Protein AF-0000000068159252 (afdb_homodimer)

Organism: Acanthamoeba castellanii (strain ATCC 30010 / Neff) (NCBI:txid1257118)

Radius of gyration: 31.57 Å; Cα contacts (8 Å, |Δi|>4): 1581; chains: 2; bounding box: 111×120×84 Å

Foldseek 3Di:
DPPPPCPPCPPQADVLQLQWPDHPPQVPPVPPRPPPPDDLLLVLLVLLVPFPLLVLQCQADDQDHCVPDVVADTSNVLLQQLLVLLLVLCVVQVNNDDSSLLNSLSSQQQSLFFHLGPLLQVLQQVVLQQQQGGDRLQSSLCQQQAVAPPDHGGHSRGGLNSSLLNFAWLDEGDRGRDDDDDGDGGHYPVCNVVSQSSLCSNAPVNRDRGQRHFASNQSSVLSSLLSSLLSLVLVCLQVVLDWLVCLLVPDLVLLQQLLVVLLVDPVNVVSVVPHSVLLSVLSVVLSVLLLCLQPVDDPPDPPPPDDDDPPPPDCVPVVVVVVVVSSVVSRNCCSNPPVSSVVSSVVLSVVLSVQKHWAADPPRRSIHIDGDPSSSSNSSSSVSSCCVRRCPDPVNVVSSVVLSVLSNVQLVLQLVDQQRPLPPPVLSVQLNVLSVQLVVLVVVLVVLVVVVVVVPDDDCPVVSVVVNVVSVVSNSNSVSVSSVSSSSVSRSHRNVRSVLSSCVSVVPDPRPPPDDD/DPPPPCPDCPPQADVLQLQWPDHPPQVPPVPPRPPPPDDLLLVLLVLLVPFPLLVLQCQADDQDHCVPDVVADTSNVLLQQLLVLLLVLCVVQVNNDDSSLLNSLSSQLQSLFFHLGPLLQQLQQVVLQQQQGGDRLQSSLCQQQAVAPPDHGGHSRGGLNSSLLNFQWLDEGDRGRPDDDDGDGGHYPVCNVVSQSSLCSNAPVNRDRGQRHFASNQSSVLSSLLSSLLSLVLVCLQVVLDWLVCLLVPDLVLLQQLLVVLLVDPVNVVSVVPHSVLLSVLSVVLSVLLLCLQPVDDPDDPPPPDDDDPPPPDCVPVVVVVVVVSSVVSRNCCSNPPVSSVVSSVVLSVVLSVQKHWAADPPRRSIHIDGDPSSSSNSSSSVSSCCVRRCPDPVNVVSSVVLSVLSNVQLVLQLVDQQRPLPPPVLSVQLNVLSVQLVVLVVVLVVLVVVVVVVPDDDCPPVSVVVNVVSVVSNSNSVSSSSVSSSSVSRSHRNVRSVLSSCVSVVPDPRPPPDDD

InterPro domains:
  IPR003607 HD/PDEase domain [SM00471] (71-238)
  IPR003607 HD/PDEase domain [cd00077] (73-130)
  IPR006261 dGTP triphosphohydrolase [TIGR01353] (37-507)
  IPR006674 HD domain [PF01966] (75-227)
  IPR006674 HD domain [PS51831] (75-229)
  IPR026875 Phosphohydrolase-associated domain [PF13286] (376-434)
  IPR026875 Phosphohydrolase-associated domain [PF13286] (464-503)
  IPR027432 Deoxyguanosinetriphosphate triphosphohydrolase, C-terminal [G3DSA:1.10.3550.10] (378-509)
  IPR050135 Deoxyguanosinetriphosphate triphosphohydrolase-like [PTHR11373] (41-169)

Sequence (1034 aa):
METDATKPLNELYTAADRSRLLAEEDEAQLPLQHPAWRDDFDRDYARVLHSASLRRLRNKAQLFPASESDVFRTRLTHSFEVAQIAQALACQANSGLSRGLLNMAGLAHDIGHPPFGRNGERALNEWMREAGGFEGNAQTLRVLARLEKKRKGFGLNLTCRALAAIIKKDQELGELAEDGTRVKKGYYHSERKIVRHVRQQVLGKHALPGSLRTIECSIMDAADDIAFSTSDLEDSLKGGFMSVMDMLACSHQLAAQVAQKIRSDPEAHQLADFTVADVRRVLRDIAAMGLAHVSAKKPTNGKIAPGKAFDDRSSDEEESSDDSQRKKRNAKKLAENARYRTAFTSELVKTLMAGVSIVPREPACLSEVAWDRVALERVMVLKHFTFFFVIKTPVLQAFETNGRHVVSELCRLLWADPEGNKLPPDCRARFTKKMVKVSAAKAELAALLDAENVRNDGDGDAVLLKRREELQKRVRRWEARAKRDICDFVAGMTDNYAVEFYGRLTSLTPTTIHKKPMETDATKPLNELYTAADRSRLLAEEDEAQLPLQHPAWRDDFDRDYARVLHSASLRRLRNKAQLFPASESDVFRTRLTHSFEVAQIAQALACQANSGLSRGLLNMAGLAHDIGHPPFGRNGERALNEWMREAGGFEGNAQTLRVLARLEKKRKGFGLNLTCRALAAIIKKDQELGELAEDGTRVKKGYYHSERKIVRHVRQQVLGKHALPGSLRTIECSIMDAADDIAFSTSDLEDSLKGGFMSVMDMLACSHQLAAQVAQKIRSDPEAHQLADFTVADVRRVLRDIAAMGLAHVSAKKPTNGKIAPGKAFDDRSSDEEESSDDSQRKKRNAKKLAENARYRTAFTSELVKTLMAGVSIVPREPACLSEVAWDRVALERVMVLKHFTFFFVIKTPVLQAFETNGRHVVSELCRLLWADPEGNKLPPDCRARFTKKMVKVSAAKAELAALLDAENVRNDGDGDAVLLKRREELQKRVRRWEARAKRDICDFVAGMTDNYAVEFYGRLTSLTPTTIHKKP

Secondary structure (DSSP, 8-state):
--------GGGG--HHHH-BSS------SSS----TTS-HHHHHHHHHHT-HHHHGGGGSBSSS-TTT-SSS-BHHHHHHHHHHHHHHHHHHTT----HHHHHHHHHHTTTTPPTTHHHHHHHHHHHTTTTT---HHHHHHHIIIIISSSBTTTBT--BHHHHHTT-S---BPPSS--SSSS---SB-GGGHHHHHHHHHHHHGGG--TT----HHHHHHHHHHHHHHHHHHHHHHHHHTS--HHHHHT--HHHHHHHHHHHHH-GGGGGGTT--HHHHHHHHHHHHHHHHHHHH------S----------SSTHHHHHHHHHHHHHHHHHHHHH-HHHHHHHHHHHHHHHHHTEEEE--SSGGG-EEEE-HHHHHHHHHHHHHHIIIIITSHHHHHHHHHHHHHHHHHHHHHHT-TT-TTS-HHHHHHHHHHHHHHHHHHHHHHHHHHHHHH---SSTHHHHHHHHHHHHHHHHHHHHHHHHHHHHHHHT--HHHHHHHHHHHHT-S---TT---/--------GGGS--HHHH-BSS------SSS----TTS-HHHHHHHHHHT-HHHHGGGGSBSSS-TTT-SSS-BHHHHHHHHHHHHHHHHHHTT----HHHHHHHHHHTTTTPPTTHHHHHHHHHHHTTTTT---HHHHHHHIIIIISTTBTTTBT--BHHHHHTT-S---BPPSS--SSSS---SB-GGGHHHHHHHHHHHHGGG--TT----HHHHHHHHHHHHHHHHHHHHHHHHHTS--HHHHHT--HHHHHHHHHHHHH-GGGGGGTT--HHHHHHHHHHHHHHHHHHHH------S----------SS-HHHHHHHHHHHHHHHHHHHHH-HHHHHHHHHHHHHHHHHTEEEE--SSGGG-EEEE-HHHHHHHHHHHHHHIIIIITSHHHHHHHHHHHHHHHHHHHHHHT-TT-TTS-HHHHHHHHHHHHHHHHHHHHHHHHHHHHHH---SSTHHHHHHHHHHHHHHHHHHHHHHHHHHHHHHHT--HHHHHHHHHHHHT-S---TT---

Structure (mmCIF, N/CA/C/O backbone):
data_AF-0000000068159252-model_v1
#
loop_
_entity.id
_entity.type
_entity.pdbx_description
1 polymer 'Metal dependent phosphohydrolase'
#
loop_
_atom_site.group_PDB
_atom_site.id
_atom_site.type_symbol
_atom_site.label_atom_id
_atom_site.label_alt_id
_atom_site.label_comp_id
_atom_site.label_asym_id
_atom_site.label_entity_id
_atom_site.label_seq_id
_atom_site.pdbx_PDB_ins_code
_atom_site.Cartn_x
_atom_site.Cartn_y
_atom_site.Cartn_z
_atom_site.occupancy
_atom_site.B_iso_or_equiv
_atom_site.auth_seq_id
_atom_site.auth_comp_id
_atom_site.auth_asym_id
_atom_site.auth_atom_id
_atom_site.pdbx_PDB_model_num
ATOM 1 N N . MET A 1 1 ? -15.758 -30.297 32.844 1 21.91 1 MET A N 1
ATOM 2 C CA . MET A 1 1 ? -14.398 -30.594 32.406 1 21.91 1 MET A CA 1
ATOM 3 C C . MET A 1 1 ? -13.727 -29.344 31.828 1 21.91 1 MET A C 1
ATOM 5 O O . MET A 1 1 ? -14.281 -28.703 30.938 1 21.91 1 MET A O 1
ATOM 9 N N . GLU A 1 2 ? -12.938 -28.609 32.625 1 24.03 2 GLU A N 1
ATOM 10 C CA . GLU A 1 2 ? -12.188 -27.359 32.531 1 24.03 2 GLU A CA 1
ATOM 11 C C . GLU A 1 2 ? -11.25 -27.375 31.328 1 24.03 2 GLU A C 1
ATOM 13 O O . GLU A 1 2 ? -10.266 -28.109 31.312 1 24.03 2 GLU A O 1
ATOM 18 N N . THR A 1 3 ? -11.758 -27.453 30.172 1 29.5 3 THR A N 1
ATOM 19 C CA . THR A 1 3 ? -11 -27.656 28.938 1 29.5 3 THR A CA 1
ATOM 20 C C . THR A 1 3 ? -9.82 -26.688 28.875 1 29.5 3 THR A C 1
ATOM 22 O O . THR A 1 3 ? -9.977 -25.484 29.109 1 29.5 3 THR A O 1
ATOM 25 N N . ASP A 1 4 ? -8.68 -27.188 29.312 1 30.78 4 ASP A N 1
ATOM 26 C CA . ASP A 1 4 ? -7.371 -26.562 29.438 1 30.78 4 ASP A CA 1
ATOM 27 C C . ASP A 1 4 ? -7.055 -25.703 28.203 1 30.78 4 ASP A C 1
ATOM 29 O O . ASP A 1 4 ? -6.633 -26.234 27.172 1 30.78 4 ASP A O 1
ATOM 33 N N . ALA A 1 5 ? -7.75 -24.719 28.031 1 33.72 5 ALA A N 1
ATOM 34 C CA . ALA A 1 5 ? -7.793 -23.797 26.906 1 33.72 5 ALA A CA 1
ATOM 35 C C . ALA A 1 5 ? -6.395 -23.297 26.547 1 33.72 5 ALA A C 1
ATOM 37 O O . ALA A 1 5 ? -6.094 -23.062 25.375 1 33.72 5 ALA A O 1
ATOM 38 N N . THR A 1 6 ? -5.707 -22.734 27.531 1 35.75 6 THR A N 1
ATOM 39 C CA . THR A 1 6 ? -4.645 -21.828 27.125 1 35.75 6 THR A CA 1
ATOM 40 C C . THR A 1 6 ? -3.361 -22.578 26.812 1 35.75 6 THR A C 1
ATOM 42 O O . THR A 1 6 ? -2.496 -22.75 27.672 1 35.75 6 THR A O 1
ATOM 45 N N . LYS A 1 7 ? -3.365 -23.719 26.297 1 35.97 7 LYS A N 1
ATOM 46 C CA . LYS A 1 7 ? -2.016 -24.188 26 1 35.97 7 LYS A CA 1
ATOM 47 C C . LYS A 1 7 ? -1.227 -23.125 25.234 1 35.97 7 LYS A C 1
ATOM 49 O O . LYS A 1 7 ? -1.721 -22.562 24.25 1 35.97 7 LYS A O 1
ATOM 54 N N . PRO A 1 8 ? -0.234 -22.594 25.781 1 40.19 8 PRO A N 1
ATOM 55 C CA . PRO A 1 8 ? 0.612 -21.609 25.125 1 40.19 8 PRO A CA 1
ATOM 56 C C . PRO A 1 8 ? 1.013 -22.031 23.703 1 40.19 8 PRO A C 1
ATOM 58 O O . PRO A 1 8 ? 1.292 -23.203 23.469 1 40.19 8 PRO A O 1
ATOM 61 N N . LEU A 1 9 ? 0.472 -21.484 22.625 1 42.06 9 LEU A N 1
ATOM 62 C CA . LEU A 1 9 ? 0.862 -21.609 21.234 1 42.06 9 LEU A CA 1
ATOM 63 C C . LEU A 1 9 ? 2.375 -21.75 21.094 1 42.06 9 LEU A C 1
ATOM 65 O O . LEU A 1 9 ? 2.924 -21.578 20 1 42.06 9 LEU A O 1
ATOM 69 N N . ASN A 1 10 ? 3.182 -21.703 22.078 1 46.78 10 ASN A N 1
ATOM 70 C CA . ASN A 1 10 ? 4.637 -21.828 22.047 1 46.78 10 ASN A CA 1
ATOM 71 C C . ASN A 1 10 ? 5.074 -23 21.172 1 46.78 10 ASN A C 1
ATOM 73 O O . ASN A 1 10 ? 6.164 -22.984 20.594 1 46.78 10 ASN A O 1
ATOM 77 N N . GLU A 1 11 ? 4.266 -24.031 21.109 1 61.62 11 GLU A N 1
ATOM 78 C CA . GLU A 1 11 ? 4.648 -25.266 20.422 1 61.62 11 GLU A CA 1
ATOM 79 C C . GLU A 1 11 ? 4.227 -25.219 18.953 1 61.62 11 GLU A C 1
ATOM 81 O O . GLU A 1 11 ? 4.359 -26.219 18.234 1 61.62 11 GLU A O 1
ATOM 86 N N . LEU A 1 12 ? 3.996 -24.078 18.453 1 81.19 12 LEU A N 1
ATOM 87 C CA . LEU A 1 12 ? 3.338 -24.047 17.141 1 81.19 12 LEU A CA 1
ATOM 88 C C . LEU A 1 12 ? 4.363 -24 16.016 1 81.19 12 LEU A C 1
ATOM 90 O O . LEU A 1 12 ? 4.113 -24.516 14.93 1 81.19 12 LEU A O 1
ATOM 94 N N . TYR A 1 13 ? 5.512 -23.484 16.359 1 91.62 13 TYR A N 1
ATOM 95 C CA . TYR A 1 13 ? 6.492 -23.328 15.289 1 91.62 13 TYR A CA 1
ATOM 96 C C . TYR A 1 13 ? 7.797 -24.031 15.648 1 91.62 13 TYR A C 1
ATOM 98 O O . TYR A 1 13 ? 8.461 -23.656 16.625 1 91.62 13 TYR A O 1
ATOM 106 N N . THR A 1 14 ? 8.18 -25.016 14.945 1 91.62 14 THR A N 1
ATOM 107 C CA . THR A 1 14 ? 9.422 -25.766 15.148 1 91.62 14 THR A CA 1
ATOM 108 C C . THR A 1 14 ? 10.547 -25.172 14.312 1 91.62 14 THR A C 1
ATOM 110 O O . THR A 1 14 ? 10.328 -24.25 13.523 1 91.62 14 THR A O 1
ATOM 113 N N . ALA A 1 15 ? 11.719 -25.656 14.492 1 91.19 15 ALA A N 1
ATOM 114 C CA . ALA A 1 15 ? 12.867 -25.25 13.68 1 91.19 15 ALA A CA 1
ATOM 115 C C . ALA A 1 15 ? 12.641 -25.594 12.211 1 91.19 15 ALA A C 1
ATOM 117 O O . ALA A 1 15 ? 13.086 -24.859 11.32 1 91.19 15 ALA A O 1
ATOM 118 N N . ALA A 1 16 ? 11.992 -26.688 12 1 93.88 16 ALA A N 1
ATOM 119 C CA . ALA A 1 16 ? 11.695 -27.109 10.633 1 93.88 16 ALA A CA 1
ATOM 120 C C . ALA A 1 16 ? 10.758 -26.125 9.945 1 93.88 16 ALA A C 1
ATOM 122 O O . ALA A 1 16 ? 10.906 -25.828 8.758 1 93.88 16 ALA A O 1
ATOM 123 N N . ASP A 1 17 ? 9.852 -25.578 10.734 1 94.81 17 ASP A N 1
ATOM 124 C CA . ASP A 1 17 ? 8.961 -24.547 10.211 1 94.81 17 ASP A CA 1
ATOM 125 C C . ASP A 1 17 ? 9.758 -23.328 9.719 1 94.81 17 ASP A C 1
ATOM 127 O O . ASP A 1 17 ? 9.391 -22.703 8.727 1 94.81 17 ASP A O 1
ATOM 131 N N . ARG A 1 18 ? 10.805 -23.047 10.43 1 94.19 18 ARG A N 1
ATOM 132 C CA . ARG A 1 18 ? 11.578 -21.828 10.18 1 94.19 18 ARG A CA 1
ATOM 133 C C . ARG A 1 18 ? 12.688 -22.078 9.156 1 94.19 18 ARG A C 1
ATOM 135 O O . ARG A 1 18 ? 13.375 -21.156 8.742 1 94.19 18 ARG A O 1
ATOM 142 N N . SER A 1 19 ? 12.797 -23.344 8.695 1 93.81 19 SER A N 1
ATOM 143 C CA . SER A 1 19 ? 13.805 -23.672 7.695 1 93.81 19 SER A CA 1
ATOM 144 C C . SER A 1 19 ? 13.453 -23.078 6.332 1 93.81 19 SER A C 1
ATOM 146 O O . SER A 1 19 ? 12.305 -22.703 6.09 1 93.81 19 SER A O 1
ATOM 148 N N . ARG A 1 20 ? 14.477 -22.891 5.559 1 93.44 20 ARG A N 1
ATOM 149 C CA . ARG A 1 20 ? 14.32 -22.328 4.219 1 93.44 20 ARG A CA 1
ATOM 150 C C . ARG A 1 20 ? 14.789 -23.328 3.154 1 93.44 20 ARG A C 1
ATOM 152 O O . ARG A 1 20 ? 15.516 -24.266 3.455 1 93.44 20 ARG A O 1
ATOM 159 N N . LEU A 1 21 ? 14.305 -23.172 1.944 1 88.5 21 LEU A N 1
ATOM 160 C CA . LEU A 1 21 ? 14.727 -24.031 0.841 1 88.5 21 LEU A CA 1
ATOM 161 C C . LEU A 1 21 ? 16.234 -23.953 0.636 1 88.5 21 LEU A C 1
ATOM 163 O O . LEU A 1 21 ? 16.891 -24.969 0.412 1 88.5 21 LEU A O 1
ATOM 167 N N . LEU A 1 22 ? 16.781 -22.766 0.583 1 83.44 22 LEU A N 1
ATOM 168 C CA . LEU A 1 22 ? 18.219 -22.531 0.58 1 83.44 22 LEU A CA 1
ATOM 169 C C . LEU A 1 22 ? 18.719 -22.125 1.965 1 83.44 22 LEU A C 1
ATOM 171 O O . LEU A 1 22 ? 18.281 -21.109 2.504 1 83.44 22 LEU A O 1
ATOM 175 N N . ALA A 1 23 ? 19.547 -23.078 2.428 1 76.88 23 ALA A N 1
ATOM 176 C CA . ALA A 1 23 ? 20.062 -22.797 3.766 1 76.88 23 ALA A CA 1
ATOM 177 C C . ALA A 1 23 ? 20.844 -21.484 3.791 1 76.88 23 ALA A C 1
ATOM 179 O O . ALA A 1 23 ? 21.594 -21.188 2.857 1 76.88 23 ALA A O 1
ATOM 180 N N . GLU A 1 24 ? 20.359 -20.641 4.348 1 67.06 24 GLU A N 1
ATOM 181 C CA . GLU A 1 24 ? 21.078 -19.375 4.477 1 67.06 24 GLU A CA 1
ATOM 182 C C . GLU A 1 24 ? 22.219 -19.5 5.484 1 67.06 24 GLU A C 1
ATOM 184 O O . GLU A 1 24 ? 22.016 -19.969 6.605 1 67.06 24 GLU A O 1
ATOM 189 N N . GLU A 1 25 ? 23.344 -20.281 4.941 1 51.88 25 GLU A N 1
ATOM 190 C CA . GLU A 1 25 ? 24.516 -20.297 5.828 1 51.88 25 GLU A CA 1
ATOM 191 C C . GLU A 1 25 ? 24.547 -19.047 6.695 1 51.88 25 GLU A C 1
ATOM 193 O O . GLU A 1 25 ? 24.016 -18 6.316 1 51.88 25 GLU A O 1
ATOM 198 N N . ASP A 1 26 ? 24.797 -19.328 7.965 1 41.62 26 ASP A N 1
ATOM 199 C CA . ASP A 1 26 ? 25.078 -18.141 8.766 1 41.62 26 ASP A CA 1
ATOM 200 C C . ASP A 1 26 ? 25.656 -17.031 7.898 1 41.62 26 ASP A C 1
ATOM 202 O O . ASP A 1 26 ? 26.703 -17.203 7.281 1 41.62 26 ASP A O 1
ATOM 206 N N . GLU A 1 27 ? 24.891 -16.484 7.039 1 37.09 27 GLU A N 1
ATOM 207 C CA . GLU A 1 27 ? 25.609 -15.359 6.465 1 37.09 27 GLU A CA 1
ATOM 208 C C . GLU A 1 27 ? 26.859 -15.039 7.27 1 37.09 27 GLU A C 1
ATOM 210 O O . GLU A 1 27 ? 26.797 -14.305 8.266 1 37.09 27 GLU A O 1
ATOM 215 N N . ALA A 1 28 ? 27.703 -15.953 7.562 1 31.7 28 ALA A N 1
ATOM 216 C CA . ALA A 1 28 ? 29 -15.898 8.227 1 31.7 28 ALA A CA 1
ATOM 217 C C . ALA A 1 28 ? 29.766 -14.648 7.816 1 31.7 28 ALA A C 1
ATOM 219 O O . ALA A 1 28 ? 30.438 -14.023 8.648 1 31.7 28 ALA A O 1
ATOM 220 N N . GLN A 1 29 ? 30.328 -14.688 6.562 1 31.17 29 GLN A N 1
ATOM 221 C CA . GLN A 1 29 ? 31.406 -13.75 6.266 1 31.17 29 GLN A CA 1
ATOM 222 C C . GLN A 1 29 ? 30.922 -12.312 6.379 1 31.17 29 GLN A C 1
ATOM 224 O O . GLN A 1 29 ? 31.734 -11.375 6.32 1 31.17 29 GLN A O 1
ATOM 229 N N . LEU A 1 30 ? 29.891 -12.016 5.609 1 31.81 30 LEU A N 1
ATOM 230 C CA . LEU A 1 30 ? 29.781 -10.617 5.996 1 31.81 30 LEU A CA 1
ATOM 231 C C . LEU A 1 30 ? 29.344 -10.484 7.453 1 31.81 30 LEU A C 1
ATOM 233 O O . LEU A 1 30 ? 28.5 -11.242 7.926 1 31.81 30 LEU A O 1
ATOM 237 N N . PRO A 1 31 ? 30.234 -10.07 8.242 1 31.19 31 PRO A N 1
ATOM 238 C CA . PRO A 1 31 ? 30.078 -9.867 9.68 1 31.19 31 PRO A CA 1
ATOM 239 C C . PRO A 1 31 ? 28.609 -9.695 10.102 1 31.19 31 PRO A C 1
ATOM 241 O O . PRO A 1 31 ? 28.328 -9.57 11.297 1 31.19 31 PRO A O 1
ATOM 244 N N . LEU A 1 32 ? 27.766 -9.078 9.305 1 32.31 32 LEU A N 1
ATOM 245 C CA . LEU A 1 32 ? 26.625 -8.625 10.102 1 32.31 32 LEU A CA 1
ATOM 246 C C . LEU A 1 32 ? 25.656 -9.773 10.375 1 32.31 32 LEU A C 1
ATOM 248 O O . LEU A 1 32 ? 25.062 -10.32 9.445 1 32.31 32 LEU A O 1
ATOM 252 N N . GLN A 1 33 ? 26.016 -10.836 11.094 1 35.34 33 GLN A N 1
ATOM 253 C CA . GLN A 1 33 ? 25.125 -11.758 11.805 1 35.34 33 GLN A CA 1
ATOM 254 C C . GLN A 1 33 ? 23.703 -11.211 11.852 1 35.34 33 GLN A C 1
ATOM 256 O O . GLN A 1 33 ? 23.5 -10.031 12.156 1 35.34 33 GLN A O 1
ATOM 261 N N . HIS A 1 34 ? 22.797 -11.68 11.07 1 44.53 34 HIS A N 1
ATOM 262 C CA . HIS A 1 34 ? 21.422 -11.273 11.305 1 44.53 34 HIS A CA 1
ATOM 263 C C . HIS A 1 34 ? 21.141 -11.125 12.797 1 44.53 34 HIS A C 1
ATOM 265 O O . HIS A 1 34 ? 21.422 -12.039 13.578 1 44.53 34 HIS A O 1
ATOM 271 N N . PRO A 1 35 ? 21.141 -10.023 13.219 1 47.31 35 PRO A N 1
ATOM 272 C CA . PRO A 1 35 ? 20.984 -9.875 14.672 1 47.31 35 PRO A CA 1
ATOM 273 C C . PRO A 1 35 ? 19.859 -10.758 15.227 1 47.31 35 PRO A C 1
ATOM 275 O O . PRO A 1 35 ? 18.875 -11.008 14.539 1 47.31 35 PRO A O 1
ATOM 278 N N . ALA A 1 36 ? 20.219 -11.781 16.078 1 48.81 36 ALA A N 1
ATOM 279 C CA . ALA A 1 36 ? 19.406 -12.656 16.906 1 48.81 36 ALA A CA 1
ATOM 280 C C . ALA A 1 36 ? 18.047 -12.023 17.219 1 48.81 36 ALA A C 1
ATOM 282 O O . ALA A 1 36 ? 17.094 -12.719 17.594 1 48.81 36 ALA A O 1
ATOM 283 N N . TRP A 1 37 ? 17.922 -10.75 16.891 1 51.78 37 TRP A N 1
ATOM 284 C CA . TRP A 1 37 ? 16.734 -10.086 17.422 1 51.78 37 TRP A CA 1
ATOM 285 C C . TRP A 1 37 ? 15.586 -10.148 16.406 1 51.78 37 TRP A C 1
ATOM 287 O O . TRP A 1 37 ? 14.438 -9.891 16.766 1 51.78 37 TRP A O 1
ATOM 297 N N . ARG A 1 38 ? 15.938 -10.758 15.133 1 64.5 38 ARG A N 1
ATOM 298 C CA . ARG A 1 38 ? 14.828 -10.672 14.188 1 64.5 38 ARG A CA 1
ATOM 299 C C . ARG A 1 38 ? 14.164 -12.031 14 1 64.5 38 ARG A C 1
ATOM 301 O O . ARG A 1 38 ? 14.82 -13.008 13.633 1 64.5 38 ARG A O 1
ATOM 308 N N . ASP A 1 39 ? 12.914 -12.117 14.281 1 85 39 ASP A N 1
ATOM 309 C CA . ASP A 1 39 ? 12.062 -13.281 14.055 1 85 39 ASP A CA 1
ATOM 310 C C . ASP A 1 39 ? 12.016 -13.641 12.57 1 85 39 ASP A C 1
ATOM 312 O O . ASP A 1 39 ? 11.961 -12.758 11.711 1 85 39 ASP A O 1
ATOM 316 N N . ASP A 1 40 ? 12.289 -14.961 12.188 1 90.69 40 ASP A N 1
ATOM 317 C CA . ASP A 1 40 ? 12.328 -15.445 10.812 1 90.69 40 ASP A CA 1
ATOM 318 C C . ASP A 1 40 ? 11.07 -15.047 10.047 1 90.69 40 ASP A C 1
ATOM 320 O O . ASP A 1 40 ? 11.133 -14.75 8.852 1 90.69 40 ASP A O 1
ATOM 324 N N . PHE A 1 41 ? 10 -15.062 10.758 1 93.62 41 PHE A N 1
ATOM 325 C CA . PHE A 1 41 ? 8.742 -14.742 10.094 1 93.62 41 PHE A CA 1
ATOM 326 C C . PHE A 1 41 ? 8.641 -13.25 9.828 1 93.62 41 PHE A C 1
ATOM 328 O O . PHE A 1 41 ? 8.062 -12.828 8.82 1 93.62 41 PHE A O 1
ATOM 335 N N . ASP A 1 42 ? 9.188 -12.422 10.688 1 90.25 42 ASP A N 1
ATOM 336 C CA . ASP A 1 42 ? 9.266 -10.984 10.445 1 90.25 42 ASP A CA 1
ATOM 337 C C . ASP A 1 42 ? 10.156 -10.68 9.242 1 90.25 42 ASP A C 1
ATOM 339 O O . ASP A 1 42 ? 9.891 -9.742 8.492 1 90.25 42 ASP A O 1
ATOM 343 N N . ARG A 1 43 ? 11.172 -11.43 9.125 1 89.56 43 ARG A N 1
ATOM 344 C CA . ARG A 1 43 ? 12.047 -11.281 7.965 1 89.56 43 ARG A CA 1
ATOM 345 C C . ARG A 1 43 ? 11.312 -11.625 6.68 1 89.56 43 ARG A C 1
ATOM 347 O O . ARG A 1 43 ? 11.484 -10.961 5.656 1 89.56 43 ARG A O 1
ATOM 354 N N . ASP A 1 44 ? 10.555 -12.773 6.75 1 94.06 44 ASP A N 1
ATOM 355 C CA . ASP A 1 44 ? 9.75 -13.148 5.594 1 94.06 44 ASP A CA 1
ATOM 356 C C . ASP A 1 44 ? 8.789 -12.023 5.203 1 94.06 44 ASP A C 1
ATOM 358 O O . ASP A 1 44 ? 8.641 -11.719 4.02 1 94.06 44 ASP A O 1
ATOM 362 N N . TYR A 1 45 ? 8.188 -11.422 6.215 1 93.88 45 TYR A N 1
ATOM 363 C CA . TYR A 1 45 ? 7.289 -10.297 5.988 1 93.88 45 TYR A CA 1
ATOM 364 C C . TYR A 1 45 ? 8.016 -9.148 5.301 1 93.88 45 TYR A C 1
ATOM 366 O O . TYR A 1 45 ? 7.516 -8.586 4.32 1 93.88 45 TYR A O 1
ATOM 374 N N . ALA A 1 46 ? 9.141 -8.797 5.754 1 89.88 46 ALA A N 1
ATOM 375 C CA . ALA A 1 46 ? 9.93 -7.711 5.188 1 89.88 46 ALA A CA 1
ATOM 376 C C . ALA A 1 46 ? 10.312 -8.008 3.74 1 89.88 46 ALA A C 1
ATOM 378 O O . ALA A 1 46 ? 10.266 -7.121 2.885 1 89.88 46 ALA A O 1
ATOM 379 N N . ARG A 1 47 ? 10.719 -9.25 3.484 1 90.19 47 ARG A N 1
ATOM 380 C CA . ARG A 1 47 ? 11.117 -9.641 2.133 1 90.19 47 ARG A CA 1
ATOM 381 C C . ARG A 1 47 ? 9.961 -9.461 1.153 1 90.19 47 ARG A C 1
ATOM 383 O O . ARG A 1 47 ? 10.156 -8.953 0.044 1 90.19 47 ARG A O 1
ATOM 390 N N . VAL A 1 48 ? 8.766 -9.852 1.551 1 94.06 48 VAL A N 1
ATOM 391 C CA . VAL A 1 48 ? 7.598 -9.711 0.688 1 94.06 48 VAL A CA 1
ATOM 392 C C . VAL A 1 48 ? 7.266 -8.227 0.508 1 94.06 48 VAL A C 1
ATOM 394 O O . VAL A 1 48 ? 7.004 -7.777 -0.609 1 94.06 48 VAL A O 1
ATOM 397 N N . LEU A 1 49 ? 7.281 -7.484 1.562 1 91.69 49 LEU A N 1
ATOM 398 C CA . LEU A 1 49 ? 6.922 -6.07 1.554 1 91.69 49 LEU A CA 1
ATOM 399 C C . LEU A 1 49 ? 7.789 -5.297 0.566 1 91.69 49 LEU A C 1
ATOM 401 O O . LEU A 1 49 ? 7.305 -4.379 -0.102 1 91.69 49 LEU A O 1
ATOM 405 N N . HIS A 1 50 ? 9.039 -5.645 0.476 1 86.06 50 HIS A N 1
ATOM 406 C CA . HIS A 1 50 ? 9.969 -4.887 -0.35 1 86.06 50 HIS A CA 1
ATOM 407 C C . HIS A 1 50 ? 10.109 -5.504 -1.737 1 86.06 50 HIS A C 1
ATOM 409 O O . HIS A 1 50 ? 10.938 -5.062 -2.539 1 86.06 50 HIS A O 1
ATOM 415 N N . SER A 1 51 ? 9.328 -6.473 -2.041 1 88.31 51 SER A N 1
ATOM 416 C CA . SER A 1 51 ? 9.438 -7.16 -3.322 1 88.31 51 SER A CA 1
ATOM 417 C C . SER A 1 51 ? 8.797 -6.348 -4.441 1 88.31 51 SER A C 1
ATOM 419 O O . SER A 1 51 ? 7.852 -5.59 -4.203 1 88.31 51 SER A O 1
ATOM 421 N N . ALA A 1 52 ? 9.32 -6.508 -5.645 1 84.19 52 ALA A N 1
ATOM 422 C CA . ALA A 1 52 ? 8.766 -5.844 -6.828 1 84.19 52 ALA A CA 1
ATOM 423 C C . ALA A 1 52 ? 7.363 -6.352 -7.137 1 84.19 52 ALA A C 1
ATOM 425 O O . ALA A 1 52 ? 6.508 -5.59 -7.594 1 84.19 52 ALA A O 1
ATOM 426 N N . SER A 1 53 ? 7.184 -7.652 -6.898 1 90.5 53 SER A N 1
ATOM 427 C CA . SER A 1 53 ? 5.887 -8.25 -7.199 1 90.5 53 SER A CA 1
ATOM 428 C C . SER A 1 53 ? 4.781 -7.637 -6.352 1 90.5 53 SER A C 1
ATOM 430 O O . SER A 1 53 ? 3.658 -7.453 -6.82 1 90.5 53 SER A O 1
ATOM 432 N N . LEU A 1 54 ? 5.055 -7.316 -5.09 1 91.81 54 LEU A N 1
ATOM 433 C CA . LEU A 1 54 ? 4.055 -6.652 -4.258 1 91.81 54 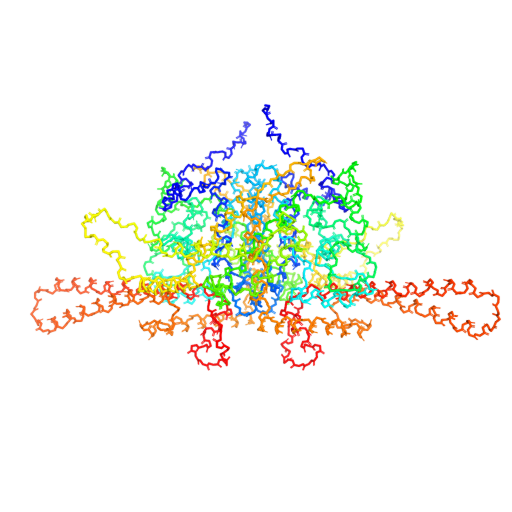LEU A CA 1
ATOM 434 C C . LEU A 1 54 ? 3.787 -5.238 -4.754 1 91.81 54 LEU A C 1
ATOM 436 O O . LEU A 1 54 ? 2.635 -4.797 -4.789 1 91.81 54 LEU A O 1
ATOM 440 N N . ARG A 1 55 ? 4.766 -4.496 -5.094 1 85 55 ARG A N 1
ATOM 441 C CA . ARG A 1 55 ? 4.621 -3.123 -5.566 1 85 55 ARG A CA 1
ATOM 442 C C . ARG A 1 55 ? 3.738 -3.062 -6.809 1 85 55 ARG A C 1
ATOM 444 O O . ARG A 1 55 ? 2.979 -2.109 -6.992 1 85 55 ARG A O 1
ATOM 451 N N . ARG A 1 56 ? 3.828 -4.078 -7.602 1 88.5 56 ARG A N 1
ATOM 452 C CA . ARG A 1 56 ? 3.061 -4.098 -8.844 1 88.5 56 ARG A CA 1
ATOM 453 C C . ARG A 1 56 ? 1.57 -4.258 -8.562 1 88.5 56 ARG A C 1
ATOM 455 O O . ARG A 1 56 ? 0.737 -3.957 -9.422 1 88.5 56 ARG A O 1
ATOM 462 N N . LEU A 1 57 ? 1.229 -4.738 -7.383 1 90.94 57 LEU A N 1
ATOM 463 C CA . LEU A 1 57 ? -0.178 -4.906 -7.039 1 90.94 57 LEU A CA 1
ATOM 464 C C . LEU A 1 57 ? -0.889 -3.559 -6.977 1 90.94 57 LEU A C 1
ATOM 466 O O . LEU A 1 57 ? -2.119 -3.5 -7.004 1 90.94 57 LEU A O 1
ATOM 470 N N . ARG A 1 58 ? -0.171 -2.426 -6.906 1 84.62 58 ARG A N 1
ATOM 471 C CA . ARG A 1 58 ? -0.745 -1.091 -6.777 1 84.62 58 ARG A CA 1
ATOM 472 C C . ARG A 1 58 ? -1.542 -0.715 -8.023 1 84.62 58 ARG A C 1
ATOM 474 O O . ARG A 1 58 ? -2.447 0.119 -7.957 1 84.62 58 ARG A O 1
ATOM 481 N N . ASN A 1 59 ? -1.209 -1.287 -9.086 1 84.75 59 ASN A N 1
ATOM 482 C CA . ASN A 1 59 ? -1.883 -0.944 -10.336 1 84.75 59 ASN A CA 1
ATOM 483 C C . ASN A 1 59 ? -2.594 -2.152 -10.938 1 84.75 59 ASN A C 1
ATOM 485 O O . ASN A 1 59 ? -2.764 -2.232 -12.156 1 84.75 59 ASN A O 1
ATOM 489 N N . LYS A 1 60 ? -2.832 -3.102 -10.102 1 87.19 60 LYS A N 1
ATOM 490 C CA . LYS A 1 60 ? -3.723 -4.199 -10.477 1 87.19 60 LYS A CA 1
ATOM 491 C C . LYS A 1 60 ? -5.09 -4.039 -9.82 1 87.19 60 LYS A C 1
ATOM 493 O O . LYS A 1 60 ? -5.188 -3.869 -8.602 1 87.19 60 LYS A O 1
ATOM 498 N N . ALA A 1 61 ? -6.039 -4.062 -10.656 1 79 61 ALA A N 1
ATOM 499 C CA . ALA A 1 61 ? -7.406 -3.787 -10.219 1 79 61 ALA A CA 1
ATOM 500 C C . ALA A 1 61 ? -7.914 -4.883 -9.289 1 79 61 ALA A C 1
ATOM 502 O O . ALA A 1 61 ? -7.598 -6.062 -9.477 1 79 61 ALA A O 1
ATOM 503 N N . GLN A 1 62 ? -8.672 -4.441 -8.312 1 74.44 62 GLN A N 1
ATOM 504 C CA . GLN A 1 62 ? -9.445 -5.383 -7.512 1 74.44 62 GLN A CA 1
ATOM 505 C C . GLN A 1 62 ? -10.844 -5.574 -8.094 1 74.44 62 GLN A C 1
ATOM 507 O O . GLN A 1 62 ? -11.109 -6.566 -8.773 1 74.44 62 GLN A O 1
ATOM 512 N N . LEU A 1 63 ? -11.602 -4.52 -8.023 1 72.5 63 LEU A N 1
ATOM 513 C CA . LEU A 1 63 ? -12.945 -4.547 -8.586 1 72.5 63 LEU A CA 1
ATOM 514 C C . LEU A 1 63 ? -13.055 -3.627 -9.797 1 72.5 63 LEU A C 1
ATOM 516 O O . LEU A 1 63 ? -13.547 -4.035 -10.852 1 72.5 63 LEU A O 1
ATOM 520 N N . PHE A 1 64 ? -12.57 -2.422 -9.586 1 75.94 64 PHE A N 1
ATOM 521 C CA . PHE A 1 64 ? -12.625 -1.398 -10.625 1 75.94 64 PHE A CA 1
ATOM 522 C C . PHE A 1 64 ? -11.234 -1.101 -11.164 1 75.94 64 PHE A C 1
ATOM 524 O O . PHE A 1 64 ? -10.234 -1.295 -10.469 1 75.94 64 PHE A O 1
ATOM 531 N N . PRO A 1 65 ? -11.266 -0.655 -12.438 1 71.25 65 PRO A N 1
ATOM 532 C CA . PRO A 1 65 ? -9.953 -0.304 -12.977 1 71.25 65 PRO A CA 1
ATOM 533 C C . PRO A 1 65 ? -9.227 0.741 -12.133 1 71.25 65 PRO A C 1
ATOM 535 O O . PRO A 1 65 ? -9.82 1.743 -11.734 1 71.25 65 PRO A O 1
ATOM 538 N N . ALA A 1 66 ? -7.988 0.473 -11.859 1 62.78 66 ALA A N 1
ATOM 539 C CA . ALA A 1 66 ? -7.164 1.325 -11 1 62.78 66 ALA A CA 1
ATOM 540 C C . ALA A 1 66 ? -7.031 2.727 -11.594 1 62.78 66 ALA A C 1
ATOM 542 O O . ALA A 1 66 ? -6.859 3.701 -10.859 1 62.78 66 ALA A O 1
ATOM 543 N N . SER A 1 67 ? -7.137 2.834 -12.773 1 62.97 67 SER A N 1
ATOM 544 C CA . SER A 1 67 ? -6.906 4.098 -13.461 1 62.97 67 SER A CA 1
ATOM 545 C C . SER A 1 67 ? -8.133 5 -13.391 1 62.97 67 SER A C 1
ATOM 547 O O . SER A 1 67 ? -8.047 6.199 -13.648 1 62.97 67 SER A O 1
ATOM 549 N N . GLU A 1 68 ? -9.234 4.445 -13.055 1 61.34 68 GLU A N 1
ATOM 550 C CA . GLU A 1 68 ? -10.484 5.191 -13.117 1 61.34 68 GLU A CA 1
ATOM 551 C C . GLU A 1 68 ? -10.609 6.168 -11.945 1 61.34 68 GLU A C 1
ATOM 553 O O . GLU A 1 68 ? -11.156 7.262 -12.102 1 61.34 68 GLU A O 1
ATOM 558 N N . SER A 1 69 ? -10.242 5.711 -10.875 1 62.94 69 SER A N 1
ATOM 559 C CA . SER A 1 69 ? -10.383 6.586 -9.711 1 62.94 69 SER A CA 1
ATOM 560 C C . SER A 1 69 ? -9.344 6.25 -8.641 1 62.94 69 SER A C 1
ATOM 562 O O . SER A 1 69 ? -8.891 5.109 -8.547 1 62.94 69 SER A O 1
ATOM 564 N N . ASP A 1 70 ? -8.953 7.312 -8.039 1 62.53 70 ASP A N 1
ATOM 565 C CA . ASP A 1 70 ? -7.953 7.176 -6.988 1 62.53 70 ASP A CA 1
ATOM 566 C C . ASP A 1 70 ? -8.586 6.668 -5.691 1 62.53 70 ASP A C 1
ATOM 568 O O . ASP A 1 70 ? -7.879 6.383 -4.723 1 62.53 70 ASP A O 1
ATOM 572 N N . VAL A 1 71 ? -9.805 6.457 -5.797 1 66 71 VAL A N 1
ATOM 573 C CA . VAL A 1 71 ? -10.438 6.168 -4.512 1 66 71 VAL A CA 1
ATOM 574 C C . VAL A 1 71 ? -10.688 4.664 -4.391 1 66 71 VAL A C 1
ATOM 576 O O . VAL A 1 71 ? -10.82 4.141 -3.281 1 66 71 VAL A O 1
ATOM 579 N N . PHE A 1 72 ? -10.602 4.039 -5.484 1 78.25 72 PHE A N 1
ATOM 580 C CA . PHE A 1 72 ? -10.898 2.611 -5.434 1 78.25 72 PHE A CA 1
ATOM 581 C C . PHE A 1 72 ? -9.688 1.822 -4.949 1 78.25 72 PHE A C 1
ATOM 583 O O . PHE A 1 72 ? -8.547 2.205 -5.207 1 78.25 72 PHE A O 1
ATOM 590 N N . ARG A 1 73 ? -10 0.761 -4.324 1 82.81 73 ARG A N 1
ATOM 591 C CA . ARG A 1 73 ? -8.945 -0.135 -3.846 1 82.81 73 ARG A CA 1
ATOM 592 C C . ARG A 1 73 ? -8.258 -0.84 -5.008 1 82.81 73 ARG A C 1
ATOM 594 O O . ARG A 1 73 ? -8.883 -1.11 -6.035 1 82.81 73 ARG A O 1
ATOM 601 N N . THR A 1 74 ? -6.977 -1.05 -4.789 1 88.19 74 THR A N 1
ATOM 602 C CA . THR A 1 74 ? -6.18 -1.931 -5.633 1 88.19 74 THR A CA 1
ATOM 603 C C . THR A 1 74 ? -5.871 -3.24 -4.914 1 88.19 74 THR A C 1
ATOM 605 O O . THR A 1 74 ? -6.219 -3.408 -3.744 1 88.19 74 THR A O 1
ATOM 608 N N . ARG A 1 75 ? -5.246 -4.098 -5.648 1 90.56 75 ARG A N 1
ATOM 609 C CA . ARG A 1 75 ? -4.871 -5.348 -4.996 1 90.56 75 ARG A CA 1
ATOM 610 C C . ARG A 1 75 ? -3.85 -5.105 -3.893 1 90.56 75 ARG A C 1
ATOM 612 O O . ARG A 1 75 ? -3.805 -5.848 -2.908 1 90.56 75 ARG A O 1
ATOM 619 N N . LEU A 1 76 ? -3.082 -4.07 -3.99 1 90.56 76 LEU A N 1
ATOM 620 C CA . LEU A 1 76 ? -2.111 -3.746 -2.951 1 90.56 76 LEU A CA 1
ATOM 621 C C . LEU A 1 76 ? -2.814 -3.367 -1.651 1 90.56 76 LEU A C 1
ATOM 623 O O . LEU A 1 76 ? -2.535 -3.947 -0.599 1 90.56 76 LEU A O 1
ATOM 627 N N . THR A 1 77 ? -3.699 -2.373 -1.722 1 89.88 77 THR A N 1
ATOM 628 C CA . THR A 1 77 ? -4.406 -1.943 -0.52 1 89.88 77 THR A CA 1
ATOM 629 C C . THR A 1 77 ? -5.246 -3.082 0.048 1 89.88 77 THR A C 1
ATOM 631 O O . THR A 1 77 ? -5.34 -3.244 1.267 1 89.88 77 THR A O 1
ATOM 634 N N . HIS A 1 78 ? -5.828 -3.834 -0.845 1 92.81 78 HIS A N 1
ATOM 635 C CA . HIS A 1 78 ? -6.574 -5.012 -0.419 1 92.81 78 HIS A CA 1
ATOM 636 C C . HIS A 1 78 ? -5.688 -5.965 0.382 1 92.81 78 HIS A C 1
ATOM 638 O O . HIS A 1 78 ? -6.094 -6.453 1.438 1 92.81 78 HIS A O 1
ATOM 644 N N . SER A 1 79 ? -4.531 -6.246 -0.133 1 95.81 79 SER A N 1
ATOM 645 C CA . SER A 1 79 ? -3.623 -7.18 0.525 1 95.81 79 SER A CA 1
ATOM 646 C C . SER A 1 79 ? -3.256 -6.699 1.926 1 95.81 79 SER A C 1
ATOM 648 O O . SER A 1 79 ? -3.135 -7.504 2.852 1 95.81 79 SER A O 1
ATOM 650 N N . PHE A 1 80 ? -3.084 -5.438 2.082 1 92.62 80 PHE A N 1
ATOM 651 C CA . PHE A 1 80 ? -2.77 -4.895 3.398 1 92.62 80 PHE A CA 1
ATOM 652 C C . PHE A 1 80 ? -3.963 -5.031 4.336 1 92.62 80 PHE A C 1
ATOM 654 O O . PHE A 1 80 ? -3.793 -5.27 5.535 1 92.62 80 PHE A O 1
ATOM 661 N N . GLU A 1 81 ? -5.129 -4.777 3.846 1 93.62 81 GLU A N 1
ATOM 662 C CA . GLU A 1 81 ? -6.332 -4.969 4.656 1 93.62 81 GLU A CA 1
ATOM 663 C C . GLU A 1 81 ? -6.473 -6.418 5.102 1 93.62 81 GLU A C 1
ATOM 665 O O . GLU A 1 81 ? -6.828 -6.688 6.25 1 93.62 81 GLU A O 1
ATOM 670 N N . VAL A 1 82 ? -6.195 -7.305 4.164 1 97 82 VAL A N 1
ATOM 671 C CA . VAL A 1 82 ? -6.254 -8.727 4.492 1 97 82 VAL A CA 1
ATOM 672 C C . VAL A 1 82 ? -5.258 -9.039 5.609 1 97 82 VAL A C 1
ATOM 674 O O . VAL A 1 82 ? -5.59 -9.75 6.559 1 97 82 VAL A O 1
ATOM 677 N N . ALA A 1 83 ? -4.027 -8.539 5.508 1 96.19 83 ALA A N 1
ATOM 678 C CA . ALA A 1 83 ? -3.004 -8.742 6.531 1 96.19 83 ALA A CA 1
ATOM 679 C C . ALA A 1 83 ? -3.48 -8.242 7.891 1 96.19 83 ALA A C 1
ATOM 681 O O . ALA A 1 83 ? -3.34 -8.938 8.898 1 96.19 83 ALA A O 1
ATOM 682 N N . GLN A 1 84 ? -4.066 -7.094 7.883 1 93 84 GLN A N 1
ATOM 683 C CA . GLN A 1 84 ? -4.531 -6.492 9.133 1 93 84 GLN A CA 1
ATOM 684 C C . GLN A 1 84 ? -5.672 -7.301 9.742 1 93 84 GLN A C 1
ATOM 686 O O . GLN A 1 84 ? -5.699 -7.527 10.953 1 93 84 GLN A O 1
ATOM 691 N N . ILE A 1 85 ? -6.629 -7.715 8.969 1 95.38 85 ILE A N 1
ATOM 692 C CA . ILE A 1 85 ? -7.77 -8.484 9.453 1 95.38 85 ILE A CA 1
ATOM 693 C C . ILE A 1 85 ? -7.297 -9.852 9.945 1 95.38 85 ILE A C 1
ATOM 695 O O . ILE A 1 85 ? -7.785 -10.359 10.961 1 95.38 85 ILE A O 1
ATOM 699 N N . ALA A 1 86 ? -6.363 -10.453 9.219 1 96.56 86 ALA A N 1
ATOM 700 C CA . ALA A 1 86 ? -5.809 -11.734 9.641 1 96.56 86 ALA A CA 1
ATOM 701 C C . ALA A 1 86 ? -5.184 -11.633 11.031 1 96.56 86 ALA A C 1
ATOM 703 O O . ALA A 1 86 ? -5.402 -12.5 11.883 1 96.56 86 ALA A O 1
ATOM 704 N N . GLN A 1 87 ? -4.43 -10.609 11.258 1 92.44 87 GLN A N 1
ATOM 705 C CA . GLN A 1 87 ? -3.828 -10.375 12.562 1 92.44 87 GLN A CA 1
ATOM 706 C C . GLN A 1 87 ? -4.898 -10.18 13.633 1 92.44 87 GLN A C 1
ATOM 708 O O . GLN A 1 87 ? -4.773 -10.703 14.742 1 92.44 87 GLN A O 1
ATOM 713 N N . ALA A 1 88 ? -5.875 -9.414 13.297 1 90.94 88 ALA A N 1
ATOM 714 C CA . ALA A 1 88 ? -6.949 -9.148 14.242 1 90.94 88 ALA A CA 1
ATOM 715 C C . ALA A 1 88 ? -7.684 -10.43 14.617 1 90.94 88 ALA A C 1
ATOM 717 O O . ALA A 1 88 ? -8.039 -10.633 15.781 1 90.94 88 ALA A O 1
ATOM 718 N N . LEU A 1 89 ? -7.918 -11.266 13.648 1 93.56 89 LEU A N 1
ATOM 719 C CA . LEU A 1 89 ? -8.578 -12.539 13.898 1 93.56 89 LEU A CA 1
ATOM 720 C C . LEU A 1 89 ? -7.75 -13.406 14.836 1 93.56 89 LEU A C 1
ATOM 722 O O . LEU A 1 89 ? -8.289 -14.047 15.742 1 93.56 89 LEU A O 1
ATOM 726 N N . ALA A 1 90 ? -6.445 -13.469 14.594 1 90.31 90 ALA A N 1
ATOM 727 C CA . ALA A 1 90 ? -5.555 -14.258 15.445 1 90.31 90 ALA A CA 1
ATOM 728 C C . ALA A 1 90 ? -5.543 -13.719 16.875 1 90.31 90 ALA A C 1
ATOM 730 O O . ALA A 1 90 ? -5.508 -14.492 17.828 1 90.31 90 ALA A O 1
ATOM 731 N N . CYS A 1 91 ? -5.531 -12.438 16.984 1 85.31 91 CYS A N 1
ATOM 732 C CA . CYS A 1 91 ? -5.551 -11.805 18.297 1 85.31 91 CYS A CA 1
ATOM 733 C C . CYS A 1 91 ? -6.855 -12.102 19.031 1 85.31 91 CYS A C 1
ATOM 735 O O . CYS A 1 91 ? -6.852 -12.375 20.234 1 85.31 91 CYS A O 1
ATOM 737 N N . GLN A 1 92 ? -7.906 -12.016 18.312 1 84.19 92 GLN A N 1
ATOM 738 C CA . GLN A 1 92 ? -9.227 -12.305 18.875 1 84.19 92 GLN A CA 1
ATOM 739 C C . GLN A 1 92 ? -9.289 -13.727 19.422 1 84.19 92 GLN A C 1
ATOM 741 O O . GLN A 1 92 ? -9.898 -13.961 20.469 1 84.19 92 GLN A O 1
ATOM 746 N N . ALA A 1 93 ? -8.641 -14.602 18.75 1 82.69 93 ALA A N 1
ATOM 747 C CA . ALA A 1 93 ? -8.672 -16 19.156 1 82.69 93 ALA A CA 1
ATOM 748 C C . ALA A 1 93 ? -7.574 -16.312 20.172 1 82.69 93 ALA A C 1
ATOM 750 O O . ALA A 1 93 ? -7.43 -17.453 20.625 1 82.69 93 ALA A O 1
ATOM 751 N N . ASN A 1 94 ? -6.801 -15.273 20.562 1 72.69 94 ASN A N 1
ATOM 752 C CA . ASN A 1 94 ? -5.664 -15.469 21.453 1 72.69 94 ASN A CA 1
ATOM 753 C C . ASN A 1 94 ? -4.844 -16.688 21.047 1 72.69 94 ASN A C 1
ATOM 755 O O . ASN A 1 94 ? -4.539 -17.547 21.875 1 72.69 94 ASN A O 1
ATOM 759 N N . SER A 1 95 ? -4.57 -16.844 19.828 1 74.31 95 SER A N 1
ATOM 760 C CA . SER A 1 95 ? -4.02 -18.062 19.25 1 74.31 95 SER A CA 1
ATOM 761 C C . SER A 1 95 ? -2.51 -18.141 19.438 1 74.31 95 SER A C 1
ATOM 763 O O . SER A 1 95 ? -1.916 -19.203 19.344 1 74.31 95 SER A O 1
ATOM 765 N N . GLY A 1 96 ? -1.874 -16.984 19.688 1 82.94 96 GLY A N 1
ATOM 766 C CA . GLY A 1 96 ? -0.425 -16.969 19.812 1 82.94 96 GLY A CA 1
ATOM 767 C C . GLY A 1 96 ? 0.284 -17.125 18.484 1 82.94 96 GLY A C 1
ATOM 768 O O . GLY A 1 96 ? 1.499 -17.328 18.438 1 82.94 96 GLY A O 1
ATOM 769 N N . LEU A 1 97 ? -0.477 -17.109 17.469 1 91.19 97 LEU A N 1
ATOM 770 C CA . LEU A 1 97 ? 0.094 -17.234 16.125 1 91.19 97 LEU A CA 1
ATOM 771 C C . LEU A 1 97 ? 1.003 -16.047 15.812 1 91.19 97 LEU A C 1
ATOM 773 O O . LEU A 1 97 ? 0.814 -14.953 16.344 1 91.19 97 LEU A O 1
ATOM 777 N N . SER A 1 98 ? 1.985 -16.328 15.031 1 91.75 98 SER A N 1
ATOM 778 C CA . SER A 1 98 ? 2.953 -15.305 14.672 1 91.75 98 SER A CA 1
ATOM 779 C C . SER A 1 98 ? 2.305 -14.195 13.852 1 91.75 98 SER A C 1
ATOM 781 O O . SER A 1 98 ? 1.768 -14.445 12.773 1 91.75 98 SER A O 1
ATOM 783 N N . ARG A 1 99 ? 2.461 -12.969 14.375 1 89.56 99 ARG A N 1
ATOM 784 C CA . ARG A 1 99 ? 1.952 -11.805 13.648 1 89.56 99 ARG A CA 1
ATOM 785 C C . ARG A 1 99 ? 2.695 -11.617 12.328 1 89.56 99 ARG A C 1
ATOM 787 O O . ARG A 1 99 ? 2.086 -11.289 11.305 1 89.56 99 ARG A O 1
ATOM 794 N N . GLY A 1 100 ? 4.02 -11.781 12.414 1 91.69 100 GLY A N 1
ATOM 795 C CA . GLY A 1 100 ? 4.82 -11.648 11.203 1 91.69 100 GLY A CA 1
ATOM 796 C C . GLY A 1 100 ? 4.398 -12.602 10.102 1 91.69 100 GLY A C 1
ATOM 797 O O . GLY A 1 100 ? 4.328 -12.211 8.93 1 91.69 100 GLY A O 1
ATOM 798 N N . LEU A 1 101 ? 4.086 -13.797 10.492 1 95.81 101 LEU A N 1
ATOM 799 C CA . LEU A 1 101 ? 3.68 -14.812 9.531 1 95.81 101 LEU A CA 1
ATOM 800 C C . LEU A 1 101 ? 2.307 -14.492 8.945 1 95.81 101 LEU A C 1
ATOM 802 O O . LEU A 1 101 ? 2.084 -14.664 7.746 1 95.81 101 LEU A O 1
ATOM 806 N N . LEU A 1 102 ? 1.414 -14.062 9.75 1 96.12 102 LEU A N 1
ATOM 807 C CA . LEU A 1 102 ? 0.074 -13.719 9.297 1 96.12 102 LEU A CA 1
ATOM 808 C C . LEU A 1 102 ? 0.115 -12.508 8.367 1 96.12 102 LEU A C 1
ATOM 810 O O . LEU A 1 102 ? -0.561 -12.484 7.336 1 96.12 102 LEU A O 1
ATOM 814 N N . ASN A 1 103 ? 0.897 -11.531 8.766 1 95.25 103 ASN A N 1
ATOM 815 C CA . ASN A 1 103 ? 1.07 -10.359 7.91 1 95.25 103 ASN A CA 1
ATOM 816 C C . ASN A 1 103 ? 1.675 -10.742 6.562 1 95.25 103 ASN A C 1
ATOM 818 O O . ASN A 1 103 ? 1.235 -10.25 5.52 1 95.25 103 ASN A O 1
ATOM 822 N N . MET A 1 104 ? 2.652 -11.578 6.617 1 96.94 104 MET A N 1
ATOM 823 C CA . MET A 1 104 ? 3.289 -12.047 5.387 1 96.94 104 MET A CA 1
ATOM 824 C C . MET A 1 104 ? 2.281 -12.742 4.48 1 96.94 104 MET A C 1
ATOM 826 O O . MET A 1 104 ? 2.209 -12.453 3.285 1 96.94 104 MET A O 1
ATOM 830 N N . ALA A 1 105 ? 1.479 -13.648 5.035 1 98.06 105 ALA A N 1
ATOM 831 C CA . ALA A 1 105 ? 0.488 -14.391 4.262 1 98.06 105 ALA A CA 1
ATOM 832 C C . ALA A 1 105 ? -0.542 -13.453 3.641 1 98.06 105 ALA A C 1
ATOM 834 O O . ALA A 1 105 ? -0.916 -13.617 2.475 1 98.06 105 ALA A O 1
ATOM 835 N N . GLY A 1 106 ? -0.993 -12.5 4.391 1 97.69 106 GLY A N 1
ATOM 836 C CA . GLY A 1 106 ? -1.95 -11.531 3.893 1 97.69 106 GLY A CA 1
ATOM 837 C C . GLY A 1 106 ? -1.409 -10.688 2.75 1 97.69 106 GLY A C 1
ATOM 838 O O . GLY A 1 106 ? -2.102 -10.469 1.754 1 97.69 106 GLY A O 1
ATOM 839 N N . LEU A 1 107 ? -0.187 -10.25 2.852 1 96.56 107 LEU A N 1
ATOM 840 C CA . LEU A 1 107 ? 0.441 -9.422 1.826 1 96.56 107 LEU A CA 1
ATOM 841 C C . LEU A 1 107 ? 0.689 -10.227 0.555 1 96.56 107 LEU A C 1
ATOM 843 O O . LEU A 1 107 ? 0.575 -9.695 -0.553 1 96.56 107 LEU A O 1
ATOM 847 N N . ALA A 1 108 ? 0.977 -11.477 0.735 1 97.69 108 ALA A N 1
ATOM 848 C CA . ALA A 1 108 ? 1.514 -12.266 -0.372 1 97.69 108 ALA A CA 1
ATOM 849 C C . ALA A 1 108 ? 0.395 -12.961 -1.146 1 97.69 108 ALA A C 1
ATOM 851 O O . ALA A 1 108 ? 0.586 -13.367 -2.293 1 97.69 108 ALA A O 1
ATOM 852 N N . HIS A 1 109 ? -0.759 -13.07 -0.608 1 97.06 109 HIS A N 1
ATOM 853 C CA . HIS A 1 109 ? -1.75 -14.023 -1.086 1 97.06 109 HIS A CA 1
ATOM 854 C C . HIS A 1 109 ? -2.164 -13.719 -2.521 1 97.06 109 HIS A C 1
ATOM 856 O O . HIS A 1 109 ? -2.533 -14.625 -3.271 1 97.06 109 HIS A O 1
ATOM 862 N N . ASP A 1 110 ? -2.039 -12.453 -2.896 1 95.06 110 ASP A N 1
ATOM 863 C CA . ASP A 1 110 ? -2.551 -12.047 -4.203 1 95.06 110 ASP A CA 1
ATOM 864 C C . ASP A 1 110 ? -1.409 -11.758 -5.176 1 95.06 110 ASP A C 1
ATOM 866 O O . ASP A 1 110 ? -1.641 -11.289 -6.293 1 95.06 110 ASP A O 1
ATOM 870 N N . ILE A 1 111 ? -0.193 -12 -4.863 1 95.75 111 ILE A N 1
ATOM 871 C CA . ILE A 1 111 ? 0.974 -11.547 -5.613 1 95.75 111 ILE A CA 1
ATOM 872 C C . ILE A 1 111 ? 1.003 -12.219 -6.984 1 95.75 111 ILE A C 1
ATOM 874 O O . ILE A 1 111 ? 1.506 -11.641 -7.953 1 95.75 111 ILE A O 1
ATOM 878 N N . GLY A 1 112 ? 0.398 -13.344 -7.16 1 95.81 112 GLY A N 1
ATOM 879 C CA . GLY A 1 112 ? 0.468 -14.109 -8.391 1 95.81 112 GLY A CA 1
ATOM 880 C C . GLY A 1 112 ? -0.619 -13.734 -9.383 1 95.81 112 GLY A C 1
ATOM 881 O O . GLY A 1 112 ? -0.608 -14.203 -10.531 1 95.81 112 GLY A O 1
ATOM 882 N N . HIS A 1 113 ? -1.508 -12.852 -9.031 1 94.25 113 HIS A N 1
ATOM 883 C CA . HIS A 1 113 ? -2.6 -12.508 -9.93 1 94.25 113 HIS A CA 1
ATOM 884 C C . HIS A 1 113 ? -2.092 -11.711 -11.133 1 94.25 113 HIS A C 1
ATOM 886 O O . HIS A 1 113 ? -1.223 -10.844 -10.984 1 94.25 113 HIS A O 1
ATOM 892 N N . PRO A 1 114 ? -2.615 -12.008 -12.297 1 95.25 114 PRO A N 1
ATOM 893 C CA . PRO A 1 114 ? -2.246 -11.273 -13.508 1 95.25 114 PRO A CA 1
ATOM 894 C C . PRO A 1 114 ? -3.012 -9.961 -13.656 1 95.25 114 PRO A C 1
ATOM 896 O O . PRO A 1 114 ? -3.867 -9.641 -12.828 1 95.25 114 PRO A O 1
ATOM 899 N N . PRO A 1 115 ? -2.613 -9.148 -14.648 1 93 115 PRO A N 1
ATOM 900 C CA . PRO A 1 115 ? -3.412 -7.953 -14.922 1 93 115 PRO A CA 1
ATOM 901 C C . PRO A 1 115 ? -4.867 -8.281 -15.258 1 93 115 PRO A C 1
ATOM 903 O O . PRO A 1 115 ? -5.152 -9.344 -15.812 1 93 115 PRO A O 1
ATOM 906 N N . PHE A 1 116 ? -5.758 -7.426 -14.875 1 89.69 116 PHE A N 1
ATOM 907 C CA . PHE A 1 116 ? -7.176 -7.453 -15.211 1 89.69 116 PHE A CA 1
ATOM 908 C C . PHE A 1 116 ? -7.895 -8.547 -14.43 1 89.69 116 PHE A C 1
ATOM 910 O O . PHE A 1 116 ? -8.883 -9.109 -14.914 1 89.69 116 PHE A O 1
ATOM 917 N N . GLY A 1 117 ? -7.312 -9.016 -13.359 1 81.94 117 GLY A N 1
ATOM 918 C CA . GLY A 1 117 ? -7.98 -9.859 -12.383 1 81.94 117 GLY A CA 1
ATOM 919 C C . GLY A 1 117 ? -8.359 -11.219 -12.938 1 81.94 117 GLY A C 1
ATOM 920 O O . GLY A 1 117 ? -7.535 -11.906 -13.531 1 81.94 117 GLY A O 1
ATOM 921 N N . ARG A 1 118 ? -9.625 -11.648 -12.773 1 78.75 118 ARG A N 1
ATOM 922 C CA . ARG A 1 118 ? -10.133 -12.969 -13.141 1 78.75 118 ARG A CA 1
ATOM 923 C C . ARG A 1 118 ? -10.094 -13.156 -14.656 1 78.75 118 ARG A C 1
ATOM 925 O O . ARG A 1 118 ? -9.867 -14.273 -15.141 1 78.75 118 ARG A O 1
ATOM 932 N N . ASN A 1 119 ? -10.281 -12.117 -15.289 1 83.06 119 ASN A N 1
ATOM 933 C CA . ASN A 1 119 ? -10.273 -12.242 -16.75 1 83.06 119 ASN A CA 1
ATOM 934 C C . ASN A 1 119 ? -8.859 -12.438 -17.281 1 83.06 119 ASN A C 1
ATOM 936 O O . ASN A 1 119 ? -8.664 -13.172 -18.25 1 83.06 119 ASN A O 1
ATOM 940 N N . GLY A 1 120 ? -7.957 -11.742 -16.703 1 90.62 120 GLY A N 1
ATOM 941 C CA . GLY A 1 120 ? -6.574 -12.031 -17.047 1 90.62 120 GLY A CA 1
ATOM 942 C C . GLY A 1 120 ? -6.16 -13.453 -16.719 1 90.62 120 GLY A C 1
ATOM 943 O O . GLY A 1 120 ? -5.406 -14.07 -17.469 1 90.62 120 GLY A O 1
ATOM 944 N N . GLU A 1 121 ? -6.691 -13.953 -15.672 1 91.06 121 GLU A N 1
ATOM 945 C CA . GLU A 1 121 ? -6.406 -15.328 -15.258 1 91.06 121 GLU A CA 1
ATOM 946 C C . GLU A 1 121 ? -6.969 -16.328 -16.25 1 91.06 121 GLU A C 1
ATOM 948 O O . GLU A 1 121 ? -6.309 -17.312 -16.594 1 91.06 121 GLU A O 1
ATOM 953 N N . ARG A 1 122 ? -8.172 -16.094 -16.688 1 89.81 122 ARG A N 1
ATOM 954 C CA . ARG A 1 122 ? -8.805 -16.969 -17.656 1 89.81 122 ARG A CA 1
ATOM 955 C C . ARG A 1 122 ? -8.016 -16.984 -18.969 1 89.81 122 ARG A C 1
ATOM 957 O O . ARG A 1 122 ? -7.824 -18.031 -19.578 1 89.81 122 ARG A O 1
ATOM 964 N N . ALA A 1 123 ? -7.641 -15.812 -19.375 1 93.62 123 ALA A N 1
ATOM 965 C CA . ALA A 1 123 ? -6.883 -15.695 -20.625 1 93.62 123 ALA A CA 1
ATOM 966 C C . ALA A 1 123 ? -5.578 -16.484 -20.547 1 93.62 123 ALA A C 1
ATOM 968 O O . ALA A 1 123 ? -5.223 -17.203 -21.484 1 93.62 123 ALA A O 1
ATOM 969 N N . LEU A 1 124 ? -4.879 -16.328 -19.484 1 95.56 124 LEU A N 1
ATOM 970 C CA . LEU A 1 124 ? -3.607 -17.031 -19.312 1 95.56 124 LEU A CA 1
ATOM 971 C C . LEU A 1 124 ? -3.822 -18.531 -19.188 1 95.56 124 LEU A C 1
ATOM 973 O O . LEU A 1 124 ? -3.02 -19.328 -19.688 1 95.56 124 LEU A O 1
ATOM 977 N N . ASN A 1 125 ? -4.883 -18.906 -18.469 1 93.12 125 ASN A N 1
ATOM 978 C CA . ASN A 1 125 ? -5.184 -20.312 -18.328 1 93.12 125 ASN A CA 1
ATOM 979 C C . ASN A 1 125 ? -5.492 -20.953 -19.672 1 93.12 125 ASN A C 1
ATOM 981 O O . ASN A 1 125 ? -5.074 -22.094 -19.938 1 93.12 125 ASN A O 1
ATOM 985 N N . GLU A 1 126 ? -6.246 -20.25 -20.469 1 91.88 126 GLU A N 1
ATOM 986 C CA . GLU A 1 126 ? -6.555 -20.734 -21.812 1 91.88 126 GLU A CA 1
ATOM 987 C C . GLU A 1 126 ? -5.289 -20.859 -22.656 1 91.88 126 GLU A C 1
ATOM 989 O O . GLU A 1 126 ? -5.105 -21.844 -23.375 1 91.88 126 GLU A O 1
ATOM 994 N N . TRP A 1 127 ? -4.496 -19.891 -22.547 1 94.19 127 TRP A N 1
ATOM 995 C CA . TRP A 1 127 ? -3.262 -19.875 -23.312 1 94.19 127 TRP A CA 1
ATOM 996 C C . TRP A 1 127 ? -2.324 -20.984 -22.875 1 94.19 127 TRP A C 1
ATOM 998 O O . TRP A 1 127 ? -1.613 -21.578 -23.688 1 94.19 127 TRP A O 1
ATOM 1008 N N . MET A 1 128 ? -2.357 -21.312 -21.609 1 94.56 128 MET A N 1
ATOM 1009 C CA . MET A 1 128 ? -1.455 -22.297 -21.031 1 94.56 128 MET A CA 1
ATOM 1010 C C . MET A 1 128 ? -2.127 -23.672 -20.938 1 94.56 128 MET A C 1
ATOM 1012 O O . MET A 1 128 ? -1.65 -24.547 -20.219 1 94.56 128 MET A O 1
ATOM 1016 N N . ARG A 1 129 ? -3.123 -23.859 -21.562 1 89.62 129 ARG A N 1
ATOM 1017 C CA . ARG A 1 129 ? -3.945 -25.047 -21.438 1 89.62 129 ARG A CA 1
ATOM 1018 C C . ARG A 1 129 ? -3.104 -26.312 -21.609 1 89.62 129 ARG A C 1
ATOM 1020 O O . ARG A 1 129 ? -3.266 -27.281 -20.875 1 89.62 129 ARG A O 1
ATOM 1027 N N . GLU A 1 130 ? -2.234 -26.344 -22.547 1 89.31 130 GLU A N 1
ATOM 1028 C CA . GLU A 1 130 ? -1.417 -27.516 -22.844 1 89.31 130 GLU A CA 1
ATOM 1029 C C . GLU A 1 130 ? -0.043 -27.422 -22.188 1 89.31 130 GLU A C 1
ATOM 1031 O O . GLU A 1 130 ? 0.855 -28.203 -22.484 1 89.31 130 GLU A O 1
ATOM 1036 N N . ALA A 1 131 ? 0.088 -26.453 -21.375 1 92.5 131 ALA A N 1
ATOM 1037 C CA . ALA A 1 131 ? 1.396 -26.203 -20.766 1 92.5 131 ALA A CA 1
ATOM 1038 C C . ALA A 1 131 ? 1.277 -26 -19.266 1 92.5 131 ALA A C 1
ATOM 1040 O O . ALA A 1 131 ? 1.962 -25.156 -18.688 1 92.5 131 ALA A O 1
ATOM 1041 N N . GLY A 1 132 ? 0.331 -26.75 -18.625 1 90 132 GLY A N 1
ATOM 1042 C CA . GLY A 1 132 ? 0.257 -26.797 -17.172 1 90 132 GLY A CA 1
ATOM 1043 C C . GLY A 1 132 ? -0.775 -25.828 -16.609 1 90 132 GLY A C 1
ATOM 1044 O O . GLY A 1 132 ? -1.003 -25.812 -15.391 1 90 132 GLY A O 1
ATOM 1045 N N . GLY A 1 133 ? -1.367 -24.969 -17.438 1 91.88 133 GLY A N 1
ATOM 1046 C CA . GLY A 1 133 ? -2.445 -24.078 -17.016 1 91.88 133 GLY A CA 1
ATOM 1047 C C . GLY A 1 133 ? -1.958 -22.875 -16.234 1 91.88 133 GLY A C 1
ATOM 1048 O O . GLY A 1 133 ? -0.755 -22.625 -16.172 1 91.88 133 GLY A O 1
ATOM 1049 N N . PHE A 1 134 ? -2.887 -22.062 -15.727 1 94.56 134 PHE A N 1
ATOM 1050 C CA . PHE A 1 134 ? -2.605 -20.891 -14.914 1 94.56 134 PHE A CA 1
ATOM 1051 C C . PHE A 1 134 ? -3.643 -20.734 -13.805 1 94.56 134 PHE A C 1
ATOM 1053 O O . PHE A 1 134 ? -4.848 -20.781 -14.07 1 94.56 134 PHE A O 1
ATOM 1060 N N . GLU A 1 135 ? -3.156 -20.609 -12.711 1 93.25 135 GLU A N 1
ATOM 1061 C CA . GLU A 1 135 ? -3.967 -20.359 -11.523 1 93.25 135 GLU A CA 1
ATOM 1062 C C . GLU A 1 135 ? -3.275 -19.391 -10.578 1 93.25 135 GLU A C 1
ATOM 1064 O O . GLU A 1 135 ? -2.076 -19.516 -10.32 1 93.25 135 GLU A O 1
ATOM 1069 N N . GLY A 1 136 ? -4.004 -18.391 -10.07 1 93.44 136 GLY A N 1
ATOM 1070 C CA . GLY A 1 136 ? -3.461 -17.281 -9.305 1 93.44 136 GLY A CA 1
ATOM 1071 C C . GLY A 1 136 ? -2.666 -17.719 -8.094 1 93.44 136 GLY A C 1
ATOM 1072 O O . GLY A 1 136 ? -1.57 -17.219 -7.84 1 93.44 136 GLY A O 1
ATOM 1073 N N . ASN A 1 137 ? -3.197 -18.641 -7.32 1 93.88 137 ASN A N 1
ATOM 1074 C CA . ASN A 1 137 ? -2.504 -19.109 -6.125 1 93.88 137 ASN A CA 1
ATOM 1075 C C . ASN A 1 137 ? -1.246 -19.891 -6.48 1 93.88 137 ASN A C 1
ATOM 1077 O O . ASN A 1 137 ? -0.236 -19.812 -5.777 1 93.88 137 ASN A O 1
ATOM 1081 N N . ALA A 1 138 ? -1.375 -20.719 -7.504 1 95.56 138 ALA A N 1
ATOM 1082 C CA . ALA A 1 138 ? -0.195 -21.438 -7.969 1 95.56 138 ALA A CA 1
ATOM 1083 C C . ALA A 1 138 ? 0.909 -20.469 -8.391 1 95.56 138 ALA A C 1
ATOM 1085 O O . ALA A 1 138 ? 2.084 -20.703 -8.094 1 95.56 138 ALA A O 1
ATOM 1086 N N . GLN A 1 139 ? 0.47 -19.453 -9.125 1 96.69 139 GLN A N 1
ATOM 1087 C CA . GLN A 1 139 ? 1.429 -18.453 -9.57 1 96.69 139 GLN A CA 1
ATOM 1088 C C . GLN A 1 139 ? 2.039 -17.719 -8.383 1 96.69 139 GLN A C 1
ATOM 1090 O O . GLN A 1 139 ? 3.207 -17.312 -8.43 1 96.69 139 GLN A O 1
ATOM 1095 N N . THR A 1 140 ? 1.27 -17.484 -7.316 1 97.25 140 THR A N 1
ATOM 1096 C CA . THR A 1 140 ? 1.785 -16.859 -6.105 1 97.25 140 THR A CA 1
ATOM 1097 C C . THR A 1 140 ? 2.947 -17.656 -5.531 1 97.25 140 THR A C 1
ATOM 1099 O O . THR A 1 140 ? 4.008 -17.094 -5.234 1 97.25 140 THR A O 1
ATOM 1102 N N . LEU A 1 141 ? 2.76 -18.953 -5.422 1 97.12 141 LEU A N 1
ATOM 1103 C CA . LEU A 1 141 ? 3.818 -19.812 -4.906 1 97.12 141 LEU A CA 1
ATOM 1104 C C . LEU A 1 141 ? 5.051 -19.75 -5.801 1 97.12 141 LEU A C 1
ATOM 1106 O O . LEU A 1 141 ? 6.18 -19.672 -5.309 1 97.12 141 LEU A O 1
ATOM 1110 N N . ARG A 1 142 ? 4.84 -19.797 -7.059 1 95.88 142 ARG A N 1
ATOM 1111 C CA . ARG A 1 142 ? 5.941 -19.75 -8.023 1 95.88 142 ARG A CA 1
ATOM 1112 C C . ARG A 1 142 ? 6.723 -18.453 -7.902 1 95.88 142 ARG A C 1
ATOM 1114 O O . ARG A 1 142 ? 7.953 -18.453 -7.895 1 95.88 142 ARG A O 1
ATOM 1121 N N . VAL A 1 143 ? 6.035 -17.359 -7.785 1 95.81 143 VAL A N 1
ATOM 1122 C CA . VAL A 1 143 ? 6.672 -16.047 -7.684 1 95.81 143 VAL A CA 1
ATOM 1123 C C . VAL A 1 143 ? 7.52 -15.984 -6.414 1 95.81 143 VAL A C 1
ATOM 1125 O O . VAL A 1 143 ? 8.688 -15.578 -6.457 1 95.81 143 VAL A O 1
ATOM 1128 N N . LEU A 1 144 ? 7.031 -16.438 -5.332 1 96.06 144 LEU A N 1
ATOM 1129 C CA . LEU A 1 144 ? 7.688 -16.297 -4.039 1 96.06 144 LEU A CA 1
ATOM 1130 C C . LEU A 1 144 ? 8.844 -17.281 -3.91 1 96.06 144 LEU A C 1
ATOM 1132 O O . LEU A 1 144 ? 9.844 -17 -3.256 1 96.06 144 LEU A O 1
ATOM 1136 N N . ALA A 1 145 ? 8.695 -18.422 -4.547 1 94.81 145 ALA A N 1
ATOM 1137 C CA . ALA A 1 145 ? 9.656 -19.5 -4.316 1 94.81 145 ALA A CA 1
ATOM 1138 C C . ALA A 1 145 ? 10.688 -19.562 -5.445 1 94.81 145 ALA A C 1
ATOM 1140 O O . ALA A 1 145 ? 11.742 -20.188 -5.293 1 94.81 145 ALA A O 1
ATOM 1141 N N . ARG A 1 146 ? 10.414 -18.906 -6.605 1 90.69 146 ARG A N 1
ATOM 1142 C CA . ARG A 1 146 ? 11.312 -19.109 -7.734 1 90.69 146 ARG A CA 1
ATOM 1143 C C . ARG A 1 146 ? 11.633 -17.797 -8.438 1 90.69 146 ARG A C 1
ATOM 1145 O O . ARG A 1 146 ? 12.797 -17.531 -8.75 1 90.69 146 ARG A O 1
ATOM 1152 N N . LEU A 1 147 ? 10.656 -17.016 -8.695 1 89.19 147 LEU A N 1
ATOM 1153 C CA . LEU A 1 147 ? 10.805 -15.953 -9.68 1 89.19 147 LEU A CA 1
ATOM 1154 C C . LEU A 1 147 ? 11.406 -14.703 -9.039 1 89.19 147 LEU A C 1
ATOM 1156 O O . LEU A 1 147 ? 12.234 -14.023 -9.656 1 89.19 147 LEU A O 1
ATOM 1160 N N . GLU A 1 148 ? 10.953 -14.367 -7.84 1 84.56 148 GLU A N 1
ATOM 1161 C CA . GLU A 1 148 ? 11.492 -13.172 -7.195 1 84.56 148 GLU A CA 1
ATOM 1162 C C . GLU A 1 148 ? 13.008 -13.273 -7.02 1 84.56 148 GLU A C 1
ATOM 1164 O O . GLU A 1 148 ? 13.547 -14.367 -6.859 1 84.56 148 GLU A O 1
ATOM 1169 N N . LYS A 1 149 ? 13.641 -12.117 -7.121 1 66 149 LYS A N 1
ATOM 1170 C CA . LYS A 1 149 ? 15.078 -12.117 -7.371 1 66 149 LYS A CA 1
ATOM 1171 C C . LYS A 1 149 ? 15.852 -11.82 -6.09 1 66 149 LYS A C 1
ATOM 1173 O O . LYS A 1 149 ? 16.734 -10.953 -6.082 1 66 149 LYS A O 1
ATOM 1178 N N . LYS A 1 150 ? 15.594 -12.406 -5.184 1 59.78 150 LYS A N 1
ATOM 1179 C CA . LYS A 1 150 ? 16.469 -12.242 -4.031 1 59.78 150 LYS A CA 1
ATOM 1180 C C . LYS A 1 150 ? 17.625 -13.25 -4.066 1 59.78 150 LYS A C 1
ATOM 1182 O O . LYS A 1 150 ? 18.781 -12.883 -3.877 1 59.78 150 LYS A O 1
ATOM 1187 N N . ARG A 1 151 ? 17.281 -14.484 -4.371 1 60.25 151 ARG A N 1
ATOM 1188 C CA . ARG A 1 151 ? 18.25 -15.555 -4.508 1 60.25 151 ARG A CA 1
ATOM 1189 C C . ARG A 1 151 ? 18.016 -16.359 -5.785 1 60.25 151 ARG A C 1
ATOM 1191 O O . ARG A 1 151 ? 16.891 -16.734 -6.09 1 60.25 151 ARG A O 1
ATOM 1198 N N . LYS A 1 152 ? 19.109 -16.391 -6.492 1 64.31 152 LYS A N 1
ATOM 1199 C CA . LYS A 1 152 ? 18.969 -17.078 -7.781 1 64.31 152 LYS A CA 1
ATOM 1200 C C . LYS A 1 152 ? 18.281 -18.422 -7.629 1 64.31 152 LYS A C 1
ATOM 1202 O O . LYS A 1 152 ? 18.766 -19.297 -6.898 1 64.31 152 LYS A O 1
ATOM 1207 N N . GLY A 1 153 ? 17.141 -18.562 -8.125 1 69.25 153 GLY A N 1
ATOM 1208 C CA . GLY A 1 153 ? 16.406 -19.828 -8.211 1 69.25 153 GLY A CA 1
ATOM 1209 C C . GLY A 1 153 ? 15.57 -20.109 -6.984 1 69.25 153 GLY A C 1
ATOM 1210 O O . GLY A 1 153 ? 14.836 -21.094 -6.945 1 69.25 153 GLY A O 1
ATOM 1211 N N . PHE A 1 154 ? 15.57 -19.219 -6.055 1 77.69 154 PHE A N 1
ATOM 1212 C CA . PHE A 1 154 ? 14.859 -19.531 -4.82 1 77.69 154 PHE A CA 1
ATOM 1213 C C . PHE A 1 154 ? 13.898 -18.406 -4.453 1 77.69 154 PHE A C 1
ATOM 1215 O O . PHE A 1 154 ? 13.445 -18.312 -3.312 1 77.69 154 PHE A O 1
ATOM 1222 N N . GLY A 1 155 ? 13.688 -17.578 -5.422 1 88.19 155 GLY A N 1
ATOM 1223 C CA . GLY A 1 155 ? 12.75 -16.484 -5.16 1 88.19 155 GLY A CA 1
ATOM 1224 C C . GLY A 1 155 ? 13.141 -15.641 -3.971 1 88.19 155 GLY A C 1
ATOM 1225 O O . GLY A 1 155 ? 14.281 -15.172 -3.883 1 88.19 155 GLY A O 1
ATOM 1226 N N . LEU A 1 156 ? 12.203 -15.523 -3.02 1 90.75 156 LEU A N 1
ATOM 1227 C CA . LEU A 1 156 ? 12.477 -14.703 -1.843 1 90.75 156 LEU A CA 1
ATOM 1228 C C . LEU A 1 156 ? 13.086 -15.547 -0.727 1 90.75 156 LEU A C 1
ATOM 1230 O O . LEU A 1 156 ? 13.422 -15.023 0.34 1 90.75 156 LEU A O 1
ATOM 1234 N N . ASN A 1 157 ? 13.242 -16.859 -0.916 1 92.06 157 ASN A N 1
ATOM 1235 C CA . ASN A 1 157 ? 13.789 -17.797 0.062 1 92.06 157 ASN A CA 1
ATOM 1236 C C . ASN A 1 157 ? 13.086 -17.672 1.412 1 92.06 157 ASN A C 1
ATOM 1238 O O . ASN A 1 157 ? 13.742 -17.5 2.441 1 92.06 157 ASN A O 1
ATOM 1242 N N . LEU A 1 158 ? 11.773 -17.734 1.353 1 95.5 158 LEU A N 1
ATOM 1243 C CA . LEU A 1 158 ? 10.953 -17.656 2.559 1 95.5 158 LEU A CA 1
ATOM 1244 C C . LEU A 1 158 ? 11.055 -18.938 3.371 1 95.5 158 LEU A C 1
ATOM 1246 O O . LEU A 1 158 ? 11.555 -19.953 2.881 1 95.5 158 LEU A O 1
ATOM 1250 N N . THR A 1 159 ? 10.672 -18.844 4.621 1 96.56 159 THR A N 1
ATOM 1251 C CA . THR A 1 159 ? 10.625 -20.031 5.465 1 96.56 159 THR A CA 1
ATOM 1252 C C . THR A 1 159 ? 9.586 -21.031 4.941 1 96.56 159 THR A C 1
ATOM 1254 O O . THR A 1 159 ? 8.656 -20.641 4.234 1 96.56 159 THR A O 1
ATOM 1257 N N . CYS A 1 160 ? 9.734 -22.281 5.312 1 97.12 160 CYS A N 1
ATOM 1258 C CA . CYS A 1 160 ? 8.805 -23.312 4.879 1 97.12 160 CYS A CA 1
ATOM 1259 C C . CYS A 1 160 ? 7.395 -23.031 5.391 1 97.12 160 CYS A C 1
ATOM 1261 O O . CYS A 1 160 ? 6.414 -23.234 4.672 1 97.12 160 CYS A O 1
ATOM 1263 N N . ARG A 1 161 ? 7.293 -22.531 6.586 1 97.56 161 ARG A N 1
ATOM 1264 C CA . ARG A 1 161 ? 5.977 -22.234 7.145 1 97.56 161 ARG A CA 1
ATOM 1265 C C . ARG A 1 161 ? 5.324 -21.062 6.41 1 97.56 161 ARG A C 1
ATOM 1267 O O . ARG A 1 161 ? 4.102 -21.031 6.258 1 97.56 161 ARG A O 1
ATOM 1274 N N . ALA A 1 162 ? 6.152 -20.109 6 1 97.81 162 ALA A N 1
ATOM 1275 C CA . ALA A 1 162 ? 5.629 -18.984 5.219 1 97.81 162 ALA A CA 1
ATOM 1276 C C . ALA A 1 162 ? 5.078 -19.469 3.879 1 97.81 162 ALA A C 1
ATOM 1278 O O . ALA A 1 162 ? 4.008 -19.031 3.451 1 97.81 162 ALA A O 1
ATOM 1279 N N . LEU A 1 163 ? 5.797 -20.344 3.256 1 98 163 LEU A N 1
ATOM 1280 C CA . LEU A 1 163 ? 5.312 -20.891 1.994 1 98 163 LEU A CA 1
ATOM 1281 C C . LEU A 1 163 ? 4.039 -21.703 2.209 1 98 163 LEU A C 1
ATOM 1283 O O . LEU A 1 163 ? 3.104 -21.609 1.413 1 98 163 LEU A O 1
ATOM 1287 N N . ALA A 1 164 ? 3.996 -22.469 3.254 1 97.81 164 ALA A N 1
ATOM 1288 C CA . ALA A 1 164 ? 2.814 -23.266 3.578 1 97.81 164 ALA A CA 1
ATOM 1289 C C . ALA A 1 164 ? 1.603 -22.375 3.822 1 97.81 164 ALA A C 1
ATOM 1291 O O . ALA A 1 164 ? 0.474 -22.734 3.488 1 97.81 164 ALA A O 1
ATOM 1292 N N . ALA A 1 165 ? 1.805 -21.203 4.348 1 97.81 165 ALA A N 1
ATOM 1293 C CA . ALA A 1 165 ? 0.738 -20.297 4.762 1 97.81 165 ALA A CA 1
ATOM 1294 C C . ALA A 1 165 ? 0.023 -19.703 3.551 1 97.81 165 ALA A C 1
ATOM 1296 O O . ALA A 1 165 ? -1.066 -19.141 3.68 1 97.81 165 ALA A O 1
ATOM 1297 N N . ILE A 1 166 ? 0.577 -19.875 2.324 1 96.88 166 ILE A N 1
ATOM 1298 C CA . ILE A 1 166 ? -0.058 -19.281 1.154 1 96.88 166 ILE A CA 1
ATOM 1299 C C . ILE A 1 166 ? -0.583 -20.375 0.236 1 96.88 166 ILE A C 1
ATOM 1301 O O . ILE A 1 166 ? -1.178 -20.094 -0.807 1 96.88 166 ILE A O 1
ATOM 1305 N N . ILE A 1 167 ? -0.358 -21.594 0.576 1 96.5 167 ILE A N 1
ATOM 1306 C CA . ILE A 1 167 ? -0.874 -22.703 -0.212 1 96.5 167 ILE A CA 1
ATOM 1307 C C . ILE A 1 167 ? -2.309 -23.016 0.211 1 96.5 167 ILE A C 1
ATOM 1309 O O . ILE A 1 167 ? -2.533 -23.734 1.19 1 96.5 167 ILE A O 1
ATOM 1313 N N . LYS A 1 168 ? -3.197 -22.578 -0.531 1 93.25 168 LYS A N 1
ATOM 1314 C CA . LYS A 1 168 ? -4.609 -22.734 -0.197 1 93.25 168 LYS A CA 1
ATOM 1315 C C . LYS A 1 168 ? -5.09 -24.156 -0.469 1 93.25 168 LYS A C 1
ATOM 1317 O O . LYS A 1 168 ? -5.969 -24.672 0.229 1 93.25 168 LYS A O 1
ATOM 1322 N N . LYS A 1 169 ? -4.547 -24.734 -1.521 1 91.5 169 LYS A N 1
ATOM 1323 C CA . LYS A 1 169 ? -4.895 -26.109 -1.883 1 91.5 169 LYS A CA 1
ATOM 1324 C C . LYS A 1 169 ? -3.646 -26.922 -2.201 1 91.5 169 LYS A C 1
ATOM 1326 O O . LYS A 1 169 ? -2.898 -26.594 -3.123 1 91.5 169 LYS A O 1
ATOM 1331 N N . ASP A 1 170 ? -3.514 -27.969 -1.47 1 92.88 170 ASP A N 1
ATOM 1332 C CA . ASP A 1 170 ? -2.387 -28.875 -1.653 1 92.88 170 ASP A CA 1
ATOM 1333 C C . ASP A 1 170 ? -2.693 -29.922 -2.723 1 92.88 170 ASP A C 1
ATOM 1335 O O . ASP A 1 170 ? -2.732 -31.109 -2.432 1 92.88 170 ASP A O 1
ATOM 1339 N N . GLN A 1 171 ? -2.941 -29.453 -3.914 1 91.69 171 GLN A N 1
ATOM 1340 C CA . GLN A 1 171 ? -3.254 -30.297 -5.062 1 91.69 171 GLN A CA 1
ATOM 1341 C C . GLN A 1 171 ? -2.416 -29.906 -6.277 1 91.69 171 GLN A C 1
ATOM 1343 O O . GLN A 1 171 ? -2.389 -28.734 -6.672 1 91.69 171 GLN A O 1
ATOM 1348 N N . GLU A 1 172 ? -1.752 -30.844 -6.812 1 90.94 172 GLU A N 1
ATOM 1349 C CA . GLU A 1 172 ? -0.939 -30.609 -8 1 90.94 172 GLU A CA 1
ATOM 1350 C C . GLU A 1 172 ? -1.812 -30.438 -9.242 1 90.94 172 GLU A C 1
ATOM 1352 O O . GLU A 1 172 ? -2.723 -31.234 -9.484 1 90.94 172 GLU A O 1
ATOM 1357 N N . LEU A 1 173 ? -1.489 -29.344 -9.93 1 87.38 173 LEU A N 1
ATOM 1358 C CA . LEU A 1 173 ? -2.184 -29.141 -11.195 1 87.38 173 LEU A CA 1
ATOM 1359 C C . LEU A 1 173 ? -1.569 -29.984 -12.297 1 87.38 173 LEU A C 1
ATOM 1361 O O . LEU A 1 173 ? -0.348 -30.156 -12.352 1 87.38 173 LEU A O 1
ATOM 1365 N N . GLY A 1 174 ? -2.311 -30.719 -13.016 1 75.19 174 GLY A N 1
ATOM 1366 C CA . GLY A 1 174 ? -1.829 -31.578 -14.078 1 75.19 174 GLY A CA 1
ATOM 1367 C C . GLY A 1 174 ? -1.14 -30.812 -15.195 1 75.19 174 GLY A C 1
ATOM 1368 O O . GLY A 1 174 ? -1.119 -29.578 -15.203 1 75.19 174 GLY A O 1
ATOM 1369 N N . GLU A 1 175 ? -0.441 -31.562 -15.992 1 68.94 175 GLU A N 1
ATOM 1370 C CA . GLU A 1 175 ? 0.296 -31.016 -17.125 1 68.94 175 GLU A CA 1
ATOM 1371 C C . GLU A 1 175 ? -0.65 -30.406 -18.156 1 68.94 175 GLU A C 1
ATOM 1373 O O . GLU A 1 175 ? -0.267 -29.516 -18.906 1 68.94 175 GLU A O 1
ATOM 1378 N N . LEU A 1 176 ? -1.79 -30.969 -18.188 1 64.69 176 LEU A N 1
ATOM 1379 C CA . LEU A 1 176 ? -2.795 -30.438 -19.094 1 64.69 176 LEU A CA 1
ATOM 1380 C C . LEU A 1 176 ? -3.916 -29.75 -18.328 1 64.69 176 LEU A C 1
ATOM 1382 O O . LEU A 1 176 ? -4.352 -30.234 -17.281 1 64.69 176 LEU A O 1
ATOM 1386 N N . ALA A 1 177 ? -4.062 -28.484 -18.75 1 59.97 177 ALA A N 1
ATOM 1387 C CA . ALA A 1 177 ? -5.195 -27.797 -18.125 1 59.97 177 ALA A CA 1
ATOM 1388 C C . ALA A 1 177 ? -6.508 -28.5 -18.453 1 59.97 177 ALA A C 1
ATOM 1390 O O . ALA A 1 177 ? -6.648 -29.094 -19.531 1 59.97 177 ALA A O 1
ATOM 1391 N N . GLU A 1 178 ? -7.305 -28.984 -17.516 1 54.19 178 GLU A N 1
ATOM 1392 C CA . GLU A 1 178 ? -8.602 -29.594 -17.797 1 54.19 178 GLU A CA 1
ATOM 1393 C C . GLU A 1 178 ? -9.461 -28.672 -18.672 1 54.19 178 GLU A C 1
ATOM 1395 O O . GLU A 1 178 ? -9.312 -27.453 -18.625 1 54.19 178 GLU A O 1
ATOM 1400 N N . ASP A 1 179 ? -9.945 -29.328 -19.719 1 49.41 179 ASP A N 1
ATOM 1401 C CA . ASP A 1 179 ? -10.977 -28.766 -20.594 1 49.41 179 ASP A CA 1
ATOM 1402 C C . ASP A 1 179 ? -12.148 -28.234 -19.766 1 49.41 179 ASP A C 1
ATOM 1404 O O . ASP A 1 179 ? -12.461 -28.75 -18.703 1 49.41 179 ASP A O 1
ATOM 1408 N N . GLY A 1 180 ? -12.391 -26.938 -19.453 1 50.94 180 GLY A N 1
ATOM 1409 C CA . GLY A 1 180 ? -13.586 -26.406 -18.828 1 50.94 180 GLY A CA 1
ATOM 1410 C C . GLY A 1 180 ? -13.398 -25.016 -18.266 1 50.94 180 GLY A C 1
ATOM 1411 O O . GLY A 1 180 ? -12.328 -24.422 -18.391 1 50.94 180 GLY A O 1
ATOM 1412 N N . THR A 1 181 ? -14.516 -24.469 -17.844 1 51.78 181 THR A N 1
ATOM 1413 C CA . THR A 1 181 ? -14.805 -23.109 -17.391 1 51.78 181 THR A CA 1
ATOM 1414 C C . THR A 1 181 ? -14.109 -22.828 -16.062 1 51.78 181 THR A C 1
ATOM 1416 O O . THR A 1 181 ? -13.898 -21.656 -15.703 1 51.78 181 THR A O 1
ATOM 1419 N N . ARG A 1 182 ? -13.812 -23.953 -15.273 1 57 182 ARG A N 1
ATOM 1420 C CA . ARG A 1 182 ? -13.375 -23.578 -13.93 1 57 182 ARG A CA 1
ATOM 1421 C C . ARG A 1 182 ? -11.898 -23.906 -13.734 1 57 182 ARG A C 1
ATOM 1423 O O . ARG A 1 182 ? -11.438 -25 -14.062 1 57 182 ARG A O 1
ATOM 1430 N N . VAL A 1 183 ? -11.109 -22.953 -13.383 1 63.91 183 VAL A N 1
ATOM 1431 C CA . VAL A 1 183 ? -9.688 -23.094 -13.07 1 63.91 183 VAL A CA 1
ATOM 1432 C C . VAL A 1 183 ? -9.523 -23.891 -11.781 1 63.91 183 VAL A C 1
ATOM 1434 O O . VAL A 1 183 ? -10.078 -23.531 -10.742 1 63.91 183 VAL A O 1
ATOM 1437 N N . LYS A 1 184 ? -8.961 -25.094 -11.891 1 71.56 184 LYS A N 1
ATOM 1438 C CA . LYS A 1 184 ? -8.664 -25.891 -10.703 1 71.56 184 LYS A CA 1
ATOM 1439 C C . LYS A 1 184 ? -7.645 -25.203 -9.812 1 71.56 184 LYS A C 1
ATOM 1441 O O . LYS A 1 184 ? -6.699 -24.578 -10.305 1 71.56 184 LYS A O 1
ATOM 1446 N N . LYS A 1 185 ? -7.914 -25.281 -8.523 1 83.38 185 LYS A N 1
ATOM 1447 C CA . LYS A 1 185 ? -7.012 -24.641 -7.566 1 83.38 185 LYS A CA 1
ATOM 1448 C C . LYS A 1 185 ? -5.918 -25.609 -7.117 1 83.38 185 LYS A C 1
ATOM 1450 O O . LYS A 1 185 ? -6.16 -26.812 -7.004 1 83.38 185 LYS A O 1
ATOM 1455 N N . GLY A 1 186 ? -4.75 -25.188 -7.004 1 91 186 GLY A N 1
ATOM 1456 C CA . GLY A 1 186 ? -3.615 -25.984 -6.551 1 91 186 GLY A CA 1
ATOM 1457 C C . GLY A 1 186 ? -2.277 -25.328 -6.855 1 91 186 GLY A C 1
ATOM 1458 O O . GLY A 1 186 ? -2.141 -24.109 -6.789 1 91 186 GLY A O 1
ATOM 1459 N N . TYR A 1 187 ? -1.229 -26.172 -6.984 1 94.25 187 TYR A N 1
ATOM 1460 C CA . TYR A 1 187 ? 0.101 -25.688 -7.332 1 94.25 187 TYR A CA 1
ATOM 1461 C C . TYR A 1 187 ? 0.598 -26.328 -8.625 1 94.25 187 TYR A C 1
ATOM 1463 O O . TYR A 1 187 ? 0.158 -27.422 -8.992 1 94.25 187 TYR A O 1
ATOM 1471 N N . TYR A 1 188 ? 1.431 -25.641 -9.359 1 93.69 188 TYR A N 1
ATOM 1472 C CA . TYR A 1 188 ? 1.946 -26.141 -10.633 1 93.69 188 TYR A CA 1
ATOM 1473 C C . TYR A 1 188 ? 2.797 -27.391 -10.43 1 93.69 188 TYR A C 1
ATOM 1475 O O . TYR A 1 188 ? 3.447 -27.547 -9.391 1 93.69 188 TYR A O 1
ATOM 1483 N N . HIS A 1 189 ? 2.861 -28.156 -11.438 1 90.94 189 HIS A N 1
ATOM 1484 C CA . HIS A 1 189 ? 3.717 -29.344 -11.453 1 90.94 189 HIS A CA 1
ATOM 1485 C C . HIS A 1 189 ? 5.176 -28.969 -11.211 1 90.94 189 HIS A C 1
ATOM 1487 O O . HIS A 1 189 ? 5.914 -29.703 -10.562 1 90.94 189 HIS A O 1
ATOM 1493 N N . SER A 1 190 ? 5.574 -27.906 -11.703 1 90.06 190 SER A N 1
ATOM 1494 C CA . SER A 1 190 ? 6.957 -27.453 -11.578 1 90.06 190 SER A CA 1
ATOM 1495 C C . SER A 1 190 ? 7.336 -27.234 -10.117 1 90.06 190 SER A C 1
ATOM 1497 O O . SER A 1 190 ? 8.508 -27.328 -9.75 1 90.06 190 SER A O 1
ATOM 1499 N N . GLU A 1 191 ? 6.352 -26.938 -9.234 1 93.19 191 GLU A N 1
ATOM 1500 C CA . GLU A 1 191 ? 6.629 -26.641 -7.836 1 93.19 191 GLU A CA 1
ATOM 1501 C C . GLU A 1 191 ? 6.402 -27.844 -6.941 1 93.19 191 GLU A C 1
ATOM 1503 O O . GLU A 1 191 ? 6.422 -27.734 -5.715 1 93.19 191 GLU A O 1
ATOM 1508 N N . ARG A 1 192 ? 6.27 -29.031 -7.504 1 92.5 192 ARG A N 1
ATOM 1509 C CA . ARG A 1 192 ? 5.898 -30.234 -6.75 1 92.5 192 ARG A CA 1
ATOM 1510 C C . ARG A 1 192 ? 6.961 -30.578 -5.715 1 92.5 192 ARG A C 1
ATOM 1512 O O . ARG A 1 192 ? 6.637 -30.984 -4.598 1 92.5 192 ARG A O 1
ATOM 1519 N N . LYS A 1 193 ? 8.258 -30.453 -6.094 1 93.31 193 LYS A N 1
ATOM 1520 C CA . LYS A 1 193 ? 9.328 -30.766 -5.152 1 93.31 193 LYS A CA 1
ATOM 1521 C C . LYS A 1 193 ? 9.352 -29.781 -3.984 1 93.31 193 LYS A C 1
ATOM 1523 O O . LYS A 1 193 ? 9.641 -30.172 -2.848 1 93.31 193 LYS A O 1
ATOM 1528 N N . ILE A 1 194 ? 9.039 -28.547 -4.316 1 94.94 194 ILE A N 1
ATOM 1529 C CA . ILE A 1 194 ? 8.992 -27.516 -3.285 1 94.94 194 ILE A CA 1
ATOM 1530 C C . ILE A 1 194 ? 7.863 -27.828 -2.305 1 94.94 194 ILE A C 1
ATOM 1532 O O . ILE A 1 194 ? 8.062 -27.797 -1.089 1 94.94 194 ILE A O 1
ATOM 1536 N N . VAL A 1 195 ? 6.699 -28.125 -2.805 1 96.44 195 VAL A N 1
ATOM 1537 C CA . VAL A 1 195 ? 5.535 -28.375 -1.966 1 96.44 195 VAL A CA 1
ATOM 1538 C C . VAL A 1 195 ? 5.773 -29.625 -1.114 1 96.44 195 VAL A C 1
ATOM 1540 O O . VAL A 1 195 ? 5.41 -29.656 0.063 1 96.44 195 VAL A O 1
ATOM 1543 N N . ARG A 1 196 ? 6.402 -30.656 -1.684 1 94.88 196 ARG A N 1
ATOM 1544 C CA . ARG A 1 196 ? 6.723 -31.859 -0.936 1 94.88 196 ARG A CA 1
ATOM 1545 C C . ARG A 1 196 ? 7.668 -31.562 0.222 1 94.88 196 ARG A C 1
ATOM 1547 O O . ARG A 1 196 ? 7.477 -32.062 1.334 1 94.88 196 ARG A O 1
ATOM 1554 N N . HIS A 1 197 ? 8.633 -30.766 -0.083 1 95.12 197 HIS A N 1
ATOM 1555 C CA . HIS A 1 197 ? 9.602 -30.391 0.946 1 95.12 197 HIS A CA 1
ATOM 1556 C C . HIS A 1 197 ? 8.93 -29.594 2.061 1 95.12 197 HIS A C 1
ATOM 1558 O O . HIS A 1 197 ? 9.148 -29.875 3.242 1 95.12 197 HIS A O 1
ATOM 1564 N N . VAL A 1 198 ? 8.148 -28.625 1.695 1 96.62 198 VAL A N 1
ATOM 1565 C CA . VAL A 1 198 ? 7.441 -27.781 2.652 1 96.62 198 VAL A CA 1
ATOM 1566 C C . VAL A 1 198 ? 6.504 -28.625 3.506 1 96.62 198 VAL A C 1
ATOM 1568 O O . VAL A 1 198 ? 6.438 -28.453 4.727 1 96.62 198 VAL A O 1
ATOM 1571 N N . ARG A 1 199 ? 5.805 -29.516 2.873 1 96.19 199 ARG A N 1
ATOM 1572 C CA . ARG A 1 199 ? 4.895 -30.422 3.568 1 96.19 199 ARG A CA 1
ATOM 1573 C C . ARG A 1 199 ? 5.637 -31.234 4.625 1 96.19 199 ARG A C 1
ATOM 1575 O O . ARG A 1 199 ? 5.168 -31.375 5.758 1 96.19 199 ARG A O 1
ATOM 1582 N N . GLN A 1 200 ? 6.801 -31.734 4.262 1 95 200 GLN A N 1
ATOM 1583 C CA . GLN A 1 200 ? 7.598 -32.562 5.176 1 95 200 GLN A CA 1
ATOM 1584 C C . GLN A 1 200 ? 8.102 -31.719 6.352 1 95 200 GLN A C 1
ATOM 1586 O O . GLN A 1 200 ? 8.062 -32.188 7.5 1 95 200 GLN A O 1
ATOM 1591 N N . GLN A 1 201 ? 8.547 -30.531 6.078 1 94.94 201 GLN A N 1
ATOM 1592 C CA . GLN A 1 201 ? 9.102 -29.688 7.129 1 94.94 201 GLN A CA 1
ATOM 1593 C C . GLN A 1 201 ? 8.016 -29.219 8.094 1 94.94 201 GLN A C 1
ATOM 1595 O O . GLN A 1 201 ? 8.242 -29.156 9.305 1 94.94 201 GLN A O 1
ATOM 1600 N N . VAL A 1 202 ? 6.844 -28.938 7.602 1 95.38 202 VAL A N 1
ATOM 1601 C CA . VAL A 1 202 ? 5.805 -28.297 8.398 1 95.38 202 VAL A CA 1
ATOM 1602 C C . VAL A 1 202 ? 4.98 -29.359 9.125 1 95.38 202 VAL A C 1
ATOM 1604 O O . VAL A 1 202 ? 4.602 -29.172 10.289 1 95.38 202 VAL A O 1
ATOM 1607 N N . LEU A 1 203 ? 4.77 -30.547 8.477 1 94.06 203 LEU A N 1
ATOM 1608 C CA . LEU A 1 203 ? 3.848 -31.531 9.047 1 94.06 203 LEU A CA 1
ATOM 1609 C C . LEU A 1 203 ? 4.605 -32.719 9.633 1 94.06 203 LEU A C 1
ATOM 1611 O O . LEU A 1 203 ? 4.043 -33.5 10.406 1 94.06 203 LEU A O 1
ATOM 1615 N N . GLY A 1 204 ? 5.828 -32.906 9.227 1 91.56 204 GLY A N 1
ATOM 1616 C CA . GLY A 1 204 ? 6.602 -34.031 9.727 1 91.56 204 GLY A CA 1
ATOM 1617 C C . GLY A 1 204 ? 5.945 -35.375 9.461 1 91.56 204 GLY A C 1
ATOM 1618 O O . GLY A 1 204 ? 5.668 -35.719 8.312 1 91.56 204 GLY A O 1
ATOM 1619 N N . LYS A 1 205 ? 5.535 -36.031 10.523 1 87.5 205 LYS A N 1
ATOM 1620 C CA . LYS A 1 205 ? 4.957 -37.344 10.43 1 87.5 205 LYS A CA 1
ATOM 1621 C C . LYS A 1 205 ? 3.539 -37.312 9.867 1 87.5 205 LYS A C 1
ATOM 1623 O O . LYS A 1 205 ? 3.014 -38.312 9.398 1 87.5 205 LYS A O 1
ATOM 1628 N N . HIS A 1 206 ? 2.996 -36.156 9.898 1 87.5 206 HIS A N 1
ATOM 1629 C CA . HIS A 1 206 ? 1.621 -36 9.438 1 87.5 206 HIS A CA 1
ATOM 1630 C C . HIS A 1 206 ? 1.573 -35.562 7.98 1 87.5 206 HIS A C 1
ATOM 1632 O O . HIS A 1 206 ? 0.51 -35.188 7.477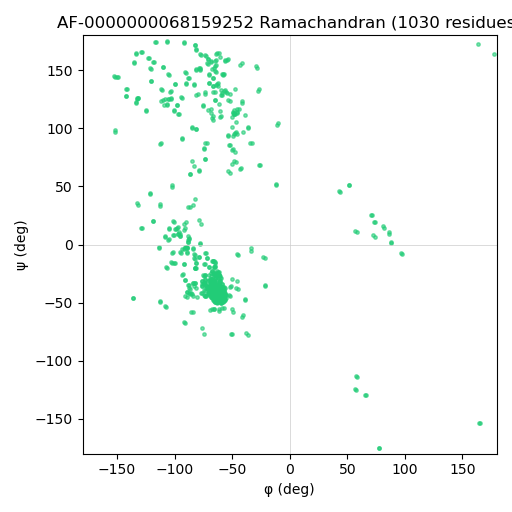 1 87.5 206 HIS A O 1
ATOM 1638 N N . ALA A 1 207 ? 2.707 -35.562 7.32 1 88.62 207 ALA A N 1
ATOM 1639 C CA . ALA A 1 207 ? 2.811 -35.094 5.949 1 88.62 207 ALA A CA 1
ATOM 1640 C C . ALA A 1 207 ? 2.156 -36.062 4.965 1 88.62 207 ALA A C 1
ATOM 1642 O O . ALA A 1 207 ? 2.814 -36.938 4.441 1 88.62 207 ALA A O 1
ATOM 1643 N N . LEU A 1 208 ? 0.853 -35.938 4.703 1 84.62 208 LEU A N 1
ATOM 1644 C CA . LEU A 1 208 ? 0.131 -36.688 3.68 1 84.62 208 LEU A CA 1
ATOM 1645 C C . LEU A 1 208 ? -0.188 -35.781 2.482 1 84.62 208 LEU A C 1
ATOM 1647 O O . LEU A 1 208 ? -0.413 -34.594 2.641 1 84.62 208 LEU A O 1
ATOM 1651 N N . PRO A 1 209 ? -0.15 -36.469 1.383 1 82.5 209 PRO A N 1
ATOM 1652 C CA . PRO A 1 209 ? -0.506 -35.688 0.208 1 82.5 209 PRO A CA 1
ATOM 1653 C C . PRO A 1 209 ? -1.875 -35 0.339 1 82.5 209 PRO A C 1
ATOM 1655 O O . PRO A 1 209 ? -2.84 -35.656 0.761 1 82.5 209 PRO A O 1
ATOM 1658 N N . GLY A 1 210 ? -1.938 -33.75 0.061 1 84.19 210 GLY A N 1
ATOM 1659 C CA . GLY A 1 210 ? -3.188 -33 0.072 1 84.19 210 GLY A CA 1
ATOM 1660 C C . GLY A 1 210 ? -3.547 -32.469 1.442 1 84.19 210 GLY A C 1
ATOM 1661 O O . GLY A 1 210 ? -4.609 -31.859 1.62 1 84.19 210 GLY A O 1
ATOM 1662 N N . SER A 1 211 ? -2.648 -32.562 2.316 1 81.88 211 SER A N 1
ATOM 1663 C CA . SER A 1 211 ? -2.996 -32.25 3.697 1 81.88 211 SER A CA 1
ATOM 1664 C C . SER A 1 211 ? -2.506 -30.859 4.086 1 81.88 211 SER A C 1
ATOM 1666 O O . SER A 1 211 ? -2.861 -30.344 5.145 1 81.88 211 SER A O 1
ATOM 1668 N N . LEU A 1 212 ? -1.787 -30.312 3.213 1 90.56 212 LEU A N 1
ATOM 1669 C CA . LEU A 1 212 ? -1.1 -29.094 3.607 1 90.56 212 LEU A CA 1
ATOM 1670 C C . LEU A 1 212 ? -2.033 -27.891 3.518 1 90.56 212 LEU A C 1
ATOM 1672 O O . LEU A 1 212 ? -2.252 -27.344 2.432 1 90.56 212 LEU A O 1
ATOM 1676 N N . ARG A 1 213 ? -2.625 -27.422 4.594 1 94.44 213 ARG A N 1
ATOM 1677 C CA . ARG A 1 213 ? -3.35 -26.172 4.777 1 94.44 213 ARG A CA 1
ATOM 1678 C C . ARG A 1 213 ? -3.27 -25.688 6.223 1 94.44 213 ARG A C 1
ATOM 1680 O O . ARG A 1 213 ? -4.066 -26.109 7.066 1 94.44 213 ARG A O 1
ATOM 1687 N N . THR A 1 214 ? -2.389 -24.828 6.453 1 96 214 THR A N 1
ATOM 1688 C CA . THR A 1 214 ? -2.064 -24.422 7.82 1 96 214 THR A CA 1
ATOM 1689 C C . THR A 1 214 ? -3.117 -23.469 8.367 1 96 214 THR A C 1
ATOM 1691 O O . THR A 1 214 ? -3.922 -22.922 7.613 1 96 214 THR A O 1
ATOM 1694 N N . ILE A 1 215 ? -3.127 -23.312 9.625 1 95.94 215 ILE A N 1
ATOM 1695 C CA . ILE A 1 215 ? -4.059 -22.422 10.305 1 95.94 215 ILE A CA 1
ATOM 1696 C C . ILE A 1 215 ? -3.85 -20.984 9.82 1 95.94 215 ILE A C 1
ATOM 1698 O O . ILE A 1 215 ? -4.805 -20.219 9.711 1 95.94 215 ILE A O 1
ATOM 1702 N N . GLU A 1 216 ? -2.553 -20.609 9.539 1 97.12 216 GLU A N 1
ATOM 1703 C CA . GLU A 1 216 ? -2.299 -19.266 9 1 97.12 216 GLU A CA 1
ATOM 1704 C C . GLU A 1 216 ? -2.988 -19.078 7.652 1 97.12 216 GLU A C 1
ATOM 1706 O O . GLU A 1 216 ? -3.523 -18 7.375 1 97.12 216 GLU A O 1
ATOM 1711 N N . CYS A 1 217 ? -2.955 -20.109 6.863 1 97.25 217 CYS A N 1
ATOM 1712 C CA . CYS A 1 217 ? -3.621 -20.047 5.566 1 97.25 217 CYS A CA 1
ATOM 1713 C C . CYS A 1 217 ? -5.129 -19.922 5.734 1 97.25 217 CYS A C 1
ATOM 1715 O O . CYS A 1 217 ? -5.77 -19.125 5.039 1 97.25 217 CYS A O 1
ATOM 1717 N N . SER A 1 218 ? -5.641 -20.703 6.633 1 96.19 218 SER A N 1
ATOM 1718 C CA . SER A 1 218 ? -7.074 -20.672 6.906 1 96.19 218 SER A CA 1
ATOM 1719 C C . SER A 1 218 ? -7.516 -19.297 7.367 1 96.19 218 SER A C 1
ATOM 1721 O O . SER A 1 218 ? -8.547 -18.797 6.926 1 96.19 218 SER A O 1
ATOM 1723 N N . ILE A 1 219 ? -6.75 -18.688 8.219 1 97.19 219 ILE A N 1
ATOM 1724 C CA . ILE A 1 219 ? -7.051 -17.359 8.742 1 97.19 219 ILE A CA 1
ATOM 1725 C C . ILE A 1 219 ? -6.934 -16.328 7.621 1 97.19 219 ILE A C 1
ATOM 1727 O O . ILE A 1 219 ? -7.797 -15.453 7.48 1 97.19 219 ILE A O 1
ATOM 1731 N N . MET A 1 220 ? -5.875 -16.438 6.863 1 97.69 220 MET A N 1
ATOM 1732 C CA . MET A 1 220 ? -5.676 -15.523 5.734 1 97.69 220 MET A CA 1
ATOM 1733 C C . MET A 1 220 ? -6.844 -15.609 4.758 1 97.69 220 MET A C 1
ATOM 1735 O O . MET A 1 220 ? -7.332 -14.586 4.277 1 97.69 220 MET A O 1
ATOM 1739 N N . ASP A 1 221 ? -7.328 -16.766 4.477 1 96.38 221 ASP A N 1
ATOM 1740 C CA . ASP A 1 221 ? -8.445 -16.953 3.557 1 96.38 221 ASP A CA 1
ATOM 1741 C C . ASP A 1 221 ? -9.719 -16.328 4.098 1 96.38 221 ASP A C 1
ATOM 1743 O O . ASP A 1 221 ? -10.484 -15.711 3.348 1 96.38 221 ASP A O 1
ATOM 1747 N N . ALA A 1 222 ? -9.961 -16.531 5.352 1 96.75 222 ALA A N 1
ATOM 1748 C CA . ALA A 1 222 ? -11.117 -15.898 5.988 1 96.75 222 ALA A CA 1
ATOM 1749 C C . ALA A 1 222 ? -11 -14.375 5.953 1 96.75 222 ALA A C 1
ATOM 1751 O O . ALA A 1 222 ? -11.992 -13.68 5.695 1 96.75 222 ALA A O 1
ATOM 1752 N N . ALA A 1 223 ? -9.797 -13.906 6.277 1 97.75 223 ALA A N 1
ATOM 1753 C CA . ALA A 1 223 ? -9.547 -12.469 6.223 1 97.75 223 ALA A CA 1
ATOM 1754 C C . ALA A 1 223 ? -9.773 -11.922 4.816 1 97.75 223 ALA A C 1
ATOM 1756 O O . ALA A 1 223 ? -10.312 -10.828 4.652 1 97.75 223 ALA A O 1
ATOM 1757 N N . ASP A 1 224 ? -9.352 -12.68 3.816 1 96.69 224 ASP A N 1
ATOM 1758 C CA . ASP A 1 224 ? -9.555 -12.312 2.42 1 96.69 224 ASP A CA 1
ATOM 1759 C C . ASP A 1 224 ? -11.047 -12.18 2.1 1 96.69 224 ASP A C 1
ATOM 1761 O O . ASP A 1 224 ? -11.461 -11.203 1.475 1 96.69 224 ASP A O 1
ATOM 1765 N N . ASP A 1 225 ? -11.805 -13.102 2.549 1 96.12 225 ASP A N 1
ATOM 1766 C CA . ASP A 1 225 ? -13.242 -13.086 2.312 1 96.12 225 ASP A CA 1
ATOM 1767 C C . ASP A 1 225 ? -13.898 -11.875 2.98 1 96.12 225 ASP A C 1
ATOM 1769 O O . ASP A 1 225 ? -14.773 -11.242 2.398 1 96.12 225 ASP A O 1
ATOM 1773 N N . ILE A 1 226 ? -13.484 -11.57 4.188 1 96.81 226 ILE A N 1
ATOM 1774 C CA . ILE A 1 226 ? -14.031 -10.43 4.918 1 96.81 226 ILE A CA 1
ATOM 1775 C C . ILE A 1 226 ? -13.672 -9.133 4.195 1 96.81 226 ILE A C 1
ATOM 1777 O O . ILE A 1 226 ? -14.539 -8.297 3.945 1 96.81 226 ILE A O 1
ATOM 1781 N N . ALA A 1 227 ? -12.391 -9.039 3.879 1 95.19 227 ALA A N 1
ATOM 1782 C CA . ALA A 1 227 ? -11.914 -7.816 3.23 1 95.19 227 ALA A CA 1
ATOM 1783 C C . ALA A 1 227 ? -12.594 -7.609 1.884 1 95.19 227 ALA A C 1
ATOM 1785 O O . ALA A 1 227 ? -13.055 -6.504 1.578 1 95.19 227 ALA A O 1
ATOM 1786 N N . PHE A 1 228 ? -12.688 -8.633 1.143 1 91.25 228 PHE A N 1
ATOM 1787 C CA . PHE A 1 228 ? -13.273 -8.562 -0.191 1 91.25 228 PHE A CA 1
ATOM 1788 C C . PHE A 1 228 ? -14.742 -8.172 -0.115 1 91.25 228 PHE A C 1
ATOM 1790 O O . PHE A 1 228 ? -15.203 -7.297 -0.854 1 91.25 228 PHE A O 1
ATOM 1797 N N . SER A 1 229 ? -15.461 -8.773 0.719 1 93.12 229 SER A N 1
ATOM 1798 C CA . SER A 1 229 ? -16.906 -8.555 0.814 1 93.12 229 SER A CA 1
ATOM 1799 C C . SER A 1 229 ? -17.219 -7.141 1.29 1 93.12 229 SER A C 1
ATOM 1801 O O . SER A 1 229 ? -18.141 -6.504 0.783 1 93.12 229 SER A O 1
ATOM 1803 N N . THR A 1 230 ? -16.438 -6.594 2.16 1 93.06 230 THR A N 1
ATOM 1804 C CA . THR A 1 230 ? -16.734 -5.293 2.748 1 93.06 230 THR A CA 1
ATOM 1805 C C . THR A 1 230 ? -16.141 -4.168 1.906 1 93.06 230 THR A C 1
ATOM 1807 O O . THR A 1 230 ? -16.781 -3.135 1.699 1 93.06 230 THR A O 1
ATOM 1810 N N . SER A 1 231 ? -14.945 -4.395 1.445 1 89.5 231 SER A N 1
ATOM 1811 C CA . SER A 1 231 ? -14.289 -3.363 0.651 1 89.5 231 SER A CA 1
ATOM 1812 C C . SER A 1 231 ? -14.977 -3.18 -0.698 1 89.5 231 SER A C 1
ATOM 1814 O O . SER A 1 231 ? -15.102 -2.057 -1.188 1 89.5 231 SER A O 1
ATOM 1816 N N . ASP A 1 232 ? -15.375 -4.258 -1.306 1 88.75 232 ASP A N 1
ATOM 1817 C CA . ASP A 1 232 ? -16.094 -4.164 -2.576 1 88.75 232 ASP A CA 1
ATOM 1818 C C . ASP A 1 232 ? -17.406 -3.422 -2.41 1 88.75 232 ASP A C 1
ATOM 1820 O O . ASP A 1 232 ? -17.812 -2.646 -3.283 1 88.75 232 ASP A O 1
ATOM 1824 N N . LEU A 1 233 ? -18.047 -3.693 -1.34 1 90.88 233 LEU A N 1
ATOM 1825 C CA . LEU A 1 233 ? -19.281 -2.984 -1.033 1 90.88 233 LEU A CA 1
ATOM 1826 C C . LEU A 1 233 ? -19.031 -1.487 -0.896 1 90.88 233 LEU A C 1
ATOM 1828 O O . LEU A 1 233 ? -19.734 -0.676 -1.498 1 90.88 233 LEU A O 1
ATOM 1832 N N . GLU A 1 234 ? -18.031 -1.146 -0.146 1 89.19 234 GLU A N 1
ATOM 1833 C CA . GLU A 1 234 ? -17.703 0.26 0.087 1 89.19 234 GLU A CA 1
ATOM 1834 C C . GLU A 1 234 ? -17.391 0.976 -1.222 1 89.19 234 GLU A C 1
ATOM 1836 O O . GLU A 1 234 ? -17.875 2.078 -1.47 1 89.19 234 GLU A O 1
ATOM 1841 N N . ASP A 1 235 ? -16.609 0.327 -1.991 1 86.81 235 ASP A N 1
ATOM 1842 C CA . ASP A 1 235 ? -16.219 0.927 -3.262 1 86.81 235 ASP A CA 1
ATOM 1843 C C . ASP A 1 235 ? -17.422 1.036 -4.211 1 86.81 235 ASP A C 1
ATOM 1845 O O . ASP A 1 235 ? -17.516 1.987 -4.988 1 86.81 235 ASP A O 1
ATOM 1849 N N . SER A 1 236 ? -18.25 0.069 -4.199 1 88.62 236 SER A N 1
ATOM 1850 C CA . SER A 1 236 ? -19.453 0.1 -5.039 1 88.62 236 SER A CA 1
ATOM 1851 C C . SER A 1 236 ? -20.391 1.23 -4.633 1 88.62 236 SER A C 1
ATOM 1853 O O . SER A 1 236 ? -21.016 1.86 -5.484 1 88.62 236 SER A O 1
ATOM 1855 N N . LEU A 1 237 ? -20.516 1.439 -3.332 1 88.75 237 LEU A N 1
ATOM 1856 C CA . LEU A 1 237 ? -21.312 2.543 -2.828 1 88.75 237 LEU A CA 1
ATOM 1857 C C . LEU A 1 237 ? -20.719 3.887 -3.223 1 88.75 237 LEU A C 1
ATOM 1859 O O . LEU A 1 237 ? -21.422 4.773 -3.707 1 88.75 237 LEU A O 1
ATOM 1863 N N . LYS A 1 238 ? -19.469 3.982 -3.041 1 83.25 238 LYS A N 1
ATOM 1864 C CA . LYS A 1 238 ? -18.766 5.227 -3.342 1 83.25 238 LYS A CA 1
ATOM 1865 C C . LYS A 1 238 ? -18.828 5.547 -4.832 1 83.25 238 LYS A C 1
ATOM 1867 O O . LYS A 1 238 ? -19.016 6.707 -5.215 1 83.25 238 LYS A O 1
ATOM 1872 N N . GLY A 1 239 ? -18.672 4.523 -5.648 1 81.38 239 GLY A N 1
ATOM 1873 C CA . GLY A 1 239 ? -18.656 4.711 -7.09 1 81.38 239 GLY A CA 1
ATOM 1874 C C . GLY A 1 239 ? -20.047 4.879 -7.68 1 81.38 239 GLY A C 1
ATOM 1875 O O . GLY A 1 239 ? -20.188 5.23 -8.852 1 81.38 239 GLY A O 1
ATOM 1876 N N . GLY A 1 240 ? -21.031 4.637 -6.918 1 83.81 240 GLY A N 1
ATOM 1877 C CA . GLY A 1 240 ? -22.406 4.766 -7.391 1 83.81 240 GLY A CA 1
ATOM 1878 C C . GLY A 1 240 ? -22.875 3.566 -8.188 1 83.81 240 GLY A C 1
ATOM 1879 O O . GLY A 1 240 ? -23.875 3.646 -8.906 1 83.81 240 GLY A O 1
ATOM 1880 N N . PHE A 1 241 ? -22.203 2.514 -8.094 1 85.19 241 PHE A N 1
ATOM 1881 C CA . PHE A 1 241 ? -22.562 1.31 -8.828 1 85.19 241 PHE A CA 1
ATOM 1882 C C . PHE A 1 241 ? -23.656 0.536 -8.094 1 85.19 241 PHE A C 1
ATOM 1884 O O . PHE A 1 241 ? -24.328 -0.312 -8.68 1 85.19 241 PHE A O 1
ATOM 1891 N N . MET A 1 242 ? -23.75 0.834 -6.801 1 89.12 242 MET A N 1
ATOM 1892 C CA . MET A 1 242 ? -24.734 0.176 -5.945 1 89.12 242 MET A CA 1
ATOM 1893 C C . MET A 1 242 ? -25.188 1.104 -4.82 1 89.12 242 MET A C 1
ATOM 1895 O O . MET A 1 242 ? -24.406 1.927 -4.34 1 89.12 242 MET A O 1
ATOM 1899 N N . SER A 1 243 ? -26.375 1.01 -4.496 1 91.06 243 SER A N 1
ATOM 1900 C CA . SER A 1 243 ? -26.906 1.677 -3.314 1 91.06 243 SER A CA 1
ATOM 1901 C C . SER A 1 243 ? -27.547 0.676 -2.357 1 91.06 243 SER A C 1
ATOM 1903 O O . SER A 1 243 ? -27.859 -0.448 -2.748 1 91.06 243 SER A O 1
ATOM 1905 N N . VAL A 1 244 ? -27.688 1.102 -1.135 1 92.25 244 VAL A N 1
ATOM 1906 C CA . VAL A 1 244 ? -28.328 0.227 -0.167 1 92.25 244 VAL A CA 1
ATOM 1907 C C . VAL A 1 244 ? -29.781 -0.022 -0.589 1 92.25 244 VAL A C 1
ATOM 1909 O O . VAL A 1 244 ? -30.344 -1.074 -0.287 1 92.25 244 VAL A O 1
ATOM 1912 N N . MET A 1 245 ? -30.344 0.887 -1.335 1 92.38 245 MET A N 1
ATOM 1913 C CA . MET A 1 245 ? -31.703 0.707 -1.84 1 92.38 245 MET A CA 1
ATOM 1914 C C . MET A 1 245 ? -31.766 -0.457 -2.824 1 92.38 245 MET A C 1
ATOM 1916 O O . MET A 1 245 ? -32.781 -1.156 -2.9 1 92.38 245 MET A O 1
ATOM 1920 N N . ASP A 1 246 ? -30.703 -0.632 -3.555 1 92.81 246 ASP A N 1
ATOM 1921 C CA . ASP A 1 246 ? -30.625 -1.748 -4.492 1 92.81 246 ASP A CA 1
ATOM 1922 C C . ASP A 1 246 ? -30.641 -3.086 -3.756 1 92.81 246 ASP A C 1
ATOM 1924 O O . ASP A 1 246 ? -31.172 -4.074 -4.266 1 92.81 246 ASP A O 1
ATOM 1928 N N . MET A 1 247 ? -30.078 -3.102 -2.605 1 93.56 247 MET A N 1
ATOM 1929 C CA . MET A 1 247 ? -30.094 -4.305 -1.779 1 93.56 247 MET A CA 1
ATOM 1930 C C . MET A 1 247 ? -31.5 -4.617 -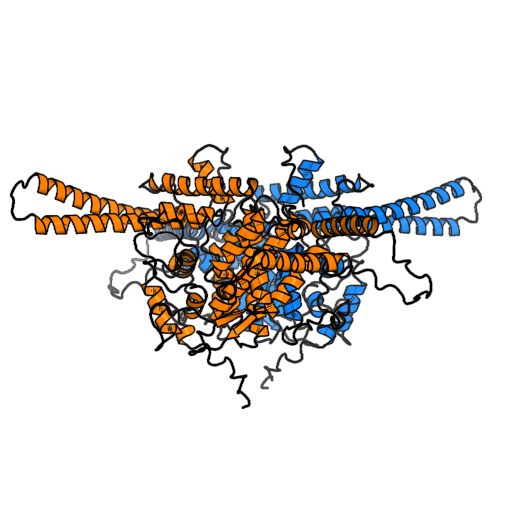1.292 1 93.56 247 MET A C 1
ATOM 1932 O O . MET A 1 247 ? -31.922 -5.77 -1.317 1 93.56 247 MET A O 1
ATOM 1936 N N . LEU A 1 248 ? -32.188 -3.553 -0.929 1 92.75 248 LEU A N 1
ATOM 1937 C CA . LEU A 1 248 ? -33.562 -3.705 -0.431 1 92.75 248 LEU A CA 1
ATOM 1938 C C . LEU A 1 248 ? -34.5 -4.117 -1.555 1 92.75 248 LEU A C 1
ATOM 1940 O O . LEU A 1 248 ? -35.469 -4.84 -1.321 1 92.75 248 LEU A O 1
ATOM 1944 N N . ALA A 1 249 ? -34.188 -3.689 -2.717 1 92.38 249 ALA A N 1
ATOM 1945 C CA . ALA A 1 249 ? -35.062 -3.932 -3.865 1 92.38 249 ALA A CA 1
ATOM 1946 C C . ALA A 1 249 ? -34.531 -5.086 -4.715 1 92.38 249 ALA A C 1
ATOM 1948 O O . ALA A 1 249 ? -34.875 -5.199 -5.895 1 92.38 249 ALA A O 1
ATOM 1949 N N . CYS A 1 250 ? -33.75 -5.871 -4.188 1 93.31 250 CYS A N 1
ATOM 1950 C CA . CYS A 1 250 ? -33.156 -6.98 -4.934 1 93.31 250 CYS A CA 1
ATOM 1951 C C . CYS A 1 250 ? -34.25 -7.82 -5.598 1 93.31 250 CYS A C 1
ATOM 1953 O O . CYS A 1 250 ? -35.156 -8.32 -4.926 1 93.31 250 CYS A O 1
ATOM 1955 N N . SER A 1 251 ? -34.156 -7.98 -6.898 1 93.62 251 SER A N 1
ATOM 1956 C CA . SER A 1 251 ? -35.156 -8.734 -7.656 1 93.62 251 SER A CA 1
ATOM 1957 C C . SER A 1 251 ? -35.094 -10.211 -7.293 1 93.62 251 SER A C 1
ATOM 1959 O O . SER A 1 251 ? -34.094 -10.719 -6.809 1 93.62 251 SER A O 1
ATOM 1961 N N . HIS A 1 252 ? -36.25 -10.844 -7.574 1 95 252 HIS A N 1
ATOM 1962 C CA . HIS A 1 252 ? -36.344 -12.273 -7.324 1 95 252 HIS A CA 1
ATOM 1963 C C . HIS A 1 252 ? -35.312 -13.047 -8.172 1 95 252 HIS A C 1
ATOM 1965 O O . HIS A 1 252 ? -34.719 -14.016 -7.691 1 95 252 HIS A O 1
ATOM 1971 N N . GLN A 1 253 ? -35.156 -12.648 -9.305 1 94.88 253 GLN A N 1
ATOM 1972 C CA . GLN A 1 253 ? -34.25 -13.328 -10.211 1 94.88 253 GLN A CA 1
ATOM 1973 C C . GLN A 1 253 ? -32.812 -13.227 -9.719 1 94.88 253 GLN A C 1
ATOM 1975 O O . GLN A 1 253 ? -32.094 -14.219 -9.727 1 94.88 253 GLN A O 1
ATOM 1980 N N . LEU A 1 254 ? -32.438 -12.07 -9.375 1 95.44 254 LEU A N 1
ATOM 1981 C CA . LEU A 1 254 ? -31.078 -11.859 -8.875 1 95.44 254 LEU A CA 1
ATOM 1982 C C . LEU A 1 254 ? -30.859 -12.633 -7.574 1 95.44 254 LEU A C 1
ATOM 1984 O O . LEU A 1 254 ? -29.812 -13.273 -7.402 1 95.44 254 LEU A O 1
ATOM 1988 N N . ALA A 1 255 ? -31.797 -12.586 -6.723 1 97.38 255 ALA A N 1
ATOM 1989 C CA . ALA A 1 255 ? -31.688 -13.312 -5.457 1 97.38 255 ALA A CA 1
ATOM 1990 C C . ALA A 1 255 ? -31.594 -14.812 -5.691 1 97.38 255 ALA A C 1
ATOM 1992 O O . ALA A 1 255 ? -30.906 -15.516 -4.953 1 97.38 255 ALA A O 1
ATOM 1993 N N . ALA A 1 256 ? -32.281 -15.258 -6.66 1 97 256 ALA A N 1
ATOM 1994 C CA . ALA A 1 256 ? -32.25 -16.672 -6.984 1 97 256 ALA A CA 1
ATOM 1995 C C . ALA A 1 256 ? -30.891 -17.094 -7.5 1 97 256 ALA A C 1
ATOM 1997 O O . ALA A 1 256 ? -30.406 -18.188 -7.176 1 97 256 ALA A O 1
ATOM 1998 N N . GLN A 1 257 ? -30.344 -16.281 -8.242 1 96.06 257 GLN A N 1
ATOM 1999 C CA . GLN A 1 257 ? -29 -16.547 -8.758 1 96.06 257 GLN A CA 1
ATOM 2000 C C . GLN A 1 257 ? -27.984 -16.594 -7.625 1 96.06 257 GLN A C 1
ATOM 2002 O O . GLN A 1 257 ? -27.125 -17.484 -7.594 1 96.06 257 GLN A O 1
ATOM 2007 N N . VAL A 1 258 ? -28.078 -15.648 -6.758 1 96.81 258 VAL A N 1
ATOM 2008 C CA . VAL A 1 258 ? -27.172 -15.578 -5.617 1 96.81 258 VAL A CA 1
ATOM 2009 C C . VAL A 1 258 ? -27.344 -16.812 -4.738 1 96.81 258 VAL A C 1
ATOM 2011 O O . VAL A 1 258 ? -26.359 -17.438 -4.336 1 96.81 258 VAL A O 1
ATOM 2014 N N . ALA A 1 259 ? -28.562 -17.172 -4.516 1 97.56 259 ALA A N 1
ATOM 2015 C CA . ALA A 1 259 ? -28.859 -18.344 -3.688 1 97.56 259 ALA A CA 1
ATOM 2016 C C . ALA A 1 259 ? -28.297 -19.609 -4.312 1 97.56 259 ALA A C 1
ATOM 2018 O O . ALA A 1 259 ? -27.734 -20.469 -3.615 1 97.56 259 ALA A O 1
ATOM 2019 N N . GLN A 1 260 ? -28.516 -19.75 -5.508 1 96.44 260 GLN A N 1
ATOM 2020 C CA . GLN A 1 260 ? -28.031 -20.922 -6.219 1 96.44 260 GLN A CA 1
ATOM 2021 C C . GLN A 1 260 ? -26.516 -21.031 -6.141 1 96.44 260 GLN A C 1
ATOM 2023 O O . GLN A 1 260 ? -25.969 -22.109 -5.883 1 96.44 260 GLN A O 1
ATOM 2028 N N . LYS A 1 261 ? -25.875 -19.953 -6.355 1 94.69 261 LYS A N 1
ATOM 2029 C CA . LYS A 1 261 ? -24.422 -19.953 -6.301 1 94.69 261 LYS A CA 1
ATOM 2030 C C . LYS A 1 261 ? -23.922 -20.281 -4.898 1 94.69 261 LYS A C 1
ATOM 2032 O O . LYS A 1 261 ? -22.906 -20.969 -4.742 1 94.69 261 LYS A O 1
ATOM 2037 N N . ILE A 1 262 ? -24.578 -19.781 -3.914 1 95.81 262 ILE A N 1
ATOM 2038 C CA . ILE A 1 262 ? -24.188 -20.047 -2.531 1 95.81 262 ILE A CA 1
ATOM 2039 C C . ILE A 1 262 ? -24.359 -21.531 -2.219 1 95.81 262 ILE A C 1
ATOM 2041 O O . ILE A 1 262 ? -23.484 -22.141 -1.599 1 95.81 262 ILE A O 1
ATOM 2045 N N . ARG A 1 263 ? -25.406 -22.125 -2.684 1 94.25 263 ARG A N 1
ATOM 2046 C CA . ARG A 1 263 ? -25.672 -23.547 -2.439 1 94.25 263 ARG A CA 1
ATOM 2047 C C . ARG A 1 263 ? -24.609 -24.422 -3.107 1 94.25 263 ARG A C 1
ATOM 2049 O O . ARG A 1 263 ? -24.266 -25.484 -2.594 1 94.25 263 ARG A O 1
ATOM 2056 N N . SER A 1 264 ? -24.078 -23.906 -4.168 1 91 264 SER A N 1
ATOM 2057 C CA . SER A 1 264 ? -23.109 -24.703 -4.938 1 91 264 SER A CA 1
ATOM 2058 C C . SER A 1 264 ? -21.688 -24.375 -4.52 1 91 264 SER A C 1
ATOM 2060 O O . SER A 1 264 ? -20.734 -25.016 -4.996 1 91 264 SER A O 1
ATOM 2062 N N . ASP A 1 265 ? -21.5 -23.422 -3.711 1 88.5 265 ASP A N 1
ATOM 2063 C CA . ASP A 1 265 ? -20.156 -23.031 -3.279 1 88.5 265 ASP A CA 1
ATOM 2064 C C . ASP A 1 265 ? -19.594 -24.016 -2.262 1 88.5 265 ASP A C 1
ATOM 2066 O O . ASP A 1 265 ? -20.172 -24.203 -1.187 1 88.5 265 ASP A O 1
ATOM 2070 N N . PRO A 1 266 ? -18.5 -24.625 -2.6 1 81.25 266 PRO A N 1
ATOM 2071 C CA . PRO A 1 266 ? -17.922 -25.625 -1.691 1 81.25 266 PRO A CA 1
ATOM 2072 C C . PRO A 1 266 ? -17.531 -25.031 -0.341 1 81.25 266 PRO A C 1
ATOM 2074 O O . PRO A 1 266 ? -17.469 -25.75 0.662 1 81.25 266 PRO A O 1
ATOM 2077 N N . GLU A 1 267 ? -17.281 -23.781 -0.247 1 80.69 267 GLU A N 1
ATOM 2078 C CA . GLU A 1 267 ? -16.859 -23.125 0.987 1 80.69 267 GLU A CA 1
ATOM 2079 C C . GLU A 1 267 ? -18.062 -22.797 1.869 1 80.69 267 GLU A C 1
ATOM 2081 O O . GLU A 1 267 ? -17.906 -22.453 3.041 1 80.69 267 GLU A O 1
ATOM 2086 N N . ALA A 1 268 ? -19.266 -22.969 1.341 1 90.12 268 ALA A N 1
ATOM 2087 C CA . ALA A 1 268 ? -20.484 -22.625 2.068 1 90.12 268 ALA A CA 1
ATOM 2088 C C . ALA A 1 268 ? -21.391 -23.859 2.23 1 90.12 268 ALA A C 1
ATOM 2090 O O . ALA A 1 268 ? -22.609 -23.766 2.035 1 90.12 268 ALA A O 1
ATOM 2091 N N . HIS A 1 269 ? -20.797 -24.938 2.574 1 87.25 269 HIS A N 1
ATOM 2092 C CA . HIS A 1 269 ? -21.547 -26.172 2.701 1 87.25 269 HIS A CA 1
ATOM 2093 C C . HIS A 1 269 ? -22.641 -26.047 3.76 1 87.25 269 HIS A C 1
ATOM 2095 O O . HIS A 1 269 ? -23.703 -26.656 3.641 1 87.25 269 HIS A O 1
ATOM 2101 N N . GLN A 1 270 ? -22.484 -25.234 4.75 1 90.5 270 GLN A N 1
ATOM 2102 C CA . GLN A 1 270 ? -23.438 -25.016 5.828 1 90.5 270 GLN A CA 1
ATOM 2103 C C . GLN A 1 270 ? -24.703 -24.328 5.312 1 90.5 270 GLN A C 1
ATOM 2105 O O . GLN A 1 270 ? -25.719 -24.312 5.992 1 90.5 270 GLN A O 1
ATOM 2110 N N . LEU A 1 271 ? -24.594 -23.812 4.105 1 95.44 271 LEU A N 1
ATOM 2111 C CA . LEU A 1 271 ? -25.703 -23.047 3.545 1 95.44 271 LEU A CA 1
ATOM 2112 C C . LEU A 1 271 ? -26.328 -23.781 2.359 1 95.44 271 LEU A C 1
ATOM 2114 O O . LEU A 1 271 ? -26.719 -23.156 1.375 1 95.44 271 LEU A O 1
ATOM 2118 N N . ALA A 1 272 ? -26.359 -25.062 2.371 1 92.5 272 ALA A N 1
ATOM 2119 C CA . ALA A 1 272 ? -26.891 -25.875 1.282 1 92.5 272 ALA A CA 1
ATOM 2120 C C . ALA A 1 272 ? -28.391 -25.656 1.119 1 92.5 272 ALA A C 1
ATOM 2122 O O . ALA A 1 272 ? -28.953 -25.953 0.062 1 92.5 272 ALA A O 1
ATOM 2123 N N . ASP A 1 273 ? -29.078 -25.156 2.09 1 93.44 273 ASP A N 1
ATOM 2124 C CA . ASP A 1 273 ? -30.531 -24.953 2.07 1 93.44 273 ASP A CA 1
ATOM 2125 C C . ASP A 1 273 ? -30.875 -23.469 1.874 1 93.44 273 ASP A C 1
ATOM 2127 O O . ASP A 1 273 ? -32 -23.062 2.096 1 93.44 273 ASP A O 1
ATOM 2131 N N . PHE A 1 274 ? -29.922 -22.688 1.492 1 95.38 274 PHE A N 1
ATOM 2132 C CA . PHE A 1 274 ? -30.094 -21.25 1.413 1 95.38 274 PHE A CA 1
ATOM 2133 C C . PHE A 1 274 ? -31.125 -20.875 0.346 1 95.38 274 PHE A C 1
ATOM 2135 O O . PHE A 1 274 ? -31.078 -21.391 -0.771 1 95.38 274 PHE A O 1
ATOM 2142 N N . THR A 1 275 ? -32.094 -20.031 0.612 1 96.5 275 THR A N 1
ATOM 2143 C CA . THR A 1 275 ? -33.188 -19.719 -0.278 1 96.5 275 THR A CA 1
ATOM 2144 C C . THR A 1 275 ? -33.156 -18.25 -0.686 1 96.5 275 THR A C 1
ATOM 2146 O O . THR A 1 275 ? -32.344 -17.484 -0.18 1 96.5 275 THR A O 1
ATOM 2149 N N . VAL A 1 276 ? -34.062 -17.922 -1.605 1 97.38 276 VAL A N 1
ATOM 2150 C CA . VAL A 1 276 ? -34.25 -16.547 -2.053 1 97.38 276 VAL A CA 1
ATOM 2151 C C . VAL A 1 276 ? -34.625 -15.664 -0.868 1 97.38 276 VAL A C 1
ATOM 2153 O O . VAL A 1 276 ? -34.156 -14.531 -0.746 1 97.38 276 VAL A O 1
ATOM 2156 N N . ALA A 1 277 ? -35.438 -16.234 -0.072 1 96.94 277 ALA A N 1
ATOM 2157 C CA . ALA A 1 277 ? -35.875 -15.484 1.104 1 96.94 277 ALA A CA 1
ATOM 2158 C C . ALA A 1 277 ? -34.719 -15.188 2.041 1 96.94 277 ALA A C 1
ATOM 2160 O O . ALA A 1 277 ? -34.688 -14.117 2.662 1 96.94 277 ALA A O 1
ATOM 2161 N N . ASP A 1 278 ? -33.844 -16.109 2.146 1 97.44 278 ASP A N 1
ATOM 2162 C CA . ASP A 1 278 ? -32.656 -15.914 2.992 1 97.44 278 ASP A CA 1
ATOM 2163 C C . ASP A 1 278 ? -31.781 -14.805 2.449 1 97.44 278 ASP A C 1
ATOM 2165 O O . ASP A 1 278 ? -31.266 -13.977 3.213 1 97.44 278 ASP A O 1
ATOM 2169 N N . VAL A 1 279 ? -31.578 -14.797 1.125 1 97.88 279 VAL A N 1
ATOM 2170 C CA . VAL A 1 279 ? -30.766 -13.766 0.488 1 97.88 279 VAL A CA 1
ATOM 2171 C C . VAL A 1 279 ? -31.359 -12.391 0.782 1 97.88 279 VAL A C 1
ATOM 2173 O O . VAL A 1 279 ? -30.641 -11.469 1.182 1 97.88 279 VAL A O 1
ATOM 2176 N N . ARG A 1 280 ? -32.594 -12.266 0.631 1 97.25 280 ARG A N 1
ATOM 2177 C CA . ARG A 1 280 ? -33.281 -10.984 0.826 1 97.25 280 ARG A CA 1
ATOM 2178 C C . ARG A 1 280 ? -33.219 -10.547 2.287 1 97.25 280 ARG A C 1
ATOM 2180 O O . ARG A 1 280 ? -33.062 -9.359 2.582 1 97.25 280 ARG A O 1
ATOM 2187 N N . ARG A 1 281 ? -33.375 -11.516 3.121 1 96.94 281 ARG A N 1
ATOM 2188 C CA . ARG A 1 281 ? -33.25 -11.211 4.547 1 96.94 281 ARG A CA 1
ATOM 2189 C C . ARG A 1 281 ? -31.891 -10.648 4.891 1 96.94 281 ARG A C 1
ATOM 2191 O O . ARG A 1 281 ? -31.781 -9.641 5.586 1 96.94 281 ARG A O 1
ATOM 2198 N N . VAL A 1 282 ? -30.844 -11.328 4.434 1 97.56 282 VAL A N 1
ATOM 2199 C CA . VAL A 1 282 ? -29.469 -10.914 4.727 1 97.56 282 VAL A CA 1
ATOM 2200 C C . VAL A 1 282 ? -29.203 -9.531 4.148 1 97.56 282 VAL A C 1
ATOM 2202 O O . VAL A 1 282 ? -28.609 -8.68 4.809 1 97.56 282 VAL A O 1
ATOM 2205 N N . LEU A 1 283 ? -29.656 -9.289 2.932 1 97.31 283 LEU A N 1
ATOM 2206 C CA . LEU A 1 283 ? -29.484 -7.992 2.291 1 97.31 283 LEU A CA 1
ATOM 2207 C C . LEU A 1 283 ? -30.203 -6.898 3.064 1 97.31 283 LEU A C 1
ATOM 2209 O O . LEU A 1 283 ? -29.703 -5.785 3.213 1 97.31 283 LEU A O 1
ATOM 2213 N N . ARG A 1 284 ? -31.359 -7.199 3.49 1 95.88 284 ARG A N 1
ATOM 2214 C CA . ARG A 1 284 ? -32.125 -6.25 4.285 1 95.88 284 ARG A CA 1
ATOM 2215 C C . ARG A 1 284 ? -31.406 -5.91 5.586 1 95.88 284 ARG A C 1
ATOM 2217 O O . ARG A 1 284 ? -31.375 -4.75 6 1 95.88 284 ARG A O 1
ATOM 2224 N N . ASP A 1 285 ? -30.938 -6.926 6.195 1 95.75 285 ASP A N 1
ATOM 2225 C CA . ASP A 1 285 ? -30.203 -6.723 7.441 1 95.75 285 ASP A CA 1
ATOM 2226 C C . ASP A 1 285 ? -28.984 -5.82 7.227 1 95.75 285 ASP A C 1
ATOM 2228 O O . ASP A 1 285 ? -28.719 -4.926 8.031 1 95.75 285 ASP A O 1
ATOM 2232 N N . ILE A 1 286 ? -28.25 -6.098 6.188 1 95.56 286 ILE A N 1
ATOM 2233 C CA . ILE A 1 286 ? -27.062 -5.324 5.891 1 95.56 286 ILE A CA 1
ATOM 2234 C C . ILE A 1 286 ? -27.438 -3.883 5.559 1 95.56 286 ILE A C 1
ATOM 2236 O O . ILE A 1 286 ? -26.812 -2.939 6.039 1 95.56 286 ILE A O 1
ATOM 2240 N N . ALA A 1 287 ? -28.469 -3.736 4.746 1 94.56 287 ALA A N 1
ATOM 2241 C CA . ALA A 1 287 ? -28.953 -2.4 4.395 1 94.56 287 ALA A CA 1
ATOM 2242 C C . ALA A 1 287 ? -29.391 -1.627 5.637 1 94.56 287 ALA A C 1
ATOM 2244 O O . ALA A 1 287 ? -29.125 -0.428 5.75 1 94.56 287 ALA A O 1
ATOM 2245 N N . ALA A 1 288 ? -30.047 -2.326 6.484 1 92.5 288 ALA A N 1
ATOM 2246 C CA . ALA A 1 288 ? -30.516 -1.703 7.723 1 92.5 288 ALA A CA 1
ATOM 2247 C C . ALA A 1 288 ? -29.344 -1.213 8.57 1 92.5 288 ALA A C 1
ATOM 2249 O O . ALA A 1 288 ? -29.422 -0.156 9.195 1 92.5 288 ALA A O 1
ATOM 2250 N N . MET A 1 289 ? -28.312 -1.966 8.609 1 91.12 289 MET A N 1
ATOM 2251 C CA . MET A 1 289 ? -27.109 -1.574 9.336 1 91.12 289 MET A CA 1
ATOM 2252 C C . MET A 1 289 ? -26.531 -0.276 8.773 1 91.12 289 MET A C 1
ATOM 2254 O O . MET A 1 289 ? -26.125 0.604 9.531 1 91.12 289 MET A O 1
ATOM 2258 N N . GLY A 1 290 ? -26.469 -0.179 7.492 1 89.38 290 GLY A N 1
ATOM 2259 C CA . GLY A 1 290 ? -25.969 1.027 6.852 1 89.38 290 GLY A CA 1
ATOM 2260 C C . GLY A 1 290 ? -26.828 2.248 7.125 1 89.38 290 GLY A C 1
ATOM 2261 O O . GLY A 1 290 ? -26.312 3.318 7.445 1 89.38 290 GLY A O 1
ATOM 2262 N N . LEU A 1 291 ? -28.094 2.076 7.035 1 90.19 291 LEU A N 1
ATOM 2263 C CA . LEU A 1 291 ? -29.031 3.186 7.203 1 90.19 291 LEU A CA 1
ATOM 2264 C C . LEU A 1 291 ? -29.062 3.658 8.648 1 90.19 291 LEU A C 1
ATOM 2266 O O . LEU A 1 291 ? -29.297 4.84 8.922 1 90.19 291 LEU A O 1
ATOM 2270 N N . ALA A 1 292 ? -28.75 2.799 9.523 1 86.81 292 ALA A N 1
ATOM 2271 C CA . ALA A 1 292 ? -28.734 3.137 10.945 1 86.81 292 ALA A CA 1
ATOM 2272 C C . ALA A 1 292 ? -27.625 4.133 11.266 1 86.81 292 ALA A C 1
ATOM 2274 O O . ALA A 1 292 ? -27.766 4.957 12.172 1 86.81 292 ALA A O 1
ATOM 2275 N N . HIS A 1 293 ? -26.594 4.113 10.555 1 81.69 293 HIS A N 1
ATOM 2276 C CA . HIS A 1 293 ? -25.453 5 10.781 1 81.69 293 HIS A CA 1
ATOM 2277 C C . HIS A 1 293 ? -25.766 6.426 10.344 1 81.69 293 HIS A C 1
ATOM 2279 O O . HIS A 1 293 ? -25.203 7.383 10.867 1 81.69 293 HIS A O 1
ATOM 2285 N N . VAL A 1 294 ? -26.641 6.531 9.453 1 81.56 294 VAL A N 1
ATOM 2286 C CA . VAL A 1 294 ? -27.016 7.852 8.945 1 81.56 294 VAL A CA 1
ATOM 2287 C C . VAL A 1 294 ? -28.125 8.438 9.805 1 81.56 294 VAL A C 1
ATOM 2289 O O . VAL A 1 294 ? -28.125 9.641 10.086 1 81.56 294 VAL A O 1
ATOM 2292 N N . SER A 1 295 ? -29.094 7.66 10.203 1 72.19 295 SER A N 1
ATOM 2293 C CA . SER A 1 295 ? -30.266 8.094 10.953 1 72.19 295 SER A CA 1
ATOM 2294 C C . SER A 1 295 ? -29.906 8.438 12.391 1 72.19 295 SER A C 1
ATOM 2296 O O . SER A 1 295 ? -30.609 9.211 13.047 1 72.19 295 SER A O 1
ATOM 2298 N N . ALA A 1 296 ? -29.078 7.805 13 1 57.72 296 ALA A N 1
ATOM 2299 C CA . ALA A 1 296 ? -28.781 7.98 14.422 1 57.72 296 ALA A CA 1
ATOM 2300 C C . ALA A 1 296 ? -28.609 9.453 14.766 1 57.72 296 ALA A C 1
ATOM 2302 O O . ALA A 1 296 ? -27.719 10.125 14.234 1 57.72 296 ALA A O 1
ATOM 2303 N N . LYS A 1 297 ? -29.969 10.125 14.914 1 46.5 297 LYS A N 1
ATOM 2304 C CA . LYS A 1 297 ? -30.25 11.461 15.445 1 46.5 297 LYS A CA 1
ATOM 2305 C C . LYS A 1 297 ? -29.203 11.875 16.469 1 46.5 297 LYS A C 1
ATOM 2307 O O . LYS A 1 297 ? -28.594 11.023 17.125 1 46.5 297 LYS A O 1
ATOM 2312 N N . LYS A 1 298 ? -29.016 13.266 16.609 1 41.06 298 LYS A N 1
ATOM 2313 C CA . LYS A 1 298 ? -28.375 14.023 17.672 1 41.06 298 LYS A CA 1
ATOM 2314 C C . LYS A 1 298 ? -28.828 13.523 19.047 1 41.06 298 LYS A C 1
ATOM 2316 O O . LYS A 1 298 ? -30 13.211 19.234 1 41.06 298 LYS A O 1
ATOM 2321 N N . PRO A 1 299 ? -28.031 12.984 19.922 1 33.41 299 PRO A N 1
ATOM 2322 C CA . PRO A 1 299 ? -28.625 12.844 21.266 1 33.41 299 PRO A CA 1
ATOM 2323 C C . PRO A 1 299 ? -29.594 13.961 21.594 1 33.41 299 PRO A C 1
ATOM 2325 O O . PRO A 1 299 ? -29.234 15.141 21.5 1 33.41 299 PRO A O 1
ATOM 2328 N N . THR A 1 300 ? -30.969 13.844 21.219 1 29.23 300 THR A N 1
ATOM 2329 C CA . THR A 1 300 ? -31.906 14.828 21.75 1 29.23 300 THR A CA 1
ATOM 2330 C C . THR A 1 300 ? -31.609 15.117 23.219 1 29.23 300 THR A C 1
ATOM 2332 O O . THR A 1 300 ? -31.297 14.211 23.984 1 29.23 300 THR A O 1
ATOM 2335 N N . ASN A 1 301 ? -31.328 16.375 23.625 1 28.28 301 ASN A N 1
ATOM 2336 C CA . ASN A 1 301 ? -31.578 16.781 25 1 28.28 301 ASN A CA 1
ATOM 2337 C C . ASN A 1 301 ? -32.906 16.234 25.531 1 28.28 301 ASN A C 1
ATOM 2339 O O . ASN A 1 301 ? -33.812 15.906 24.734 1 28.28 301 ASN A O 1
ATOM 2343 N N . GLY A 1 302 ? -33.188 16.047 26.859 1 27.62 302 GLY A N 1
ATOM 2344 C CA . GLY A 1 302 ? -34.188 15.562 27.766 1 27.62 302 GLY A CA 1
ATOM 2345 C C . GLY A 1 302 ? -35.594 16.078 27.438 1 27.62 302 GLY A C 1
ATOM 2346 O O . GLY A 1 302 ? -36.562 15.789 28.141 1 27.62 302 GLY A O 1
ATOM 2347 N N . LYS A 1 303 ? -35.938 17.297 26.984 1 27.98 303 LYS A N 1
ATOM 2348 C CA . LYS A 1 303 ? -37.312 17.594 27.422 1 27.98 303 LYS A CA 1
ATOM 2349 C C . LYS A 1 303 ? -38.312 16.797 26.594 1 27.98 303 LYS A C 1
ATOM 2351 O O . LYS A 1 303 ? -38.469 17.031 25.391 1 27.98 303 LYS A O 1
ATOM 2356 N N . ILE A 1 304 ? -38.562 15.508 26.969 1 26.7 304 ILE A N 1
ATOM 2357 C CA . ILE A 1 304 ? -39.688 14.68 26.562 1 26.7 304 ILE A CA 1
ATOM 2358 C C . ILE A 1 304 ? -40.969 15.453 26.734 1 26.7 304 ILE A C 1
ATOM 2360 O O . ILE A 1 304 ? -41.375 15.766 27.875 1 26.7 304 ILE A O 1
ATOM 2364 N N . ALA A 1 305 ? -41.312 16.469 25.938 1 25.16 305 ALA A N 1
ATOM 2365 C CA . ALA A 1 305 ? -42.719 16.859 26.203 1 25.16 305 ALA A CA 1
ATOM 2366 C C . ALA A 1 305 ? -43.656 15.68 25.969 1 25.16 305 ALA A C 1
ATOM 2368 O O . ALA A 1 305 ? -43.5 14.922 25.016 1 25.16 305 ALA A O 1
ATOM 2369 N N . PRO A 1 306 ? -44.625 15.32 26.938 1 23.88 306 PRO A N 1
ATOM 2370 C CA . PRO A 1 306 ? -45.531 14.203 27.109 1 23.88 306 PRO A CA 1
ATOM 2371 C C . PRO A 1 306 ? -46.344 13.898 25.859 1 23.88 306 PRO A C 1
ATOM 2373 O O . PRO A 1 306 ? -46.438 12.742 25.438 1 23.88 306 PRO A O 1
ATOM 2376 N N . GLY A 1 307 ? -47.438 14.703 25.531 1 23.88 307 GLY A N 1
ATOM 2377 C CA . GLY A 1 307 ? -48.812 14.289 25.359 1 23.88 307 GLY A CA 1
ATOM 2378 C C . GLY A 1 307 ? -49.125 13.75 23.984 1 23.88 307 GLY A C 1
ATOM 2379 O O . GLY A 1 307 ? -50.156 13.141 23.75 1 23.88 307 GLY A O 1
ATOM 2380 N N . LYS A 1 308 ? -48.906 14.531 22.891 1 25.86 308 LYS A N 1
ATOM 2381 C CA . LYS A 1 308 ? -49.969 14.336 21.891 1 25.86 308 LYS A CA 1
ATOM 2382 C C . LYS A 1 308 ? -49.906 12.938 21.281 1 25.86 308 LYS A C 1
ATOM 2384 O O . LYS A 1 308 ? -48.812 12.469 20.938 1 25.86 308 LYS A O 1
ATOM 2389 N N . ALA A 1 309 ? -50.875 12.117 21.453 1 23.27 309 ALA A N 1
ATOM 2390 C CA . ALA A 1 309 ? -51.406 10.828 21 1 23.27 309 ALA A CA 1
ATOM 2391 C C . ALA A 1 309 ? -51.219 10.656 19.5 1 23.27 309 ALA A C 1
ATOM 2393 O O . ALA A 1 309 ? -51.469 11.578 18.719 1 23.27 309 ALA A O 1
ATOM 2394 N N . PHE A 1 310 ? -50.344 9.719 19.094 1 25.06 310 PHE A N 1
ATOM 2395 C CA . PHE A 1 310 ? -50.156 9.188 17.75 1 25.06 310 PHE A CA 1
ATOM 2396 C C . PHE A 1 310 ? -51.469 8.766 17.141 1 25.06 310 PHE A C 1
ATOM 2398 O O . PHE A 1 310 ? -52.094 7.785 17.562 1 25.06 310 PHE A O 1
ATOM 2405 N N . ASP A 1 311 ? -52.344 9.68 16.812 1 26.14 311 ASP A N 1
ATOM 2406 C CA . ASP A 1 311 ? -53.5 9.141 16.141 1 26.14 311 ASP A CA 1
ATOM 2407 C C . ASP A 1 311 ? -53.094 8.227 14.984 1 26.14 311 ASP A C 1
ATOM 2409 O O . ASP A 1 311 ? -52.312 8.617 14.117 1 26.14 311 ASP A O 1
ATOM 2413 N N . ASP A 1 312 ? -53.281 6.875 15.031 1 28.47 312 ASP A N 1
ATOM 2414 C CA . ASP A 1 312 ? -52.969 5.574 14.438 1 28.47 312 ASP A CA 1
ATOM 2415 C C . ASP A 1 312 ? -53.469 5.504 12.992 1 28.47 312 ASP A C 1
ATOM 2417 O O . ASP A 1 312 ? -53.062 4.621 12.234 1 28.47 312 ASP A O 1
ATOM 2421 N N . ARG A 1 313 ? -54.75 5.863 12.641 1 27.33 313 ARG A N 1
ATOM 2422 C CA . ARG A 1 313 ? -55.562 5.191 11.625 1 27.33 313 ARG A CA 1
ATOM 2423 C C . ARG A 1 313 ? -55.125 5.57 10.219 1 27.33 313 ARG A C 1
ATOM 2425 O O . ARG A 1 313 ? -55.062 4.719 9.328 1 27.33 313 ARG A O 1
ATOM 2432 N N . SER A 1 314 ? -55.375 6.754 9.742 1 30.92 314 SER A N 1
ATOM 2433 C CA . SER A 1 314 ? -55.5 6.98 8.305 1 30.92 314 SER A CA 1
ATOM 2434 C C . SER A 1 314 ? -54.125 6.934 7.629 1 30.92 314 SER A C 1
ATOM 2436 O O . SER A 1 314 ? -54.031 6.793 6.406 1 30.92 314 SER A O 1
ATOM 2438 N N . SER A 1 315 ? -52.969 7.582 8.156 1 30.97 315 SER A N 1
ATOM 2439 C CA . SER A 1 315 ? -51.844 8.125 7.434 1 30.97 315 SER A CA 1
ATOM 2440 C C . SER A 1 315 ? -50.781 7.059 7.215 1 30.97 315 SER A C 1
ATOM 2442 O O . SER A 1 315 ? -49.625 7.219 7.648 1 30.97 315 SER A O 1
ATOM 2444 N N . ASP A 1 316 ? -50.969 5.895 7.059 1 33.31 316 ASP A N 1
ATOM 2445 C CA . ASP A 1 316 ? -50.156 4.723 6.766 1 33.31 316 ASP A CA 1
ATOM 2446 C C . ASP A 1 316 ? -49.375 4.906 5.465 1 33.31 316 ASP A C 1
ATOM 2448 O O . ASP A 1 316 ? -48.219 4.5 5.367 1 33.31 316 ASP A O 1
ATOM 2452 N N . GLU A 1 317 ? -50.094 5.211 4.371 1 36.66 317 GLU A N 1
ATOM 2453 C CA . GLU A 1 317 ? -49.5 5.355 3.039 1 36.66 317 GLU A CA 1
ATOM 2454 C C . GLU A 1 317 ? -48.469 6.484 3 1 36.66 317 GLU A C 1
ATOM 2456 O O . GLU A 1 317 ? -47.469 6.398 2.283 1 36.66 317 GLU A O 1
ATOM 2461 N N . GLU A 1 318 ? -48.75 7.66 3.555 1 39.34 318 GLU A N 1
ATOM 2462 C CA . GLU A 1 318 ? -47.875 8.836 3.598 1 39.34 318 GLU A CA 1
ATOM 2463 C C . GLU A 1 318 ? -46.656 8.57 4.445 1 39.34 318 GLU A C 1
ATOM 2465 O O . GLU A 1 318 ? -45.562 9.125 4.18 1 39.34 318 GLU A O 1
ATOM 2470 N N . GLU A 1 319 ? -46.75 7.801 5.508 1 42.44 319 GLU A N 1
ATOM 2471 C CA . GLU A 1 319 ? -45.656 7.41 6.371 1 42.44 319 GLU A CA 1
ATOM 2472 C C . GLU A 1 319 ? -44.688 6.488 5.637 1 42.44 319 GLU A C 1
ATOM 2474 O O . GLU A 1 319 ? -43.469 6.582 5.828 1 42.44 319 GLU A O 1
ATOM 2479 N N . SER A 1 320 ? -45.344 5.566 4.84 1 48.88 320 SER A N 1
ATOM 2480 C CA . SER A 1 320 ? -44.562 4.637 4.039 1 48.88 320 SER A CA 1
ATOM 2481 C C . SER A 1 320 ? -43.75 5.375 2.988 1 48.88 320 SER A C 1
ATOM 2483 O O . SER A 1 320 ? -42.562 5.059 2.779 1 48.88 320 SER A O 1
ATOM 2485 N N . SER A 1 321 ? -44.438 6.305 2.262 1 51.12 321 SER A N 1
ATOM 2486 C CA . SER A 1 321 ? -43.75 7.109 1.262 1 51.12 321 SER A CA 1
ATOM 2487 C C . SER A 1 321 ? -42.688 7.973 1.901 1 51.12 321 SER A C 1
ATOM 2489 O O . SER A 1 321 ? -41.594 8.133 1.344 1 51.12 321 SER A O 1
ATOM 2491 N N . ASP A 1 322 ? -43 8.508 3.102 1 60.09 322 ASP A N 1
ATOM 2492 C CA . ASP A 1 322 ? -42.062 9.359 3.811 1 60.09 322 ASP A CA 1
ATOM 2493 C C . ASP A 1 322 ? -40.844 8.547 4.289 1 60.09 322 ASP A C 1
ATOM 2495 O O . ASP A 1 322 ? -39.719 9.016 4.207 1 60.09 322 ASP A O 1
ATOM 2499 N N . ASP A 1 323 ? -41.25 7.305 4.645 1 74.62 323 ASP A N 1
ATOM 2500 C CA . ASP A 1 323 ? -40.188 6.422 5.078 1 74.62 323 ASP A CA 1
ATOM 2501 C C . ASP A 1 323 ? -39.281 6.039 3.904 1 74.62 323 ASP A C 1
ATOM 2503 O O . ASP A 1 323 ? -38.062 6.008 4.039 1 74.62 323 ASP A O 1
ATOM 2507 N N . SER A 1 324 ? -40.062 5.812 2.795 1 77.12 324 SER A N 1
ATOM 2508 C CA . SER A 1 324 ? -39.312 5.461 1.598 1 77.12 324 SER A CA 1
ATOM 2509 C C . SER A 1 324 ? -38.406 6.617 1.146 1 77.12 324 SER A C 1
ATOM 2511 O O . SER A 1 324 ? -37.25 6.406 0.759 1 77.12 324 SER A O 1
ATOM 2513 N N . GLN A 1 325 ? -38.969 7.77 1.239 1 80.88 325 GLN A N 1
ATOM 2514 C CA . GLN A 1 325 ? -38.188 8.945 0.845 1 80.88 325 GLN A CA 1
ATOM 2515 C C . GLN A 1 325 ? -37.031 9.18 1.801 1 80.88 325 GLN A C 1
ATOM 2517 O O . GLN A 1 325 ? -35.938 9.562 1.374 1 80.88 325 GLN A O 1
ATOM 2522 N N . ARG A 1 326 ? -37.344 8.945 3.021 1 84.88 326 ARG A N 1
ATOM 2523 C CA . ARG A 1 326 ? -36.281 9.094 4.02 1 84.88 326 ARG A CA 1
ATOM 2524 C C . ARG A 1 326 ? -35.188 8.078 3.787 1 84.88 326 ARG A C 1
ATOM 2526 O O . ARG A 1 326 ? -34 8.422 3.879 1 84.88 326 ARG A O 1
ATOM 2533 N N . LYS A 1 327 ? -35.594 6.914 3.512 1 85.62 327 LYS A N 1
ATOM 2534 C CA . LYS A 1 327 ? -34.594 5.871 3.248 1 85.62 327 LYS A CA 1
ATOM 2535 C C . LYS A 1 327 ? -33.75 6.207 2.02 1 85.62 327 LYS A C 1
ATOM 2537 O O . LYS A 1 327 ? -32.531 5.98 2.008 1 85.62 327 LYS A O 1
ATOM 2542 N N . LYS A 1 328 ? -34.438 6.723 1.061 1 87.06 328 LYS A N 1
ATOM 2543 C CA . LYS A 1 328 ? -33.719 7.105 -0.158 1 87.06 328 LYS A CA 1
ATOM 2544 C C . LYS A 1 328 ? -32.719 8.219 0.117 1 87.06 328 LYS A C 1
ATOM 2546 O O . LYS A 1 328 ? -31.594 8.188 -0.391 1 87.06 328 LYS A O 1
ATOM 2551 N N . ARG A 1 329 ? -33.125 9.062 0.891 1 86.38 329 ARG A N 1
ATOM 2552 C CA . ARG A 1 329 ? -32.25 10.172 1.243 1 86.38 329 ARG A CA 1
ATOM 2553 C C . ARG A 1 329 ? -31.047 9.688 2.062 1 86.38 329 ARG A C 1
ATOM 2555 O O . ARG A 1 329 ? -29.922 10.125 1.836 1 86.38 329 ARG A O 1
ATOM 2562 N N . ASN A 1 330 ? -31.359 8.844 2.967 1 87.94 330 ASN A N 1
ATOM 2563 C CA . ASN A 1 330 ? -30.297 8.305 3.807 1 87.94 330 ASN A CA 1
ATOM 2564 C C . ASN A 1 330 ? -29.328 7.445 3.002 1 87.94 330 ASN A C 1
ATOM 2566 O O . ASN A 1 330 ? -28.125 7.449 3.262 1 87.94 330 ASN A O 1
ATOM 2570 N N . ALA A 1 331 ? -29.906 6.75 2.102 1 89.12 331 ALA A N 1
ATOM 2571 C CA . ALA A 1 331 ? -29.062 5.93 1.233 1 89.12 331 ALA A CA 1
ATOM 2572 C C . ALA A 1 331 ? -28.109 6.797 0.407 1 89.12 331 ALA A C 1
ATOM 2574 O O . ALA A 1 331 ? -26.953 6.441 0.215 1 89.12 331 ALA A O 1
ATOM 2575 N N . LYS A 1 332 ? -28.625 7.84 -0.058 1 86.5 332 LYS A N 1
ATOM 2576 C CA . LYS A 1 332 ? -27.812 8.773 -0.829 1 86.5 332 LYS A CA 1
ATOM 2577 C C . LYS A 1 332 ? -26.719 9.398 0.037 1 86.5 332 LYS A C 1
ATOM 2579 O O . LYS A 1 332 ? -25.562 9.516 -0.393 1 86.5 332 LYS A O 1
ATOM 2584 N N . LYS A 1 333 ? -27.078 9.711 1.196 1 84.44 333 LYS A N 1
ATOM 2585 C CA . LYS A 1 333 ? -26.125 10.281 2.131 1 84.44 333 LYS A CA 1
ATOM 2586 C C . LYS A 1 333 ? -25.016 9.281 2.471 1 84.44 333 LYS A C 1
ATOM 2588 O O . LYS A 1 333 ? -23.844 9.656 2.609 1 84.44 333 LYS A O 1
ATOM 2593 N N . LEU A 1 334 ? -25.391 8.102 2.625 1 86 334 LEU A N 1
ATOM 2594 C CA . LEU A 1 334 ? -24.422 7.043 2.918 1 86 334 LEU A CA 1
ATOM 2595 C C . LEU A 1 334 ? -23.422 6.895 1.787 1 86 334 LEU A C 1
ATOM 2597 O O . LEU A 1 334 ? -22.219 6.703 2.037 1 86 334 LEU A O 1
ATOM 2601 N N . ALA A 1 335 ? -23.859 7.004 0.63 1 83.81 335 ALA A N 1
ATOM 2602 C CA . ALA A 1 335 ? -23 6.832 -0.537 1 83.81 335 ALA A CA 1
ATOM 2603 C C . ALA A 1 335 ? -22.094 8.039 -0.728 1 83.81 335 ALA A C 1
ATOM 2605 O O . ALA A 1 335 ? -20.922 7.895 -1.114 1 83.81 335 ALA A O 1
ATOM 2606 N N . GLU A 1 336 ? -22.594 9.133 -0.372 1 78.25 336 GLU A N 1
ATOM 2607 C CA . GLU A 1 336 ? -21.891 10.367 -0.704 1 78.25 336 GLU A CA 1
ATOM 2608 C C . GLU A 1 336 ? -20.938 10.781 0.413 1 78.25 336 GLU A C 1
ATOM 2610 O O . GLU A 1 336 ? -19.922 11.414 0.159 1 78.25 336 GLU A O 1
ATOM 2615 N N . ASN A 1 337 ? -21.375 10.406 1.588 1 77.38 337 ASN A N 1
ATOM 2616 C CA . ASN A 1 337 ? -20.594 10.836 2.742 1 77.38 337 ASN A CA 1
ATOM 2617 C C . ASN A 1 337 ? -19.641 9.75 3.215 1 77.38 337 ASN A C 1
ATOM 2619 O O . ASN A 1 337 ? -20.062 8.688 3.672 1 77.38 337 ASN A O 1
ATOM 2623 N N . ALA A 1 338 ? -18.375 10.039 3.207 1 75.31 338 ALA A N 1
ATOM 2624 C CA . ALA A 1 338 ? -17.328 9.062 3.531 1 75.31 338 ALA A CA 1
ATOM 2625 C C . ALA A 1 338 ? -17.406 8.641 4.996 1 75.31 338 ALA A C 1
ATOM 2627 O O . ALA A 1 338 ? -17.109 7.492 5.332 1 75.31 338 ALA A O 1
ATOM 2628 N N . ARG A 1 339 ? -17.844 9.523 5.844 1 75.62 339 ARG A N 1
ATOM 2629 C CA . ARG A 1 339 ? -17.938 9.219 7.27 1 75.62 339 ARG A CA 1
ATOM 2630 C C . ARG A 1 339 ? -18.938 8.086 7.516 1 75.62 339 ARG A C 1
ATOM 2632 O O . ARG A 1 339 ? -18.625 7.121 8.219 1 75.62 339 ARG A O 1
ATOM 2639 N N . TYR A 1 340 ? -20.047 8.227 6.953 1 82.31 340 TYR A N 1
ATOM 2640 C CA . TYR A 1 340 ? -21.094 7.223 7.145 1 82.31 340 TYR A CA 1
ATOM 2641 C C . TYR A 1 340 ? -20.703 5.898 6.496 1 82.31 340 TYR A C 1
ATOM 2643 O O . TYR A 1 340 ? -20.922 4.832 7.062 1 82.31 340 TYR A O 1
ATOM 2651 N N . ARG A 1 341 ? -20.109 5.957 5.383 1 85.44 341 ARG A N 1
ATOM 2652 C CA . ARG A 1 341 ? -19.719 4.75 4.656 1 85.44 341 ARG A CA 1
ATOM 2653 C C . ARG A 1 341 ? -18.656 3.975 5.418 1 85.44 341 ARG A C 1
ATOM 2655 O O . ARG A 1 341 ? -18.734 2.75 5.539 1 85.44 341 ARG A O 1
ATOM 2662 N N . THR A 1 342 ? -17.672 4.723 5.93 1 78.69 342 THR A N 1
ATOM 2663 C CA . THR A 1 342 ? -16.594 4.078 6.664 1 78.69 342 THR A CA 1
ATOM 2664 C C . THR A 1 342 ? -17.094 3.477 7.969 1 78.69 342 THR A C 1
ATOM 2666 O O . THR A 1 342 ? -16.656 2.398 8.375 1 78.69 342 THR A O 1
ATOM 2669 N N . ALA A 1 343 ? -17.969 4.191 8.617 1 81.25 343 ALA A N 1
ATOM 2670 C CA . ALA A 1 343 ? -18.562 3.668 9.844 1 81.25 343 ALA A CA 1
ATOM 2671 C C . ALA A 1 343 ? -19.344 2.387 9.57 1 81.25 343 ALA A C 1
ATOM 2673 O O . ALA A 1 343 ? -19.281 1.437 10.359 1 81.25 343 ALA A O 1
ATOM 2674 N N . PHE A 1 344 ? -20.078 2.453 8.508 1 88.69 344 PHE A N 1
ATOM 2675 C CA . PHE A 1 344 ? -20.859 1.301 8.078 1 88.69 344 PHE A CA 1
ATOM 2676 C C . PHE A 1 344 ? -19.953 0.104 7.801 1 88.69 344 PHE A C 1
ATOM 2678 O O . PHE A 1 344 ? -20.172 -0.981 8.344 1 88.69 344 PHE A O 1
ATOM 2685 N N . THR A 1 345 ? -18.922 0.237 7.051 1 88.25 345 THR A N 1
ATOM 2686 C CA . THR A 1 345 ? -18.047 -0.859 6.656 1 88.25 345 THR A CA 1
ATOM 2687 C C . THR A 1 345 ? -17.219 -1.343 7.844 1 88.25 345 THR A C 1
ATOM 2689 O O . THR A 1 345 ? -16.922 -2.533 7.953 1 88.25 345 THR A O 1
ATOM 2692 N N . SER A 1 346 ? -16.797 -0.432 8.68 1 84.31 346 SER A N 1
ATOM 2693 C CA . SER A 1 346 ? -16.078 -0.816 9.891 1 84.31 346 SER A CA 1
ATOM 2694 C C . SER A 1 346 ? -16.922 -1.734 10.766 1 84.31 346 SER A C 1
ATOM 2696 O O . SER A 1 346 ? -16.422 -2.709 11.32 1 84.31 346 SER A O 1
ATOM 2698 N N . GLU A 1 347 ? -18.172 -1.352 10.891 1 87.94 347 GLU A N 1
ATOM 2699 C CA . GLU A 1 347 ? -19.078 -2.188 11.672 1 87.94 347 GLU A CA 1
ATOM 2700 C C . GLU A 1 347 ? -19.25 -3.559 11.023 1 87.94 347 GLU A C 1
ATOM 2702 O O . GLU A 1 347 ? -19.281 -4.578 11.719 1 87.94 347 GLU A O 1
ATOM 2707 N N . LEU A 1 348 ? -19.406 -3.539 9.797 1 93.12 348 LEU A N 1
ATOM 2708 C CA . LEU A 1 348 ? -19.562 -4.797 9.07 1 93.12 348 LEU A CA 1
ATOM 2709 C C . LEU A 1 348 ? -18.359 -5.695 9.273 1 93.12 348 LEU A C 1
ATOM 2711 O O . LEU A 1 348 ? -18.5 -6.895 9.531 1 93.12 348 LEU A O 1
ATOM 2715 N N . VAL A 1 349 ? -17.141 -5.184 9.109 1 92.69 349 VAL A N 1
ATOM 2716 C CA . VAL A 1 349 ? -15.906 -5.945 9.312 1 92.69 349 VAL A CA 1
ATOM 2717 C C . VAL A 1 349 ? -15.898 -6.539 10.727 1 92.69 349 VAL A C 1
ATOM 2719 O O . VAL A 1 349 ? -15.586 -7.719 10.906 1 92.69 349 VAL A O 1
ATOM 2722 N N . LYS A 1 350 ? -16.281 -5.746 11.672 1 89.56 350 LYS A N 1
ATOM 2723 C CA . LYS A 1 350 ? -16.297 -6.18 13.07 1 89.56 350 LYS A CA 1
ATOM 2724 C C . LYS A 1 350 ? -17.25 -7.352 13.273 1 89.56 350 LYS A C 1
ATOM 2726 O O . LYS A 1 350 ? -16.922 -8.32 13.953 1 89.56 350 LYS A O 1
ATOM 2731 N N . THR A 1 351 ? -18.406 -7.223 12.734 1 92.69 351 THR A N 1
ATOM 2732 C CA . THR A 1 351 ? -19.422 -8.258 12.914 1 92.69 351 THR A CA 1
ATOM 2733 C C . THR A 1 351 ? -19 -9.555 12.227 1 92.69 351 THR A C 1
ATOM 2735 O O . THR A 1 351 ? -19.281 -10.648 12.727 1 92.69 351 THR A O 1
ATOM 2738 N N . LEU A 1 352 ? -18.406 -9.445 11.102 1 96 352 LEU A N 1
ATOM 2739 C CA . LEU A 1 352 ? -17.938 -10.633 10.398 1 96 352 LEU A CA 1
ATOM 2740 C C . LEU A 1 352 ? -16.797 -11.297 11.156 1 96 352 LEU A C 1
ATOM 2742 O O . LEU A 1 352 ? -16.75 -12.523 11.273 1 96 352 LEU A O 1
ATOM 2746 N N . MET A 1 353 ? -15.898 -10.508 11.656 1 94.12 353 MET A N 1
ATOM 2747 C CA . MET A 1 353 ? -14.781 -11.047 12.422 1 94.12 353 MET A CA 1
ATOM 2748 C C . MET A 1 353 ? -15.273 -11.766 13.672 1 94.12 353 MET A C 1
ATOM 2750 O O . MET A 1 353 ? -14.727 -12.805 14.055 1 94.12 353 MET A O 1
ATOM 2754 N N . ALA A 1 354 ? -16.312 -11.195 14.305 1 92.88 354 ALA A N 1
ATOM 2755 C CA . ALA A 1 354 ? -16.859 -11.773 15.531 1 92.88 354 ALA A CA 1
ATOM 2756 C C . ALA A 1 354 ? -17.422 -13.172 15.266 1 92.88 354 ALA A C 1
ATOM 2758 O O . ALA A 1 354 ? -17.516 -13.992 16.188 1 92.88 354 ALA A O 1
ATOM 2759 N N . GLY A 1 355 ? -17.781 -13.453 14.055 1 95.12 355 GLY A N 1
ATOM 2760 C CA . GLY A 1 355 ? -18.375 -14.734 13.711 1 95.12 355 GLY A CA 1
ATOM 2761 C C . GLY A 1 355 ? -17.344 -15.789 13.352 1 95.12 355 GLY A C 1
ATOM 2762 O O . GLY A 1 355 ? -17.688 -16.906 12.977 1 95.12 355 GLY A O 1
ATOM 2763 N N . VAL A 1 356 ? -16.078 -15.469 13.461 1 95.06 356 VAL A N 1
ATOM 2764 C CA . VAL A 1 356 ? -15 -16.391 13.102 1 95.06 356 VAL A CA 1
ATOM 2765 C C . VAL A 1 356 ? -14.375 -16.984 14.359 1 95.06 356 VAL A C 1
ATOM 2767 O O . VAL A 1 356 ? -14.133 -16.281 15.336 1 95.06 356 VAL A O 1
ATOM 2770 N N . SER A 1 357 ? -14.203 -18.266 14.391 1 94.44 357 SER A N 1
ATOM 2771 C CA . SER A 1 357 ? -13.523 -18.953 15.477 1 94.44 357 SER A CA 1
ATOM 2772 C C . SER A 1 357 ? -12.508 -19.969 14.938 1 94.44 357 SER A C 1
ATOM 2774 O O . SER A 1 357 ? -12.469 -20.219 13.734 1 94.44 357 SER A O 1
ATOM 2776 N N . ILE A 1 358 ? -11.594 -20.453 15.766 1 92.94 358 ILE A N 1
ATOM 2777 C CA . ILE A 1 358 ? -10.594 -21.438 15.375 1 92.94 358 ILE A CA 1
ATOM 2778 C C . ILE A 1 358 ? -10.961 -22.797 15.953 1 92.94 358 ILE A C 1
ATOM 2780 O O . ILE A 1 358 ? -11.227 -22.922 17.156 1 92.94 358 ILE A O 1
ATOM 2784 N N . VAL A 1 359 ? -11.055 -23.766 15.125 1 93.31 359 VAL A N 1
ATOM 2785 C CA . VAL A 1 359 ? -11.305 -25.156 15.523 1 93.31 359 VAL A CA 1
ATOM 2786 C C . VAL A 1 359 ? -9.977 -25.906 15.609 1 93.31 359 VAL A C 1
ATOM 2788 O O . VAL A 1 359 ? -9.328 -26.156 14.586 1 93.31 359 VAL A O 1
ATOM 2791 N N . PRO A 1 360 ? -9.602 -26.281 16.781 1 91.19 360 PRO A N 1
ATOM 2792 C CA . PRO A 1 360 ? -8.32 -26.969 16.938 1 91.19 360 PRO A CA 1
ATOM 2793 C C . PRO A 1 360 ? -8.312 -28.344 16.281 1 91.19 360 PRO A C 1
ATOM 2795 O O . PRO A 1 360 ? -9.32 -29.062 16.312 1 91.19 360 PRO A O 1
ATOM 2798 N N . ARG A 1 361 ? -7.238 -28.609 15.609 1 90.19 361 ARG A N 1
ATOM 2799 C CA . ARG A 1 361 ? -6.945 -29.922 15.047 1 90.19 361 ARG A CA 1
ATOM 2800 C C . ARG A 1 361 ? -5.547 -30.391 15.445 1 90.19 361 ARG A C 1
ATOM 2802 O O . ARG A 1 361 ? -4.777 -29.625 16.031 1 90.19 361 ARG A O 1
ATOM 2809 N N . GLU A 1 362 ? -5.344 -31.703 15.211 1 87.12 362 GLU A N 1
ATOM 2810 C CA . GLU A 1 362 ? -4.012 -32.25 15.422 1 87.12 362 GLU A CA 1
ATOM 2811 C C . GLU A 1 362 ? -3.363 -32.656 14.102 1 87.12 362 GLU A C 1
ATOM 2813 O O . GLU A 1 362 ? -3.965 -33.375 13.297 1 87.12 362 GLU A O 1
ATOM 2818 N N . PRO A 1 363 ? -2.182 -32.281 13.945 1 89.62 363 PRO A N 1
ATOM 2819 C CA . PRO A 1 363 ? -1.394 -31.328 14.75 1 89.62 363 PRO A CA 1
ATOM 2820 C C . PRO A 1 363 ? -1.956 -29.922 14.727 1 89.62 363 PRO A C 1
ATOM 2822 O O . PRO A 1 363 ? -2.771 -29.594 13.859 1 89.62 363 PRO A O 1
ATOM 2825 N N . ALA A 1 364 ? -1.55 -29.094 15.602 1 88.69 364 ALA A N 1
ATOM 2826 C CA . ALA A 1 364 ? -2.127 -27.766 15.828 1 88.69 364 ALA A CA 1
ATOM 2827 C C . ALA A 1 364 ? -2.01 -26.891 14.578 1 88.69 364 ALA A C 1
ATOM 2829 O O . ALA A 1 364 ? -2.859 -26.031 14.336 1 88.69 364 ALA A O 1
ATOM 2830 N N . CYS A 1 365 ? -0.97 -27.094 13.797 1 92.19 365 CYS A N 1
ATOM 2831 C CA . CYS A 1 365 ? -0.744 -26.266 12.617 1 92.19 365 CYS A CA 1
ATOM 2832 C C . CYS A 1 365 ? -1.832 -26.5 11.578 1 92.19 365 CYS A C 1
ATOM 2834 O O . CYS A 1 365 ? -1.99 -25.703 10.648 1 92.19 365 CYS A O 1
ATOM 2836 N N . LEU A 1 366 ? -2.639 -27.578 11.711 1 93 366 LEU A N 1
ATOM 2837 C CA . LEU A 1 366 ? -3.689 -27.891 10.75 1 93 366 LEU A CA 1
ATOM 2838 C C . LEU A 1 366 ? -5.055 -27.469 11.273 1 93 366 LEU A C 1
ATOM 2840 O O . LEU A 1 366 ? -6.086 -27.828 10.703 1 93 366 LEU A O 1
ATOM 2844 N N . SER A 1 367 ? -5.031 -26.719 12.438 1 93.06 367 SER A N 1
ATOM 2845 C CA . SER A 1 367 ? -6.285 -26.141 12.906 1 93.06 367 SER A CA 1
ATOM 2846 C C . SER A 1 367 ? -6.953 -25.312 11.82 1 93.06 367 SER A C 1
ATOM 2848 O O . SER A 1 367 ? -6.309 -24.938 10.836 1 93.06 367 SER A O 1
ATOM 2850 N N . GLU A 1 368 ? -8.25 -25.062 11.906 1 92.94 368 GLU A N 1
ATOM 2851 C CA . GLU A 1 368 ? -8.992 -24.375 10.852 1 92.94 368 GLU A CA 1
ATOM 2852 C C . GLU A 1 368 ? -9.93 -23.312 11.422 1 92.94 368 GLU A C 1
ATOM 2854 O O . GLU A 1 368 ? -10.297 -23.375 12.602 1 92.94 368 GLU A O 1
ATOM 2859 N N . VAL A 1 369 ? -10.227 -22.391 10.586 1 94.25 369 VAL A N 1
ATOM 2860 C CA . VAL A 1 369 ? -11.195 -21.344 10.922 1 94.25 369 VAL A CA 1
ATOM 2861 C C . VAL A 1 369 ? -12.609 -21.859 10.68 1 94.25 369 VAL A C 1
ATOM 2863 O O . VAL A 1 369 ? -12.859 -22.609 9.727 1 94.25 369 VAL A O 1
ATOM 2866 N N . ALA A 1 370 ? -13.469 -21.578 11.555 1 94.69 370 ALA A N 1
ATOM 2867 C CA . ALA A 1 370 ? -14.891 -21.875 11.406 1 94.69 370 ALA A CA 1
ATOM 2868 C C . ALA A 1 370 ? -15.734 -20.594 11.484 1 94.69 370 ALA A C 1
ATOM 2870 O O . ALA A 1 370 ? -15.43 -19.703 12.266 1 94.69 370 ALA A O 1
ATOM 2871 N N . TRP A 1 371 ? -16.734 -20.562 10.648 1 95.75 371 TRP A N 1
ATOM 2872 C CA . TRP A 1 371 ? -17.656 -19.438 10.602 1 95.75 371 TRP A CA 1
ATOM 2873 C C . TRP A 1 371 ? -18.938 -19.75 11.359 1 95.75 371 TRP A C 1
ATOM 2875 O O . TRP A 1 371 ? -19.453 -20.875 11.273 1 95.75 371 TRP A O 1
ATOM 2885 N N . ASP A 1 372 ? -19.469 -18.844 12.125 1 95.25 372 ASP A N 1
ATOM 2886 C CA . ASP A 1 372 ? -20.859 -18.984 12.523 1 95.25 372 ASP A CA 1
ATOM 2887 C C . ASP A 1 372 ? -21.797 -18.734 11.344 1 95.25 372 ASP A C 1
ATOM 2889 O O . ASP A 1 372 ? -21.406 -18.125 10.352 1 95.25 372 ASP A O 1
ATOM 2893 N N . ARG A 1 373 ? -22.969 -19.188 11.406 1 95.06 373 ARG A N 1
ATOM 2894 C CA . ARG A 1 373 ? -23.875 -19.203 10.258 1 95.06 373 ARG A CA 1
ATOM 2895 C C . ARG A 1 373 ? -24.188 -17.797 9.797 1 95.06 373 ARG A C 1
ATOM 2897 O O . ARG A 1 373 ? -24.203 -17.516 8.594 1 95.06 373 ARG A O 1
ATOM 2904 N N . VAL A 1 374 ? -24.469 -16.859 10.703 1 95.56 374 VAL A N 1
ATOM 2905 C CA . VAL A 1 374 ? -24.891 -15.508 10.367 1 95.56 374 VAL A CA 1
ATOM 2906 C C . VAL A 1 374 ? -23.766 -14.797 9.602 1 95.56 374 VAL A C 1
ATOM 2908 O O . VAL A 1 374 ? -24.016 -14.164 8.57 1 95.56 374 VAL A O 1
ATOM 2911 N N . ALA A 1 375 ? -22.547 -14.883 10.148 1 96.31 375 ALA A N 1
ATOM 2912 C CA . ALA A 1 375 ? -21.406 -14.25 9.484 1 96.31 375 ALA A CA 1
ATOM 2913 C C . ALA A 1 375 ? -21.156 -14.859 8.109 1 96.31 375 ALA A C 1
ATOM 2915 O O . ALA A 1 375 ? -20.859 -14.148 7.148 1 96.31 375 ALA A O 1
ATOM 2916 N N . LEU A 1 376 ? -21.266 -16.172 8.031 1 96.88 376 LEU A N 1
ATOM 2917 C CA . LEU A 1 376 ? -21.062 -16.859 6.762 1 96.88 376 LEU A CA 1
ATOM 2918 C C . LEU A 1 376 ? -22.109 -16.422 5.738 1 96.88 376 LEU A C 1
ATOM 2920 O O . LEU A 1 376 ? -21.781 -16.188 4.57 1 96.88 376 LEU A O 1
ATOM 2924 N N . GLU A 1 377 ? -23.359 -16.312 6.16 1 97.38 377 GLU A N 1
ATOM 2925 C CA . GLU A 1 377 ? -24.422 -15.844 5.281 1 97.38 377 GLU A CA 1
ATOM 2926 C C . GLU A 1 377 ? -24.094 -14.461 4.719 1 97.38 377 GLU A C 1
ATOM 2928 O O . GLU A 1 377 ? -24.25 -14.219 3.52 1 97.38 377 GLU A O 1
ATOM 2933 N N . ARG A 1 378 ? -23.672 -13.602 5.586 1 97 378 ARG A N 1
ATOM 2934 C CA . ARG A 1 378 ? -23.391 -12.227 5.188 1 97 378 ARG A CA 1
ATOM 2935 C C . ARG A 1 378 ? -22.25 -12.164 4.188 1 97 378 ARG A C 1
ATOM 2937 O O . ARG A 1 378 ? -22.344 -11.492 3.16 1 97 378 ARG A O 1
ATOM 2944 N N . VAL A 1 379 ? -21.219 -12.898 4.469 1 97 379 VAL A N 1
ATOM 2945 C CA . VAL A 1 379 ? -20.031 -12.891 3.604 1 97 379 VAL A CA 1
ATOM 2946 C C . VAL A 1 379 ? -20.391 -13.461 2.236 1 97 379 VAL A C 1
ATOM 2948 O O . VAL A 1 379 ? -20.047 -12.883 1.203 1 97 379 VAL A O 1
ATOM 2951 N N . MET A 1 380 ? -21.109 -14.555 2.197 1 96.69 380 MET A N 1
ATOM 2952 C CA . MET A 1 380 ? -21.438 -15.242 0.948 1 96.69 380 MET A CA 1
ATOM 2953 C C . MET A 1 380 ? -22.438 -14.43 0.125 1 96.69 380 MET A C 1
ATOM 2955 O O . MET A 1 380 ? -22.312 -14.336 -1.097 1 96.69 380 MET A O 1
ATOM 2959 N N . VAL A 1 381 ? -23.375 -13.852 0.762 1 97.19 381 VAL A N 1
ATOM 2960 C CA . VAL A 1 381 ? -24.375 -13.047 0.049 1 97.19 381 VAL A CA 1
ATOM 2961 C C . VAL A 1 381 ? -23.703 -11.812 -0.547 1 97.19 381 VAL A C 1
ATOM 2963 O O . VAL A 1 381 ? -23.938 -11.469 -1.707 1 97.19 381 VAL A O 1
ATOM 2966 N N . LEU A 1 382 ? -22.875 -11.141 0.253 1 95.94 382 LEU A N 1
ATOM 2967 C CA . LEU A 1 382 ? -22.188 -9.953 -0.246 1 95.94 382 LEU A CA 1
ATOM 2968 C C . LEU A 1 382 ? -21.297 -10.297 -1.429 1 95.94 382 LEU A C 1
ATOM 2970 O O . LEU A 1 382 ? -21.266 -9.578 -2.428 1 95.94 382 LEU A O 1
ATOM 2974 N N . LYS A 1 383 ? -20.578 -11.398 -1.262 1 93.5 383 LYS A N 1
ATOM 2975 C CA . LYS A 1 383 ? -19.672 -11.836 -2.309 1 93.5 383 LYS A CA 1
ATOM 2976 C C . LYS A 1 383 ? -20.406 -12.094 -3.619 1 93.5 383 LYS A C 1
ATOM 2978 O O . LYS A 1 383 ? -20.047 -11.539 -4.66 1 93.5 383 LYS A O 1
ATOM 2983 N N . HIS A 1 384 ? -21.438 -12.82 -3.562 1 94.06 384 HIS A N 1
ATOM 2984 C CA . HIS A 1 384 ? -22.109 -13.258 -4.781 1 94.06 384 HIS A CA 1
ATOM 2985 C C . HIS A 1 384 ? -23.078 -12.188 -5.281 1 94.06 384 HIS A C 1
ATOM 2987 O O . HIS A 1 384 ? -23.281 -12.047 -6.488 1 94.06 384 HIS A O 1
ATOM 2993 N N . PHE A 1 385 ? -23.703 -11.422 -4.363 1 94.75 385 PHE A N 1
ATOM 2994 C CA . PHE A 1 385 ? -24.547 -10.312 -4.785 1 94.75 385 PHE A CA 1
ATOM 2995 C C . PHE A 1 385 ? -23.75 -9.273 -5.559 1 94.75 385 PHE A C 1
ATOM 2997 O O . PHE A 1 385 ? -24.172 -8.805 -6.617 1 94.75 385 PHE A O 1
ATOM 3004 N N . THR A 1 386 ? -22.594 -8.906 -5.039 1 91.19 386 THR A N 1
ATOM 3005 C CA . THR A 1 386 ? -21.734 -7.945 -5.719 1 91.19 386 THR A CA 1
ATOM 3006 C C . THR A 1 386 ? -21.297 -8.477 -7.082 1 91.19 386 THR A C 1
ATOM 3008 O O . THR A 1 386 ? -21.203 -7.715 -8.047 1 91.19 386 THR A O 1
ATOM 3011 N N . PHE A 1 387 ? -21.047 -9.75 -7.156 1 88.25 387 PHE A N 1
ATOM 3012 C CA . PHE A 1 387 ? -20.641 -10.367 -8.414 1 88.25 387 PHE A CA 1
ATOM 3013 C C . PHE A 1 387 ? -21.719 -10.203 -9.469 1 88.25 387 PHE A C 1
ATOM 3015 O O . PHE A 1 387 ? -21.453 -9.703 -10.562 1 88.25 387 PHE A O 1
ATOM 3022 N N . PHE A 1 388 ? -22.922 -10.477 -9.156 1 90.88 388 PHE A N 1
ATOM 3023 C CA . PHE A 1 388 ? -24 -10.492 -10.141 1 90.88 388 PHE A CA 1
ATOM 3024 C C . PHE A 1 388 ? -24.516 -9.078 -10.391 1 90.88 388 PHE A C 1
ATOM 3026 O O . PHE A 1 388 ? -24.906 -8.75 -11.516 1 90.88 388 PHE A O 1
ATOM 3033 N N . PHE A 1 389 ? -24.484 -8.305 -9.375 1 91.44 389 PHE A N 1
ATOM 3034 C CA . PHE A 1 389 ? -25.109 -6.992 -9.484 1 91.44 389 PHE A CA 1
ATOM 3035 C C . PHE A 1 389 ? -24.125 -5.977 -10.062 1 91.44 389 PHE A C 1
ATOM 3037 O O . PHE A 1 389 ? -24.516 -5.062 -10.789 1 91.44 389 PHE A O 1
ATOM 3044 N N . VAL A 1 390 ? -22.875 -6.074 -9.672 1 88.38 390 VAL A N 1
ATOM 3045 C CA . VAL A 1 390 ? -21.906 -5.031 -10.023 1 88.38 390 VAL A CA 1
ATOM 3046 C C . VAL A 1 390 ? -20.953 -5.551 -11.086 1 88.38 390 VAL A C 1
ATOM 3048 O O . VAL A 1 390 ? -20.812 -4.953 -12.156 1 88.38 390 VAL A O 1
ATOM 3051 N N . ILE A 1 391 ? -20.297 -6.672 -10.875 1 83.62 391 ILE A N 1
ATOM 3052 C CA . ILE A 1 391 ? -19.203 -7.16 -11.711 1 83.62 391 ILE A CA 1
ATOM 3053 C C . ILE A 1 391 ? -19.75 -7.566 -13.078 1 83.62 391 ILE A C 1
ATOM 3055 O O . ILE A 1 391 ? -19.094 -7.352 -14.102 1 83.62 391 ILE A O 1
ATOM 3059 N N . LYS A 1 392 ? -20.969 -8.047 -13.133 1 85.06 392 LYS A N 1
ATOM 3060 C CA . LYS A 1 392 ? -21.547 -8.531 -14.383 1 85.06 392 LYS A CA 1
ATOM 3061 C C . LYS A 1 392 ? -22.219 -7.406 -15.156 1 85.06 392 LYS A C 1
ATOM 3063 O O . LYS A 1 392 ? -22.797 -7.637 -16.219 1 85.06 392 LYS A O 1
ATOM 3068 N N . THR A 1 393 ? -22.047 -6.207 -14.617 1 81.56 393 THR A N 1
ATOM 3069 C CA . THR A 1 393 ? -22.578 -5.074 -15.359 1 81.56 393 THR A CA 1
ATOM 3070 C C . THR A 1 393 ? -21.828 -4.906 -16.688 1 81.56 393 THR A C 1
ATOM 3072 O O . THR A 1 393 ? -20.641 -5.23 -16.781 1 81.56 393 THR A O 1
ATOM 3075 N N . PRO A 1 394 ? -22.516 -4.348 -17.672 1 79.12 394 PRO A N 1
ATOM 3076 C CA . PRO A 1 394 ? -21.906 -4.215 -19 1 79.12 394 PRO A CA 1
ATOM 3077 C C . PRO A 1 394 ? -20.625 -3.383 -18.969 1 79.12 394 PRO A C 1
ATOM 3079 O O . PRO A 1 394 ? -19.672 -3.689 -19.688 1 79.12 394 PRO A O 1
ATOM 3082 N N . VAL A 1 395 ? -20.672 -2.406 -18.172 1 75.25 395 VAL A N 1
ATOM 3083 C CA . VAL A 1 395 ? -19.5 -1.525 -18.125 1 75.25 395 VAL A CA 1
ATOM 3084 C C . VAL A 1 395 ? -18.297 -2.299 -17.609 1 75.25 395 VAL A C 1
ATOM 3086 O O . VAL A 1 395 ? -17.203 -2.223 -18.203 1 75.25 395 VAL A O 1
ATOM 3089 N N . LEU A 1 396 ? -18.438 -3.035 -16.594 1 78.38 396 LEU A N 1
ATOM 3090 C CA . LEU A 1 396 ? -17.328 -3.781 -16.031 1 78.38 396 LEU A CA 1
ATOM 3091 C C . LEU A 1 396 ? -16.984 -4.992 -16.891 1 78.38 396 LEU A C 1
ATOM 3093 O O . LEU A 1 396 ? -15.828 -5.395 -16.984 1 78.38 396 LEU A O 1
ATOM 3097 N N . GLN A 1 397 ? -17.953 -5.496 -17.594 1 80.25 397 GLN A N 1
ATOM 3098 C CA . GLN A 1 397 ? -17.703 -6.617 -18.5 1 80.25 397 GLN A CA 1
ATOM 3099 C C . GLN A 1 397 ? -16.891 -6.184 -19.703 1 80.25 397 GLN A C 1
ATOM 3101 O O . GLN A 1 397 ? -16.078 -6.953 -20.219 1 80.25 397 GLN A O 1
ATOM 3106 N N . ALA A 1 398 ? -17.188 -4.992 -20.125 1 81.06 398 ALA A N 1
ATOM 3107 C CA . ALA A 1 398 ? -16.422 -4.469 -21.25 1 81.06 398 ALA A CA 1
ATOM 3108 C C . ALA A 1 398 ? -14.945 -4.34 -20.891 1 81.06 398 ALA A C 1
ATOM 3110 O O . ALA A 1 398 ? -14.062 -4.672 -21.688 1 81.06 398 ALA A O 1
ATOM 3111 N N . PHE A 1 399 ? -14.695 -3.877 -19.75 1 78.12 399 PHE A N 1
ATOM 3112 C CA . PHE A 1 399 ? -13.32 -3.762 -19.266 1 78.12 399 PHE A CA 1
ATOM 3113 C C . PHE A 1 399 ? -12.672 -5.137 -19.156 1 78.12 399 PHE A C 1
ATOM 3115 O O . PHE A 1 399 ? -11.516 -5.309 -19.547 1 78.12 399 PHE A O 1
ATOM 3122 N N . GLU A 1 400 ? -13.414 -6.008 -18.641 1 79 400 GLU A N 1
ATOM 3123 C CA . GLU A 1 400 ? -12.906 -7.367 -18.453 1 79 400 GLU A CA 1
ATOM 3124 C C . GLU A 1 400 ? -12.633 -8.039 -19.797 1 79 400 GLU A C 1
ATOM 3126 O O . GLU A 1 400 ? -11.625 -8.727 -19.969 1 79 400 GLU A O 1
ATOM 3131 N N . THR A 1 401 ? -13.508 -7.832 -20.719 1 83.56 401 THR A N 1
ATOM 3132 C CA . THR A 1 401 ? -13.344 -8.422 -22.031 1 83.56 401 THR A CA 1
ATOM 3133 C C . THR A 1 401 ? -12.125 -7.832 -22.75 1 83.56 401 THR A C 1
ATOM 3135 O O . THR A 1 401 ? -11.359 -8.555 -23.391 1 83.56 401 THR A O 1
ATOM 3138 N N . ASN A 1 402 ? -12 -6.598 -22.578 1 86.38 402 ASN A N 1
ATOM 3139 C CA . ASN A 1 402 ? -10.828 -5.941 -23.156 1 86.38 402 ASN A CA 1
ATOM 3140 C C . ASN A 1 402 ? -9.539 -6.43 -22.516 1 86.38 402 ASN A C 1
ATOM 3142 O O . ASN A 1 402 ? -8.531 -6.613 -23.203 1 86.38 402 ASN A O 1
ATOM 3146 N N . GLY A 1 403 ? -9.594 -6.59 -21.25 1 89.06 403 GLY A N 1
ATOM 3147 C CA . GLY A 1 403 ? -8.43 -7.105 -20.547 1 89.06 403 GLY A CA 1
ATOM 3148 C C . GLY A 1 403 ? -8.039 -8.508 -20.984 1 89.06 403 GLY A C 1
ATOM 3149 O O . GLY A 1 403 ? -6.855 -8.797 -21.172 1 89.06 403 GLY A O 1
ATOM 3150 N N . ARG A 1 404 ? -9.023 -9.344 -21.188 1 91.75 404 ARG A N 1
ATOM 3151 C CA . ARG A 1 404 ? -8.781 -10.695 -21.672 1 91.75 404 ARG A CA 1
ATOM 3152 C C . ARG A 1 404 ? -8.125 -10.68 -23.047 1 91.75 404 ARG A C 1
ATOM 3154 O O . ARG A 1 404 ? -7.199 -11.453 -23.312 1 91.75 404 ARG A O 1
ATOM 3161 N N . HIS A 1 405 ? -8.625 -9.797 -23.844 1 93.75 405 HIS A N 1
ATOM 3162 C CA . HIS A 1 405 ? -8.086 -9.664 -25.188 1 93.75 405 HIS A CA 1
ATOM 3163 C C . HIS A 1 405 ? -6.633 -9.203 -25.156 1 93.75 405 HIS A C 1
ATOM 3165 O O . HIS A 1 405 ? -5.785 -9.766 -25.859 1 93.75 405 HIS A O 1
ATOM 3171 N N . VAL A 1 406 ? -6.355 -8.2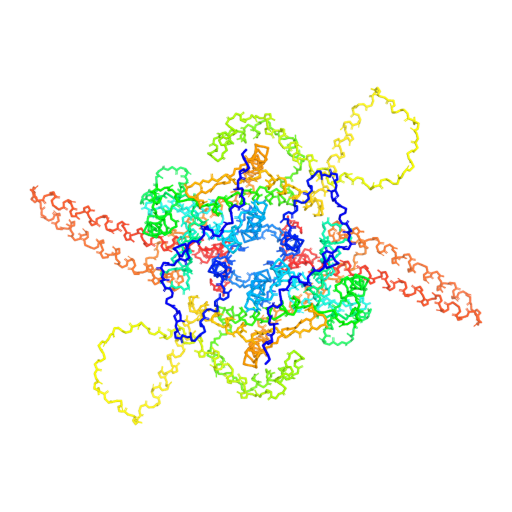66 -24.375 1 94.44 406 VAL A N 1
ATOM 3172 C CA . VAL A 1 406 ? -5.012 -7.711 -24.281 1 94.44 406 VAL A CA 1
ATOM 3173 C C . VAL A 1 406 ? -4.039 -8.797 -23.828 1 94.44 406 VAL A C 1
ATOM 3175 O O . VAL A 1 406 ? -2.977 -8.984 -24.422 1 94.44 406 VAL A O 1
ATOM 3178 N N . VAL A 1 407 ? -4.398 -9.531 -22.828 1 96.31 407 VAL A N 1
ATOM 3179 C CA . VAL A 1 407 ? -3.531 -10.555 -22.25 1 96.31 407 VAL A CA 1
ATOM 3180 C C . VAL A 1 407 ? -3.311 -11.672 -23.281 1 96.31 407 VAL A C 1
ATOM 3182 O O . VAL A 1 407 ? -2.18 -12.125 -23.469 1 96.31 407 VAL A O 1
ATOM 3185 N N . SER A 1 408 ? -4.352 -12.078 -23.953 1 96.62 408 SER A N 1
ATOM 3186 C CA . SER A 1 408 ? -4.258 -13.133 -24.969 1 96.62 408 SER A CA 1
ATOM 3187 C C . SER A 1 408 ? -3.357 -12.711 -26.125 1 96.62 408 SER A C 1
ATOM 3189 O O . SER A 1 408 ? -2.514 -13.484 -26.578 1 96.62 408 SER A O 1
ATOM 3191 N N . GLU A 1 409 ? -3.574 -11.5 -26.531 1 96.31 409 GLU A N 1
ATOM 3192 C CA . GLU A 1 409 ? -2.803 -10.992 -27.656 1 96.31 409 GLU A CA 1
ATOM 3193 C C . GLU A 1 409 ? -1.334 -10.805 -27.281 1 96.31 409 GLU A C 1
ATOM 3195 O O . GLU A 1 409 ? -0.446 -11.031 -28.109 1 96.31 409 GLU A O 1
ATOM 3200 N N . LEU A 1 410 ? -1.104 -10.352 -26.125 1 97.25 410 LEU A N 1
ATOM 3201 C CA . LEU A 1 410 ? 0.274 -10.211 -25.656 1 97.25 410 LEU A CA 1
ATOM 3202 C C . LEU A 1 410 ? 1.003 -11.547 -25.719 1 97.25 410 LEU A C 1
ATOM 3204 O O . LEU A 1 410 ? 2.125 -11.633 -26.219 1 97.25 410 LEU A O 1
ATOM 3208 N N . CYS A 1 411 ? 0.368 -12.602 -25.203 1 97.75 411 CYS A N 1
ATOM 3209 C CA . CYS A 1 411 ? 0.97 -13.93 -25.219 1 97.75 411 CYS A CA 1
ATOM 3210 C C . CYS A 1 411 ? 1.237 -14.398 -26.641 1 97.75 411 CYS A C 1
ATOM 3212 O O . CYS A 1 411 ? 2.311 -14.93 -26.938 1 97.75 411 CYS A O 1
ATOM 3214 N N . ARG A 1 412 ? 0.294 -14.141 -27.484 1 96.94 412 ARG A N 1
ATOM 3215 C CA . ARG A 1 412 ? 0.417 -14.555 -28.875 1 96.94 412 ARG A CA 1
ATOM 3216 C C . ARG A 1 412 ? 1.577 -13.836 -29.547 1 96.94 412 ARG A C 1
ATOM 3218 O O . ARG A 1 412 ? 2.393 -14.461 -30.234 1 96.94 412 ARG A O 1
ATOM 3225 N N . LEU A 1 413 ? 1.627 -12.531 -29.391 1 96.25 413 LEU A N 1
ATOM 3226 C CA . LEU A 1 413 ? 2.643 -11.711 -30.031 1 96.25 413 LEU A CA 1
ATOM 3227 C C . LEU A 1 413 ? 4.035 -12.07 -29.516 1 96.25 413 LEU A C 1
ATOM 3229 O O . LEU A 1 413 ? 4.992 -12.109 -30.297 1 96.25 413 LEU A O 1
ATOM 3233 N N . LEU A 1 414 ? 4.156 -12.305 -28.25 1 97.06 414 LEU A N 1
ATOM 3234 C CA . LEU A 1 414 ? 5.449 -12.641 -27.656 1 97.06 414 LEU A CA 1
ATOM 3235 C C . LEU A 1 414 ? 5.898 -14.031 -28.094 1 97.06 414 LEU A C 1
ATOM 3237 O O . LEU A 1 414 ? 7.09 -14.266 -28.312 1 97.06 414 LEU A O 1
ATOM 3241 N N . TRP A 1 415 ? 4.965 -14.969 -28.219 1 96.75 415 TRP A N 1
ATOM 3242 C CA . TRP A 1 415 ? 5.27 -16.328 -28.656 1 96.75 415 TRP A CA 1
ATOM 3243 C C . TRP A 1 415 ? 5.688 -16.359 -30.125 1 96.75 415 TRP A C 1
ATOM 3245 O O . TRP A 1 415 ? 6.508 -17.188 -30.516 1 96.75 415 TRP A O 1
ATOM 3255 N N . ALA A 1 416 ? 5.195 -15.461 -30.922 1 96 416 ALA A N 1
ATOM 3256 C CA . ALA A 1 416 ? 5.473 -15.391 -32.344 1 96 416 ALA A CA 1
ATOM 3257 C C . ALA A 1 416 ? 6.895 -14.898 -32.594 1 96 416 ALA A C 1
ATOM 3259 O O . ALA A 1 416 ? 7.398 -14.992 -33.719 1 96 416 ALA A O 1
ATOM 3260 N N . ASP A 1 417 ? 7.586 -14.477 -31.594 1 95.06 417 ASP A N 1
ATOM 3261 C CA . ASP A 1 417 ? 8.969 -14.016 -31.703 1 95.06 417 ASP A CA 1
ATOM 3262 C C . ASP A 1 417 ? 9.922 -14.969 -30.984 1 95.06 417 ASP A C 1
ATOM 3264 O O . ASP A 1 417 ? 10.352 -14.703 -29.859 1 95.06 417 ASP A O 1
ATOM 3268 N N . PRO A 1 418 ? 10.367 -15.977 -31.656 1 93.12 418 PRO A N 1
ATOM 3269 C CA . PRO A 1 418 ? 11.18 -17.016 -31.016 1 93.12 418 PRO A CA 1
ATOM 3270 C C . PRO A 1 418 ? 12.523 -16.484 -30.531 1 93.12 418 PRO A C 1
ATOM 3272 O O . PRO A 1 418 ? 13.156 -17.094 -29.656 1 93.12 418 PRO A O 1
ATOM 3275 N N . GLU A 1 419 ? 12.945 -15.375 -31.047 1 93.94 419 GLU A N 1
ATOM 3276 C CA . GLU A 1 419 ? 14.211 -14.789 -30.625 1 93.94 419 GLU A CA 1
ATOM 3277 C C . GLU A 1 419 ? 14.047 -13.984 -29.344 1 93.94 419 GLU A C 1
ATOM 3279 O O . GLU A 1 419 ? 15.031 -13.641 -28.688 1 93.94 419 GLU A O 1
ATOM 3284 N N . GLY A 1 420 ? 12.859 -13.719 -28.953 1 94.31 420 GLY A N 1
ATOM 3285 C CA . GLY A 1 420 ? 12.586 -13.039 -27.688 1 94.31 420 GLY A CA 1
ATOM 3286 C C . GLY A 1 420 ? 12.969 -11.57 -27.703 1 94.31 420 GLY A C 1
ATOM 3287 O O . GLY A 1 420 ? 13.258 -10.992 -26.672 1 94.31 420 GLY A O 1
ATOM 3288 N N . ASN A 1 421 ? 13.016 -10.891 -28.812 1 92.44 421 ASN A N 1
ATOM 3289 C CA . ASN A 1 421 ? 13.445 -9.508 -28.953 1 92.44 421 ASN A CA 1
ATOM 3290 C C . ASN A 1 421 ? 12.469 -8.547 -28.281 1 92.44 421 ASN A C 1
ATOM 3292 O O . ASN A 1 421 ? 12.844 -7.438 -27.906 1 92.44 421 ASN A O 1
ATOM 3296 N N . LYS A 1 422 ? 11.305 -8.992 -28.141 1 92.75 422 LYS A N 1
ATOM 3297 C CA . LYS A 1 422 ? 10.273 -8.133 -27.562 1 92.75 422 LYS A CA 1
ATOM 3298 C C . LYS A 1 422 ? 10.234 -8.273 -26.047 1 92.75 422 LYS A C 1
ATOM 3300 O O . LYS A 1 422 ? 9.539 -7.512 -25.359 1 92.75 422 LYS A O 1
ATOM 3305 N N . LEU A 1 423 ? 11 -9.211 -25.469 1 92.5 423 LEU A N 1
ATOM 3306 C CA . LEU A 1 423 ? 11.039 -9.438 -24.031 1 92.5 423 LEU A CA 1
ATOM 3307 C C . LEU A 1 423 ? 12.141 -8.602 -23.391 1 92.5 423 LEU A C 1
ATOM 3309 O O . LEU A 1 423 ? 13.141 -8.281 -24.031 1 92.5 423 LEU A O 1
ATOM 3313 N N . PRO A 1 424 ? 11.93 -8.18 -22.156 1 84.88 424 PRO A N 1
ATOM 3314 C CA . PRO A 1 424 ? 13.047 -7.559 -21.422 1 84.88 424 PRO A CA 1
ATOM 3315 C C . PRO A 1 424 ? 14.273 -8.461 -21.344 1 84.88 424 PRO A C 1
ATOM 3317 O O . PRO A 1 424 ? 14.141 -9.688 -21.391 1 84.88 424 PRO A O 1
ATOM 3320 N N . PRO A 1 425 ? 15.422 -7.902 -21.125 1 82.06 425 PRO A N 1
ATOM 3321 C CA . PRO A 1 425 ? 16.672 -8.648 -21.234 1 82.06 425 PRO A CA 1
ATOM 3322 C C . PRO A 1 425 ? 16.719 -9.867 -20.312 1 82.06 425 PRO A C 1
ATOM 3324 O O . PRO A 1 425 ? 17.156 -10.945 -20.719 1 82.06 425 PRO A O 1
ATOM 3327 N N . ASP A 1 426 ? 16.328 -9.75 -19.125 1 78.88 426 ASP A N 1
ATOM 3328 C CA . ASP A 1 426 ? 16.391 -10.859 -18.188 1 78.88 426 ASP A CA 1
ATOM 3329 C C . ASP A 1 426 ? 15.438 -11.984 -18.594 1 78.88 426 ASP A C 1
ATOM 3331 O O . ASP A 1 426 ? 15.781 -13.164 -18.484 1 78.88 426 ASP A O 1
ATOM 3335 N N . CYS A 1 427 ? 14.242 -11.695 -19.016 1 87.81 427 CYS A N 1
ATOM 3336 C CA . CYS A 1 427 ? 13.273 -12.672 -19.484 1 87.81 427 CYS A CA 1
ATOM 3337 C C . CYS A 1 427 ? 13.727 -13.312 -20.797 1 87.81 427 CYS A C 1
ATOM 3339 O O . CYS A 1 427 ? 13.547 -14.516 -21 1 87.81 427 CYS A O 1
ATOM 3341 N N . ARG A 1 428 ? 14.32 -12.461 -21.625 1 91.38 428 ARG A N 1
ATOM 3342 C CA . ARG A 1 428 ? 14.805 -12.938 -22.922 1 91.38 428 ARG A CA 1
ATOM 3343 C C . ARG A 1 428 ? 15.859 -14.023 -22.734 1 91.38 428 ARG A C 1
ATOM 3345 O O . ARG A 1 428 ? 15.844 -15.031 -23.438 1 91.38 428 ARG A O 1
ATOM 3352 N N . ALA A 1 429 ? 16.734 -13.789 -21.812 1 87.38 429 ALA A N 1
ATOM 3353 C CA . ALA A 1 429 ? 17.812 -14.734 -21.594 1 87.38 429 ALA A CA 1
ATOM 3354 C C . ALA A 1 429 ? 17.281 -16.109 -21.203 1 87.38 429 ALA A C 1
ATOM 3356 O O . ALA A 1 429 ? 17.734 -17.125 -21.719 1 87.38 429 ALA A O 1
ATOM 3357 N N . ARG A 1 430 ? 16.297 -16.219 -20.359 1 88.81 430 ARG A N 1
ATOM 3358 C CA . ARG A 1 430 ? 15.703 -17.469 -19.922 1 88.81 430 ARG A CA 1
ATOM 3359 C C . ARG A 1 430 ? 14.891 -18.109 -21.047 1 88.81 430 ARG A C 1
ATOM 3361 O O . ARG A 1 430 ? 14.969 -19.312 -21.281 1 88.81 430 ARG A O 1
ATOM 3368 N N . PHE A 1 431 ? 14.18 -17.344 -21.719 1 95.31 431 PHE A N 1
ATOM 3369 C CA . PHE A 1 431 ? 13.297 -17.781 -22.797 1 95.31 431 PHE A CA 1
ATOM 3370 C C . PHE A 1 431 ? 14.109 -18.375 -23.953 1 95.31 431 PHE A C 1
ATOM 3372 O O . PHE A 1 431 ? 13.797 -19.453 -24.438 1 95.31 431 PHE A O 1
ATOM 3379 N N . THR A 1 432 ? 15.172 -17.688 -24.359 1 95.19 432 THR A N 1
ATOM 3380 C CA . THR A 1 432 ? 15.961 -18.109 -25.516 1 95.19 432 THR A CA 1
ATOM 3381 C C . THR A 1 432 ? 16.688 -19.422 -25.219 1 95.19 432 THR A C 1
ATOM 3383 O O . THR A 1 432 ? 16.875 -20.234 -26.125 1 95.19 432 THR A O 1
ATOM 3386 N N . LYS A 1 433 ? 17.125 -19.578 -24.047 1 94.56 433 LYS A N 1
ATOM 3387 C CA . LYS A 1 433 ? 17.75 -20.828 -23.672 1 94.56 433 LYS A CA 1
ATOM 3388 C C . LYS A 1 433 ? 16.812 -22.016 -23.875 1 94.56 433 LYS A C 1
ATOM 3390 O O . LYS A 1 433 ? 17.219 -23.078 -24.344 1 94.56 433 LYS A O 1
ATOM 3395 N N . LYS A 1 434 ? 15.578 -21.859 -23.531 1 95.19 434 LYS A N 1
ATOM 3396 C CA . LYS A 1 434 ? 14.586 -22.906 -23.688 1 95.19 434 LYS A CA 1
ATOM 3397 C C . LYS A 1 434 ? 14.211 -23.109 -25.156 1 95.19 434 LYS A C 1
ATOM 3399 O O . LYS A 1 434 ? 13.984 -24.234 -25.609 1 95.19 434 LYS A O 1
ATOM 3404 N N . MET A 1 435 ? 14.219 -22.016 -25.828 1 95.5 435 MET A N 1
ATOM 3405 C CA . MET A 1 435 ? 13.859 -22.094 -27.25 1 95.5 435 MET A CA 1
ATOM 3406 C C . MET A 1 435 ? 14.93 -22.844 -28.047 1 95.5 435 MET A C 1
ATOM 3408 O O . MET A 1 435 ? 14.617 -23.531 -29.016 1 95.5 435 MET A O 1
ATOM 3412 N N . VAL A 1 436 ? 16.156 -22.672 -27.594 1 95.75 436 VAL A N 1
ATOM 3413 C CA . VAL A 1 436 ? 17.234 -23.422 -28.219 1 95.75 436 VAL A CA 1
ATOM 3414 C C . VAL A 1 436 ? 17 -24.922 -28.031 1 95.75 436 VAL A C 1
ATOM 3416 O O . VAL A 1 436 ? 17.188 -25.719 -28.953 1 95.75 436 VAL A O 1
ATOM 3419 N N . LYS A 1 437 ? 16.547 -25.25 -26.875 1 95.31 437 LYS A N 1
ATOM 3420 C CA . LYS A 1 437 ? 16.25 -26.641 -26.594 1 95.31 437 LYS A CA 1
ATOM 3421 C C . LYS A 1 437 ? 15.055 -27.125 -27.391 1 95.31 437 LYS A C 1
ATOM 3423 O O . LYS A 1 437 ? 15 -28.297 -27.797 1 95.31 437 LYS A O 1
ATOM 3428 N N . VAL A 1 438 ? 14.102 -26.328 -27.547 1 95.06 438 VAL A N 1
ATOM 3429 C CA . VAL A 1 438 ? 12.945 -26.656 -28.375 1 95.06 438 VAL A CA 1
ATOM 3430 C C . VAL A 1 438 ? 13.398 -26.953 -29.812 1 95.06 438 VAL A C 1
ATOM 3432 O O . VAL A 1 438 ? 13.023 -27.984 -30.391 1 95.06 438 VAL A O 1
ATOM 3435 N N . SER A 1 439 ? 14.211 -26.062 -30.328 1 94.94 439 SER A N 1
ATOM 3436 C CA . SER A 1 439 ? 14.695 -26.203 -31.703 1 94.94 439 SER A CA 1
ATOM 3437 C C . SER A 1 439 ? 15.516 -27.484 -31.859 1 94.94 439 SER A C 1
ATOM 3439 O O . SER A 1 439 ? 15.398 -28.188 -32.875 1 94.94 439 SER A O 1
ATOM 3441 N N . ALA A 1 440 ? 16.297 -27.75 -30.906 1 94.88 440 ALA A N 1
ATOM 3442 C CA . ALA A 1 440 ? 17.109 -28.953 -30.938 1 94.88 440 ALA A CA 1
ATOM 3443 C C . ALA A 1 440 ? 16.234 -30.203 -30.938 1 94.88 440 ALA A C 1
ATOM 3445 O O . ALA A 1 440 ? 16.5 -31.156 -31.688 1 94.88 440 ALA A O 1
ATOM 3446 N N . ALA A 1 441 ? 15.281 -30.234 -30.094 1 93.81 441 ALA A N 1
ATOM 3447 C CA . ALA A 1 441 ? 14.375 -31.375 -30 1 93.81 441 ALA A CA 1
ATOM 3448 C C . ALA A 1 441 ? 13.57 -31.531 -31.281 1 93.81 441 ALA A C 1
ATOM 3450 O O . ALA A 1 441 ? 13.352 -32.656 -31.75 1 93.81 441 ALA A O 1
ATOM 3451 N N . LYS A 1 442 ? 13.133 -30.484 -31.812 1 94.44 442 LYS A N 1
ATOM 3452 C CA . LYS A 1 442 ? 12.398 -30.516 -33.062 1 94.44 442 LYS A CA 1
ATOM 3453 C C . LYS A 1 442 ? 13.273 -31.031 -34.219 1 94.44 442 LYS A C 1
ATOM 3455 O O . LYS A 1 442 ? 12.805 -31.766 -35.062 1 94.44 442 LYS A O 1
ATOM 3460 N N . ALA A 1 443 ? 14.531 -30.594 -34.219 1 95.19 443 ALA A N 1
ATOM 3461 C CA . ALA A 1 443 ? 15.469 -31.062 -35.219 1 95.19 443 ALA A CA 1
ATOM 3462 C C . ALA A 1 443 ? 15.688 -32.562 -35.125 1 95.19 443 ALA A C 1
ATOM 3464 O O . ALA A 1 443 ? 15.758 -33.25 -36.156 1 95.19 443 ALA A O 1
ATOM 3465 N N . GLU A 1 444 ? 15.828 -33 -33.938 1 93.81 444 GLU A N 1
ATOM 3466 C CA . GLU A 1 444 ? 15.992 -34.438 -33.719 1 93.81 444 GLU A CA 1
ATOM 3467 C C . GLU A 1 444 ? 14.758 -35.219 -34.188 1 93.81 444 GLU A C 1
ATOM 3469 O O . GLU A 1 444 ? 14.883 -36.281 -34.781 1 93.81 444 GLU A O 1
ATOM 3474 N N . LEU A 1 445 ? 13.625 -34.719 -33.906 1 93 445 LEU A N 1
ATOM 3475 C CA . LEU A 1 445 ? 12.375 -35.344 -34.312 1 93 445 LEU A CA 1
ATOM 3476 C C . LEU A 1 445 ? 12.25 -35.375 -35.812 1 93 445 LEU A C 1
ATOM 3478 O O . LEU A 1 445 ? 11.844 -36.375 -36.406 1 93 445 LEU A O 1
ATOM 3482 N N . ALA A 1 446 ? 12.625 -34.281 -36.438 1 92.19 446 ALA A N 1
ATOM 3483 C CA . ALA A 1 446 ? 12.57 -34.219 -37.875 1 92.19 446 ALA A CA 1
ATOM 3484 C C . ALA A 1 446 ? 13.516 -35.219 -38.531 1 92.19 446 ALA A C 1
ATOM 3486 O O . ALA A 1 446 ? 13.18 -35.844 -39.531 1 92.19 446 ALA A O 1
ATOM 3487 N N . ALA A 1 447 ? 14.625 -35.344 -37.938 1 90.62 447 ALA A N 1
ATOM 3488 C CA . ALA A 1 447 ? 15.602 -36.281 -38.438 1 90.62 447 ALA A CA 1
ATOM 3489 C C . ALA A 1 447 ? 15.07 -37.719 -38.344 1 90.62 447 ALA A C 1
ATOM 3491 O O . ALA A 1 447 ? 15.281 -38.531 -39.219 1 90.62 447 ALA A O 1
ATOM 3492 N N . LEU A 1 448 ? 14.43 -37.938 -37.25 1 88.69 448 LEU A N 1
ATOM 3493 C CA . LEU A 1 448 ? 13.859 -39.281 -37.031 1 88.69 448 LEU A CA 1
ATOM 3494 C C . LEU A 1 448 ? 12.75 -39.562 -38.062 1 88.69 448 LEU A C 1
ATOM 3496 O O . LEU A 1 448 ? 12.664 -40.656 -38.594 1 88.69 448 LEU A O 1
ATOM 3500 N N . LEU A 1 449 ? 11.969 -38.594 -38.281 1 86.38 449 LEU A N 1
ATOM 3501 C CA . LEU A 1 449 ? 10.867 -38.719 -39.219 1 86.38 449 LEU A CA 1
ATOM 3502 C C . LEU A 1 449 ? 11.383 -38.906 -40.625 1 86.38 449 LEU A C 1
ATOM 3504 O O . LEU A 1 449 ? 10.812 -39.688 -41.406 1 86.38 449 LEU A O 1
ATOM 3508 N N . ASP A 1 450 ? 12.461 -38.25 -41 1 84.44 450 ASP A N 1
ATOM 3509 C CA . ASP A 1 450 ? 13.086 -38.406 -42.312 1 84.44 450 ASP A CA 1
ATOM 3510 C C . ASP A 1 450 ? 13.672 -39.812 -42.469 1 84.44 450 ASP A C 1
ATOM 3512 O O . ASP A 1 450 ? 13.586 -40.406 -43.562 1 84.44 450 ASP A O 1
ATOM 3516 N N . ALA A 1 451 ? 14.18 -40.312 -41.406 1 79.88 451 ALA A N 1
ATOM 3517 C CA . ALA A 1 451 ? 14.773 -41.625 -41.469 1 79.88 451 ALA A CA 1
ATOM 3518 C C . ALA A 1 451 ? 13.703 -42.719 -41.594 1 79.88 451 ALA A C 1
ATOM 3520 O O . ALA A 1 451 ? 13.906 -43.719 -42.25 1 79.88 451 ALA A O 1
ATOM 3521 N N . GLU A 1 452 ? 12.609 -42.5 -40.906 1 76.31 452 GLU A N 1
ATOM 3522 C CA . GLU A 1 452 ? 11.492 -43.438 -40.969 1 76.31 452 GLU A CA 1
ATOM 3523 C C . GLU A 1 452 ? 10.906 -43.5 -42.375 1 76.31 452 GLU A C 1
ATOM 3525 O O . GLU A 1 452 ? 10.477 -44.562 -42.844 1 76.31 452 GLU A O 1
ATOM 3530 N N . ASN A 1 453 ? 10.773 -42.344 -42.969 1 70.75 453 ASN A N 1
ATOM 3531 C CA . ASN A 1 453 ? 10.219 -42.281 -44.312 1 70.75 453 ASN A CA 1
ATOM 3532 C C . ASN A 1 453 ? 11.102 -43 -45.312 1 70.75 453 ASN A C 1
ATOM 3534 O O . ASN A 1 453 ? 10.602 -43.562 -46.312 1 70.75 453 ASN A O 1
ATOM 3538 N N . VAL A 1 454 ? 12.359 -43.031 -44.969 1 63.69 454 VAL A N 1
ATOM 3539 C CA . VAL A 1 454 ? 13.273 -43.688 -45.906 1 63.69 454 VAL A CA 1
ATOM 3540 C C . VAL A 1 454 ? 13.242 -45.219 -45.656 1 63.69 454 VAL A C 1
ATOM 3542 O O . VAL A 1 454 ? 13.414 -46 -46.562 1 63.69 454 VAL A O 1
ATOM 3545 N N . ARG A 1 455 ? 13.086 -45.5 -44.219 1 60.5 455 ARG A N 1
ATOM 3546 C CA . ARG A 1 455 ? 13.117 -46.938 -43.938 1 60.5 455 ARG A CA 1
ATOM 3547 C C . ARG A 1 455 ? 11.75 -47.562 -44.125 1 60.5 455 ARG A C 1
ATOM 3549 O O . ARG A 1 455 ? 10.805 -47.281 -43.406 1 60.5 455 ARG A O 1
ATOM 3556 N N . ASN A 1 456 ? 11.242 -47.719 -45.281 1 51.94 456 ASN A N 1
ATOM 3557 C CA . ASN A 1 456 ? 9.984 -48.375 -45.656 1 51.94 456 ASN A CA 1
ATOM 3558 C C . ASN A 1 456 ? 9.812 -49.688 -44.938 1 51.94 456 ASN A C 1
ATOM 3560 O O . ASN A 1 456 ? 8.992 -50.531 -45.344 1 51.94 456 ASN A O 1
ATOM 3564 N N . ASP A 1 457 ? 10.844 -50.344 -44.125 1 48.66 457 ASP A N 1
ATOM 3565 C CA . ASP A 1 457 ? 10.578 -51.75 -43.812 1 48.66 457 ASP A CA 1
ATOM 3566 C C . ASP A 1 457 ? 9.758 -51.875 -42.531 1 48.66 457 ASP A C 1
ATOM 3568 O O . ASP A 1 457 ? 9.766 -51 -41.688 1 48.66 457 ASP A O 1
ATOM 3572 N N . GLY A 1 458 ? 8.734 -52.844 -42.312 1 49.28 458 GLY A N 1
ATOM 3573 C CA . GLY A 1 458 ? 7.645 -53.406 -41.5 1 49.28 458 GLY A CA 1
ATOM 3574 C C . GLY A 1 458 ? 7.941 -53.406 -40.031 1 49.28 458 GLY A C 1
ATOM 3575 O O . GLY A 1 458 ? 7.043 -53.188 -39.219 1 49.28 458 GLY A O 1
ATOM 3576 N N . ASP A 1 459 ? 9.023 -54.094 -39.5 1 48.47 459 ASP A N 1
ATOM 3577 C CA . ASP A 1 459 ? 9.141 -54.75 -38.219 1 48.47 459 ASP A CA 1
ATOM 3578 C C . ASP A 1 459 ? 9.539 -53.75 -37.125 1 48.47 459 ASP A C 1
ATOM 3580 O O . ASP A 1 459 ? 9.344 -54 -35.938 1 48.47 459 ASP A O 1
ATOM 3584 N N . GLY A 1 460 ? 10.484 -52.875 -37.344 1 52.44 460 GLY A N 1
ATOM 3585 C CA . GLY A 1 460 ? 11.195 -52.094 -36.344 1 52.44 460 GLY A CA 1
ATOM 3586 C C . GLY A 1 460 ? 10.383 -50.906 -35.844 1 52.44 460 GLY A C 1
ATOM 3587 O O . GLY A 1 460 ? 10.938 -50 -35.219 1 52.44 460 GLY A O 1
ATOM 3588 N N . ASP A 1 461 ? 9.133 -50.969 -36 1 64.38 461 ASP A N 1
ATOM 3589 C CA . ASP A 1 461 ? 8.102 -49.938 -35.969 1 64.38 461 ASP A CA 1
ATOM 3590 C C . ASP A 1 461 ? 7.797 -49.531 -34.531 1 64.38 461 ASP A C 1
ATOM 3592 O O . ASP A 1 461 ? 7.676 -48.344 -34.25 1 64.38 461 ASP A O 1
ATOM 3596 N N . ALA A 1 462 ? 7.898 -50.562 -33.625 1 70.19 462 ALA A N 1
ATOM 3597 C CA . ALA A 1 462 ? 7.477 -50.219 -32.25 1 70.19 462 ALA A CA 1
ATOM 3598 C C . ALA A 1 462 ? 8.516 -49.344 -31.562 1 70.19 462 ALA A C 1
ATOM 3600 O O . ALA A 1 462 ? 8.164 -48.406 -30.859 1 70.19 462 ALA A O 1
ATOM 3601 N N . VAL A 1 463 ? 9.883 -49.75 -31.734 1 74.56 463 VAL A N 1
ATOM 3602 C CA . VAL A 1 463 ? 10.961 -49 -31.109 1 74.56 463 VAL A CA 1
ATOM 3603 C C . VAL A 1 463 ? 11.008 -47.594 -31.672 1 74.56 463 VAL A C 1
ATOM 3605 O O . VAL A 1 463 ? 11.203 -46.625 -30.938 1 74.56 463 VAL A O 1
ATOM 3608 N N . LEU A 1 464 ? 10.82 -47.469 -32.906 1 79 464 LEU A N 1
ATOM 3609 C CA . LEU A 1 464 ? 10.836 -46.156 -33.562 1 79 464 LEU A CA 1
ATOM 3610 C C . LEU A 1 464 ? 9.633 -45.312 -33.125 1 79 464 LEU A C 1
ATOM 3612 O O . LEU A 1 464 ? 9.75 -44.094 -32.969 1 79 464 LEU A O 1
ATOM 3616 N N . LEU A 1 465 ? 8.531 -46.062 -33 1 82.19 465 LEU A N 1
ATOM 3617 C CA . LEU A 1 465 ? 7.328 -45.375 -32.531 1 82.19 465 LEU A CA 1
ATOM 3618 C C . LEU A 1 465 ? 7.52 -44.844 -31.109 1 82.19 465 LEU A C 1
ATOM 3620 O O . LEU A 1 465 ? 7.094 -43.719 -30.797 1 82.19 465 LEU A O 1
ATOM 3624 N N . LYS A 1 466 ? 8.094 -45.688 -30.266 1 87 466 LYS A N 1
ATOM 3625 C CA . LYS A 1 466 ? 8.367 -45.281 -28.891 1 87 466 LYS A CA 1
ATOM 3626 C C . LYS A 1 466 ? 9.32 -44.094 -28.859 1 87 466 LYS A C 1
ATOM 3628 O O . LYS A 1 466 ? 9.156 -43.156 -28.047 1 87 466 LYS A O 1
ATOM 3633 N N . ARG A 1 467 ? 10.312 -44.125 -29.688 1 86.62 467 ARG A N 1
ATOM 3634 C CA . ARG A 1 467 ? 11.281 -43.031 -29.75 1 86.62 467 ARG A CA 1
ATOM 3635 C C . ARG A 1 467 ? 10.625 -41.75 -30.266 1 86.62 467 ARG A C 1
ATOM 3637 O O . ARG A 1 467 ? 10.945 -40.656 -29.797 1 86.62 467 ARG A O 1
ATOM 3644 N N . ARG A 1 468 ? 9.781 -41.906 -31.219 1 88.31 468 ARG A N 1
ATOM 3645 C CA . ARG A 1 468 ? 9.047 -40.75 -31.75 1 88.31 468 ARG A CA 1
ATOM 3646 C C . ARG A 1 468 ? 8.18 -40.125 -30.672 1 88.31 468 ARG A C 1
ATOM 3648 O O . ARG A 1 468 ? 8.156 -38.906 -30.547 1 88.31 468 ARG A O 1
ATOM 3655 N N . GLU A 1 469 ? 7.551 -40.906 -29.922 1 89.56 469 GLU A N 1
ATOM 3656 C CA . GLU A 1 469 ? 6.699 -40.406 -28.844 1 89.56 469 GLU A CA 1
ATOM 3657 C C . GLU A 1 469 ? 7.523 -39.688 -27.781 1 89.56 469 GLU A C 1
ATOM 3659 O O . GLU A 1 469 ? 7.098 -38.656 -27.25 1 89.56 469 GLU A O 1
ATOM 3664 N N . GLU A 1 470 ? 8.586 -40.219 -27.469 1 90.12 470 GLU A N 1
ATOM 3665 C CA . GLU A 1 470 ? 9.469 -39.625 -26.469 1 90.12 470 GLU A CA 1
ATOM 3666 C C . GLU A 1 470 ? 9.977 -38.25 -26.938 1 90.12 470 GLU A C 1
ATOM 3668 O O . GLU A 1 470 ? 10.078 -37.344 -26.141 1 90.12 470 GLU A O 1
ATOM 3673 N N . LEU A 1 471 ? 10.391 -38.219 -28.188 1 90.5 471 LEU A N 1
ATOM 3674 C CA . LEU A 1 471 ? 10.891 -36.969 -28.734 1 90.5 471 LEU A CA 1
ATOM 3675 C C . LEU A 1 471 ? 9.773 -35.938 -28.812 1 90.5 471 LEU A C 1
ATOM 3677 O O . LEU A 1 471 ? 10.008 -34.75 -28.562 1 90.5 471 LEU A O 1
ATOM 3681 N N . GLN A 1 472 ? 8.586 -36.406 -29.172 1 91.5 472 GLN A N 1
ATOM 3682 C CA . GLN A 1 472 ? 7.441 -35.5 -29.188 1 91.5 472 GLN A CA 1
ATOM 3683 C C . GLN A 1 472 ? 7.152 -34.938 -27.781 1 91.5 472 GLN A C 1
ATOM 3685 O O . GLN A 1 472 ? 6.852 -33.781 -27.625 1 91.5 472 GLN A O 1
ATOM 3690 N N . LYS A 1 473 ? 7.234 -35.844 -26.859 1 90.5 473 LYS A N 1
ATOM 3691 C CA . LYS A 1 473 ? 7.047 -35.406 -25.469 1 90.5 473 LYS A CA 1
ATOM 3692 C C . LYS A 1 473 ? 8.117 -34.406 -25.047 1 90.5 473 LYS A C 1
ATOM 3694 O O . LYS A 1 473 ? 7.832 -33.469 -24.312 1 90.5 473 LYS A O 1
ATOM 3699 N N . ARG A 1 474 ? 9.25 -34.594 -25.469 1 91.69 474 ARG A N 1
ATOM 3700 C CA . ARG A 1 474 ? 10.359 -33.688 -25.141 1 91.69 474 ARG A CA 1
ATOM 3701 C C . ARG A 1 474 ? 10.133 -32.312 -25.75 1 91.69 474 ARG A C 1
ATOM 3703 O O . ARG A 1 474 ? 10.414 -31.297 -25.125 1 91.69 474 ARG A O 1
ATOM 3710 N N . VAL A 1 475 ? 9.758 -32.281 -27 1 93.69 475 VAL A N 1
ATOM 3711 C CA . VAL A 1 475 ? 9.453 -31.016 -27.672 1 93.69 475 VAL A CA 1
ATOM 3712 C C . VAL A 1 475 ? 8.367 -30.281 -26.891 1 93.69 475 VAL A C 1
ATOM 3714 O O . VAL A 1 475 ? 8.516 -29.094 -26.578 1 93.69 475 VAL A O 1
ATOM 3717 N N . ARG A 1 476 ? 7.324 -31.016 -26.547 1 91.44 476 ARG A N 1
ATOM 3718 C CA . ARG A 1 476 ? 6.207 -30.422 -25.812 1 91.44 476 ARG A CA 1
ATOM 3719 C C . ARG A 1 476 ? 6.652 -29.891 -24.453 1 91.44 476 ARG A C 1
ATOM 3721 O O . ARG A 1 476 ? 6.199 -28.828 -24.016 1 91.44 476 ARG A O 1
ATOM 3728 N N . ARG A 1 477 ? 7.457 -30.609 -23.828 1 90.88 477 ARG A N 1
ATOM 3729 C CA . ARG A 1 477 ? 7.953 -30.234 -22.516 1 90.88 477 ARG A CA 1
ATOM 3730 C C . ARG A 1 477 ? 8.758 -28.938 -22.578 1 90.88 477 ARG A C 1
ATOM 3732 O O . ARG A 1 477 ? 8.57 -28.047 -21.75 1 90.88 477 ARG A O 1
ATOM 3739 N N . TRP A 1 478 ? 9.625 -28.828 -23.484 1 93.56 478 TRP A N 1
ATOM 3740 C CA . TRP A 1 478 ? 10.453 -27.625 -23.609 1 93.56 478 TRP A CA 1
ATOM 3741 C C . TRP A 1 478 ? 9.609 -26.438 -24.062 1 93.56 478 TRP A C 1
ATOM 3743 O O . TRP A 1 478 ? 9.852 -25.297 -23.641 1 93.56 478 TRP A O 1
ATOM 3753 N N . GLU A 1 479 ? 8.648 -26.734 -24.953 1 94.62 479 GLU A N 1
ATOM 3754 C CA . GLU A 1 479 ? 7.738 -25.672 -25.359 1 94.62 479 GLU A CA 1
ATOM 3755 C C . GLU A 1 479 ? 6.934 -25.156 -24.172 1 94.62 479 GLU A C 1
ATOM 3757 O O . GLU A 1 479 ? 6.723 -23.938 -24.047 1 94.62 479 GLU A O 1
ATOM 3762 N N . ALA A 1 480 ? 6.469 -26.078 -23.406 1 94 480 ALA A N 1
ATOM 3763 C CA . ALA A 1 480 ? 5.707 -25.688 -22.219 1 94 480 ALA A CA 1
ATOM 3764 C C . ALA A 1 480 ? 6.543 -24.812 -21.281 1 94 480 ALA A C 1
ATOM 3766 O O . ALA A 1 480 ? 6.031 -23.844 -20.719 1 94 480 ALA A O 1
ATOM 3767 N N . ARG A 1 481 ? 7.773 -25.125 -21.141 1 94.06 481 ARG A N 1
ATOM 3768 C CA . ARG A 1 481 ? 8.672 -24.359 -20.281 1 94.06 481 ARG A CA 1
ATOM 3769 C C . ARG A 1 481 ? 8.93 -22.969 -20.859 1 94.06 481 ARG A C 1
ATOM 3771 O O . ARG A 1 481 ? 9.023 -22 -20.125 1 94.06 481 ARG A O 1
ATOM 3778 N N . ALA A 1 482 ? 9.094 -22.922 -22.156 1 96.19 482 ALA A N 1
ATOM 3779 C CA . ALA A 1 482 ? 9.273 -21.625 -22.828 1 96.19 482 ALA A CA 1
ATOM 3780 C C . ALA A 1 482 ? 8.023 -20.766 -22.703 1 96.19 482 ALA A C 1
ATOM 3782 O O . ALA A 1 482 ? 8.102 -19.562 -22.453 1 96.19 482 ALA A O 1
ATOM 3783 N N . LYS A 1 483 ? 6.836 -21.406 -22.859 1 96.56 483 LYS A N 1
ATOM 3784 C CA . LYS A 1 483 ? 5.562 -20.703 -22.719 1 96.56 483 LYS A CA 1
ATOM 3785 C C . LYS A 1 483 ? 5.395 -20.172 -21.297 1 96.56 483 LYS A C 1
ATOM 3787 O O . LYS A 1 483 ? 4.828 -19.094 -21.094 1 96.56 483 LYS A O 1
ATOM 3792 N N . ARG A 1 484 ? 5.887 -20.906 -20.359 1 96.06 484 ARG A N 1
ATOM 3793 C CA . ARG A 1 484 ? 5.801 -20.5 -18.953 1 96.06 484 ARG A CA 1
ATOM 3794 C C . ARG A 1 484 ? 6.582 -19.203 -18.703 1 96.06 484 ARG A C 1
ATOM 3796 O O . ARG A 1 484 ? 6.164 -18.359 -17.906 1 96.06 484 ARG A O 1
ATOM 3803 N N . ASP A 1 485 ? 7.68 -19.047 -19.344 1 95.69 485 ASP A N 1
ATOM 3804 C CA . ASP A 1 485 ? 8.461 -17.828 -19.203 1 95.69 485 ASP A CA 1
ATOM 3805 C C . ASP A 1 485 ? 7.676 -16.609 -19.672 1 95.69 485 ASP A C 1
ATOM 3807 O O . ASP A 1 485 ? 7.699 -15.555 -19.047 1 95.69 485 ASP A O 1
ATOM 3811 N N . ILE A 1 486 ? 7.004 -16.734 -20.797 1 97.38 486 ILE A N 1
ATOM 3812 C CA . ILE A 1 486 ? 6.168 -15.664 -21.312 1 97.38 486 ILE A CA 1
ATOM 3813 C C . ILE A 1 486 ? 5 -15.406 -20.359 1 97.38 486 ILE A C 1
ATOM 3815 O O . ILE A 1 486 ? 4.684 -14.258 -20.062 1 97.38 486 ILE A O 1
ATOM 3819 N N . CYS A 1 487 ? 4.426 -16.531 -19.938 1 97.5 487 CYS A N 1
ATOM 3820 C CA . CYS A 1 487 ? 3.311 -16.438 -19.016 1 97.5 487 CYS A CA 1
ATOM 3821 C C . CYS A 1 487 ? 3.713 -15.695 -17.75 1 97.5 487 CYS A C 1
ATOM 3823 O O . CYS A 1 487 ? 2.973 -14.836 -17.266 1 97.5 487 CYS A O 1
ATOM 3825 N N . ASP A 1 488 ? 4.867 -16.016 -17.219 1 96.44 488 ASP A N 1
ATOM 3826 C CA . ASP A 1 488 ? 5.391 -15.359 -16.031 1 96.44 488 ASP A CA 1
ATOM 3827 C C . ASP A 1 488 ? 5.539 -13.852 -16.25 1 96.44 488 ASP A C 1
ATOM 3829 O O . ASP A 1 488 ? 5.23 -13.055 -15.375 1 96.44 488 ASP A O 1
ATOM 3833 N N . PHE A 1 489 ? 6.012 -13.484 -17.359 1 96 489 PHE A N 1
ATOM 3834 C CA . PHE A 1 489 ? 6.242 -12.086 -17.688 1 96 489 PHE A CA 1
ATOM 3835 C C . PHE A 1 489 ? 4.926 -11.32 -17.781 1 96 489 PHE A C 1
ATOM 3837 O O . PHE A 1 489 ? 4.77 -10.266 -17.172 1 96 489 PHE A O 1
ATOM 3844 N N . VAL A 1 490 ? 4.004 -11.898 -18.5 1 97.31 490 VAL A N 1
ATOM 3845 C CA . VAL A 1 490 ? 2.717 -11.242 -18.703 1 97.31 490 VAL A CA 1
ATOM 3846 C C . VAL A 1 490 ? 1.952 -11.18 -17.375 1 97.31 490 VAL A C 1
ATOM 3848 O O . VAL A 1 490 ? 1.339 -10.156 -17.062 1 97.31 490 VAL A O 1
ATOM 3851 N N . ALA A 1 491 ? 1.982 -12.273 -16.594 1 96.94 491 ALA A N 1
ATOM 3852 C CA . ALA A 1 491 ? 1.292 -12.32 -15.312 1 96.94 491 ALA A CA 1
ATOM 3853 C C . ALA A 1 491 ? 1.849 -11.273 -14.352 1 96.94 491 ALA A C 1
ATOM 3855 O O . ALA A 1 491 ? 1.146 -10.82 -13.445 1 96.94 491 ALA A O 1
ATOM 3856 N N . GLY A 1 492 ? 3.086 -10.906 -14.547 1 93.69 492 GLY A N 1
ATOM 3857 C CA . GLY A 1 492 ? 3.74 -9.961 -13.656 1 93.69 492 GLY A CA 1
ATOM 3858 C C . GLY A 1 492 ? 3.455 -8.516 -14.016 1 93.69 492 GLY A C 1
ATOM 3859 O O . GLY A 1 492 ? 3.795 -7.602 -13.258 1 93.69 492 GLY A O 1
ATOM 3860 N N . MET A 1 493 ? 2.744 -8.273 -15.07 1 92.81 493 MET A N 1
ATOM 3861 C CA . MET A 1 493 ? 2.455 -6.918 -15.531 1 92.81 493 MET A CA 1
ATOM 3862 C C . MET A 1 493 ? 1.34 -6.289 -14.703 1 92.81 493 MET A C 1
ATOM 3864 O O . MET A 1 493 ? 0.547 -7 -14.078 1 92.81 493 MET A O 1
ATOM 3868 N N . THR A 1 494 ? 1.37 -4.969 -14.609 1 90.62 494 THR A N 1
ATOM 3869 C CA . THR A 1 494 ? 0.209 -4.23 -14.125 1 90.62 494 THR A CA 1
ATOM 3870 C C . THR A 1 494 ? -0.812 -4.031 -15.242 1 90.62 494 THR A C 1
ATOM 3872 O O . THR A 1 494 ? -0.511 -4.262 -16.422 1 90.62 494 THR A O 1
ATOM 3875 N N . ASP A 1 495 ? -2.023 -3.592 -14.859 1 88.88 495 ASP A N 1
ATOM 3876 C CA . ASP A 1 495 ? -3.041 -3.326 -15.867 1 88.88 495 ASP A CA 1
ATOM 3877 C C . ASP A 1 495 ? -2.57 -2.264 -16.859 1 88.88 495 ASP A C 1
ATOM 3879 O O . ASP A 1 495 ? -2.646 -2.461 -18.078 1 88.88 495 ASP A O 1
ATOM 3883 N N . ASN A 1 496 ? -2.057 -1.187 -16.359 1 82.62 496 ASN A N 1
ATOM 3884 C CA . ASN A 1 496 ? -1.614 -0.079 -17.203 1 82.62 496 ASN A CA 1
ATOM 3885 C C . ASN A 1 496 ? -0.427 -0.477 -18.062 1 82.62 496 ASN A C 1
ATOM 3887 O O . ASN A 1 496 ? -0.37 -0.12 -19.25 1 82.62 496 ASN A O 1
ATOM 3891 N N . TYR A 1 497 ? 0.502 -1.178 -17.5 1 87.12 497 TYR A N 1
ATOM 3892 C CA . TYR A 1 497 ? 1.677 -1.591 -18.266 1 87.12 497 TYR A CA 1
ATOM 3893 C C . TYR A 1 497 ? 1.293 -2.553 -19.375 1 87.12 497 TYR A C 1
ATOM 3895 O O . TYR A 1 497 ? 1.862 -2.504 -20.469 1 87.12 497 TYR A O 1
ATOM 3903 N N . ALA A 1 498 ? 0.368 -3.451 -19.078 1 91.56 498 ALA A N 1
ATOM 3904 C CA . ALA A 1 498 ? -0.087 -4.398 -20.094 1 91.56 498 ALA A CA 1
ATOM 3905 C C . ALA A 1 498 ? -0.672 -3.672 -21.297 1 91.56 498 ALA A C 1
ATOM 3907 O O . ALA A 1 498 ? -0.377 -4.02 -22.453 1 91.56 498 ALA A O 1
ATOM 3908 N N . VAL A 1 499 ? -1.467 -2.654 -21 1 88.38 499 VAL A N 1
ATOM 3909 C CA . VAL A 1 499 ? -2.102 -1.895 -22.078 1 88.38 499 VAL A CA 1
ATOM 3910 C C . VAL A 1 499 ? -1.045 -1.104 -22.844 1 88.38 499 VAL A C 1
ATOM 3912 O O . VAL A 1 499 ? -1.066 -1.061 -24.078 1 88.38 499 VAL A O 1
ATOM 3915 N N . GLU A 1 500 ? -0.171 -0.514 -22.109 1 86.62 500 GLU A N 1
ATOM 3916 C CA . GLU A 1 500 ? 0.896 0.261 -22.734 1 86.62 500 GLU A CA 1
ATOM 3917 C C . GLU A 1 500 ? 1.8 -0.63 -23.594 1 86.62 500 GLU A C 1
ATOM 3919 O O . GLU A 1 500 ? 2.166 -0.265 -24.703 1 86.62 500 GLU A O 1
ATOM 3924 N N . PHE A 1 501 ? 2.225 -1.702 -23.016 1 90.81 501 PHE A N 1
ATOM 3925 C CA . PHE A 1 501 ? 3.094 -2.646 -23.719 1 90.81 501 PHE A CA 1
ATOM 3926 C C . PHE A 1 501 ? 2.414 -3.191 -24.969 1 90.81 501 PHE A C 1
ATOM 3928 O O . PHE A 1 501 ? 3.049 -3.328 -26.016 1 90.81 501 PHE A O 1
ATOM 3935 N N . TYR A 1 502 ? 1.166 -3.525 -24.875 1 92.88 502 TYR A N 1
ATOM 3936 C CA . TYR A 1 502 ? 0.376 -3.969 -26.016 1 92.88 502 TYR A CA 1
ATOM 3937 C C . TYR A 1 502 ? 0.345 -2.902 -27.109 1 92.88 502 TYR A C 1
ATOM 3939 O O . TYR A 1 502 ? 0.506 -3.209 -28.297 1 92.88 502 TYR A O 1
ATOM 3947 N N . GLY A 1 503 ? 0.102 -1.677 -26.672 1 90.12 503 GLY A N 1
ATOM 3948 C CA . GLY A 1 503 ? 0.126 -0.571 -27.609 1 90.12 503 GLY A CA 1
ATOM 3949 C C . GLY A 1 503 ? 1.45 -0.437 -28.344 1 90.12 503 GLY A C 1
ATOM 3950 O O . GLY A 1 503 ? 1.479 -0.169 -29.547 1 90.12 503 GLY A O 1
ATOM 3951 N N . ARG A 1 504 ? 2.521 -0.607 -27.656 1 86.69 504 ARG A N 1
ATOM 3952 C CA . ARG A 1 504 ? 3.855 -0.518 -28.25 1 86.69 504 ARG A CA 1
ATOM 3953 C C . ARG A 1 504 ? 4.082 -1.627 -29.266 1 86.69 504 ARG A C 1
ATOM 3955 O O . ARG A 1 504 ? 4.727 -1.409 -30.297 1 86.69 504 ARG A O 1
ATOM 3962 N N . LEU A 1 505 ? 3.6 -2.779 -28.969 1 90.06 505 LEU A N 1
ATOM 3963 C CA . LEU A 1 505 ? 3.801 -3.928 -29.844 1 90.06 505 LEU A CA 1
ATOM 3964 C C . LEU A 1 505 ? 2.932 -3.812 -31.094 1 90.06 505 LEU A C 1
ATOM 3966 O O . LEU A 1 505 ? 3.297 -4.32 -32.156 1 90.06 505 LEU A O 1
ATOM 3970 N N . THR A 1 506 ? 1.724 -3.137 -30.969 1 88.12 506 THR A N 1
ATOM 3971 C CA . THR A 1 506 ? 0.788 -3.088 -32.094 1 88.12 506 THR A CA 1
ATOM 3972 C C . THR A 1 506 ? 0.814 -1.716 -32.75 1 88.12 506 THR A C 1
ATOM 3974 O O . THR A 1 506 ? 0.122 -1.49 -33.75 1 88.12 506 THR A O 1
ATOM 3977 N N . SER A 1 507 ? 1.649 -0.734 -32.406 1 70.12 507 SER A N 1
ATOM 3978 C CA . SER A 1 507 ? 1.787 0.618 -32.938 1 70.12 507 SER A CA 1
ATOM 3979 C C . SER A 1 507 ? 0.474 1.387 -32.844 1 70.12 507 SER A C 1
ATOM 3981 O O . SER A 1 507 ? 0.163 2.209 -33.688 1 70.12 507 SER A O 1
ATOM 3983 N N . LEU A 1 508 ? -0.475 1.028 -32.219 1 55.59 508 LEU A N 1
ATOM 3984 C CA . LEU A 1 508 ? -1.742 1.744 -32.125 1 55.59 508 LEU A CA 1
ATOM 3985 C C . LEU A 1 508 ? -1.577 3.039 -31.328 1 55.59 508 LEU A C 1
ATOM 3987 O O . LEU A 1 508 ? -2.27 4.023 -31.594 1 55.59 508 LEU A O 1
ATOM 3991 N N . THR A 1 509 ? -1.094 3.131 -30.062 1 53.69 509 THR A N 1
ATOM 3992 C CA . THR A 1 509 ? -1.055 4.336 -29.25 1 53.69 509 THR A CA 1
ATOM 3993 C C . THR A 1 509 ? 0.292 5.039 -29.375 1 53.69 509 THR A C 1
ATOM 3995 O O . THR A 1 509 ? 1.333 4.387 -29.469 1 53.69 509 THR A O 1
ATOM 3998 N N . PRO A 1 510 ? 0.244 6.387 -29.719 1 42.47 510 PRO A N 1
ATOM 3999 C CA . PRO A 1 510 ? 1.472 7.184 -29.75 1 42.47 510 PRO A CA 1
ATOM 4000 C C . PRO A 1 510 ? 2.348 6.977 -28.516 1 42.47 510 PRO A C 1
ATOM 4002 O O . PRO A 1 510 ? 1.852 7.02 -27.391 1 42.47 510 PRO A O 1
ATOM 4005 N N . THR A 1 511 ? 3.326 6.172 -28.516 1 42.31 511 THR A N 1
ATOM 4006 C CA . THR A 1 511 ? 4.301 5.516 -27.656 1 42.31 511 THR A CA 1
ATOM 4007 C C . THR A 1 511 ? 5.016 6.539 -26.781 1 42.31 511 THR A C 1
ATOM 4009 O O . THR A 1 511 ? 5.574 7.516 -27.281 1 42.31 511 THR A O 1
ATOM 4012 N N . THR A 1 512 ? 4.508 6.898 -25.672 1 38.56 512 THR A N 1
ATOM 4013 C CA . THR A 1 512 ? 5.531 7.559 -24.859 1 38.56 512 THR A CA 1
ATOM 4014 C C . THR A 1 512 ? 6.766 6.668 -24.719 1 38.56 512 THR A C 1
ATOM 4016 O O . THR A 1 512 ? 6.652 5.508 -24.328 1 38.56 512 THR A O 1
ATOM 4019 N N . ILE A 1 513 ? 7.805 6.801 -25.562 1 33.66 513 ILE A N 1
ATOM 4020 C CA . ILE A 1 513 ? 9.062 6.098 -25.781 1 33.66 513 ILE A CA 1
ATOM 4021 C C . ILE A 1 513 ? 9.664 5.68 -24.438 1 33.66 513 ILE A C 1
ATOM 4023 O O . ILE A 1 513 ? 10.359 4.664 -24.359 1 33.66 513 ILE A O 1
ATOM 4027 N N . HIS A 1 514 ? 9.75 6.473 -23.453 1 36.44 514 HIS A N 1
ATOM 4028 C CA . HIS A 1 514 ? 10.773 6.355 -22.406 1 36.44 514 HIS A CA 1
ATOM 4029 C C . HIS A 1 514 ? 10.281 5.512 -21.25 1 36.44 514 HIS A C 1
ATOM 4031 O O . HIS A 1 514 ? 10.898 5.492 -20.172 1 36.44 514 HIS A O 1
ATOM 4037 N N . LYS A 1 515 ? 9.141 4.762 -21.375 1 38.72 515 LYS A N 1
ATOM 4038 C CA . LYS A 1 515 ? 8.727 4.113 -20.141 1 38.72 515 LYS A CA 1
ATOM 4039 C C . LYS A 1 515 ? 9.281 2.695 -20.047 1 38.72 515 LYS A C 1
ATOM 4041 O O . LYS A 1 515 ? 9.016 1.856 -20.906 1 38.72 515 LYS A O 1
ATOM 4046 N N . LYS A 1 516 ? 10.5 2.492 -19.422 1 37.06 516 LYS A N 1
ATOM 4047 C CA . LYS A 1 516 ? 11.117 1.206 -19.109 1 37.06 516 LYS A CA 1
ATOM 4048 C C . LYS A 1 516 ? 10.289 0.414 -18.109 1 37.06 516 LYS A C 1
ATOM 4050 O O . LYS A 1 516 ? 9.773 0.975 -17.141 1 37.06 516 LYS A O 1
ATOM 4055 N N . PRO A 1 517 ? 10.047 -1.004 -18.234 1 33.41 517 PRO A N 1
ATOM 4056 C CA . PRO A 1 517 ? 9.266 -1.921 -17.391 1 33.41 517 PRO A CA 1
ATOM 4057 C C . PRO A 1 517 ? 9.812 -2.041 -15.977 1 33.41 517 PRO A C 1
ATOM 4059 O O . PRO A 1 517 ? 11.016 -1.853 -15.75 1 33.41 517 PRO A O 1
ATOM 4062 N N . MET B 1 1 ? 29.391 -2.074 37.438 1 21.91 1 MET B N 1
ATOM 4063 C CA . MET B 1 1 ? 28.016 -1.77 37.781 1 21.91 1 MET B CA 1
ATOM 4064 C C . MET B 1 1 ? 27.062 -2.234 36.688 1 21.91 1 MET B C 1
ATOM 4066 O O . MET B 1 1 ? 27.219 -1.888 35.531 1 21.91 1 MET B O 1
ATOM 4070 N N . GLU B 1 2 ? 26.484 -3.43 36.812 1 24.02 2 GLU B N 1
ATOM 4071 C CA . GLU B 1 2 ? 25.594 -4.281 36.031 1 24.02 2 GLU B CA 1
ATOM 4072 C C . GLU B 1 2 ? 24.344 -3.531 35.594 1 24.02 2 GLU B C 1
ATOM 4074 O O . GLU B 1 2 ? 23.484 -3.211 36.438 1 24.02 2 GLU B O 1
ATOM 4079 N N . THR B 1 3 ? 24.484 -2.506 34.844 1 29.23 3 THR B N 1
ATOM 4080 C CA . THR B 1 3 ? 23.406 -1.593 34.5 1 29.23 3 THR B CA 1
ATOM 4081 C C . THR B 1 3 ? 22.156 -2.365 34.062 1 29.23 3 THR B C 1
ATOM 4083 O O . THR B 1 3 ? 22.25 -3.285 33.25 1 29.23 3 THR B O 1
ATOM 4086 N N . ASP B 1 4 ? 21.281 -2.547 35.031 1 30.8 4 ASP B N 1
ATOM 4087 C CA . ASP B 1 4 ? 20 -3.25 35 1 30.8 4 ASP B CA 1
ATOM 4088 C C . ASP B 1 4 ? 19.219 -2.916 33.75 1 30.8 4 ASP B C 1
ATOM 4090 O O . ASP B 1 4 ? 18.578 -1.865 33.656 1 30.8 4 ASP B O 1
ATOM 4094 N N . ALA B 1 5 ? 19.734 -3.293 32.688 1 33.34 5 ALA B N 1
ATOM 4095 C CA . ALA B 1 5 ? 19.328 -3.006 31.312 1 33.34 5 ALA B CA 1
ATOM 4096 C C . ALA B 1 5 ? 17.828 -3.264 31.109 1 33.34 5 ALA B C 1
ATOM 4098 O O . ALA B 1 5 ? 17.156 -2.527 30.391 1 33.34 5 ALA B O 1
ATOM 4099 N N . THR B 1 6 ? 17.406 -4.473 31.375 1 35.5 6 THR B N 1
ATOM 4100 C CA . THR B 1 6 ? 16.156 -4.863 30.734 1 35.5 6 THR B CA 1
ATOM 4101 C C . THR B 1 6 ? 14.953 -4.336 31.516 1 35.5 6 THR B C 1
ATOM 4103 O O . THR B 1 6 ? 14.422 -5.02 32.375 1 35.5 6 THR B O 1
ATOM 4106 N N . LYS B 1 7 ? 14.961 -3.209 32.031 1 35.78 7 LYS B N 1
ATOM 4107 C CA . LYS B 1 7 ? 13.664 -2.861 32.625 1 35.78 7 LYS B CA 1
ATOM 4108 C C . LYS B 1 7 ? 12.531 -3.137 31.641 1 35.78 7 LYS B C 1
ATOM 4110 O O . LYS B 1 7 ? 12.602 -2.738 30.469 1 35.78 7 LYS B O 1
ATOM 4115 N N . PRO B 1 8 ? 11.688 -4.008 31.922 1 39.81 8 PRO B N 1
ATOM 4116 C CA . PRO B 1 8 ? 10.539 -4.34 31.062 1 39.81 8 PRO B CA 1
ATOM 4117 C C . PRO B 1 8 ? 9.773 -3.105 30.609 1 39.81 8 PRO B C 1
ATOM 4119 O O . PRO B 1 8 ? 9.648 -2.133 31.359 1 39.81 8 PRO B O 1
ATOM 4122 N N . LEU B 1 9 ? 9.742 -2.682 29.312 1 41.53 9 LEU B N 1
ATOM 4123 C CA . LEU B 1 9 ? 8.938 -1.682 28.625 1 41.53 9 LEU B CA 1
ATOM 4124 C C . LEU B 1 9 ? 7.535 -1.61 29.219 1 41.53 9 LEU B C 1
ATOM 4126 O O . LEU B 1 9 ? 6.652 -0.96 28.641 1 41.53 9 LEU B O 1
ATOM 4130 N N . ASN B 1 10 ? 7.105 -2.404 30.109 1 46.88 10 ASN B N 1
ATOM 4131 C CA . ASN B 1 10 ? 5.766 -2.414 30.688 1 46.88 10 ASN B CA 1
ATOM 4132 C C . ASN B 1 10 ? 5.348 -1.022 31.156 1 46.88 10 ASN B C 1
ATOM 4134 O O . ASN B 1 10 ? 4.156 -0.704 31.188 1 46.88 10 ASN B O 1
ATOM 4138 N N . GLU B 1 11 ? 6.309 -0.224 31.547 1 61.66 11 GLU B N 1
ATOM 4139 C CA . GLU B 1 11 ? 6 1.072 32.125 1 61.66 11 GLU B CA 1
ATOM 4140 C C . GLU B 1 11 ? 5.957 2.17 31.078 1 61.66 11 GLU B C 1
ATOM 4142 O O . GLU B 1 11 ? 5.777 3.346 31.406 1 61.66 11 GLU B O 1
ATOM 4147 N N . LEU B 1 12 ? 5.84 1.808 29.875 1 81.31 12 LEU B N 1
ATOM 4148 C CA . LEU B 1 12 ? 6.055 2.824 28.844 1 81.31 12 LEU B CA 1
ATOM 4149 C C . LEU B 1 12 ? 4.734 3.477 28.438 1 81.31 12 LEU B C 1
ATOM 4151 O O . LEU B 1 12 ? 4.707 4.652 28.078 1 81.31 12 LEU B O 1
ATOM 4155 N N . TYR B 1 13 ? 3.684 2.721 28.625 1 91.56 13 TYR B N 1
ATOM 4156 C CA . TYR B 1 13 ? 2.406 3.26 28.172 1 91.56 13 TYR B CA 1
ATOM 4157 C C . TYR B 1 13 ? 1.387 3.277 29.297 1 91.56 13 TYR B C 1
ATOM 4159 O O . TYR B 1 13 ? 1.012 2.225 29.812 1 91.56 13 TYR B O 1
ATOM 4167 N N . THR B 1 14 ? 0.954 4.406 29.719 1 91.62 14 THR B N 1
ATOM 4168 C CA . THR B 1 14 ? -0.039 4.57 30.781 1 91.62 14 THR B CA 1
ATOM 4169 C C . THR B 1 14 ? -1.447 4.633 30.188 1 91.62 14 THR B C 1
ATOM 4171 O O . THR B 1 14 ? -1.617 4.617 28.969 1 91.62 14 THR B O 1
ATOM 4174 N N . ALA B 1 15 ? -2.418 4.656 31.016 1 91.31 15 ALA B N 1
ATOM 4175 C CA . ALA B 1 15 ? -3.805 4.816 30.594 1 91.31 15 ALA B CA 1
ATOM 4176 C C . ALA B 1 15 ? -4.008 6.148 29.875 1 91.31 15 ALA B C 1
ATOM 4178 O O . ALA B 1 15 ? -4.809 6.246 28.938 1 91.31 15 ALA B O 1
ATOM 4179 N N . ALA B 1 16 ? -3.305 7.129 30.344 1 93.94 16 ALA B N 1
ATOM 4180 C CA . ALA B 1 16 ? -3.395 8.445 29.734 1 93.94 16 ALA B CA 1
ATOM 4181 C C . ALA B 1 16 ? -2.875 8.422 28.297 1 93.94 16 ALA B C 1
ATOM 4183 O O . ALA B 1 16 ? -3.43 9.078 27.422 1 93.94 16 ALA B O 1
ATOM 4184 N N . ASP B 1 17 ? -1.857 7.617 28.094 1 94.81 17 ASP B N 1
ATOM 4185 C CA . ASP B 1 17 ? -1.339 7.43 26.734 1 94.81 17 ASP B CA 1
ATOM 4186 C C . ASP B 1 17 ? -2.414 6.871 25.812 1 94.81 17 ASP B C 1
ATOM 4188 O O . ASP B 1 17 ? -2.471 7.227 24.641 1 94.81 17 ASP B O 1
ATOM 4192 N N . ARG B 1 18 ? -3.205 6.016 26.359 1 94.19 18 ARG B N 1
ATOM 4193 C CA . ARG B 1 18 ? -4.184 5.273 25.578 1 94.19 18 ARG B CA 1
ATOM 4194 C C . ARG B 1 18 ? -5.504 6.031 25.484 1 94.19 18 ARG B C 1
ATOM 4196 O O . ARG B 1 18 ? -6.414 5.617 24.766 1 94.19 18 ARG B O 1
ATOM 4203 N N . SER B 1 19 ? -5.578 7.199 26.156 1 93.88 19 SER B N 1
ATOM 4204 C CA . SER B 1 19 ? -6.793 8 26.094 1 93.88 19 SER B CA 1
ATOM 4205 C C . SER B 1 19 ? -6.973 8.656 24.734 1 93.88 19 SER B C 1
ATOM 4207 O O . SER B 1 19 ? -6.02 8.742 23.953 1 93.88 19 SER B O 1
ATOM 4209 N N . ARG B 1 20 ? -8.203 8.961 24.438 1 93.56 20 ARG B N 1
ATOM 4210 C CA . ARG B 1 20 ? -8.555 9.586 23.172 1 93.56 20 ARG B CA 1
ATOM 4211 C C . ARG B 1 20 ? -9.188 10.953 23.391 1 93.56 20 ARG B C 1
ATOM 4213 O O . ARG B 1 20 ? -9.641 11.266 24.5 1 93.56 20 ARG B O 1
ATOM 4220 N N . LEU B 1 21 ? -9.133 11.797 22.391 1 88.62 21 LEU B N 1
ATOM 4221 C CA . LEU B 1 21 ? -9.758 13.117 22.484 1 88.62 21 LEU B CA 1
ATOM 4222 C C . LEU B 1 21 ? -11.25 12.992 22.766 1 88.62 21 LEU B C 1
ATOM 4224 O O . LEU B 1 21 ? -11.797 13.742 23.578 1 88.62 21 LEU B O 1
ATOM 4228 N N . LEU B 1 22 ? -11.945 12.156 22.031 1 83.69 22 LEU B N 1
ATOM 4229 C CA . LEU B 1 22 ? -13.336 11.797 22.312 1 83.69 22 LEU B CA 1
ATOM 4230 C C . LEU B 1 22 ? -13.422 10.438 23 1 83.69 22 LEU B C 1
ATOM 4232 O O . LEU B 1 22 ? -12.984 9.43 22.438 1 83.69 22 LEU B O 1
ATOM 4236 N N . ALA B 1 23 ? -13.93 10.625 24.234 1 77.31 23 ALA B N 1
ATOM 4237 C CA . ALA B 1 23 ? -14.023 9.383 25.016 1 77.31 23 ALA B CA 1
ATOM 4238 C C . ALA B 1 23 ? -14.938 8.375 24.312 1 77.31 23 ALA B C 1
ATOM 4240 O O . ALA B 1 23 ? -15.977 8.742 23.766 1 77.31 23 ALA B O 1
ATOM 4241 N N . GLU B 1 24 ? -14.43 7.473 23.875 1 67.94 24 GLU B N 1
ATOM 4242 C CA . GLU B 1 24 ? -15.242 6.426 23.266 1 67.94 24 GLU B CA 1
ATOM 4243 C C . GLU B 1 24 ? -15.969 5.602 24.328 1 67.94 24 GLU B C 1
ATOM 4245 O O . GLU B 1 24 ? -15.359 5.125 25.281 1 67.94 24 GLU B O 1
ATOM 4250 N N . GLU B 1 25 ? -17.094 6.352 24.922 1 52.06 25 GLU B N 1
ATOM 4251 C CA . GLU B 1 25 ? -17.906 5.539 25.828 1 52.06 25 GLU B CA 1
ATOM 4252 C C . GLU B 1 25 ? -17.844 4.062 25.438 1 52.06 25 GLU B C 1
ATOM 4254 O O . GLU B 1 25 ? -17.609 3.729 24.281 1 52.06 25 GLU B O 1
ATOM 4259 N N . ASP B 1 26 ? -17.609 3.289 26.484 1 41.78 26 ASP B N 1
ATOM 4260 C CA . ASP B 1 26 ? -17.781 1.872 26.188 1 41.78 26 ASP B CA 1
ATOM 4261 C C . ASP B 1 26 ? -18.766 1.673 25.031 1 41.78 26 ASP B C 1
ATOM 4263 O O . ASP B 1 26 ? -19.922 2.088 25.125 1 41.78 26 ASP B O 1
ATOM 4267 N N . GLU B 1 27 ? -18.391 2.053 23.875 1 37.03 27 GLU B N 1
ATOM 4268 C CA . GLU B 1 27 ? -19.422 1.625 22.922 1 37.03 27 GLU B CA 1
ATOM 4269 C C . GLU B 1 27 ? -20.406 0.653 23.578 1 37.03 27 GLU B C 1
ATOM 4271 O O . GLU B 1 27 ? -20.141 -0.549 23.641 1 37.03 27 GLU B O 1
ATOM 4276 N N . ALA B 1 28 ? -20.984 0.956 24.672 1 31.55 28 ALA B N 1
ATOM 4277 C CA . ALA B 1 28 ? -22.016 0.255 25.438 1 31.55 28 ALA B CA 1
ATOM 4278 C C . ALA B 1 28 ? -23.016 -0.427 24.5 1 31.55 28 ALA B C 1
ATOM 4280 O O . ALA B 1 28 ? -23.438 -1.557 24.75 1 31.55 28 ALA B O 1
ATOM 4281 N N . GLN B 1 29 ? -23.938 0.42 23.953 1 30.89 29 GLN B N 1
ATOM 4282 C CA . GLN B 1 29 ? -25.172 -0.157 23.438 1 30.89 29 GLN B CA 1
ATOM 4283 C C . GLN B 1 29 ? -24.891 -1.135 22.297 1 30.89 29 GLN B C 1
ATOM 4285 O O . GLN B 1 29 ? -25.797 -1.827 21.828 1 30.89 29 GLN B O 1
ATOM 4290 N N . LEU B 1 30 ? -24.203 -0.625 21.312 1 31.66 30 LEU B N 1
ATOM 4291 C CA . LEU B 1 30 ? -24.172 -1.825 20.484 1 31.66 30 LEU B CA 1
ATOM 4292 C C . LEU B 1 30 ? -23.344 -2.922 21.141 1 31.66 30 LEU B C 1
ATOM 4294 O O . LEU B 1 30 ? -22.266 -2.648 21.688 1 31.66 30 LEU B O 1
ATOM 4298 N N . PRO B 1 31 ? -23.984 -3.883 21.609 1 31.09 31 PRO B N 1
ATOM 4299 C CA . PRO B 1 31 ? -23.438 -5.051 22.297 1 31.09 31 PRO B CA 1
ATOM 4300 C C . PRO B 1 31 ? -21.953 -5.281 21.969 1 31.09 31 PRO B C 1
ATOM 4302 O O . PRO B 1 31 ? -21.328 -6.195 22.516 1 31.09 31 PRO B O 1
ATOM 4305 N N . LEU B 1 32 ? -21.5 -5.031 20.781 1 32.44 32 LEU B N 1
ATOM 4306 C CA . LEU B 1 32 ? -20.25 -5.766 20.594 1 32.44 32 LEU B CA 1
ATOM 4307 C C . LEU B 1 32 ? -19.094 -5.043 21.297 1 32.44 32 LEU B C 1
ATOM 4309 O O . LEU B 1 32 ? -18.75 -3.922 20.922 1 32.44 32 LEU B O 1
ATOM 4313 N N . GLN B 1 33 ? -19.062 -4.883 22.625 1 35.47 33 GLN B N 1
ATOM 4314 C CA . GLN B 1 33 ? -17.891 -4.633 23.453 1 35.47 33 GLN B CA 1
ATOM 4315 C C . GLN B 1 33 ? -16.609 -4.828 22.641 1 35.47 33 GLN B C 1
ATOM 4317 O O . GLN B 1 33 ? -16.469 -5.816 21.922 1 35.47 33 GLN B O 1
ATOM 4322 N N . HIS B 1 34 ? -15.93 -3.812 22.234 1 44.34 34 HIS B N 1
ATOM 4323 C CA . HIS B 1 34 ? -14.617 -4.039 21.656 1 44.34 34 HIS B CA 1
ATOM 4324 C C . HIS B 1 34 ? -13.891 -5.18 22.375 1 44.34 34 HIS B C 1
ATOM 4326 O O . HIS B 1 34 ? -13.773 -5.18 23.594 1 44.34 34 HIS B O 1
ATOM 4332 N N . PRO B 1 35 ? -13.906 -6.23 21.828 1 47.38 35 PRO B N 1
ATOM 4333 C CA . PRO B 1 35 ? -13.305 -7.355 22.547 1 47.38 35 PRO B CA 1
ATOM 4334 C C . PRO B 1 35 ? -11.953 -7.004 23.156 1 47.38 35 PRO B C 1
ATOM 4336 O O . PRO B 1 35 ? -11.203 -6.191 22.609 1 47.38 35 PRO B O 1
ATOM 4339 N N . ALA B 1 36 ? -11.867 -6.977 24.531 1 48.59 36 ALA B N 1
ATOM 4340 C CA . ALA B 1 36 ? -10.711 -6.879 25.422 1 48.59 36 ALA B CA 1
ATOM 4341 C C . ALA B 1 36 ? -9.438 -7.332 24.703 1 48.59 36 ALA B C 1
ATOM 4343 O O . ALA B 1 36 ? -8.328 -6.992 25.125 1 48.59 36 ALA B O 1
ATOM 4344 N N . TRP B 1 37 ? -9.609 -7.941 23.547 1 51.94 37 TRP B N 1
ATOM 4345 C CA . TRP B 1 37 ? -8.422 -8.594 23 1 51.94 37 TRP B CA 1
ATOM 4346 C C . TRP B 1 37 ? -7.66 -7.652 22.078 1 51.94 37 TRP B C 1
ATOM 4348 O O . TRP B 1 37 ? -6.5 -7.906 21.734 1 51.94 37 TRP B O 1
ATOM 4358 N N . ARG B 1 38 ? -8.297 -6.371 21.859 1 64.56 38 ARG B N 1
ATOM 4359 C CA . ARG B 1 38 ? -7.566 -5.582 20.875 1 64.56 38 ARG B CA 1
ATOM 4360 C C . ARG B 1 38 ? -6.809 -4.441 21.531 1 64.56 38 ARG B C 1
ATOM 4362 O O . ARG B 1 38 ? -7.406 -3.615 22.234 1 64.56 38 ARG B O 1
ATOM 4369 N N . ASP B 1 39 ? -5.543 -4.406 21.391 1 85 39 ASP B N 1
ATOM 4370 C CA . ASP B 1 39 ? -4.648 -3.34 21.828 1 85 39 ASP B CA 1
ATOM 4371 C C . ASP B 1 39 ? -5.016 -2.008 21.188 1 85 39 ASP B C 1
ATOM 4373 O O . ASP B 1 39 ? -5.363 -1.963 20 1 85 39 ASP B O 1
ATOM 4377 N N . ASP B 1 40 ? -5.199 -0.887 21.984 1 90.81 40 ASP B N 1
ATOM 4378 C CA . ASP B 1 40 ? -5.605 0.436 21.516 1 90.81 40 ASP B CA 1
ATOM 4379 C C . ASP B 1 40 ? -4.719 0.906 20.375 1 90.81 40 ASP B C 1
ATOM 4381 O O . ASP B 1 40 ? -5.191 1.568 19.438 1 90.81 40 ASP B O 1
ATOM 4385 N N . PHE B 1 41 ? -3.477 0.558 20.484 1 93.62 41 PHE B N 1
ATOM 4386 C CA . PHE B 1 41 ? -2.551 1.01 19.453 1 93.62 41 PHE B CA 1
ATOM 4387 C C . PHE B 1 41 ? -2.746 0.218 18.172 1 93.62 41 PHE B C 1
ATOM 4389 O O . PHE B 1 41 ? -2.584 0.756 17.078 1 93.62 41 PHE B O 1
ATOM 4396 N N . ASP B 1 42 ? -3.113 -1.047 18.25 1 90.31 42 ASP B N 1
ATOM 4397 C CA . ASP B 1 42 ? -3.465 -1.84 17.078 1 90.31 42 ASP B CA 1
ATOM 4398 C C . ASP B 1 42 ? -4.723 -1.298 16.406 1 90.31 42 ASP B C 1
ATOM 4400 O O . ASP B 1 42 ? -4.84 -1.332 15.188 1 90.31 42 ASP B O 1
ATOM 4404 N N . ARG B 1 43 ? -5.602 -0.849 17.203 1 89.62 43 ARG B N 1
ATOM 4405 C CA . ARG B 1 43 ? -6.809 -0.228 16.656 1 89.62 43 ARG B CA 1
ATOM 4406 C C . ARG B 1 43 ? -6.469 1.052 15.898 1 89.62 43 ARG B C 1
ATOM 4408 O O . ARG B 1 43 ? -7.055 1.329 14.852 1 89.62 43 ARG B O 1
ATOM 4415 N N . ASP B 1 44 ? -5.574 1.868 16.547 1 94.12 44 ASP B N 1
ATOM 4416 C CA . ASP B 1 44 ? -5.129 3.08 15.867 1 94.12 44 ASP B CA 1
ATOM 4417 C C . ASP B 1 44 ? -4.512 2.752 14.508 1 94.12 44 ASP B C 1
ATOM 4419 O O . ASP B 1 44 ? -4.777 3.432 13.516 1 94.12 44 ASP B O 1
ATOM 4423 N N . TYR B 1 45 ? -3.715 1.695 14.492 1 93.94 45 TYR B N 1
ATOM 4424 C CA . TYR B 1 45 ? -3.098 1.239 13.25 1 93.94 45 TYR B CA 1
ATOM 4425 C C . TYR B 1 45 ? -4.156 0.868 12.219 1 93.94 45 TYR B C 1
ATOM 4427 O O . TYR B 1 45 ? -4.074 1.278 11.062 1 93.94 45 TYR B O 1
ATOM 4435 N N . ALA B 1 46 ? -5.121 0.143 12.602 1 89.94 46 ALA B N 1
ATOM 4436 C CA . ALA B 1 46 ? -6.195 -0.284 11.711 1 89.94 46 ALA B CA 1
ATOM 4437 C C . ALA B 1 46 ? -6.965 0.916 11.164 1 89.94 46 ALA B C 1
ATOM 4439 O O . ALA B 1 46 ? -7.312 0.954 9.984 1 89.94 46 ALA B O 1
ATOM 4440 N N . ARG B 1 47 ? -7.258 1.876 12.047 1 90.25 47 ARG B N 1
ATOM 4441 C CA . ARG B 1 47 ? -7.988 3.068 11.633 1 90.25 47 ARG B CA 1
ATOM 4442 C C . ARG B 1 47 ? -7.238 3.824 10.539 1 90.25 47 ARG B C 1
ATOM 4444 O O . ARG B 1 47 ? -7.84 4.277 9.562 1 90.25 47 ARG B O 1
ATOM 4451 N N . VAL B 1 48 ? -5.945 3.963 10.695 1 94.12 48 VAL B N 1
ATOM 4452 C CA . VAL B 1 48 ? -5.141 4.664 9.703 1 94.12 48 VAL B CA 1
ATOM 4453 C C . VAL B 1 48 ? -5.094 3.854 8.406 1 94.12 48 VAL B C 1
ATOM 4455 O O . VAL B 1 48 ? -5.266 4.406 7.316 1 94.12 48 VAL B O 1
ATOM 4458 N N . LEU B 1 49 ? -4.879 2.584 8.508 1 91.69 49 LEU B N 1
ATOM 4459 C CA . LEU B 1 49 ? -4.746 1.697 7.359 1 91.69 49 LEU B CA 1
ATOM 4460 C C . LEU B 1 49 ? -5.977 1.777 6.465 1 91.69 49 LEU B C 1
ATOM 4462 O O . LEU B 1 49 ? -5.863 1.719 5.238 1 91.69 49 LEU B O 1
ATOM 4466 N N . HIS B 1 50 ? -7.129 1.9 7.059 1 86 50 HIS B N 1
ATOM 4467 C CA . HIS B 1 50 ? -8.367 1.861 6.293 1 86 50 HIS B CA 1
ATOM 4468 C C . HIS B 1 50 ? -8.844 3.268 5.949 1 86 50 HIS B C 1
ATOM 4470 O O . HIS B 1 50 ? -9.938 3.439 5.395 1 86 50 HIS B O 1
ATOM 4476 N N . SER B 1 51 ? -8.078 4.25 6.227 1 88.31 51 SER B N 1
ATOM 4477 C CA . SER B 1 51 ? -8.484 5.629 5.984 1 88.31 51 SER B CA 1
ATOM 4478 C C . SER B 1 51 ? -8.344 5.992 4.508 1 88.31 51 SER B C 1
ATOM 4480 O O . SER B 1 51 ? -7.496 5.449 3.807 1 88.31 51 SER B O 1
ATOM 4482 N N . ALA B 1 52 ? -9.188 6.91 4.059 1 84.25 52 ALA B N 1
ATOM 4483 C CA . ALA B 1 52 ? -9.133 7.41 2.688 1 84.25 52 ALA B CA 1
ATOM 4484 C C . ALA B 1 52 ? -7.836 8.172 2.43 1 84.25 52 ALA B C 1
ATOM 4486 O O . ALA B 1 52 ? -7.285 8.117 1.327 1 84.25 52 ALA B O 1
ATOM 4487 N N . SER B 1 53 ? -7.41 8.891 3.463 1 90.62 53 SER B N 1
ATOM 4488 C CA . SER B 1 53 ? -6.203 9.695 3.311 1 90.62 53 SER B CA 1
ATOM 4489 C C . SER B 1 53 ? -4.988 8.82 3.031 1 90.62 53 SER B C 1
ATOM 4491 O O . SER B 1 53 ? -4.105 9.203 2.26 1 90.62 53 SER B O 1
ATOM 4493 N N . LEU B 1 54 ? -4.891 7.648 3.648 1 91.88 54 LEU B N 1
ATOM 4494 C CA . LEU B 1 54 ? -3.785 6.742 3.357 1 91.88 54 LEU B CA 1
ATOM 4495 C C . LEU B 1 54 ? -3.891 6.195 1.938 1 91.88 54 LEU B C 1
ATOM 4497 O O . LEU B 1 54 ? -2.885 6.086 1.233 1 91.88 54 LEU B O 1
ATOM 4501 N N . ARG B 1 55 ? -5.023 5.812 1.501 1 85 55 ARG B N 1
ATOM 4502 C CA . ARG B 1 55 ? -5.234 5.262 0.165 1 85 55 ARG B CA 1
ATOM 4503 C C . ARG B 1 55 ? -4.801 6.254 -0.909 1 85 55 ARG B C 1
ATOM 4505 O O . ARG B 1 55 ? -4.285 5.859 -1.956 1 85 55 ARG B O 1
ATOM 4512 N N . ARG B 1 56 ? -4.988 7.5 -0.626 1 88.56 56 ARG B N 1
ATOM 4513 C CA . ARG B 1 56 ? -4.652 8.531 -1.604 1 88.56 56 ARG B CA 1
ATOM 4514 C C . ARG B 1 56 ? -3.143 8.641 -1.785 1 88.56 56 ARG B C 1
ATOM 4516 O O . ARG B 1 56 ? -2.672 9.188 -2.785 1 88.56 56 ARG B O 1
ATOM 4523 N N . LEU B 1 57 ? -2.387 8.148 -0.825 1 91 57 LEU B N 1
ATOM 4524 C CA . LEU B 1 57 ? -0.934 8.211 -0.933 1 91 57 LEU B CA 1
ATOM 4525 C C . LEU B 1 57 ? -0.44 7.359 -2.1 1 91 57 LEU B C 1
ATOM 4527 O O . LEU B 1 57 ? 0.7 7.512 -2.545 1 91 57 LEU B O 1
ATOM 4531 N N . ARG B 1 58 ? -1.255 6.457 -2.656 1 84.56 58 ARG B N 1
ATOM 4532 C CA . ARG B 1 58 ? -0.867 5.547 -3.732 1 84.56 58 ARG B CA 1
ATOM 4533 C C . ARG B 1 58 ? -0.56 6.316 -5.012 1 84.56 58 ARG B C 1
ATOM 4535 O O . ARG B 1 58 ? 0.196 5.84 -5.863 1 84.56 58 ARG B O 1
ATOM 4542 N N . ASN B 1 59 ? -1.125 7.418 -5.145 1 84.94 59 ASN B N 1
ATOM 4543 C CA . ASN B 1 59 ? -0.929 8.195 -6.367 1 84.94 59 ASN B CA 1
ATOM 4544 C C . ASN B 1 59 ? -0.277 9.547 -6.074 1 84.94 59 ASN B C 1
ATOM 4546 O O . ASN B 1 59 ? -0.481 10.508 -6.812 1 84.94 59 ASN B O 1
ATOM 4550 N N . LYS B 1 60 ? 0.344 9.602 -4.945 1 87.44 60 LYS B N 1
ATOM 4551 C CA . LYS B 1 60 ? 1.222 10.734 -4.652 1 87.44 60 LYS B CA 1
ATOM 4552 C C . LYS B 1 60 ? 2.689 10.344 -4.797 1 87.44 60 LYS B C 1
ATOM 4554 O O . LYS B 1 60 ? 3.133 9.352 -4.211 1 87.44 60 LYS B O 1
ATOM 4559 N N . ALA B 1 61 ? 3.318 11.102 -5.586 1 79.31 61 ALA B N 1
ATOM 4560 C CA . ALA B 1 61 ? 4.699 10.789 -5.949 1 79.31 61 ALA B CA 1
ATOM 4561 C C . ALA B 1 61 ? 5.625 10.914 -4.742 1 79.31 61 ALA B C 1
ATOM 4563 O O . ALA B 1 61 ? 5.434 11.797 -3.898 1 79.31 61 ALA B O 1
ATOM 4564 N N . GLN B 1 62 ? 6.578 10.016 -4.703 1 74.88 62 GLN B N 1
ATOM 4565 C CA . GLN B 1 62 ? 7.691 10.172 -3.777 1 74.88 62 GLN B CA 1
ATOM 4566 C C . GLN B 1 62 ? 8.844 10.93 -4.43 1 74.88 62 GLN B C 1
ATOM 4568 O O . GLN B 1 62 ? 9.016 12.125 -4.207 1 74.88 62 GLN B O 1
ATOM 4573 N N . LEU B 1 63 ? 9.43 10.289 -5.398 1 73.12 63 LEU B N 1
ATOM 4574 C CA . LEU B 1 63 ? 10.523 10.906 -6.137 1 73.12 63 LEU B CA 1
ATOM 4575 C C . LEU B 1 63 ? 10.109 11.188 -7.578 1 73.12 63 LEU B C 1
ATOM 4577 O O . LEU B 1 63 ? 10.305 12.297 -8.078 1 73.12 63 LEU B O 1
ATOM 4581 N N . PHE B 1 64 ? 9.555 10.156 -8.172 1 76.12 64 PHE B N 1
ATOM 4582 C CA . PHE B 1 64 ? 9.148 10.234 -9.57 1 76.12 64 PHE B CA 1
ATOM 4583 C C . PHE B 1 64 ? 7.625 10.234 -9.68 1 76.12 64 PHE B C 1
ATOM 4585 O O . PHE B 1 64 ? 6.934 9.711 -8.812 1 76.12 64 PHE B O 1
ATOM 4592 N N . PRO B 1 65 ? 7.184 10.867 -10.797 1 71.5 65 PRO B N 1
ATOM 4593 C CA . PRO B 1 65 ? 5.73 10.844 -10.977 1 71.5 65 PRO B CA 1
ATOM 4594 C C . PRO B 1 65 ? 5.164 9.422 -11 1 71.5 65 PRO B C 1
ATOM 4596 O O . PRO B 1 65 ? 5.711 8.547 -11.68 1 71.5 65 PRO B O 1
ATOM 4599 N N . ALA B 1 66 ? 4.133 9.227 -10.242 1 62.66 66 ALA B N 1
ATOM 4600 C CA . ALA B 1 66 ? 3.506 7.914 -10.086 1 62.66 66 ALA B CA 1
ATOM 4601 C C . ALA B 1 66 ? 2.994 7.391 -11.422 1 62.66 66 ALA B C 1
ATOM 4603 O O . ALA B 1 66 ? 2.926 6.18 -11.641 1 62.66 66 ALA B O 1
ATOM 4604 N N . SER B 1 67 ? 2.703 8.188 -12.242 1 62.91 67 SER B N 1
ATOM 4605 C CA . SER B 1 67 ? 2.086 7.812 -13.516 1 62.91 67 SER B CA 1
ATOM 4606 C C . SER B 1 67 ? 3.129 7.332 -14.516 1 62.91 67 SER B C 1
ATOM 4608 O O . SER B 1 67 ? 2.789 6.703 -15.523 1 62.91 67 SER B O 1
ATOM 4610 N N . GLU B 1 68 ? 4.348 7.609 -14.258 1 61.47 68 GLU B N 1
ATOM 4611 C CA . GLU B 1 68 ? 5.391 7.332 -15.234 1 61.47 68 GLU B CA 1
ATOM 4612 C C . GLU B 1 68 ? 5.734 5.848 -15.266 1 61.47 68 GLU B C 1
ATOM 4614 O O . GLU B 1 68 ? 6.039 5.297 -16.328 1 61.47 68 GLU B O 1
ATOM 4619 N N . SER B 1 69 ? 5.801 5.324 -14.172 1 63.12 69 SER B N 1
ATOM 4620 C CA . SER B 1 69 ? 6.172 3.914 -14.141 1 63.12 69 SER B CA 1
ATOM 4621 C C . SER B 1 69 ? 5.582 3.215 -12.922 1 63.12 69 SER B C 1
ATOM 4623 O O . SER B 1 69 ? 5.359 3.846 -11.891 1 63.12 69 SER B O 1
ATOM 4625 N N . ASP B 1 70 ? 5.246 2.004 -13.203 1 62.5 70 ASP B N 1
ATOM 4626 C CA . ASP B 1 70 ? 4.652 1.193 -12.148 1 62.5 70 ASP B CA 1
ATOM 4627 C C . ASP B 1 70 ? 5.723 0.671 -11.188 1 62.5 70 ASP B C 1
ATOM 4629 O O . ASP B 1 70 ? 5.402 0.056 -10.172 1 62.5 70 ASP B O 1
ATOM 4633 N N . VAL B 1 71 ? 6.875 1.056 -11.492 1 66.06 71 VAL B N 1
ATOM 4634 C CA . VAL B 1 71 ? 7.91 0.402 -10.695 1 66.06 71 VAL B CA 1
ATOM 4635 C C . VAL B 1 71 ? 8.398 1.35 -9.602 1 66.06 71 VAL B C 1
ATOM 4637 O O . VAL B 1 71 ? 8.953 0.909 -8.594 1 66.06 71 VAL B O 1
ATOM 4640 N N . PHE B 1 72 ? 8.07 2.559 -9.781 1 78.31 72 PHE B N 1
ATOM 4641 C CA . PHE B 1 72 ? 8.57 3.518 -8.805 1 78.31 72 PHE B CA 1
ATOM 4642 C C . PHE B 1 72 ? 7.695 3.52 -7.555 1 78.31 72 PHE B C 1
ATOM 4644 O O . PHE B 1 72 ? 6.484 3.293 -7.637 1 78.31 72 PHE B O 1
ATOM 4651 N N . ARG B 1 73 ? 8.32 3.826 -6.5 1 83 73 ARG B N 1
ATOM 4652 C CA . ARG B 1 73 ? 7.613 3.93 -5.23 1 83 73 ARG B CA 1
ATOM 4653 C C . ARG B 1 73 ? 6.699 5.148 -5.207 1 83 73 ARG B C 1
ATOM 4655 O O . ARG B 1 73 ? 7 6.168 -5.836 1 83 73 ARG B O 1
ATOM 4662 N N . THR B 1 74 ? 5.602 4.949 -4.512 1 88.25 74 THR B N 1
ATOM 4663 C CA . THR B 1 74 ? 4.711 6.039 -4.133 1 88.25 74 THR B CA 1
ATOM 4664 C C . THR B 1 74 ? 4.832 6.344 -2.643 1 88.25 74 THR B C 1
ATOM 4666 O O . THR B 1 74 ? 5.551 5.652 -1.919 1 88.25 74 THR B O 1
ATOM 4669 N N . ARG B 1 75 ? 4.145 7.375 -2.275 1 90.69 75 ARG B N 1
ATOM 4670 C CA . ARG B 1 75 ? 4.176 7.68 -0.849 1 90.69 75 ARG B CA 1
ATOM 4671 C C . ARG B 1 75 ? 3.529 6.566 -0.033 1 90.69 75 ARG B C 1
ATOM 4673 O O . ARG B 1 75 ? 3.904 6.336 1.118 1 90.69 75 ARG B O 1
ATOM 4680 N N . LEU B 1 76 ? 2.629 5.832 -0.602 1 90.56 76 LEU B N 1
ATOM 4681 C CA . LEU B 1 76 ? 1.998 4.719 0.099 1 90.56 76 LEU B CA 1
ATOM 4682 C C . LEU B 1 76 ? 3.01 3.615 0.39 1 90.56 76 LEU B C 1
ATOM 4684 O O . LEU B 1 76 ? 3.164 3.195 1.539 1 90.56 76 LEU B O 1
ATOM 4688 N N . THR B 1 77 ? 3.674 3.123 -0.656 1 89.88 77 THR B N 1
ATOM 4689 C CA . THR B 1 77 ? 4.652 2.059 -0.46 1 89.88 77 THR B CA 1
ATOM 4690 C C . THR B 1 77 ? 5.781 2.525 0.452 1 89.88 77 THR B C 1
ATOM 4692 O O . THR B 1 77 ? 6.277 1.756 1.279 1 89.88 77 THR B O 1
ATOM 4695 N N . HIS B 1 78 ? 6.16 3.768 0.277 1 92.88 78 HIS B N 1
ATOM 4696 C CA . HIS B 1 78 ? 7.16 4.352 1.163 1 92.88 78 HIS B CA 1
ATOM 4697 C C . HIS B 1 78 ? 6.719 4.277 2.621 1 92.88 78 HIS B C 1
ATOM 4699 O O . HIS B 1 78 ? 7.5 3.893 3.492 1 92.88 78 HIS B O 1
ATOM 4705 N N . SER B 1 79 ? 5.5 4.676 2.875 1 95.88 79 SER B N 1
ATOM 4706 C CA . SER B 1 79 ? 4.984 4.688 4.242 1 95.88 79 SER B CA 1
ATOM 4707 C C . SER B 1 79 ? 5.008 3.293 4.855 1 95.88 79 SER B C 1
ATOM 4709 O O . SER B 1 79 ? 5.297 3.137 6.043 1 95.88 79 SER B O 1
ATOM 4711 N N . PHE B 1 80 ? 4.727 2.312 4.082 1 92.69 80 PHE B N 1
ATOM 4712 C CA . PHE B 1 80 ? 4.766 0.944 4.586 1 92.69 80 PHE B CA 1
ATOM 4713 C C . PHE B 1 80 ? 6.199 0.519 4.883 1 92.69 80 PHE B C 1
ATOM 4715 O O . PHE B 1 80 ? 6.449 -0.219 5.836 1 92.69 80 PHE B O 1
ATOM 4722 N N . GLU B 1 81 ? 7.105 0.875 4.035 1 93.69 81 GLU B N 1
ATOM 4723 C CA . GLU B 1 81 ? 8.516 0.581 4.289 1 93.69 81 GLU B CA 1
ATOM 4724 C C . GLU B 1 81 ? 8.992 1.243 5.574 1 93.69 81 GLU B C 1
ATOM 4726 O O . GLU B 1 81 ? 9.727 0.634 6.355 1 93.69 81 GLU B O 1
ATOM 4731 N N . VAL B 1 82 ? 8.562 2.486 5.738 1 97 82 VAL B N 1
ATOM 4732 C CA . VAL B 1 82 ? 8.922 3.203 6.957 1 97 82 VAL B CA 1
ATOM 4733 C C . VAL B 1 82 ? 8.391 2.455 8.18 1 97 82 VAL B C 1
ATOM 4735 O O . VAL B 1 82 ? 9.094 2.285 9.172 1 97 82 VAL B O 1
ATOM 4738 N N . ALA B 1 83 ? 7.125 2.016 8.141 1 96.19 83 ALA B N 1
ATOM 4739 C CA . ALA B 1 83 ? 6.52 1.26 9.234 1 96.19 83 ALA B CA 1
ATOM 4740 C C . ALA B 1 83 ? 7.32 -0.002 9.539 1 96.19 83 ALA B C 1
ATOM 4742 O O . ALA B 1 83 ? 7.602 -0.3 10.703 1 96.19 83 ALA B O 1
ATOM 4743 N N . GLN B 1 84 ? 7.707 -0.676 8.508 1 92.94 84 GLN B N 1
ATOM 4744 C CA . GLN B 1 84 ? 8.445 -1.923 8.68 1 92.94 84 GLN B CA 1
ATOM 4745 C C . GLN B 1 84 ? 9.82 -1.669 9.289 1 92.94 84 GLN B C 1
ATOM 4747 O O . GLN B 1 84 ? 10.258 -2.402 10.18 1 92.94 84 GLN B O 1
ATOM 4752 N N . ILE B 1 85 ? 10.539 -0.686 8.82 1 95.44 85 ILE B N 1
ATOM 4753 C CA . ILE B 1 85 ? 11.875 -0.364 9.328 1 95.44 85 ILE B CA 1
ATOM 4754 C C . ILE B 1 85 ? 11.773 0.12 10.773 1 95.44 85 ILE B C 1
ATOM 4756 O O . ILE B 1 85 ? 12.625 -0.216 11.602 1 95.44 85 ILE B O 1
ATOM 4760 N N . ALA B 1 86 ? 10.75 0.918 11.055 1 96.56 86 ALA B N 1
ATOM 4761 C CA . ALA B 1 86 ? 10.539 1.386 12.422 1 96.56 86 ALA B CA 1
ATOM 4762 C C . ALA B 1 86 ? 10.375 0.212 13.383 1 96.56 86 ALA B C 1
ATOM 4764 O O . ALA B 1 86 ? 10.961 0.199 14.469 1 96.56 86 ALA B O 1
ATOM 4765 N N . GLN B 1 87 ? 9.602 -0.733 13.016 1 92.44 87 GLN B N 1
ATOM 4766 C CA . GLN B 1 87 ? 9.406 -1.931 13.828 1 92.44 87 GLN B CA 1
ATOM 4767 C C . GLN B 1 87 ? 10.719 -2.691 14 1 92.44 87 GLN B C 1
ATOM 4769 O O . GLN B 1 87 ? 11.023 -3.176 15.094 1 92.44 87 GLN B O 1
ATOM 4774 N N . ALA B 1 88 ? 11.422 -2.816 12.93 1 91 88 ALA B N 1
ATOM 4775 C CA . ALA B 1 88 ? 12.688 -3.539 12.977 1 91 88 ALA B CA 1
ATOM 4776 C C . ALA B 1 88 ? 13.68 -2.852 13.914 1 91 88 ALA B C 1
ATOM 4778 O O . ALA B 1 88 ? 14.398 -3.516 14.656 1 91 88 ALA B O 1
ATOM 4779 N N . LEU B 1 89 ? 13.711 -1.557 13.852 1 93.56 89 LEU B N 1
ATOM 4780 C CA . LEU B 1 89 ? 14.594 -0.794 14.734 1 93.56 89 LEU B CA 1
ATOM 4781 C C . LEU B 1 89 ? 14.227 -1.015 16.203 1 93.56 89 LEU B C 1
ATOM 4783 O O . LEU B 1 89 ? 15.109 -1.17 17.047 1 93.56 89 LEU B O 1
ATOM 4787 N N . ALA B 1 90 ? 12.938 -0.984 16.5 1 90.38 90 ALA B N 1
ATOM 4788 C CA . ALA B 1 90 ? 12.477 -1.202 17.859 1 90.38 90 ALA B CA 1
ATOM 4789 C C . ALA B 1 90 ? 12.836 -2.607 18.344 1 90.38 90 ALA B C 1
ATOM 4791 O O . ALA B 1 90 ? 13.211 -2.797 19.5 1 90.38 90 ALA B O 1
ATOM 4792 N N . CYS B 1 91 ? 12.68 -3.545 17.484 1 85.5 91 CYS B N 1
ATOM 4793 C CA . CYS B 1 91 ? 13.016 -4.926 17.812 1 85.5 91 CYS B CA 1
ATOM 4794 C C . CYS B 1 91 ? 14.516 -5.07 18.062 1 85.5 91 CYS B C 1
ATOM 4796 O O . CYS B 1 91 ? 14.922 -5.766 19 1 85.5 91 CYS B O 1
ATOM 4798 N N . GLN B 1 92 ? 15.266 -4.457 17.234 1 84.38 92 GLN B N 1
ATOM 4799 C CA . GLN B 1 92 ? 16.719 -4.48 17.375 1 84.38 92 GLN B CA 1
ATOM 4800 C C . GLN B 1 92 ? 17.156 -3.93 18.734 1 84.38 92 GLN B C 1
ATOM 4802 O O . GLN B 1 92 ? 18.094 -4.445 19.344 1 84.38 92 GLN B O 1
ATOM 4807 N N . ALA B 1 93 ? 16.453 -2.943 19.172 1 82.56 93 ALA B N 1
ATOM 4808 C CA . ALA B 1 93 ? 16.797 -2.297 20.422 1 82.56 93 ALA B CA 1
ATOM 4809 C C . ALA B 1 93 ? 16.125 -2.992 21.609 1 82.56 93 ALA B C 1
ATOM 4811 O O . ALA B 1 93 ? 16.297 -2.578 22.75 1 82.56 93 ALA B O 1
ATOM 4812 N N . ASN B 1 94 ? 15.391 -4.078 21.328 1 72.69 94 ASN B N 1
ATOM 4813 C CA . ASN B 1 94 ? 14.625 -4.754 22.375 1 72.69 94 ASN B CA 1
ATOM 4814 C C . ASN B 1 94 ? 13.906 -3.76 23.281 1 72.69 94 ASN B C 1
ATOM 4816 O O . ASN B 1 94 ? 14 -3.842 24.5 1 72.69 94 ASN B O 1
ATOM 4820 N N . SER B 1 95 ? 13.281 -2.814 22.734 1 74.19 95 SER B N 1
ATOM 4821 C CA . SER B 1 95 ? 12.758 -1.65 23.438 1 74.19 95 SER B CA 1
ATOM 4822 C C . SER B 1 95 ? 11.406 -1.953 24.078 1 74.19 95 SER B C 1
ATOM 4824 O O . SER B 1 95 ? 10.969 -1.241 24.984 1 74.19 95 SER B O 1
ATOM 4826 N N . GLY B 1 96 ? 10.734 -2.998 23.594 1 83.06 96 GLY B N 1
ATOM 4827 C CA . GLY B 1 96 ? 9.406 -3.303 24.094 1 83.06 96 GLY B CA 1
ATOM 4828 C C . GLY B 1 96 ? 8.352 -2.322 23.625 1 83.06 96 GLY B C 1
ATOM 4829 O O . GLY B 1 96 ? 7.227 -2.32 24.141 1 83.06 96 GLY B O 1
ATOM 4830 N N . LEU B 1 97 ? 8.75 -1.503 22.75 1 91.25 97 LEU B N 1
ATOM 4831 C CA . LEU B 1 97 ? 7.812 -0.525 22.219 1 91.25 97 LEU B CA 1
ATOM 4832 C C . LEU B 1 97 ? 6.691 -1.216 21.453 1 91.25 97 LEU B C 1
ATOM 4834 O O . LEU B 1 97 ? 6.879 -2.312 20.922 1 91.25 97 LEU B O 1
ATOM 4838 N N . SER B 1 98 ? 5.566 -0.584 21.5 1 91.69 98 SER B N 1
ATOM 4839 C CA . SER B 1 98 ? 4.398 -1.152 20.828 1 91.69 98 SER B CA 1
ATOM 4840 C C . SER B 1 98 ? 4.59 -1.203 19.312 1 91.69 98 SER B C 1
ATOM 4842 O O . SER B 1 98 ? 4.793 -0.169 18.672 1 91.69 98 SER B O 1
ATOM 4844 N N . ARG B 1 99 ? 4.426 -2.422 18.781 1 89.56 99 ARG B N 1
ATOM 4845 C CA . ARG B 1 99 ? 4.508 -2.596 17.344 1 89.56 99 ARG B CA 1
ATOM 4846 C C . ARG B 1 99 ? 3.371 -1.863 16.641 1 89.56 99 ARG B C 1
ATOM 4848 O O . ARG B 1 99 ? 3.578 -1.254 15.586 1 89.56 99 ARG B O 1
ATOM 4855 N N . GLY B 1 100 ? 2.178 -1.995 17.219 1 91.69 100 GLY B N 1
ATOM 4856 C CA . GLY B 1 100 ? 1.03 -1.312 16.641 1 91.69 100 GLY B CA 1
ATOM 4857 C C . GLY B 1 100 ? 1.222 0.189 16.531 1 91.69 100 GLY B C 1
ATOM 4858 O O . GLY B 1 100 ? 0.866 0.795 15.516 1 91.69 100 GLY B O 1
ATOM 4859 N N . LEU B 1 101 ? 1.816 0.743 17.547 1 95.75 101 LEU B N 1
ATOM 4860 C CA . LEU B 1 101 ? 2.047 2.184 17.578 1 95.75 101 LEU B CA 1
ATOM 4861 C C . LEU B 1 101 ? 3.107 2.59 16.562 1 95.75 101 LEU B C 1
ATOM 4863 O O . LEU B 1 101 ? 2.967 3.611 15.883 1 95.75 101 LEU B O 1
ATOM 4867 N N . LEU B 1 102 ? 4.133 1.842 16.453 1 96.12 102 LEU B N 1
ATOM 4868 C CA . LEU B 1 102 ? 5.199 2.135 15.5 1 96.12 102 LEU B CA 1
ATOM 4869 C C . LEU B 1 102 ? 4.695 1.995 14.07 1 96.12 102 LEU B C 1
ATOM 4871 O O . LEU B 1 102 ? 5.004 2.828 13.211 1 96.12 102 LEU B O 1
ATOM 4875 N N . ASN B 1 103 ? 3.943 0.931 13.844 1 95.25 103 ASN B N 1
ATOM 4876 C CA . ASN B 1 103 ? 3.346 0.752 12.523 1 95.25 103 ASN B CA 1
ATOM 4877 C C . ASN B 1 103 ? 2.414 1.906 12.172 1 95.25 103 ASN B C 1
ATOM 4879 O O . ASN B 1 103 ? 2.432 2.402 11.047 1 95.25 103 ASN B O 1
ATOM 4883 N N . MET B 1 104 ? 1.632 2.293 13.125 1 96.94 104 MET B N 1
ATOM 4884 C CA . MET B 1 104 ? 0.719 3.412 12.922 1 96.94 104 MET B CA 1
ATOM 4885 C C . MET B 1 104 ? 1.485 4.68 12.562 1 96.94 104 MET B C 1
ATOM 4887 O O . MET B 1 104 ? 1.14 5.371 11.602 1 96.94 104 MET B O 1
ATOM 4891 N N . ALA B 1 105 ? 2.537 5 13.305 1 98.06 105 ALA B N 1
ATOM 4892 C CA . ALA B 1 105 ? 3.334 6.203 13.07 1 98.06 105 ALA B CA 1
ATOM 4893 C C . ALA B 1 105 ? 3.973 6.172 11.68 1 98.06 105 ALA B C 1
ATOM 4895 O O . ALA B 1 105 ? 3.984 7.184 10.977 1 98.06 105 ALA B O 1
ATOM 4896 N N . GLY B 1 106 ? 4.488 5.043 11.297 1 97.69 106 GLY B N 1
ATOM 4897 C CA . GLY B 1 106 ? 5.09 4.895 9.984 1 97.69 106 GLY B CA 1
ATOM 4898 C C . GLY B 1 106 ? 4.105 5.094 8.852 1 97.69 106 GLY B C 1
ATOM 4899 O O . GLY B 1 106 ? 4.414 5.77 7.867 1 97.69 106 GLY B O 1
ATOM 4900 N N . LEU B 1 107 ? 2.928 4.559 8.969 1 96.56 107 LEU B N 1
ATOM 4901 C CA . LEU B 1 107 ? 1.901 4.668 7.941 1 96.56 107 LEU B CA 1
ATOM 4902 C C . LEU B 1 107 ? 1.387 6.098 7.832 1 96.56 107 LEU B C 1
ATOM 4904 O O . LEU B 1 107 ? 1.076 6.57 6.734 1 96.56 107 LEU B O 1
ATOM 4908 N N . ALA B 1 108 ? 1.349 6.762 8.953 1 97.69 108 ALA B N 1
ATOM 4909 C CA . ALA B 1 108 ? 0.611 8.023 9.023 1 97.69 108 ALA B CA 1
ATOM 4910 C C . ALA B 1 108 ? 1.519 9.211 8.711 1 97.69 108 ALA B C 1
ATOM 4912 O O . ALA B 1 108 ? 1.038 10.289 8.367 1 97.69 108 ALA B O 1
ATOM 4913 N N . HIS B 1 109 ? 2.793 9.055 8.758 1 97.12 109 HIS B N 1
ATOM 4914 C CA . HIS B 1 109 ? 3.711 10.18 8.859 1 97.12 109 HIS B CA 1
ATOM 4915 C C . HIS B 1 109 ? 3.607 11.086 7.629 1 97.12 109 HIS B C 1
ATOM 4917 O O . HIS B 1 109 ? 3.85 12.289 7.719 1 97.12 109 HIS B O 1
ATOM 4923 N N . ASP B 1 110 ? 3.189 10.492 6.516 1 95.12 110 ASP B N 1
ATOM 4924 C CA . ASP B 1 110 ? 3.203 11.242 5.266 1 95.12 110 ASP B CA 1
ATOM 4925 C C . ASP B 1 110 ? 1.786 11.594 4.82 1 95.12 110 ASP B C 1
ATOM 4927 O O . ASP B 1 110 ? 1.588 12.133 3.727 1 95.12 110 ASP B O 1
ATOM 4931 N N . ILE B 1 111 ? 0.779 11.367 5.57 1 95.81 111 ILE B N 1
ATOM 4932 C CA . ILE B 1 111 ? -0.617 11.445 5.152 1 95.81 111 ILE B CA 1
ATOM 4933 C C . ILE B 1 111 ? -0.974 12.891 4.816 1 95.81 111 ILE B C 1
ATOM 4935 O O . ILE B 1 111 ? -1.832 13.141 3.967 1 95.81 111 ILE B O 1
ATOM 4939 N N . GLY B 1 112 ? -0.299 13.859 5.34 1 95.94 112 GLY B N 1
ATOM 4940 C CA . GLY B 1 112 ? -0.641 15.266 5.168 1 95.94 112 GLY B CA 1
ATOM 4941 C C . GLY B 1 112 ? 0.015 15.891 3.951 1 95.94 112 GLY B C 1
ATOM 4942 O O . GLY B 1 112 ? -0.283 17.031 3.602 1 95.94 112 GLY B O 1
ATOM 4943 N N . HIS B 1 113 ? 0.829 15.156 3.238 1 94.38 113 HIS B N 1
ATOM 4944 C CA . HIS B 1 113 ? 1.519 15.734 2.09 1 94.38 113 HIS B CA 1
ATOM 4945 C C . HIS B 1 113 ? 0.549 16.016 0.945 1 94.38 113 HIS B C 1
ATOM 4947 O O . HIS B 1 113 ? -0.346 15.203 0.676 1 94.38 113 HIS B O 1
ATOM 4953 N N . PRO B 1 114 ? 0.714 17.125 0.297 1 95.31 114 PRO B N 1
ATOM 4954 C CA . PRO B 1 114 ? -0.113 17.469 -0.862 1 95.31 114 PRO B CA 1
ATOM 4955 C C . PRO B 1 114 ? 0.375 16.812 -2.15 1 95.31 114 PRO B C 1
ATOM 4957 O O . PRO B 1 114 ? 1.393 16.125 -2.146 1 95.31 114 PRO B O 1
ATOM 4960 N N . PRO B 1 115 ? -0.425 16.938 -3.217 1 93.12 115 PRO B N 1
ATOM 4961 C CA . PRO B 1 115 ? 0.072 16.469 -4.508 1 93.12 115 PRO B CA 1
ATOM 4962 C C . PRO B 1 115 ? 1.38 17.125 -4.922 1 93.12 115 PRO B C 1
ATOM 4964 O O . PRO B 1 115 ? 1.623 18.297 -4.574 1 93.12 115 PRO B O 1
ATOM 4967 N N . PHE B 1 116 ? 2.209 16.406 -5.602 1 89.75 116 PHE B N 1
ATOM 4968 C CA . PHE B 1 116 ? 3.439 16.875 -6.23 1 89.75 116 PHE B CA 1
ATOM 4969 C C . PHE B 1 116 ? 4.512 17.141 -5.184 1 89.75 116 PHE B C 1
ATOM 4971 O O . PHE B 1 116 ? 5.367 18.016 -5.371 1 89.75 116 PHE B O 1
ATOM 4978 N N . GLY B 1 117 ? 4.371 16.578 -4.012 1 82.12 117 GLY B N 1
ATOM 4979 C CA . GLY B 1 117 ? 5.426 16.531 -3.01 1 82.12 117 GLY B CA 1
ATOM 4980 C C . GLY B 1 117 ? 5.805 17.891 -2.471 1 82.12 117 GLY B C 1
ATOM 4981 O O . GLY B 1 117 ? 4.938 18.672 -2.072 1 82.12 117 GLY B O 1
ATOM 4982 N N . ARG B 1 118 ? 7.105 18.234 -2.453 1 78.88 118 ARG B N 1
ATOM 4983 C CA . ARG B 1 118 ? 7.652 19.469 -1.873 1 78.88 118 ARG B CA 1
ATOM 4984 C C . ARG B 1 118 ? 7.176 20.688 -2.641 1 78.88 118 ARG B C 1
ATOM 4986 O O . ARG B 1 118 ? 6.969 21.75 -2.053 1 78.88 118 ARG B O 1
ATOM 4993 N N . ASN B 1 119 ? 6.992 20.484 -3.844 1 83.19 119 ASN B N 1
ATOM 4994 C CA . ASN B 1 119 ? 6.555 21.625 -4.641 1 83.19 119 ASN B CA 1
ATOM 4995 C C . ASN B 1 119 ? 5.086 21.953 -4.387 1 83.19 119 ASN B C 1
ATOM 4997 O O . ASN B 1 119 ? 4.699 23.125 -4.383 1 83.19 119 ASN B O 1
ATOM 5001 N N . GLY B 1 120 ? 4.324 20.922 -4.254 1 90.69 120 GLY B N 1
ATOM 5002 C CA . GLY B 1 120 ? 2.959 21.172 -3.824 1 90.69 120 GLY B CA 1
ATOM 5003 C C . GLY B 1 120 ? 2.871 21.828 -2.459 1 90.69 120 GLY B C 1
ATOM 5004 O O . GLY B 1 120 ? 2.016 22.688 -2.23 1 90.69 120 GLY B O 1
ATOM 5005 N N . GLU B 1 121 ? 3.777 21.484 -1.622 1 91.25 121 GLU B N 1
ATOM 5006 C CA . GLU B 1 121 ? 3.834 22.047 -0.28 1 91.25 121 GLU B CA 1
ATOM 5007 C C . GLU B 1 121 ? 4.195 23.531 -0.327 1 91.25 121 GLU B C 1
ATOM 5009 O O . GLU B 1 121 ? 3.611 24.344 0.394 1 91.25 121 GLU B O 1
ATOM 5014 N N . ARG B 1 122 ? 5.148 23.859 -1.139 1 89.88 122 ARG B N 1
ATOM 5015 C CA . ARG B 1 122 ? 5.559 25.25 -1.289 1 89.88 122 ARG B CA 1
ATOM 5016 C C . ARG B 1 122 ? 4.418 26.109 -1.832 1 89.88 122 ARG B C 1
ATOM 5018 O O . ARG B 1 122 ? 4.199 27.219 -1.369 1 89.88 122 ARG B O 1
ATOM 5025 N N . ALA B 1 123 ? 3.762 25.578 -2.811 1 93.81 123 ALA B N 1
ATOM 5026 C CA . ALA B 1 123 ? 2.645 26.297 -3.414 1 93.81 123 ALA B CA 1
ATOM 5027 C C . ALA B 1 123 ? 1.553 26.578 -2.385 1 93.81 123 ALA B C 1
ATOM 5029 O O . ALA B 1 123 ? 1.031 27.688 -2.314 1 93.81 123 ALA B O 1
ATOM 5030 N N . LEU B 1 124 ? 1.22 25.594 -1.627 1 95.69 124 LEU B N 1
ATOM 5031 C CA . LEU B 1 124 ? 0.177 25.766 -0.62 1 95.69 124 LEU B CA 1
ATOM 5032 C C . LEU B 1 124 ? 0.632 26.703 0.487 1 95.69 124 LEU B C 1
ATOM 5034 O O . LEU B 1 124 ? -0.166 27.484 1.008 1 95.69 124 LEU B O 1
ATOM 5038 N N . ASN B 1 125 ? 1.9 26.578 0.863 1 93 125 ASN B N 1
ATOM 5039 C CA . ASN B 1 125 ? 2.43 27.469 1.889 1 93 125 ASN B CA 1
ATOM 5040 C C . ASN B 1 125 ? 2.391 28.922 1.439 1 93 125 ASN B C 1
ATOM 5042 O O . ASN B 1 125 ? 2.078 29.812 2.232 1 93 125 ASN B O 1
ATOM 5046 N N . GLU B 1 126 ? 2.75 29.125 0.203 1 91.88 126 GLU B N 1
ATOM 5047 C CA . GLU B 1 126 ? 2.689 30.484 -0.35 1 91.88 126 GLU B CA 1
ATOM 5048 C C . GLU B 1 126 ? 1.257 31 -0.379 1 91.88 126 GLU B C 1
ATOM 5050 O O . GLU B 1 126 ? 1.004 32.156 -0.034 1 91.88 126 GLU B O 1
ATOM 5055 N N . TRP B 1 127 ? 0.399 30.172 -0.769 1 94.12 127 TRP B N 1
ATOM 5056 C CA . TRP B 1 127 ? -1.005 30.547 -0.864 1 94.12 127 TRP B CA 1
ATOM 5057 C C . TRP B 1 127 ? -1.587 30.828 0.517 1 94.12 127 TRP B C 1
ATOM 5059 O O . TRP B 1 127 ? -2.428 31.719 0.673 1 94.12 127 TRP B O 1
ATOM 5069 N N . MET B 1 128 ? -1.114 30.141 1.504 1 94.62 128 MET B N 1
ATOM 5070 C CA . MET B 1 128 ? -1.633 30.234 2.865 1 94.62 128 MET B CA 1
ATOM 5071 C C . MET B 1 128 ? -0.775 31.172 3.707 1 94.62 128 MET B C 1
ATOM 5073 O O . MET B 1 128 ? -0.875 31.172 4.938 1 94.62 128 MET B O 1
ATOM 5077 N N . ARG B 1 129 ? 0.004 31.891 3.158 1 89.75 129 ARG B N 1
ATOM 5078 C CA . ARG B 1 129 ? 0.985 32.719 3.852 1 89.75 129 ARG B CA 1
ATOM 5079 C C . ARG B 1 129 ? 0.32 33.562 4.926 1 89.75 129 ARG B C 1
ATOM 5081 O O . ARG B 1 129 ? 0.84 33.688 6.035 1 89.75 129 ARG B O 1
ATOM 5088 N N . GLU B 1 130 ? -0.785 34.156 4.652 1 89.19 130 GLU B N 1
ATOM 5089 C CA . GLU B 1 130 ? -1.477 35.031 5.59 1 89.19 130 GLU B CA 1
ATOM 5090 C C . GLU B 1 130 ? -2.576 34.312 6.34 1 89.19 130 GLU B C 1
ATOM 5092 O O . GLU B 1 130 ? -3.406 34.906 7.012 1 89.19 130 GLU B O 1
ATOM 5097 N N . ALA B 1 131 ? -2.59 33.062 6.172 1 92.5 131 ALA B N 1
ATOM 5098 C CA . ALA B 1 131 ? -3.666 32.25 6.758 1 92.5 131 ALA B CA 1
ATOM 5099 C C . ALA B 1 131 ? -3.111 31.047 7.496 1 92.5 131 ALA B C 1
ATOM 5101 O O . ALA B 1 131 ? -3.701 29.953 7.453 1 92.5 131 ALA B O 1
ATOM 5102 N N . GLY B 1 132 ? -1.911 31.219 8.133 1 90.12 132 GLY B N 1
ATOM 5103 C CA . GLY B 1 132 ? -1.382 30.188 9.016 1 90.12 132 GLY B CA 1
ATOM 5104 C C . GLY B 1 132 ? -0.375 29.281 8.344 1 90.12 132 GLY B C 1
ATOM 5105 O O . GLY B 1 132 ? 0.212 28.406 8.984 1 90.12 132 GLY B O 1
ATOM 5106 N N . GLY B 1 133 ? -0.201 29.391 7.012 1 91.94 133 GLY B N 1
ATOM 5107 C CA . GLY B 1 133 ? 0.814 28.641 6.285 1 91.94 133 GLY B CA 1
ATOM 5108 C C . GLY B 1 133 ? 0.426 27.188 6.035 1 91.94 133 GLY B C 1
ATOM 5109 O O . GLY B 1 133 ? -0.722 26.797 6.262 1 91.94 133 GLY B O 1
ATOM 5110 N N . PHE B 1 134 ? 1.338 26.406 5.461 1 94.56 134 PHE B N 1
ATOM 5111 C CA . PHE B 1 134 ? 1.158 24.984 5.188 1 94.56 134 PHE B CA 1
ATOM 5112 C C . PHE B 1 134 ? 2.455 24.219 5.422 1 94.56 134 PHE B C 1
ATOM 5114 O O . PHE B 1 134 ? 3.512 24.609 4.918 1 94.56 134 PHE B O 1
ATOM 5121 N N . GLU B 1 135 ? 2.324 23.266 6.156 1 93.38 135 GLU B N 1
ATOM 5122 C CA . GLU B 1 135 ? 3.422 22.359 6.441 1 93.38 135 GLU B CA 1
ATOM 5123 C C . GLU B 1 135 ? 2.928 20.906 6.512 1 93.38 135 GLU B C 1
ATOM 5125 O O . GLU B 1 135 ? 1.897 20.625 7.129 1 93.38 135 GLU B O 1
ATOM 5130 N N . GLY B 1 136 ? 3.631 19.969 5.863 1 93.5 136 GLY B N 1
ATOM 5131 C CA . GLY B 1 136 ? 3.207 18.594 5.691 1 93.5 136 GLY B CA 1
ATOM 5132 C C . GLY B 1 136 ? 2.898 17.891 7.004 1 93.5 136 GLY B C 1
ATOM 5133 O O . GLY B 1 136 ? 1.878 17.219 7.125 1 93.5 136 GLY B O 1
ATOM 5134 N N . ASN B 1 137 ? 3.766 18.031 7.977 1 94 137 ASN B N 1
ATOM 5135 C CA . ASN B 1 137 ? 3.553 17.375 9.266 1 94 137 ASN B CA 1
ATOM 5136 C C . ASN B 1 137 ? 2.369 17.969 10.016 1 94 137 ASN B C 1
ATOM 5138 O O . ASN B 1 137 ? 1.63 17.266 10.695 1 94 137 ASN B O 1
ATOM 5142 N N . ALA B 1 138 ? 2.291 19.297 9.953 1 95.69 138 ALA B N 1
ATOM 5143 C CA . ALA B 1 138 ? 1.139 19.953 10.562 1 95.69 138 ALA B CA 1
ATOM 5144 C C . ALA B 1 138 ? -0.167 19.453 9.945 1 95.69 138 ALA B C 1
ATOM 5146 O O . ALA B 1 138 ? -1.146 19.219 10.656 1 95.69 138 ALA B O 1
ATOM 5147 N N . GLN B 1 139 ? -0.127 19.375 8.625 1 96.75 139 GLN B N 1
ATOM 5148 C CA . GLN B 1 139 ? -1.309 18.891 7.922 1 96.75 139 GLN B CA 1
ATOM 5149 C C . GLN B 1 139 ? -1.617 17.438 8.289 1 96.75 139 GLN B C 1
ATOM 5151 O O . GLN B 1 139 ? -2.783 17.031 8.344 1 96.75 139 GLN B O 1
ATOM 5156 N N . THR B 1 140 ? -0.601 16.609 8.531 1 97.38 140 THR B N 1
ATOM 5157 C CA . THR B 1 140 ? -0.794 15.234 8.969 1 97.38 140 THR B CA 1
ATOM 5158 C C . THR B 1 140 ? -1.593 15.188 10.273 1 97.38 140 THR B C 1
ATOM 5160 O O . THR B 1 140 ? -2.572 14.445 10.383 1 97.38 140 THR B O 1
ATOM 5163 N N . LEU B 1 141 ? -1.182 16 11.227 1 97.19 141 LEU B N 1
ATOM 5164 C CA . LEU B 1 141 ? -1.894 16.047 12.5 1 97.19 141 LEU B CA 1
ATOM 5165 C C . LEU B 1 141 ? -3.34 16.484 12.297 1 97.19 141 LEU B C 1
ATOM 5167 O O . LEU B 1 141 ? -4.258 15.906 12.891 1 97.19 141 LEU B O 1
ATOM 5171 N N . ARG B 1 142 ? -3.537 17.469 11.5 1 95.94 142 ARG B N 1
ATOM 5172 C CA . ARG B 1 142 ? -4.875 17.984 11.227 1 95.94 142 ARG B CA 1
ATOM 5173 C C . ARG B 1 142 ? -5.758 16.906 10.594 1 95.94 142 ARG B C 1
ATOM 5175 O O . ARG B 1 142 ? -6.91 16.734 10.984 1 95.94 142 ARG B O 1
ATOM 5182 N N . VAL B 1 143 ? -5.234 16.203 9.641 1 95.88 143 VAL B N 1
ATOM 5183 C CA . VAL B 1 143 ? -5.984 15.156 8.953 1 95.88 143 VAL B CA 1
ATOM 5184 C C . VAL B 1 143 ? -6.391 14.062 9.938 1 95.88 143 VAL B C 1
ATOM 5186 O O . VAL B 1 143 ? -7.555 13.656 9.984 1 95.88 143 VAL B O 1
ATOM 5189 N N . LEU B 1 144 ? -5.531 13.641 10.773 1 96.12 144 LEU B N 1
ATOM 5190 C CA . LEU B 1 144 ? -5.762 12.508 11.672 1 96.12 144 LEU B CA 1
ATOM 5191 C C . LEU B 1 144 ? -6.664 12.914 12.828 1 96.12 144 LEU B C 1
ATOM 5193 O O . LEU B 1 144 ? -7.445 12.102 13.328 1 96.12 144 LEU B O 1
ATOM 5197 N N . ALA B 1 145 ? -6.57 14.156 13.227 1 94.94 145 ALA B N 1
ATOM 5198 C CA . ALA B 1 145 ? -7.25 14.578 14.453 1 94.94 145 ALA B CA 1
ATOM 5199 C C . ALA B 1 145 ? -8.555 15.297 14.141 1 94.94 145 ALA B C 1
ATOM 5201 O O . ALA B 1 145 ? -9.414 15.445 15.016 1 94.94 145 ALA B O 1
ATOM 5202 N N . ARG B 1 146 ? -8.758 15.75 12.867 1 90.81 146 ARG B N 1
ATOM 5203 C CA . ARG B 1 146 ? -9.922 16.578 12.625 1 90.81 146 ARG B CA 1
ATOM 5204 C C . ARG B 1 146 ? -10.633 16.172 11.336 1 90.81 146 ARG B C 1
ATOM 5206 O O . ARG B 1 146 ? -11.859 16.062 11.312 1 90.81 146 ARG B O 1
ATOM 5213 N N . LEU B 1 147 ? -9.906 15.984 10.297 1 89.31 147 LEU B N 1
ATOM 5214 C CA . LEU B 1 147 ? -10.508 15.969 8.969 1 89.31 147 LEU B CA 1
ATOM 5215 C C . LEU B 1 147 ? -11.055 14.586 8.633 1 89.31 147 LEU B C 1
ATOM 5217 O O . LEU B 1 147 ? -12.117 14.461 8.023 1 89.31 147 LEU B O 1
ATOM 5221 N N . GLU B 1 148 ? -10.297 13.531 8.969 1 84.62 148 GLU B N 1
ATOM 5222 C CA . GLU B 1 148 ? -10.773 12.188 8.656 1 84.62 148 GLU B CA 1
ATOM 5223 C C . GLU B 1 148 ? -12.125 11.906 9.305 1 84.62 148 GLU B C 1
ATOM 5225 O O . GLU B 1 148 ? -12.422 12.445 10.375 1 84.62 148 GLU B O 1
ATOM 5230 N N . LYS B 1 149 ? -12.906 11.141 8.594 1 66.12 149 LYS B N 1
ATOM 5231 C CA . LYS B 1 149 ? -14.328 11.109 8.898 1 66.12 149 LYS B CA 1
ATOM 5232 C C . LYS B 1 149 ? -14.703 9.859 9.688 1 66.12 149 LYS B C 1
ATOM 5234 O O . LYS B 1 149 ? -15.633 9.133 9.32 1 66.12 149 LYS B O 1
ATOM 5239 N N . LYS B 1 150 ? -14.109 9.641 10.594 1 59.66 150 LYS B N 1
ATOM 5240 C CA . LYS B 1 150 ? -14.602 8.562 11.453 1 59.66 150 LYS B CA 1
ATOM 5241 C C . LYS B 1 150 ? -15.547 9.094 12.523 1 59.66 150 LYS B C 1
ATOM 5243 O O . LYS B 1 150 ? -16.625 8.547 12.734 1 59.66 150 LYS B O 1
ATOM 5248 N N . ARG B 1 151 ? -15.148 10.188 13.125 1 60.16 151 ARG B N 1
ATOM 5249 C CA . ARG B 1 151 ? -15.953 10.867 14.141 1 60.16 151 ARG B CA 1
ATOM 5250 C C . ARG B 1 151 ? -16.016 12.367 13.867 1 60.16 151 ARG B C 1
ATOM 5252 O O . ARG B 1 151 ? -14.992 13 13.602 1 60.16 151 ARG B O 1
ATOM 5259 N N . LYS B 1 152 ? -17.266 12.758 13.82 1 64.25 152 LYS B N 1
ATOM 5260 C CA . LYS B 1 152 ? -17.438 14.164 13.484 1 64.25 152 LYS B CA 1
ATOM 5261 C C . LYS B 1 152 ? -16.547 15.055 14.352 1 64.25 152 LYS B C 1
ATOM 5263 O O . LYS B 1 152 ? -16.641 15.031 15.578 1 64.25 152 LYS B O 1
ATOM 5268 N N . GLY B 1 153 ? -15.609 15.672 13.789 1 69.19 153 GLY B N 1
ATOM 5269 C CA . GLY B 1 153 ? -14.766 16.672 14.422 1 69.19 153 GLY B CA 1
ATOM 5270 C C . GLY B 1 153 ? -13.547 16.094 15.117 1 69.19 153 GLY B C 1
ATOM 5271 O O . GLY B 1 153 ? -12.711 16.828 15.641 1 69.19 153 GLY B O 1
ATOM 5272 N N . PHE B 1 154 ? -13.383 14.82 15.039 1 77.75 154 PHE B N 1
ATOM 5273 C CA . PHE B 1 154 ? -12.281 14.227 15.789 1 77.75 154 PHE B CA 1
ATOM 5274 C C . PHE B 1 154 ? -11.422 13.344 14.891 1 77.75 154 PHE B C 1
ATOM 5276 O O . PHE B 1 154 ? -10.648 12.523 15.383 1 77.75 154 PHE B O 1
ATOM 5283 N N . GLY B 1 155 ? -11.641 13.516 13.633 1 88.25 155 GLY B N 1
ATOM 5284 C CA . GLY B 1 155 ? -10.828 12.742 12.711 1 88.25 155 GLY B CA 1
ATOM 5285 C C . GLY B 1 155 ? -10.945 11.242 12.93 1 88.25 155 GLY B C 1
ATOM 5286 O O . GLY B 1 155 ? -12.055 10.703 13 1 88.25 155 GLY B O 1
ATOM 5287 N N . LEU B 1 156 ? -9.789 10.602 13.125 1 90.88 156 LEU B N 1
ATOM 5288 C CA . LEU B 1 156 ? -9.797 9.156 13.328 1 90.88 156 LEU B CA 1
ATOM 5289 C C . LEU B 1 156 ? -9.906 8.82 14.812 1 90.88 156 LEU B C 1
ATOM 5291 O O . LEU B 1 156 ? -9.953 7.645 15.18 1 90.88 156 LEU B O 1
ATOM 5295 N N . ASN B 1 157 ? -9.922 9.828 15.711 1 92.19 157 ASN B N 1
ATOM 5296 C CA . ASN B 1 157 ? -10 9.656 17.156 1 92.19 157 ASN B CA 1
ATOM 5297 C C . ASN B 1 157 ? -8.938 8.688 17.672 1 92.19 157 ASN B C 1
ATOM 5299 O O . ASN B 1 157 ? -9.258 7.73 18.375 1 92.19 157 ASN B O 1
ATOM 5303 N N . LEU B 1 158 ? -7.711 8.953 17.281 1 95.56 158 LEU B N 1
ATOM 5304 C CA . LEU B 1 158 ? -6.578 8.125 17.688 1 95.56 158 LEU B CA 1
ATOM 5305 C C . LEU B 1 158 ? -6.234 8.383 19.156 1 95.56 158 LEU B C 1
ATOM 5307 O O . LEU B 1 158 ? -6.715 9.344 19.75 1 95.56 158 LEU B O 1
ATOM 5311 N N . THR B 1 159 ? -5.488 7.473 19.734 1 96.56 159 THR B N 1
ATOM 5312 C CA . THR B 1 159 ? -5.012 7.656 21.094 1 96.56 159 THR B CA 1
ATOM 5313 C C . THR B 1 159 ? -4.059 8.844 21.188 1 96.56 159 THR B C 1
ATOM 5315 O O . THR B 1 159 ? -3.461 9.242 20.172 1 96.56 159 THR B O 1
ATOM 5318 N N . CYS B 1 160 ? -3.904 9.391 22.359 1 97.19 160 CYS B N 1
ATOM 5319 C CA . CYS B 1 160 ? -3.018 10.523 22.562 1 97.19 160 CYS B CA 1
ATOM 5320 C C . CYS B 1 160 ? -1.576 10.164 22.219 1 97.19 160 CYS B C 1
ATOM 5322 O O . CYS B 1 160 ? -0.852 10.961 21.625 1 97.19 160 CYS B O 1
ATOM 5324 N N . ARG B 1 161 ? -1.179 8.969 22.547 1 97.56 161 ARG B N 1
ATOM 5325 C CA . ARG B 1 161 ? 0.188 8.547 22.25 1 97.56 161 ARG B CA 1
ATOM 5326 C C . ARG B 1 161 ? 0.408 8.398 20.75 1 97.56 161 ARG B C 1
ATOM 5328 O O . ARG B 1 161 ? 1.504 8.664 20.25 1 97.56 161 ARG B O 1
ATOM 5335 N N . ALA B 1 162 ? -0.632 7.945 20.078 1 97.88 162 ALA B N 1
ATOM 5336 C CA . ALA B 1 162 ? -0.546 7.84 18.609 1 97.88 162 ALA B CA 1
ATOM 5337 C C . ALA B 1 162 ? -0.379 9.211 17.969 1 97.88 162 ALA B C 1
ATOM 5339 O O . ALA B 1 162 ? 0.429 9.383 17.062 1 97.88 162 ALA B O 1
ATOM 5340 N N . LEU B 1 163 ? -1.124 10.156 18.453 1 98.06 163 LEU B N 1
ATOM 5341 C CA . LEU B 1 163 ? -0.986 11.516 17.938 1 98.06 163 LEU B CA 1
ATOM 5342 C C . LEU B 1 163 ? 0.393 12.086 18.266 1 98.06 163 LEU B C 1
ATOM 5344 O O . LEU B 1 163 ? 1.015 12.734 17.422 1 98.06 163 LEU B O 1
ATOM 5348 N N . ALA B 1 164 ? 0.865 11.836 19.453 1 97.88 164 ALA B N 1
ATOM 5349 C CA . ALA B 1 164 ? 2.189 12.297 19.859 1 97.88 164 ALA B CA 1
ATOM 5350 C C . ALA B 1 164 ? 3.277 11.688 18.969 1 97.88 164 ALA B C 1
ATOM 5352 O O . ALA B 1 164 ? 4.285 12.344 18.688 1 97.88 164 ALA B O 1
ATOM 5353 N N . ALA B 1 165 ? 3.084 10.5 18.5 1 97.81 165 ALA B N 1
ATOM 5354 C CA . ALA B 1 165 ? 4.086 9.742 17.766 1 97.81 165 ALA B CA 1
ATOM 5355 C C . ALA B 1 165 ? 4.297 10.336 16.375 1 97.81 165 ALA B C 1
ATOM 5357 O O . ALA B 1 165 ? 5.281 10.016 15.695 1 97.81 165 ALA B O 1
ATOM 5358 N N . ILE B 1 166 ? 3.42 11.266 15.922 1 96.94 166 ILE B N 1
ATOM 5359 C CA . ILE B 1 166 ? 3.566 11.812 14.57 1 96.94 166 ILE B CA 1
ATOM 5360 C C . ILE B 1 166 ? 3.924 13.297 14.656 1 96.94 166 ILE B C 1
ATOM 5362 O O . ILE B 1 166 ? 4.109 13.953 13.633 1 96.94 166 ILE B O 1
ATOM 5366 N N . ILE B 1 167 ? 3.994 13.828 15.812 1 96.56 167 ILE B N 1
ATOM 5367 C CA . ILE B 1 167 ? 4.387 15.219 15.992 1 96.56 167 ILE B CA 1
ATOM 5368 C C . ILE B 1 167 ? 5.91 15.328 16.031 1 96.56 167 ILE B C 1
ATOM 5370 O O . ILE B 1 167 ? 6.531 15.133 17.078 1 96.56 167 ILE B O 1
ATOM 5374 N N . LYS B 1 168 ? 6.457 15.695 14.977 1 93.31 168 LYS B N 1
ATOM 5375 C CA . LYS B 1 168 ? 7.91 15.75 14.852 1 93.31 168 LYS B CA 1
ATOM 5376 C C . LYS B 1 168 ? 8.477 16.969 15.57 1 93.31 168 LYS B C 1
ATOM 5378 O O . LYS B 1 168 ? 9.594 16.922 16.094 1 93.31 168 LYS B O 1
ATOM 5383 N N . LYS B 1 169 ? 7.711 18.047 15.516 1 91.56 169 LYS B N 1
ATOM 5384 C CA . LYS B 1 169 ? 8.117 19.281 16.188 1 91.56 169 LYS B CA 1
ATOM 5385 C C . LYS B 1 169 ? 6.965 19.875 16.984 1 91.56 169 LYS B C 1
ATOM 5387 O O . LYS B 1 169 ? 5.93 20.234 16.422 1 91.56 169 LYS B O 1
ATOM 5392 N N . ASP B 1 170 ? 7.211 20.016 18.234 1 92.88 170 ASP B N 1
ATOM 5393 C CA . ASP B 1 170 ? 6.227 20.594 19.141 1 92.88 170 ASP B CA 1
ATOM 5394 C C . ASP B 1 170 ? 6.332 22.125 19.172 1 92.88 170 ASP B C 1
ATOM 5396 O O . ASP B 1 170 ? 6.633 22.719 20.203 1 92.88 170 ASP B O 1
ATOM 5400 N N . GLN B 1 171 ? 6.121 22.719 18.016 1 91.69 171 GLN B N 1
ATOM 5401 C CA . GLN B 1 171 ? 6.176 24.172 17.844 1 91.69 171 GLN B CA 1
ATOM 5402 C C . GLN B 1 171 ? 4.957 24.672 17.078 1 91.69 171 GLN B C 1
ATOM 5404 O O . GLN B 1 171 ? 4.641 24.188 15.992 1 91.69 171 GLN B O 1
ATOM 5409 N N . GLU B 1 172 ? 4.297 25.594 17.656 1 90.94 172 GLU B N 1
ATOM 5410 C CA . GLU B 1 172 ? 3.125 26.188 17.016 1 90.94 172 GLU B CA 1
ATOM 5411 C C . GLU B 1 172 ? 3.529 27.109 15.859 1 90.94 172 GLU B C 1
ATOM 5413 O O . GLU B 1 172 ? 4.426 27.938 16.016 1 90.94 172 GLU B O 1
ATOM 5418 N N . LEU B 1 173 ? 2.828 26.844 14.758 1 87.44 173 LEU B N 1
ATOM 5419 C CA . LEU B 1 173 ? 3.039 27.734 13.625 1 87.44 173 LEU B CA 1
ATOM 5420 C C . LEU B 1 173 ? 2.217 29.016 13.773 1 87.44 173 LEU B C 1
ATOM 5422 O O . LEU B 1 173 ? 1.079 28.969 14.25 1 87.44 173 LEU B O 1
ATOM 5426 N N . GLY B 1 174 ? 2.768 30.141 13.656 1 75.62 174 GLY B N 1
ATOM 5427 C CA . GLY B 1 174 ? 2.084 31.422 13.797 1 75.62 174 GLY B CA 1
ATOM 5428 C C . GLY B 1 174 ? 0.961 31.609 12.789 1 75.62 174 GLY B C 1
ATOM 5429 O O . GLY B 1 174 ? 0.792 30.781 11.883 1 75.62 174 GLY B O 1
ATOM 5430 N N . GLU B 1 175 ? 0.091 32.531 13.109 1 69.38 175 GLU B N 1
ATOM 5431 C CA . GLU B 1 175 ? -1.044 32.844 12.258 1 69.38 175 GLU B CA 1
ATOM 5432 C C . GLU B 1 175 ? -0.578 33.375 10.906 1 69.38 175 GLU B C 1
ATOM 5434 O O . GLU B 1 175 ? -1.279 33.25 9.898 1 69.38 175 GLU B O 1
ATOM 5439 N N . LEU B 1 176 ? 0.508 34 10.961 1 65 176 LEU B N 1
ATOM 5440 C CA . LEU B 1 176 ? 1.104 34.5 9.734 1 65 176 LEU B CA 1
ATOM 5441 C C . LEU B 1 176 ? 2.361 33.719 9.375 1 65 176 LEU B C 1
ATOM 5443 O O . LEU B 1 176 ? 3.199 33.469 10.242 1 65 176 LEU B O 1
ATOM 5447 N N . ALA B 1 177 ? 2.244 33.125 8.172 1 59.81 177 ALA B N 1
ATOM 5448 C CA . ALA B 1 177 ? 3.465 32.438 7.746 1 59.81 177 ALA B CA 1
ATOM 5449 C C . ALA B 1 177 ? 4.629 33.406 7.637 1 59.81 177 ALA B C 1
ATOM 5451 O O . ALA B 1 177 ? 4.438 34.562 7.273 1 59.81 177 ALA B O 1
ATOM 5452 N N . GLU B 1 178 ? 5.68 33.312 8.43 1 54.28 178 GLU B N 1
ATOM 5453 C CA . GLU B 1 178 ? 6.832 34.188 8.312 1 54.28 178 GLU B CA 1
ATOM 5454 C C . GLU B 1 178 ? 7.301 34.312 6.867 1 54.28 178 GLU B C 1
ATOM 5456 O O . GLU B 1 178 ? 7.086 33.375 6.07 1 54.28 178 GLU B O 1
ATOM 5461 N N . ASP B 1 179 ? 7.535 35.562 6.504 1 49 179 ASP B N 1
ATOM 5462 C CA . ASP B 1 179 ? 8.18 35.938 5.258 1 49 179 ASP B CA 1
ATOM 5463 C C . ASP B 1 179 ? 9.469 35.156 5.031 1 49 179 ASP B C 1
ATOM 5465 O O . ASP B 1 179 ? 10.18 34.844 5.984 1 49 179 ASP B O 1
ATOM 5469 N N . GLY B 1 180 ? 9.594 34 4.34 1 50.88 180 GLY B N 1
ATOM 5470 C CA . GLY B 1 180 ? 10.828 33.344 3.957 1 50.88 180 GLY B CA 1
ATOM 5471 C C . GLY B 1 180 ? 10.602 32.031 3.232 1 50.88 180 GLY B C 1
ATOM 5472 O O . GLY B 1 180 ? 9.453 31.594 3.074 1 50.88 180 GLY B O 1
ATOM 5473 N N . THR B 1 181 ? 11.672 31.594 2.588 1 51.34 181 THR B N 1
ATOM 5474 C CA . THR B 1 181 ? 11.867 30.453 1.696 1 51.34 181 THR B CA 1
ATOM 5475 C C . THR B 1 181 ? 11.617 29.141 2.432 1 51.34 181 THR B C 1
ATOM 5477 O O . THR B 1 181 ? 11.359 28.109 1.806 1 51.34 181 THR B O 1
ATOM 5480 N N . ARG B 1 182 ? 11.812 29.172 3.809 1 56.47 182 ARG B N 1
ATOM 5481 C CA . ARG B 1 182 ? 11.805 27.844 4.406 1 56.47 182 ARG B CA 1
ATOM 5482 C C . ARG B 1 182 ? 10.539 27.609 5.223 1 56.47 182 ARG B C 1
ATOM 5484 O O . ARG B 1 182 ? 10.133 28.484 6.004 1 56.47 182 ARG B O 1
ATOM 5491 N N . VAL B 1 183 ? 9.82 26.594 4.969 1 63.09 183 VAL B N 1
ATOM 5492 C CA . VAL B 1 183 ? 8.633 26.188 5.707 1 63.09 183 VAL B CA 1
ATOM 5493 C C . VAL B 1 183 ? 9.016 25.75 7.117 1 63.09 183 VAL B C 1
ATOM 5495 O O . VAL B 1 183 ? 9.836 24.844 7.293 1 63.09 183 VAL B O 1
ATOM 5498 N N . LYS B 1 184 ? 8.633 26.547 8.125 1 71.44 184 LYS B N 1
ATOM 5499 C CA . LYS B 1 184 ? 8.852 26.156 9.516 1 71.44 184 LYS B CA 1
ATOM 5500 C C . LYS B 1 184 ? 8.086 24.891 9.867 1 71.44 184 LYS B C 1
ATOM 5502 O O . LYS B 1 184 ? 6.953 24.703 9.414 1 71.44 184 LYS B O 1
ATOM 5507 N N . LYS B 1 185 ? 8.75 24.047 10.609 1 83.56 185 LYS B N 1
ATOM 5508 C CA . LYS B 1 185 ? 8.117 22.781 11.016 1 83.56 185 LYS B CA 1
ATOM 5509 C C . LYS B 1 185 ? 7.375 22.938 12.336 1 83.56 185 LYS B C 1
ATOM 5511 O O . LYS B 1 185 ? 7.793 23.719 13.203 1 83.56 185 LYS B O 1
ATOM 5516 N N . GLY B 1 186 ? 6.254 22.391 12.461 1 91.12 186 GLY B N 1
ATOM 5517 C CA . GLY B 1 186 ? 5.445 22.422 13.672 1 91.12 186 GLY B CA 1
ATOM 5518 C C . GLY B 1 186 ? 4 22.016 13.43 1 91.12 186 GLY B C 1
ATOM 5519 O O . GLY B 1 186 ? 3.721 21.141 12.625 1 91.12 186 GLY B O 1
ATOM 5520 N N . TYR B 1 187 ? 3.09 22.531 14.297 1 94.31 187 TYR B N 1
ATOM 5521 C CA . TYR B 1 187 ? 1.663 22.266 14.148 1 94.31 187 TYR B CA 1
ATOM 5522 C C . TYR B 1 187 ? 0.882 23.578 13.992 1 94.31 187 TYR B C 1
ATOM 5524 O O . TYR B 1 187 ? 1.335 24.625 14.422 1 94.31 187 TYR B O 1
ATOM 5532 N N . TYR B 1 188 ? -0.227 23.531 13.312 1 93.75 188 TYR B N 1
ATOM 5533 C CA . TYR B 1 188 ? -1.04 24.703 13.055 1 93.75 188 TYR B CA 1
ATOM 5534 C C . TYR B 1 188 ? -1.603 25.266 14.352 1 93.75 188 TYR B C 1
ATOM 5536 O O . TYR B 1 188 ? -1.87 24.531 15.297 1 93.75 188 TYR B O 1
ATOM 5544 N N . HIS B 1 189 ? -1.866 26.531 14.328 1 91.06 189 HIS B N 1
ATOM 5545 C CA . HIS B 1 189 ? -2.508 27.203 15.445 1 91.06 189 HIS B CA 1
ATOM 5546 C C . HIS B 1 189 ? -3.854 26.562 15.773 1 91.06 189 HIS B C 1
ATOM 5548 O O . HIS B 1 189 ? -4.238 26.484 16.938 1 91.06 189 HIS B O 1
ATOM 5554 N N . SER B 1 190 ? -4.531 26.156 14.836 1 90.12 190 SER B N 1
ATOM 5555 C CA . SER B 1 190 ? -5.855 25.578 15.016 1 90.12 190 SER B CA 1
ATOM 5556 C C . SER B 1 190 ? -5.785 24.312 15.859 1 90.12 190 SER B C 1
ATOM 5558 O O . SER B 1 190 ? -6.762 23.938 16.516 1 90.12 190 SER B O 1
ATOM 5560 N N . GLU B 1 191 ? -4.621 23.609 15.875 1 93.25 191 GLU B N 1
ATOM 5561 C CA . GLU B 1 191 ? -4.492 22.344 16.578 1 93.25 191 GLU B CA 1
ATOM 5562 C C . GLU B 1 191 ? -3.824 22.531 17.938 1 93.25 191 GLU B C 1
ATOM 5564 O O . GLU B 1 191 ? -3.471 21.562 18.609 1 93.25 191 GLU B O 1
ATOM 5569 N N . ARG B 1 192 ? -3.709 23.766 18.422 1 92.44 192 ARG B N 1
ATOM 5570 C CA . ARG B 1 192 ? -2.953 24.062 19.641 1 92.44 192 ARG B CA 1
ATOM 5571 C C . ARG B 1 192 ? -3.578 23.375 20.859 1 92.44 192 ARG B C 1
ATOM 5573 O O . ARG B 1 192 ? -2.865 22.891 21.734 1 92.44 192 ARG B O 1
ATOM 5580 N N . LYS B 1 193 ? -4.938 23.391 20.938 1 93.44 193 LYS B N 1
ATOM 5581 C CA . LYS B 1 193 ? -5.602 22.766 22.078 1 93.44 193 LYS B CA 1
ATOM 5582 C C . LYS B 1 193 ? -5.391 21.25 22.078 1 93.44 193 LYS B C 1
ATOM 5584 O O . LYS B 1 193 ? -5.25 20.641 23.141 1 93.44 193 LYS B O 1
ATOM 5589 N N . ILE B 1 194 ? -5.387 20.703 20.875 1 95.06 194 ILE B N 1
ATOM 5590 C CA . ILE B 1 194 ? -5.168 19.281 20.734 1 95.06 194 ILE B CA 1
ATOM 5591 C C . ILE B 1 194 ? -3.754 18.922 21.203 1 95.06 194 ILE B C 1
ATOM 5593 O O . ILE B 1 194 ? -3.564 17.984 21.984 1 95.06 194 ILE B O 1
ATOM 5597 N N . VAL B 1 195 ? -2.768 19.656 20.75 1 96.5 195 VAL B N 1
ATOM 5598 C CA . VAL B 1 195 ? -1.374 19.391 21.078 1 96.5 195 VAL B CA 1
ATOM 5599 C C . VAL B 1 195 ? -1.155 19.562 22.578 1 96.5 195 VAL B C 1
ATOM 5601 O O . VAL B 1 195 ? -0.439 18.781 23.203 1 96.5 195 VAL B O 1
ATOM 5604 N N . ARG B 1 196 ? -1.778 20.578 23.172 1 94.94 196 ARG B N 1
ATOM 5605 C CA . ARG B 1 196 ? -1.675 20.797 24.625 1 94.94 196 ARG B CA 1
ATOM 5606 C C . ARG B 1 196 ? -2.242 19.609 25.391 1 94.94 196 ARG B C 1
ATOM 5608 O O . ARG B 1 196 ? -1.643 19.156 26.375 1 94.94 196 ARG B O 1
ATOM 5615 N N . HIS B 1 197 ? -3.357 19.156 24.938 1 95.25 197 HIS B N 1
ATOM 5616 C CA . HIS B 1 197 ? -3.992 18.016 25.578 1 95.25 197 HIS B CA 1
ATOM 5617 C C . HIS B 1 197 ? -3.129 16.766 25.469 1 95.25 197 HIS B C 1
ATOM 5619 O O . HIS B 1 197 ? -2.92 16.062 26.453 1 95.25 197 HIS B O 1
ATOM 5625 N N . VAL B 1 198 ? -2.652 16.484 24.297 1 96.69 198 VAL B N 1
ATOM 5626 C CA . VAL B 1 198 ? -1.811 15.328 24.031 1 96.69 198 VAL B CA 1
ATOM 5627 C C . VAL B 1 198 ? -0.542 15.406 24.875 1 96.69 198 VAL B C 1
ATOM 5629 O O . VAL B 1 198 ? -0.12 14.414 25.469 1 96.69 198 VAL B O 1
ATOM 5632 N N . ARG B 1 199 ? 0.051 16.562 24.922 1 96.25 199 ARG B N 1
ATOM 5633 C CA . ARG B 1 199 ? 1.253 16.797 25.719 1 96.25 199 ARG B CA 1
ATOM 5634 C C . ARG B 1 199 ? 1.004 16.469 27.188 1 96.25 199 ARG B C 1
ATOM 5636 O O . ARG B 1 199 ? 1.816 15.789 27.828 1 96.25 199 ARG B O 1
ATOM 5643 N N . GLN B 1 200 ? -0.136 16.891 27.703 1 95.06 200 GLN B N 1
ATOM 5644 C CA . GLN B 1 200 ? -0.48 16.656 29.094 1 95.06 200 GLN B CA 1
ATOM 5645 C C . GLN B 1 200 ? -0.704 15.172 29.375 1 95.06 200 GLN B C 1
ATOM 5647 O O . GLN B 1 200 ? -0.244 14.641 30.375 1 95.06 200 GLN B O 1
ATOM 5652 N N . GLN B 1 201 ? -1.368 14.516 28.469 1 95 201 GLN B N 1
ATOM 5653 C CA . GLN B 1 201 ? -1.681 13.102 28.672 1 95 201 GLN B CA 1
ATOM 5654 C C . GLN B 1 201 ? -0.424 12.242 28.562 1 95 201 GLN B C 1
ATOM 5656 O O . GLN B 1 201 ? -0.263 11.281 29.328 1 95 201 GLN B O 1
ATOM 5661 N N . VAL B 1 202 ? 0.471 12.578 27.688 1 95.38 202 VAL B N 1
ATOM 5662 C CA . VAL B 1 202 ? 1.605 11.711 27.391 1 95.38 202 VAL B CA 1
ATOM 5663 C C . VAL B 1 202 ? 2.756 12.008 28.344 1 95.38 202 VAL B C 1
ATOM 5665 O O . VAL B 1 202 ? 3.449 11.094 28.797 1 95.38 202 VAL B O 1
ATOM 5668 N N . LEU B 1 203 ? 2.93 13.305 28.75 1 94.06 203 LEU B N 1
ATOM 5669 C CA . LEU B 1 203 ? 4.113 13.68 29.516 1 94.06 203 LEU B CA 1
ATOM 5670 C C . LEU B 1 203 ? 3.754 13.93 30.984 1 94.06 203 LEU B C 1
ATOM 5672 O O . LEU B 1 203 ? 4.633 13.961 31.844 1 94.06 203 LEU B O 1
ATOM 5676 N N . GLY B 1 204 ? 2.498 14.18 31.25 1 91.56 204 GLY B N 1
ATOM 5677 C CA . GLY B 1 204 ? 2.09 14.453 32.625 1 91.56 204 GLY B CA 1
ATOM 5678 C C . GLY B 1 204 ? 2.811 15.641 33.219 1 91.56 204 GLY B C 1
ATOM 5679 O O . GLY B 1 204 ? 2.76 16.75 32.688 1 91.56 204 GLY B O 1
ATOM 5680 N N . LYS B 1 205 ? 3.627 15.375 34.219 1 87.38 205 LYS B N 1
ATOM 5681 C CA . LYS B 1 205 ? 4.332 16.422 34.969 1 87.38 205 LYS B CA 1
ATOM 5682 C C . LYS B 1 205 ? 5.477 17 34.156 1 87.38 205 LYS B C 1
ATOM 5684 O O . LYS B 1 205 ? 5.965 18.094 34.438 1 87.38 205 LYS B O 1
ATOM 5689 N N . HIS B 1 206 ? 5.828 16.281 33.156 1 87.31 206 HIS B N 1
ATOM 5690 C CA . HIS B 1 206 ? 6.953 16.719 32.344 1 87.31 206 HIS B CA 1
ATOM 5691 C C . HIS B 1 206 ? 6.477 17.484 31.109 1 87.31 206 HIS B C 1
ATOM 5693 O O . HIS B 1 206 ? 7.266 17.75 30.203 1 87.31 206 HIS B O 1
ATOM 5699 N N . ALA B 1 207 ? 5.203 17.812 31.078 1 88.31 207 ALA B N 1
ATOM 5700 C CA . ALA B 1 207 ? 4.605 18.469 29.906 1 88.31 207 ALA B CA 1
ATOM 5701 C C . ALA B 1 207 ? 5.047 19.922 29.812 1 88.31 207 ALA B C 1
ATOM 5703 O O . ALA B 1 207 ? 4.375 20.812 30.328 1 88.31 207 ALA B O 1
ATOM 5704 N N . LEU B 1 208 ? 6.18 20.219 29.172 1 84.62 208 LEU B N 1
ATOM 5705 C CA . LEU B 1 208 ? 6.645 21.578 28.859 1 84.62 208 LEU B CA 1
ATOM 5706 C C . LEU B 1 208 ? 6.441 21.891 27.391 1 84.62 208 LEU B C 1
ATOM 5708 O O . LEU B 1 208 ? 6.539 21.016 26.531 1 84.62 208 LEU B O 1
ATOM 5712 N N . PRO B 1 209 ? 6.152 23.141 27.234 1 82.5 209 PRO B N 1
ATOM 5713 C CA . PRO B 1 209 ? 6.004 23.516 25.828 1 82.5 209 PRO B CA 1
ATOM 5714 C C . PRO B 1 209 ? 7.238 23.172 24.984 1 82.5 209 PRO B C 1
ATOM 5716 O O . PRO B 1 209 ? 8.367 23.438 25.422 1 82.5 209 PRO B O 1
ATOM 5719 N N . GLY B 1 210 ? 7.035 22.547 23.875 1 84.25 210 GLY B N 1
ATOM 5720 C CA . GLY B 1 210 ? 8.109 22.219 22.953 1 84.25 210 GLY B CA 1
ATOM 5721 C C . GLY B 1 210 ? 8.805 20.906 23.266 1 84.25 210 GLY B C 1
ATOM 5722 O O . GLY B 1 210 ? 9.781 20.531 22.625 1 84.25 210 GLY B O 1
ATOM 5723 N N . SER B 1 211 ? 8.242 20.219 24.156 1 82.06 211 SER B N 1
ATOM 5724 C CA . SER B 1 211 ? 8.961 19.047 24.656 1 82.06 211 SER B CA 1
ATOM 5725 C C . SER B 1 211 ? 8.422 17.766 24.031 1 82.06 211 SER B C 1
ATOM 5727 O O . SER B 1 211 ? 9.008 16.688 24.203 1 82.06 211 SER B O 1
ATOM 5729 N N . LEU B 1 212 ? 7.402 17.922 23.328 1 90.75 212 LEU B N 1
ATOM 5730 C CA . LEU B 1 212 ? 6.699 16.719 22.891 1 90.75 212 LEU B CA 1
ATOM 5731 C C . LEU B 1 212 ? 7.379 16.125 21.672 1 90.75 212 LEU B C 1
ATOM 5733 O O . LEU B 1 212 ? 7.16 16.578 20.547 1 90.75 212 LEU B O 1
ATOM 5737 N N . ARG B 1 213 ? 8.203 15.109 21.797 1 94.44 213 ARG B N 1
ATOM 5738 C CA . ARG B 1 213 ? 8.766 14.234 20.766 1 94.44 213 ARG B CA 1
ATOM 5739 C C . ARG B 1 213 ? 9.078 12.852 21.328 1 94.44 213 ARG B C 1
ATOM 5741 O O . ARG B 1 213 ? 10.156 12.625 21.891 1 94.44 213 ARG B O 1
ATOM 5748 N N . THR B 1 214 ? 8.211 11.977 21.109 1 96 214 THR B N 1
ATOM 5749 C CA . THR B 1 214 ? 8.273 10.672 21.75 1 96 214 THR B CA 1
ATOM 5750 C C . THR B 1 214 ? 9.297 9.781 21.062 1 96 214 THR B C 1
ATOM 5752 O O . THR B 1 214 ? 9.734 10.078 19.953 1 96 214 THR B O 1
ATOM 5755 N N . ILE B 1 215 ? 9.664 8.75 21.703 1 95.94 215 ILE B N 1
ATOM 5756 C CA . ILE B 1 215 ? 10.625 7.789 21.172 1 95.94 215 ILE B CA 1
ATOM 5757 C C . ILE B 1 215 ? 10.07 7.156 19.891 1 95.94 215 ILE B C 1
ATOM 5759 O O . ILE B 1 215 ? 10.828 6.859 18.969 1 95.94 215 ILE B O 1
ATOM 5763 N N . GLU B 1 216 ? 8.719 6.926 19.844 1 97.12 216 GLU B N 1
ATOM 5764 C CA . GLU B 1 216 ? 8.117 6.391 18.625 1 97.12 216 GLU B CA 1
ATOM 5765 C C . GLU B 1 216 ? 8.32 7.34 17.453 1 97.12 216 GLU B C 1
ATOM 5767 O O . GLU B 1 216 ? 8.578 6.902 16.328 1 97.12 216 GLU B O 1
ATOM 5772 N N . CYS B 1 217 ? 8.188 8.609 17.734 1 97.25 217 CYS B N 1
ATOM 5773 C CA . CYS B 1 217 ? 8.398 9.617 16.703 1 97.25 217 CYS B CA 1
ATOM 5774 C C . CYS B 1 217 ? 9.852 9.617 16.234 1 97.25 217 CYS B C 1
ATOM 5776 O O . CYS B 1 217 ? 10.117 9.688 15.039 1 97.25 217 CYS B O 1
ATOM 5778 N N . SER B 1 218 ? 10.719 9.555 17.203 1 96.19 218 SER B N 1
ATOM 5779 C CA . SER B 1 218 ? 12.148 9.539 16.891 1 96.19 218 SER B CA 1
ATOM 5780 C C . SER B 1 218 ? 12.516 8.336 16.031 1 96.19 218 SER B C 1
ATOM 5782 O O . SER B 1 218 ? 13.273 8.469 15.062 1 96.19 218 SER B O 1
ATOM 5784 N N . ILE B 1 219 ? 11.977 7.203 16.344 1 97.12 219 ILE B N 1
ATOM 5785 C CA . ILE B 1 219 ? 12.234 5.98 15.594 1 97.12 219 ILE B CA 1
ATOM 5786 C C . ILE B 1 219 ? 11.625 6.09 14.195 1 97.12 219 ILE B C 1
ATOM 5788 O O . ILE B 1 219 ? 12.266 5.73 13.203 1 97.12 219 ILE B O 1
ATOM 5792 N N . MET B 1 220 ? 10.406 6.559 14.141 1 97.69 220 MET B N 1
ATOM 5793 C CA . MET B 1 220 ? 9.734 6.746 12.852 1 97.69 220 MET B CA 1
ATOM 5794 C C . MET B 1 220 ? 10.539 7.68 11.961 1 97.69 220 MET B C 1
ATOM 5796 O O . MET B 1 220 ? 10.703 7.418 10.766 1 97.69 220 MET B O 1
ATOM 5800 N N . ASP B 1 221 ? 11.07 8.734 12.477 1 96.31 221 ASP B N 1
ATOM 5801 C CA . ASP B 1 221 ? 11.859 9.695 11.719 1 96.31 221 ASP B CA 1
ATOM 5802 C C . ASP B 1 221 ? 13.133 9.055 11.18 1 96.31 221 ASP B C 1
ATOM 5804 O O . ASP B 1 221 ? 13.531 9.305 10.039 1 96.31 221 ASP B O 1
ATOM 5808 N N . ALA B 1 222 ? 13.773 8.305 12.016 1 96.75 222 ALA B N 1
ATOM 5809 C CA . ALA B 1 222 ? 14.977 7.594 11.578 1 96.75 222 ALA B CA 1
ATOM 5810 C C . ALA B 1 222 ? 14.641 6.586 10.484 1 96.75 222 ALA B C 1
ATOM 5812 O O . ALA B 1 222 ? 15.391 6.449 9.508 1 96.75 222 ALA B O 1
ATOM 5813 N N . ALA B 1 223 ? 13.555 5.859 10.711 1 97.75 223 ALA B N 1
ATOM 5814 C CA . ALA B 1 223 ? 13.094 4.902 9.703 1 97.75 223 ALA B CA 1
ATOM 5815 C C . ALA B 1 223 ? 12.789 5.598 8.383 1 97.75 223 ALA B C 1
ATOM 5817 O O . ALA B 1 223 ? 13.086 5.062 7.309 1 97.75 223 ALA B O 1
ATOM 5818 N N . ASP B 1 224 ? 12.188 6.77 8.453 1 96.69 224 ASP B N 1
ATOM 5819 C CA . ASP B 1 224 ? 11.891 7.578 7.273 1 96.69 224 ASP B CA 1
ATOM 5820 C C . ASP B 1 224 ? 13.164 7.934 6.516 1 96.69 224 ASP B C 1
ATOM 5822 O O . ASP B 1 224 ? 13.227 7.797 5.293 1 96.69 224 ASP B O 1
ATOM 5826 N N . ASP B 1 225 ? 14.156 8.328 7.227 1 96.12 225 ASP B N 1
ATOM 5827 C CA . ASP B 1 225 ? 15.43 8.695 6.621 1 96.12 225 ASP B CA 1
ATOM 5828 C C . ASP B 1 225 ? 16.078 7.492 5.938 1 96.12 225 ASP B C 1
ATOM 5830 O O . ASP B 1 225 ? 16.641 7.617 4.844 1 96.12 225 ASP B O 1
ATOM 5834 N N . ILE B 1 226 ? 16.031 6.352 6.578 1 96.81 226 ILE B N 1
ATOM 5835 C CA . ILE B 1 226 ? 16.609 5.137 6.02 1 96.81 226 ILE B CA 1
ATOM 5836 C C . ILE B 1 226 ? 15.852 4.75 4.746 1 96.81 226 ILE B C 1
ATOM 5838 O O . ILE B 1 226 ? 16.469 4.492 3.709 1 96.81 226 ILE B O 1
ATOM 5842 N N . ALA B 1 227 ? 14.539 4.73 4.883 1 95.25 227 ALA B N 1
ATOM 5843 C CA . ALA B 1 227 ? 13.719 4.32 3.748 1 95.25 227 ALA B CA 1
ATOM 5844 C C . ALA B 1 227 ? 13.906 5.262 2.562 1 95.25 227 ALA B C 1
ATOM 5846 O O . ALA B 1 227 ? 14.086 4.812 1.429 1 95.25 227 ALA B O 1
ATOM 5847 N N . PHE B 1 228 ? 13.898 6.504 2.832 1 91.31 228 PHE B N 1
ATOM 5848 C CA . PHE B 1 228 ? 14.023 7.512 1.786 1 91.31 228 PHE B CA 1
ATOM 5849 C C . PHE B 1 228 ? 15.367 7.406 1.088 1 91.31 228 PHE B C 1
ATOM 5851 O O . PHE B 1 228 ? 15.445 7.43 -0.142 1 91.31 228 PHE B O 1
ATOM 5858 N N . SER B 1 229 ? 16.391 7.301 1.808 1 93.12 229 SER B N 1
ATOM 5859 C CA . SER B 1 229 ? 17.75 7.293 1.258 1 93.12 229 SER B CA 1
ATOM 5860 C C . SER B 1 229 ? 18 6.047 0.416 1 93.12 229 SER B C 1
ATOM 5862 O O . SER B 1 229 ? 18.609 6.121 -0.646 1 93.12 229 SER B O 1
ATOM 5864 N N . THR B 1 230 ? 17.453 4.938 0.795 1 93.06 230 THR B N 1
ATOM 5865 C CA . THR B 1 230 ? 17.734 3.682 0.11 1 93.06 230 THR B CA 1
ATOM 5866 C C . THR B 1 230 ? 16.75 3.459 -1.039 1 93.06 230 THR B C 1
ATOM 5868 O O . THR B 1 230 ? 17.141 3.008 -2.117 1 93.06 230 THR B O 1
ATOM 5871 N N . SER B 1 231 ? 15.523 3.77 -0.79 1 89.56 231 SER B N 1
ATOM 5872 C CA . SER B 1 231 ? 14.516 3.566 -1.819 1 89.56 231 SER B CA 1
ATOM 5873 C C . SER B 1 231 ? 14.711 4.527 -2.988 1 89.56 231 SER B C 1
ATOM 5875 O O . SER B 1 231 ? 14.516 4.152 -4.145 1 89.56 231 SER B O 1
ATOM 5877 N N . ASP B 1 232 ? 15.039 5.758 -2.697 1 88.81 232 ASP B N 1
ATOM 5878 C CA . ASP B 1 232 ? 15.297 6.723 -3.76 1 88.81 232 ASP B CA 1
ATOM 5879 C C . ASP B 1 232 ? 16.484 6.293 -4.613 1 88.81 232 ASP B C 1
ATOM 5881 O O . ASP B 1 232 ? 16.484 6.469 -5.832 1 88.81 232 ASP B O 1
ATOM 5885 N N . LEU B 1 233 ? 17.453 5.785 -3.955 1 90.81 233 LEU B N 1
ATOM 5886 C CA . LEU B 1 233 ? 18.609 5.262 -4.672 1 90.81 233 LEU B CA 1
ATOM 5887 C C . LEU B 1 233 ? 18.203 4.125 -5.602 1 90.81 233 LEU B C 1
ATOM 5889 O O . LEU B 1 233 ? 18.562 4.121 -6.781 1 90.81 233 LEU B O 1
ATOM 5893 N N . GLU B 1 234 ? 17.453 3.203 -5.082 1 89.25 234 GLU B N 1
ATOM 5894 C CA . GLU B 1 234 ? 17.031 2.049 -5.863 1 89.25 234 GLU B CA 1
ATOM 5895 C C . GLU B 1 234 ? 16.219 2.477 -7.082 1 89.25 234 GLU B C 1
ATOM 5897 O O . GLU B 1 234 ? 16.453 1.991 -8.188 1 89.25 234 GLU B O 1
ATOM 5902 N N . ASP B 1 235 ? 15.336 3.363 -6.84 1 86.81 235 ASP B N 1
ATOM 5903 C CA . ASP B 1 235 ? 14.484 3.83 -7.93 1 86.81 235 ASP B CA 1
ATOM 5904 C C . ASP B 1 235 ? 15.297 4.617 -8.953 1 86.81 235 ASP B C 1
ATOM 5906 O O . ASP B 1 235 ? 15.008 4.562 -10.156 1 86.81 235 ASP B O 1
ATOM 5910 N N . SER B 1 236 ? 16.234 5.379 -8.508 1 88.69 236 SER B N 1
ATOM 5911 C CA . SER B 1 236 ? 17.078 6.141 -9.422 1 88.69 236 SER B CA 1
ATOM 5912 C C . SER B 1 236 ? 17.938 5.219 -10.289 1 88.69 236 SER B C 1
ATOM 5914 O O . SER B 1 236 ? 18.172 5.508 -11.461 1 88.69 236 SER B O 1
ATOM 5916 N N . LEU B 1 237 ? 18.422 4.152 -9.688 1 88.81 237 LEU B N 1
ATOM 5917 C CA . LEU B 1 237 ? 19.188 3.16 -10.438 1 88.81 237 LEU B CA 1
ATOM 5918 C C . LEU B 1 237 ? 18.297 2.463 -11.469 1 88.81 237 LEU B C 1
ATOM 5920 O O . LEU B 1 237 ? 18.688 2.32 -12.625 1 88.81 237 LEU B O 1
ATOM 5924 N N . LYS B 1 238 ? 17.172 2.088 -11.039 1 83.31 238 LYS B N 1
ATOM 5925 C CA . LYS B 1 238 ? 16.234 1.374 -11.906 1 83.31 238 LYS B CA 1
ATOM 5926 C C . LYS B 1 238 ? 15.789 2.254 -13.07 1 83.31 238 LYS B C 1
ATOM 5928 O O . LYS B 1 238 ? 15.672 1.782 -14.203 1 83.31 238 LYS B O 1
ATOM 5933 N N . GLY B 1 239 ? 15.523 3.516 -12.766 1 81.44 239 GLY B N 1
ATOM 5934 C CA . GLY B 1 239 ? 15.031 4.438 -13.781 1 81.44 239 GLY B CA 1
ATOM 5935 C C . GLY B 1 239 ? 16.125 4.957 -14.695 1 81.44 239 GLY B C 1
ATOM 5936 O O . GLY B 1 239 ? 15.844 5.598 -15.711 1 81.44 239 GLY B O 1
ATOM 5937 N N . GLY B 1 240 ? 17.344 4.715 -14.359 1 83.88 240 GLY B N 1
ATOM 5938 C CA . GLY B 1 240 ? 18.453 5.168 -15.172 1 83.88 240 GLY B CA 1
ATOM 5939 C C . GLY B 1 240 ? 18.828 6.621 -14.922 1 83.88 240 GLY B C 1
ATOM 5940 O O . GLY B 1 240 ? 19.516 7.234 -15.734 1 83.88 240 GLY B O 1
ATOM 5941 N N . PHE B 1 241 ? 18.359 7.152 -13.891 1 85.38 241 PHE B N 1
ATOM 5942 C CA . PHE B 1 241 ? 18.641 8.547 -13.57 1 85.38 241 PHE B CA 1
ATOM 5943 C C . PHE B 1 241 ? 20 8.68 -12.898 1 85.38 241 PHE B C 1
ATOM 5945 O O . PHE B 1 241 ? 20.578 9.773 -12.844 1 85.38 241 PHE B O 1
ATOM 5952 N N . MET B 1 242 ? 20.469 7.555 -12.359 1 89.12 242 MET B N 1
ATOM 5953 C CA . MET B 1 242 ? 21.75 7.512 -11.672 1 89.12 242 MET B CA 1
ATOM 5954 C C . MET B 1 242 ? 22.391 6.133 -11.805 1 89.12 242 MET B C 1
ATOM 5956 O O . MET B 1 242 ? 21.688 5.121 -11.867 1 89.12 242 MET B O 1
ATOM 5960 N N . SER B 1 243 ? 23.625 6.125 -11.906 1 91.19 243 SER B N 1
ATOM 5961 C CA . SER B 1 243 ? 24.406 4.895 -11.844 1 91.19 243 SER B CA 1
ATOM 5962 C C . SER B 1 243 ? 25.438 4.957 -10.727 1 91.19 243 SER B C 1
ATOM 5964 O O . SER B 1 243 ? 25.781 6.039 -10.25 1 91.19 243 SER B O 1
ATOM 5966 N N . VAL B 1 244 ? 25.891 3.795 -10.336 1 92.31 244 VAL B N 1
ATOM 5967 C CA . VAL B 1 244 ? 26.938 3.77 -9.312 1 92.31 244 VAL B CA 1
ATOM 5968 C C . VAL B 1 244 ? 28.203 4.449 -9.836 1 92.31 244 VAL B C 1
ATOM 5970 O O . VAL B 1 244 ? 28.969 5.02 -9.07 1 92.31 244 VAL B O 1
ATOM 5973 N N . MET B 1 245 ? 28.359 4.477 -11.125 1 92.44 245 MET B N 1
ATOM 5974 C CA . MET B 1 245 ? 29.5 5.16 -11.727 1 92.44 245 MET B CA 1
ATOM 5975 C C . MET B 1 245 ? 29.422 6.664 -11.5 1 92.44 245 MET B C 1
ATOM 5977 O O . MET B 1 245 ? 30.438 7.332 -11.352 1 92.44 245 MET B O 1
ATOM 5981 N N . ASP B 1 246 ? 28.219 7.152 -11.477 1 92.88 246 ASP B N 1
ATOM 5982 C CA . ASP B 1 246 ? 28 8.578 -11.211 1 92.88 246 ASP B CA 1
ATOM 5983 C C . ASP B 1 246 ? 28.438 8.938 -9.789 1 92.88 246 ASP B C 1
ATOM 5985 O O . ASP B 1 246 ? 28.922 10.047 -9.547 1 92.88 246 ASP B O 1
ATOM 5989 N N . MET B 1 247 ? 28.281 8.016 -8.906 1 93.56 247 MET B N 1
ATOM 5990 C CA . MET B 1 247 ? 28.719 8.219 -7.527 1 93.56 247 MET B CA 1
ATOM 5991 C C . MET B 1 247 ? 30.234 8.281 -7.445 1 93.56 247 MET B C 1
ATOM 5993 O O . MET B 1 247 ? 30.797 9.133 -6.754 1 93.56 247 MET B O 1
ATOM 5997 N N . LEU B 1 248 ? 30.844 7.41 -8.219 1 92.81 248 LEU B N 1
ATOM 5998 C CA . LEU B 1 248 ? 32.312 7.344 -8.227 1 92.81 248 LEU B CA 1
ATOM 5999 C C . LEU B 1 248 ? 32.906 8.57 -8.906 1 92.81 248 LEU B C 1
ATOM 6001 O O . LEU B 1 248 ? 33.969 9.023 -8.539 1 92.81 248 LEU B O 1
ATOM 6005 N N . ALA B 1 249 ? 32.188 9.086 -9.844 1 92.38 249 ALA B N 1
ATOM 6006 C CA . ALA B 1 249 ? 32.688 10.211 -10.633 1 92.38 249 ALA B CA 1
ATOM 6007 C C . ALA B 1 249 ? 32.094 11.523 -10.141 1 92.38 249 ALA B C 1
ATOM 6009 O O . ALA B 1 249 ? 32.031 12.508 -10.883 1 92.38 249 ALA B O 1
ATOM 6010 N N . CYS B 1 250 ? 31.625 11.547 -9.008 1 93.31 250 CYS B N 1
ATOM 6011 C CA . CYS B 1 250 ? 31 12.75 -8.461 1 93.31 250 CYS B CA 1
ATOM 6012 C C . CYS B 1 250 ? 31.922 13.953 -8.594 1 93.31 250 CYS B C 1
ATOM 6014 O O . CYS B 1 250 ? 33.062 13.922 -8.102 1 93.31 250 CYS B O 1
ATOM 6016 N N . SER B 1 251 ? 31.453 15 -9.234 1 93.69 251 SER B N 1
ATOM 6017 C CA . SER B 1 251 ? 32.25 16.188 -9.453 1 93.69 251 SER B CA 1
ATOM 6018 C C . SER B 1 251 ? 32.531 16.922 -8.141 1 93.69 251 SER B C 1
ATOM 6020 O O . SER B 1 251 ? 31.812 16.75 -7.164 1 93.69 251 SER B O 1
ATOM 6022 N N . HIS B 1 252 ? 33.594 17.688 -8.211 1 95.06 252 HIS B N 1
ATOM 6023 C CA . HIS B 1 252 ? 33.969 18.484 -7.039 1 95.06 252 HIS B CA 1
ATOM 6024 C C . HIS B 1 252 ? 32.875 19.469 -6.676 1 95.06 252 HIS B C 1
ATOM 6026 O O . HIS B 1 252 ? 32.594 19.688 -5.492 1 95.06 252 HIS B O 1
ATOM 6032 N N . GLN B 1 253 ? 32.312 20.016 -7.602 1 94.94 253 GLN B N 1
ATOM 6033 C CA . GLN B 1 253 ? 31.266 21 -7.375 1 94.94 253 GLN B CA 1
ATOM 6034 C C . GLN B 1 253 ? 30.047 20.375 -6.699 1 94.94 253 GLN B C 1
ATOM 6036 O O . GLN B 1 253 ? 29.5 20.938 -5.746 1 94.94 253 GLN B O 1
ATOM 6041 N N . LEU B 1 254 ? 29.641 19.281 -7.219 1 95.44 254 LEU B N 1
ATOM 6042 C CA . LEU B 1 254 ? 28.484 18.578 -6.645 1 95.44 254 LEU B CA 1
ATOM 6043 C C . LEU B 1 254 ? 28.797 18.125 -5.223 1 95.44 254 LEU B C 1
ATOM 6045 O O . LEU B 1 254 ? 27.969 18.281 -4.324 1 95.44 254 LEU B O 1
ATOM 6049 N N . ALA B 1 255 ? 29.938 17.609 -5.027 1 97.38 255 ALA B N 1
ATOM 6050 C CA . ALA B 1 255 ? 30.344 17.156 -3.701 1 97.38 255 ALA B CA 1
ATOM 6051 C C . ALA B 1 255 ? 30.391 18.312 -2.711 1 97.38 255 ALA B C 1
ATOM 6053 O O . ALA B 1 255 ? 30.078 18.141 -1.532 1 97.38 255 ALA B O 1
ATOM 6054 N N . ALA B 1 256 ? 30.812 19.422 -3.195 1 97.06 256 ALA B N 1
ATOM 6055 C CA . ALA B 1 256 ? 30.875 20.609 -2.346 1 97.06 256 ALA B CA 1
ATOM 6056 C C . ALA B 1 256 ? 29.484 21.062 -1.921 1 97.06 256 ALA B C 1
ATOM 6058 O O . ALA B 1 256 ? 29.281 21.484 -0.78 1 97.06 256 ALA B O 1
ATOM 6059 N N . GLN B 1 257 ? 28.625 20.984 -2.809 1 96.12 257 GLN B N 1
ATOM 6060 C CA . GLN B 1 257 ? 27.234 21.344 -2.5 1 96.12 257 GLN B CA 1
ATOM 6061 C C . GLN B 1 257 ? 26.641 20.406 -1.454 1 96.12 257 GLN B C 1
ATOM 6063 O O . GLN B 1 257 ? 25.984 20.859 -0.518 1 96.12 257 GLN B O 1
ATOM 6068 N N . VAL B 1 258 ? 26.875 19.156 -1.647 1 96.81 258 VAL B N 1
ATOM 6069 C CA . VAL B 1 258 ? 26.375 18.141 -0.724 1 96.81 258 VAL B CA 1
ATOM 6070 C C . VAL B 1 258 ? 26.984 18.359 0.658 1 96.81 258 VAL B C 1
ATOM 6072 O O . VAL B 1 258 ? 26.281 18.344 1.668 1 96.81 258 VAL B O 1
ATOM 6075 N N . ALA B 1 259 ? 28.25 18.609 0.675 1 97.56 259 ALA B N 1
ATOM 6076 C CA . ALA B 1 259 ? 28.953 18.828 1.937 1 97.56 259 ALA B CA 1
ATOM 6077 C C . ALA B 1 259 ? 28.422 20.062 2.662 1 97.56 259 ALA B C 1
ATOM 6079 O O . ALA B 1 259 ? 28.234 20.031 3.881 1 97.56 259 ALA B O 1
ATOM 6080 N N . GLN B 1 260 ? 28.266 21.047 1.962 1 96.5 260 GLN B N 1
ATOM 6081 C CA . GLN B 1 260 ? 27.766 22.281 2.543 1 96.5 260 GLN B CA 1
ATOM 6082 C C . GLN B 1 260 ? 26.375 22.078 3.146 1 96.5 260 GLN B C 1
ATOM 6084 O O . GLN B 1 260 ? 26.109 22.547 4.258 1 96.5 260 GLN B O 1
ATOM 6089 N N . LYS B 1 261 ? 25.547 21.422 2.434 1 94.75 261 LYS B N 1
ATOM 6090 C CA . LYS B 1 261 ? 24.203 21.172 2.922 1 94.75 261 LYS B CA 1
ATOM 6091 C C . LYS B 1 261 ? 24.219 20.312 4.172 1 94.75 261 LYS B C 1
ATOM 6093 O O . LYS B 1 261 ? 23.422 20.5 5.086 1 94.75 261 LYS B O 1
ATOM 6098 N N . ILE B 1 262 ? 25.078 19.344 4.199 1 95.81 262 ILE B N 1
ATOM 6099 C CA . ILE B 1 262 ? 25.188 18.453 5.348 1 95.81 262 ILE B CA 1
ATOM 6100 C C . ILE B 1 262 ? 25.656 19.234 6.566 1 95.81 262 ILE B C 1
ATOM 6102 O O . ILE B 1 262 ? 25.125 19.078 7.668 1 95.81 262 ILE B O 1
ATOM 6106 N N . ARG B 1 263 ? 26.578 20.125 6.395 1 94.31 263 ARG B N 1
ATOM 6107 C CA . ARG B 1 263 ? 27.094 20.938 7.496 1 94.31 263 ARG B CA 1
ATOM 6108 C C . ARG B 1 263 ? 26.031 21.859 8.062 1 94.31 263 ARG B C 1
ATOM 6110 O O . ARG B 1 263 ? 26.016 22.141 9.258 1 94.31 263 ARG B O 1
ATOM 6117 N N . SER B 1 264 ? 25.125 22.219 7.215 1 91 264 SER B N 1
ATOM 61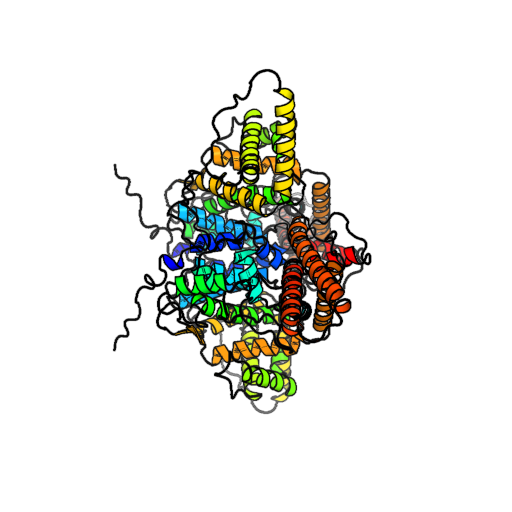18 C CA . SER B 1 264 ? 24.094 23.172 7.621 1 91 264 SER B CA 1
ATOM 6119 C C . SER B 1 264 ? 22.828 22.453 8.094 1 91 264 SER B C 1
ATOM 6121 O O . SER B 1 264 ? 21.891 23.094 8.562 1 91 264 SER B O 1
ATOM 6123 N N . ASP B 1 265 ? 22.766 21.203 7.941 1 88.56 265 ASP B N 1
ATOM 6124 C CA . ASP B 1 265 ? 21.594 20.438 8.336 1 88.56 265 ASP B CA 1
ATOM 6125 C C . ASP B 1 265 ? 21.516 20.266 9.852 1 88.56 265 ASP B C 1
ATOM 6127 O O . ASP B 1 265 ? 22.422 19.688 10.461 1 88.56 265 ASP B O 1
ATOM 6131 N N . PRO B 1 266 ? 20.469 20.75 10.438 1 81.38 266 PRO B N 1
ATOM 6132 C CA . PRO B 1 266 ? 20.359 20.672 11.898 1 81.38 266 PRO B CA 1
ATOM 6133 C C . PRO B 1 266 ? 20.312 19.234 12.406 1 81.38 266 PRO B C 1
ATOM 6135 O O . PRO B 1 266 ? 20.688 18.969 13.555 1 81.38 266 PRO B O 1
ATOM 6138 N N . GLU B 1 267 ? 19.938 18.297 11.609 1 80.62 267 GLU B N 1
ATOM 6139 C CA . GLU B 1 267 ? 19.828 16.891 12.008 1 80.62 267 GLU B CA 1
ATOM 6140 C C . GLU B 1 267 ? 21.188 16.203 11.922 1 80.62 267 GLU B C 1
ATOM 6142 O O . GLU B 1 267 ? 21.344 15.094 12.43 1 80.62 267 GLU B O 1
ATOM 6147 N N . ALA B 1 268 ? 22.172 16.875 11.367 1 90.19 268 ALA B N 1
ATOM 6148 C CA . ALA B 1 268 ? 23.5 16.297 11.18 1 90.19 268 ALA B CA 1
ATOM 6149 C C . ALA B 1 268 ? 24.578 17.125 11.891 1 90.19 268 ALA B C 1
ATOM 6151 O O . ALA B 1 268 ? 25.641 17.375 11.328 1 90.19 268 ALA B O 1
ATOM 6152 N N . HIS B 1 269 ? 24.281 17.516 13.062 1 87.31 269 HIS B N 1
ATOM 6153 C CA . HIS B 1 269 ? 25.203 18.359 13.812 1 87.31 269 HIS B CA 1
ATOM 6154 C C . HIS B 1 269 ? 26.547 17.656 14.023 1 87.31 269 HIS B C 1
ATOM 6156 O O . HIS B 1 269 ? 27.594 18.312 14.078 1 87.31 269 HIS B O 1
ATOM 6162 N N . GLN B 1 270 ? 26.578 16.375 14.086 1 90.5 270 GLN B N 1
ATOM 6163 C CA . GLN B 1 270 ? 27.781 15.57 14.273 1 90.5 270 GLN B CA 1
ATOM 6164 C C . GLN B 1 270 ? 28.703 15.672 13.062 1 90.5 270 GLN B C 1
ATOM 6166 O O . GLN B 1 270 ? 29.891 15.305 13.141 1 90.5 270 GLN B O 1
ATOM 6171 N N . LEU B 1 271 ? 28.156 16.188 11.984 1 95.38 271 LEU B N 1
ATOM 6172 C CA . LEU B 1 271 ? 28.922 16.25 10.742 1 95.38 271 LEU B CA 1
ATOM 6173 C C . LEU B 1 271 ? 29.234 17.703 10.367 1 95.38 271 LEU B C 1
ATOM 6175 O O . LEU B 1 271 ? 29.203 18.062 9.188 1 95.38 271 LEU B O 1
ATOM 6179 N N . ALA B 1 272 ? 29.453 18.531 11.305 1 92.5 272 ALA B N 1
ATOM 6180 C CA . ALA B 1 272 ? 29.734 19.953 11.07 1 92.5 272 ALA B CA 1
ATOM 6181 C C . ALA B 1 272 ? 31.062 20.141 10.344 1 92.5 272 ALA B C 1
ATOM 6183 O O . ALA B 1 272 ? 31.297 21.188 9.734 1 92.5 272 ALA B O 1
ATOM 6184 N N . ASP B 1 273 ? 31.938 19.203 10.344 1 93.38 273 ASP B N 1
ATOM 6185 C CA . A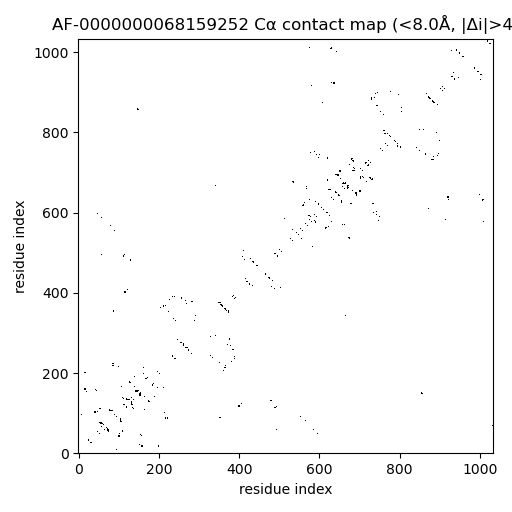SP B 1 273 ? 33.25 19.281 9.727 1 93.38 273 ASP B CA 1
ATOM 6186 C C . ASP B 1 273 ? 33.312 18.484 8.43 1 93.38 273 ASP B C 1
ATOM 6188 O O . ASP B 1 273 ? 34.375 18.219 7.902 1 93.38 273 ASP B O 1
ATOM 6192 N N . PHE B 1 274 ? 32.188 18.109 7.918 1 95.25 274 PHE B N 1
ATOM 6193 C CA . PHE B 1 274 ? 32.125 17.219 6.762 1 95.25 274 PHE B CA 1
ATOM 6194 C C . PHE B 1 274 ? 32.688 17.891 5.523 1 95.25 274 PHE B C 1
ATOM 6196 O O . PHE B 1 274 ? 32.375 19.062 5.246 1 95.25 274 PHE B O 1
ATOM 6203 N N . THR B 1 275 ? 33.562 17.281 4.77 1 96.5 275 THR B N 1
ATOM 6204 C CA . THR B 1 275 ? 34.281 17.875 3.646 1 96.5 275 THR B CA 1
ATOM 6205 C C . THR B 1 275 ? 33.906 17.188 2.338 1 96.5 275 THR B C 1
ATOM 6207 O O . THR B 1 275 ? 33.188 16.188 2.342 1 96.5 275 THR B O 1
ATOM 6210 N N . VAL B 1 276 ? 34.438 17.766 1.263 1 97.38 276 VAL B N 1
ATOM 6211 C CA . VAL B 1 276 ? 34.25 17.203 -0.07 1 97.38 276 VAL B CA 1
ATOM 6212 C C . VAL B 1 276 ? 34.875 15.797 -0.117 1 97.38 276 VAL B C 1
ATOM 6214 O O . VAL B 1 276 ? 34.281 14.883 -0.717 1 97.38 276 VAL B O 1
ATOM 6217 N N . ALA B 1 277 ? 35.969 15.711 0.533 1 97 277 ALA B N 1
ATOM 6218 C CA . ALA B 1 277 ? 36.656 14.422 0.564 1 97 277 ALA B CA 1
ATOM 6219 C C . ALA B 1 277 ? 35.812 13.367 1.278 1 97 277 ALA B C 1
ATOM 6221 O O . ALA B 1 277 ? 35.812 12.195 0.893 1 97 277 ALA B O 1
ATOM 6222 N N . ASP B 1 278 ? 35.125 13.781 2.289 1 97.44 278 ASP B N 1
ATOM 6223 C CA . ASP B 1 278 ? 34.281 12.867 3.029 1 97.44 278 ASP B CA 1
ATOM 6224 C C . ASP B 1 278 ? 33.094 12.391 2.166 1 97.44 278 ASP B C 1
ATOM 6226 O O . ASP B 1 278 ? 32.75 11.211 2.188 1 97.44 278 ASP B O 1
ATOM 6230 N N . VAL B 1 279 ? 32.5 13.328 1.415 1 97.88 279 VAL B N 1
ATOM 6231 C CA . VAL B 1 279 ? 31.391 12.984 0.529 1 97.88 279 VAL B CA 1
ATOM 6232 C C . VAL B 1 279 ? 31.844 11.938 -0.484 1 97.88 279 VAL B C 1
ATOM 6234 O O . VAL B 1 279 ? 31.172 10.93 -0.687 1 97.88 279 VAL B O 1
ATOM 6237 N N . ARG B 1 280 ? 32.938 12.148 -1.059 1 97.25 280 ARG B N 1
ATOM 6238 C CA . ARG B 1 280 ? 33.469 11.242 -2.088 1 97.25 280 ARG B CA 1
ATOM 6239 C C . ARG B 1 280 ? 33.812 9.875 -1.498 1 97.25 280 ARG B C 1
ATOM 6241 O O . ARG B 1 280 ? 33.594 8.844 -2.137 1 97.25 280 ARG B O 1
ATOM 6248 N N . ARG B 1 281 ? 34.344 9.938 -0.323 1 96.94 281 ARG B N 1
ATOM 6249 C CA . ARG B 1 281 ? 34.656 8.68 0.354 1 96.94 281 ARG B CA 1
ATOM 6250 C C . ARG B 1 281 ? 33.375 7.855 0.582 1 96.94 281 ARG B C 1
ATOM 6252 O O . ARG B 1 281 ? 33.375 6.656 0.301 1 96.94 281 ARG B O 1
ATOM 6259 N N . VAL B 1 282 ? 32.344 8.492 1.117 1 97.62 282 VAL B N 1
ATOM 6260 C CA . VAL B 1 282 ? 31.109 7.809 1.425 1 97.62 282 VAL B CA 1
ATOM 6261 C C . VAL B 1 282 ? 30.484 7.266 0.141 1 97.62 282 VAL B C 1
ATOM 6263 O O . VAL B 1 282 ? 30.016 6.129 0.108 1 97.62 282 VAL B O 1
ATOM 6266 N N . LEU B 1 283 ? 30.484 8.047 -0.904 1 97.38 283 LEU B N 1
ATOM 6267 C CA . LEU B 1 283 ? 29.938 7.625 -2.184 1 97.38 283 LEU B CA 1
ATOM 6268 C C . LEU B 1 283 ? 30.719 6.434 -2.742 1 97.38 283 LEU B C 1
ATOM 6270 O O . LEU B 1 283 ? 30.125 5.512 -3.303 1 97.38 283 LEU B O 1
ATOM 6274 N N . ARG B 1 284 ? 31.969 6.5 -2.629 1 95.94 284 ARG B N 1
ATOM 6275 C CA . ARG B 1 284 ? 32.812 5.395 -3.08 1 95.94 284 ARG B CA 1
ATOM 6276 C C . ARG B 1 284 ? 32.5 4.117 -2.309 1 95.94 284 ARG B C 1
ATOM 6278 O O . ARG B 1 284 ? 32.406 3.033 -2.895 1 95.94 284 ARG B O 1
ATOM 6285 N N . ASP B 1 285 ? 32.375 4.285 -1.041 1 95.88 285 ASP B N 1
ATOM 6286 C CA . ASP B 1 285 ? 32.062 3.135 -0.202 1 95.88 285 ASP B CA 1
ATOM 6287 C C . ASP B 1 285 ? 30.719 2.516 -0.613 1 95.88 285 ASP B C 1
ATOM 6289 O O . ASP B 1 285 ? 30.594 1.292 -0.696 1 95.88 285 ASP B O 1
ATOM 6293 N N . ILE B 1 286 ? 29.734 3.355 -0.821 1 95.62 286 ILE B N 1
ATOM 6294 C CA . ILE B 1 286 ? 28.406 2.883 -1.192 1 95.62 286 ILE B CA 1
ATOM 6295 C C . ILE B 1 286 ? 28.469 2.217 -2.566 1 95.62 286 ILE B C 1
ATOM 6297 O O . ILE B 1 286 ? 27.891 1.147 -2.768 1 95.62 286 ILE B O 1
ATOM 6301 N N . ALA B 1 287 ? 29.156 2.859 -3.48 1 94.56 287 ALA B N 1
ATOM 6302 C CA . ALA B 1 287 ? 29.312 2.293 -4.82 1 94.56 287 ALA B CA 1
ATOM 6303 C C . ALA B 1 287 ? 30 0.931 -4.766 1 94.56 287 ALA B C 1
ATOM 6305 O O . ALA B 1 287 ? 29.609 0.008 -5.488 1 94.56 287 ALA B O 1
ATOM 6306 N N . ALA B 1 288 ? 30.984 0.878 -3.951 1 92.5 288 ALA B N 1
ATOM 6307 C CA . ALA B 1 288 ? 31.719 -0.374 -3.803 1 92.5 288 ALA B CA 1
ATOM 6308 C C . ALA B 1 288 ? 30.828 -1.485 -3.281 1 92.5 288 ALA B C 1
ATOM 6310 O O . ALA B 1 288 ? 30.938 -2.641 -3.695 1 92.5 288 ALA B O 1
ATOM 6311 N N . MET B 1 289 ? 29.984 -1.168 -2.379 1 91.12 289 MET B N 1
ATOM 6312 C CA . MET B 1 289 ? 29.016 -2.131 -1.847 1 91.12 289 MET B CA 1
ATOM 6313 C C . MET B 1 289 ? 28.125 -2.674 -2.953 1 91.12 289 MET B C 1
ATOM 6315 O O . MET B 1 289 ? 27.859 -3.875 -3.004 1 91.12 289 MET B O 1
ATOM 6319 N N . GLY B 1 290 ? 27.656 -1.807 -3.783 1 89.44 290 GLY B N 1
ATOM 6320 C CA . GLY B 1 290 ? 26.812 -2.221 -4.895 1 89.44 290 GLY B CA 1
ATOM 6321 C C . GLY B 1 290 ? 27.531 -3.113 -5.887 1 89.44 290 GLY B C 1
ATOM 6322 O O . GLY B 1 290 ? 26.984 -4.141 -6.312 1 89.44 290 GLY B O 1
ATOM 6323 N N . LEU B 1 291 ? 28.703 -2.744 -6.211 1 90.25 291 LEU B N 1
ATOM 6324 C CA . LEU B 1 291 ? 29.484 -3.473 -7.211 1 90.25 291 LEU B CA 1
ATOM 6325 C C . LEU B 1 291 ? 29.891 -4.844 -6.688 1 90.25 291 LEU B C 1
ATOM 6327 O O . LEU B 1 291 ? 30.031 -5.793 -7.461 1 90.25 291 LEU B O 1
ATOM 6331 N N . ALA B 1 292 ? 30 -4.957 -5.43 1 86.88 292 ALA B N 1
ATOM 6332 C CA . ALA B 1 292 ? 30.391 -6.223 -4.809 1 86.88 292 ALA B CA 1
ATOM 6333 C C . ALA B 1 292 ? 29.297 -7.277 -4.996 1 86.88 292 ALA B C 1
ATOM 6335 O O . ALA B 1 292 ? 29.594 -8.469 -5.09 1 86.88 292 ALA B O 1
ATOM 6336 N N . HIS B 1 293 ? 28.094 -6.891 -5.082 1 81.81 293 HIS B N 1
ATOM 6337 C CA . HIS B 1 293 ? 26.984 -7.816 -5.238 1 81.81 293 HIS B CA 1
ATOM 6338 C C . HIS B 1 293 ? 26.938 -8.406 -6.645 1 81.81 293 HIS B C 1
ATOM 6340 O O . HIS B 1 293 ? 26.422 -9.508 -6.844 1 81.81 293 HIS B O 1
ATOM 6346 N N . VAL B 1 294 ? 27.453 -7.703 -7.539 1 81.75 294 VAL B N 1
ATOM 6347 C CA . VAL B 1 294 ? 27.469 -8.156 -8.922 1 81.75 294 VAL B CA 1
ATOM 6348 C C . VAL B 1 294 ? 28.703 -9.023 -9.18 1 81.75 294 VAL B C 1
ATOM 6350 O O . VAL B 1 294 ? 28.625 -10.023 -9.891 1 81.75 294 VAL B O 1
ATOM 6353 N N . SER B 1 295 ? 29.844 -8.641 -8.695 1 72.19 295 SER B N 1
ATOM 6354 C CA . SER B 1 295 ? 31.125 -9.305 -8.922 1 72.19 295 SER B CA 1
ATOM 6355 C C . SER B 1 295 ? 31.203 -10.641 -8.188 1 72.19 295 SER B C 1
ATOM 6357 O O . SER B 1 295 ? 31.953 -11.531 -8.578 1 72.19 295 SER B O 1
ATOM 6359 N N . ALA B 1 296 ? 30.688 -10.805 -7.074 1 57.47 296 ALA B N 1
ATOM 6360 C CA . ALA B 1 296 ? 30.844 -12.008 -6.254 1 57.47 296 ALA B CA 1
ATOM 6361 C C . ALA B 1 296 ? 30.578 -13.266 -7.07 1 57.47 296 ALA B C 1
ATOM 6363 O O . ALA B 1 296 ? 29.469 -13.453 -7.594 1 57.47 296 ALA B O 1
ATOM 6364 N N . LYS B 1 297 ? 31.828 -13.648 -7.863 1 46.62 297 LYS B N 1
ATOM 6365 C CA . LYS B 1 297 ? 32.094 -14.891 -8.586 1 46.62 297 LYS B CA 1
ATOM 6366 C C . LYS B 1 297 ? 31.344 -16.062 -7.941 1 46.62 297 LYS B C 1
ATOM 6368 O O . LYS B 1 297 ? 31.078 -16.047 -6.738 1 46.62 297 LYS B O 1
ATOM 6373 N N . LYS B 1 298 ? 31 -17.094 -8.773 1 41.69 298 LYS B N 1
ATOM 6374 C CA . LYS B 1 298 ? 30.625 -18.469 -8.477 1 41.69 298 LYS B CA 1
ATOM 6375 C C . LYS B 1 298 ? 31.547 -19.078 -7.418 1 41.69 298 LYS B C 1
ATOM 6377 O O . LYS B 1 298 ? 32.75 -18.844 -7.426 1 41.69 298 LYS B O 1
ATOM 6382 N N . PRO B 1 299 ? 31.156 -19.469 -6.266 1 33.69 299 PRO B N 1
ATOM 6383 C CA . PRO B 1 299 ? 32.125 -20.25 -5.516 1 33.69 299 PRO B CA 1
ATOM 6384 C C . PRO B 1 299 ? 33 -21.141 -6.414 1 33.69 299 PRO B C 1
ATOM 6386 O O . PRO B 1 299 ? 32.469 -21.922 -7.211 1 33.69 299 PRO B O 1
ATOM 6389 N N . THR B 1 300 ? 34.219 -20.625 -6.988 1 29.59 300 THR B N 1
ATOM 6390 C CA . THR B 1 300 ? 35.125 -21.531 -7.66 1 29.59 300 THR B CA 1
ATOM 6391 C C . THR B 1 300 ? 35.25 -22.844 -6.879 1 29.59 300 THR B C 1
ATOM 6393 O O . THR B 1 300 ? 35.312 -22.828 -5.648 1 29.59 300 THR B O 1
ATOM 6396 N N . ASN B 1 301 ? 34.969 -24.016 -7.461 1 28.75 301 ASN B N 1
ATOM 6397 C CA . ASN B 1 301 ? 35.531 -25.281 -6.992 1 28.75 301 ASN B CA 1
ATOM 6398 C C . ASN B 1 301 ? 37 -25.141 -6.664 1 28.75 301 ASN B C 1
ATOM 6400 O O . ASN B 1 301 ? 37.688 -24.234 -7.18 1 28.75 301 ASN B O 1
ATOM 6404 N N . GLY B 1 302 ? 37.688 -25.922 -5.781 1 28.02 302 GLY B N 1
ATOM 6405 C CA . GLY B 1 302 ? 38.969 -26.141 -5.168 1 28.02 302 GLY B CA 1
ATOM 6406 C C . GLY B 1 302 ? 40.125 -26.078 -6.156 1 28.02 302 GLY B C 1
ATOM 6407 O O . GLY B 1 302 ? 41.281 -26.281 -5.789 1 28.02 302 GLY B O 1
ATOM 6408 N N . LYS B 1 303 ? 40.188 -26.531 -7.426 1 28.42 303 LYS B N 1
ATOM 6409 C CA . LYS B 1 303 ? 41.562 -26.891 -7.789 1 28.42 303 LYS B CA 1
ATOM 6410 C C . LYS B 1 303 ? 42.406 -25.641 -8.031 1 28.42 303 LYS B C 1
ATOM 6412 O O . LYS B 1 303 ? 42.125 -24.875 -8.977 1 28.42 303 LYS B O 1
ATOM 6417 N N . ILE B 1 304 ? 42.938 -25 -6.941 1 26.86 304 ILE B N 1
ATOM 6418 C CA . ILE B 1 304 ? 44 -24.016 -6.93 1 26.86 304 ILE B CA 1
ATOM 6419 C C . ILE B 1 304 ? 45.156 -24.484 -7.805 1 26.86 304 ILE B C 1
ATOM 6421 O O . ILE B 1 304 ? 45.812 -25.484 -7.484 1 26.86 304 ILE B O 1
ATOM 6425 N N . ALA B 1 305 ? 45.062 -24.516 -9.141 1 25.19 305 ALA B N 1
ATOM 6426 C CA . ALA B 1 305 ? 46.375 -24.797 -9.695 1 25.19 305 ALA B CA 1
ATOM 6427 C C . ALA B 1 305 ? 47.375 -23.734 -9.289 1 25.19 305 ALA B C 1
ATOM 6429 O O . ALA B 1 305 ? 47.062 -22.547 -9.266 1 25.19 305 ALA B O 1
ATOM 6430 N N . PRO B 1 306 ? 48.656 -24.062 -8.781 1 23.78 306 PRO B N 1
ATOM 6431 C CA . PRO B 1 306 ? 49.75 -23.328 -8.156 1 23.78 306 PRO B CA 1
ATOM 6432 C C . PRO B 1 306 ? 50.156 -22.094 -8.953 1 23.78 306 PRO B C 1
ATOM 6434 O O . PRO B 1 306 ? 50.312 -21 -8.391 1 23.78 306 PRO B O 1
ATOM 6437 N N . GLY B 1 307 ? 50.938 -22.234 -10.109 1 23.73 307 GLY B N 1
ATOM 6438 C CA . GLY B 1 307 ? 52.25 -21.656 -10.359 1 23.73 307 GLY B CA 1
ATOM 6439 C C . GLY B 1 307 ? 52.188 -20.25 -10.914 1 23.73 307 GLY B C 1
ATOM 6440 O O . GLY B 1 307 ? 53.188 -19.547 -10.938 1 23.73 307 GLY B O 1
ATOM 6441 N N . LYS B 1 308 ? 51.531 -19.984 -12.078 1 26.27 308 LYS B N 1
ATOM 6442 C CA . LYS B 1 308 ? 52.25 -19 -12.875 1 26.27 308 LYS B CA 1
ATOM 6443 C C . LYS B 1 308 ? 52.156 -17.609 -12.227 1 26.27 308 LYS B C 1
ATOM 6445 O O . LYS B 1 308 ? 51.094 -17.188 -11.797 1 26.27 308 LYS B O 1
ATOM 6450 N N . ALA B 1 309 ? 53.219 -17.031 -11.789 1 22.83 309 ALA B N 1
ATOM 6451 C CA . ALA B 1 309 ? 53.75 -15.758 -11.297 1 22.83 309 ALA B CA 1
ATOM 6452 C C . ALA B 1 309 ? 53.188 -14.586 -12.109 1 22.83 309 ALA B C 1
ATOM 6454 O O . ALA B 1 309 ? 53.312 -14.57 -13.336 1 22.83 309 ALA B O 1
ATOM 6455 N N . PHE B 1 310 ? 52.156 -13.938 -11.641 1 24.83 310 PHE B N 1
ATOM 6456 C CA . PHE B 1 310 ? 51.656 -12.703 -12.227 1 24.83 310 PHE B CA 1
ATOM 6457 C C . PHE B 1 310 ? 52.781 -11.703 -12.422 1 24.83 310 PHE B C 1
ATOM 6459 O O . PHE B 1 310 ? 53.469 -11.312 -11.453 1 24.83 310 PHE B O 1
ATOM 6466 N N . ASP B 1 311 ? 53.531 -11.812 -13.461 1 26.27 311 ASP B N 1
ATOM 6467 C CA . ASP B 1 311 ? 54.531 -10.797 -13.742 1 26.27 311 ASP B CA 1
ATOM 6468 C C . ASP B 1 311 ? 53.938 -9.398 -13.617 1 26.27 311 ASP B C 1
ATOM 6470 O O . ASP B 1 311 ? 52.906 -9.102 -14.188 1 26.27 311 ASP B O 1
ATOM 6474 N N . ASP B 1 312 ? 54.281 -8.516 -12.641 1 28.95 312 ASP B N 1
ATOM 6475 C CA . ASP B 1 312 ? 54 -7.262 -11.953 1 28.95 312 ASP B CA 1
ATOM 6476 C C . ASP B 1 312 ? 54.062 -6.078 -12.914 1 28.95 312 ASP B C 1
ATOM 6478 O O . ASP B 1 312 ? 53.625 -4.977 -12.586 1 28.95 312 ASP B O 1
ATOM 6482 N N . ARG B 1 313 ? 55.125 -5.934 -13.82 1 27.64 313 ARG B N 1
ATOM 6483 C CA . ARG B 1 313 ? 55.719 -4.645 -14.195 1 27.64 313 ARG B CA 1
ATOM 6484 C C . ARG B 1 313 ? 54.781 -3.891 -15.141 1 27.64 313 ARG B C 1
ATOM 6486 O O . ARG B 1 313 ? 54.594 -2.678 -15.008 1 27.64 313 ARG B O 1
ATOM 6493 N N . SER B 1 314 ? 54.719 -4.258 -16.422 1 30.92 314 SER B N 1
ATOM 6494 C CA . SER B 1 314 ? 54.375 -3.301 -17.469 1 30.92 314 SER B CA 1
ATOM 6495 C C . SER B 1 314 ? 52.875 -2.932 -17.422 1 30.92 314 SER B C 1
ATOM 6497 O O . SER B 1 314 ? 52.469 -1.946 -18.031 1 30.92 314 SER B O 1
ATOM 6499 N N . SER B 1 315 ? 51.844 -3.896 -17.25 1 30.78 315 SER B N 1
ATOM 6500 C CA . SER B 1 315 ? 50.469 -3.865 -17.75 1 30.78 315 SER B CA 1
ATOM 6501 C C . SER B 1 315 ? 49.531 -3.113 -16.797 1 30.78 315 SER B C 1
ATOM 6503 O O . SER B 1 315 ? 48.594 -3.686 -16.25 1 30.78 315 SER B O 1
ATOM 6505 N N . ASP B 1 316 ? 49.844 -2.174 -16.109 1 33.34 316 ASP B N 1
ATOM 6506 C CA . ASP B 1 316 ? 49.156 -1.29 -15.18 1 33.34 316 ASP B CA 1
ATOM 6507 C C . ASP B 1 316 ? 48 -0.568 -15.867 1 33.34 316 ASP B C 1
ATOM 6509 O O . ASP B 1 316 ? 46.938 -0.378 -15.266 1 33.34 316 ASP B O 1
ATOM 6513 N N . GLU B 1 317 ? 48.25 0.129 -16.984 1 36.44 317 GLU B N 1
ATOM 6514 C CA . GLU B 1 317 ? 47.281 0.938 -17.719 1 36.44 317 GLU B CA 1
ATOM 6515 C C . GLU B 1 317 ? 46.125 0.082 -18.234 1 36.44 317 GLU B C 1
ATOM 6517 O O . GLU B 1 317 ? 44.969 0.535 -18.266 1 36.44 317 GLU B O 1
ATOM 6522 N N . GLU B 1 318 ? 46.344 -1.067 -18.859 1 39.38 318 GLU B N 1
ATOM 6523 C CA . GLU B 1 318 ? 45.375 -1.992 -19.422 1 39.38 318 GLU B CA 1
ATOM 6524 C C . GLU B 1 318 ? 44.5 -2.594 -18.328 1 39.38 318 GLU B C 1
ATOM 6526 O O . GLU B 1 318 ? 43.344 -2.918 -18.562 1 39.38 318 GLU B O 1
ATOM 6531 N N . GLU B 1 319 ? 45.031 -2.83 -17.156 1 42.41 319 GLU B N 1
ATOM 6532 C CA . GLU B 1 319 ? 44.312 -3.352 -15.992 1 42.41 319 GLU B CA 1
ATOM 6533 C C . GLU B 1 319 ? 43.281 -2.336 -15.477 1 42.41 319 GLU B C 1
ATOM 6535 O O . GLU B 1 319 ? 42.188 -2.707 -15.055 1 42.41 319 GLU B O 1
ATOM 6540 N N . SER B 1 320 ? 43.781 -1.031 -15.516 1 48.81 320 SER B N 1
ATOM 6541 C CA . SER B 1 320 ? 42.938 0.064 -15.07 1 48.81 320 SER B CA 1
ATOM 6542 C C . SER B 1 320 ? 41.719 0.22 -15.984 1 48.81 320 SER B C 1
ATOM 6544 O O . SER B 1 320 ? 40.594 0.419 -15.516 1 48.81 320 SER B O 1
ATOM 6546 N N . SER B 1 321 ? 42 0.23 -17.328 1 51.16 321 SER B N 1
ATOM 6547 C CA . SER B 1 321 ? 40.906 0.324 -18.312 1 51.16 321 SER B CA 1
ATOM 6548 C C . SER B 1 321 ? 39.969 -0.875 -18.203 1 51.16 321 SER B C 1
ATOM 6550 O O . SER B 1 321 ? 38.75 -0.726 -18.312 1 51.16 321 SER B O 1
ATOM 6552 N N . ASP B 1 322 ? 40.562 -2.061 -17.969 1 60.47 322 ASP B N 1
ATOM 6553 C CA . ASP B 1 322 ? 39.781 -3.281 -17.844 1 60.47 322 ASP B CA 1
ATOM 6554 C C . ASP B 1 322 ? 38.906 -3.262 -16.594 1 60.47 322 ASP B C 1
ATOM 6556 O O . ASP B 1 322 ? 37.75 -3.678 -16.625 1 60.47 322 ASP B O 1
ATOM 6560 N N . ASP B 1 323 ? 39.594 -2.621 -15.594 1 74.81 323 ASP B N 1
ATOM 6561 C CA . ASP B 1 323 ? 38.844 -2.5 -14.344 1 74.81 323 ASP B CA 1
ATOM 6562 C C . ASP B 1 323 ? 37.656 -1.519 -14.5 1 74.81 323 ASP B C 1
ATOM 6564 O O . ASP B 1 323 ? 36.562 -1.774 -14.008 1 74.81 323 ASP B O 1
ATOM 6568 N N . SER B 1 324 ? 38.094 -0.439 -15.258 1 77.19 324 SER B N 1
ATOM 6569 C CA . SER B 1 324 ? 37.031 0.56 -15.492 1 77.19 324 SER B CA 1
ATOM 6570 C C . SER B 1 324 ? 35.906 -0.011 -16.328 1 77.19 324 SER B C 1
ATOM 6572 O O . SER B 1 324 ? 34.719 0.246 -16.047 1 77.19 324 SER B O 1
ATOM 6574 N N . GLN B 1 325 ? 36.281 -0.774 -17.281 1 81 325 GLN B N 1
ATOM 6575 C CA . GLN B 1 325 ? 35.281 -1.383 -18.141 1 81 325 GLN B CA 1
ATOM 6576 C C . GLN B 1 325 ? 34.469 -2.406 -17.359 1 81 325 GLN B C 1
ATOM 6578 O O . GLN B 1 325 ? 33.25 -2.514 -17.562 1 81 325 GLN B O 1
ATOM 6583 N N . ARG B 1 326 ? 35.156 -3.098 -16.562 1 84.94 326 ARG B N 1
ATOM 6584 C CA . ARG B 1 326 ? 34.469 -4.074 -15.727 1 84.94 326 ARG B CA 1
ATOM 6585 C C . ARG B 1 326 ? 33.5 -3.387 -14.781 1 84.94 326 ARG B C 1
ATOM 6587 O O . ARG B 1 326 ? 32.375 -3.852 -14.602 1 84.94 326 ARG B O 1
ATOM 6594 N N . LYS B 1 327 ? 33.969 -2.34 -14.211 1 85.62 327 LYS B N 1
ATOM 6595 C CA . LYS B 1 327 ? 33.094 -1.592 -13.305 1 85.62 327 LYS B CA 1
ATOM 6596 C C . LYS B 1 327 ? 31.875 -1.042 -14.031 1 85.62 327 LYS B C 1
ATOM 6598 O O . LYS B 1 327 ? 30.766 -1.055 -13.492 1 85.62 327 LYS B O 1
ATOM 6603 N N . LYS B 1 328 ? 32.125 -0.595 -15.211 1 87.19 328 LYS B N 1
ATOM 6604 C CA . LYS B 1 328 ? 31.016 -0.064 -16.016 1 87.19 328 LYS B CA 1
ATOM 6605 C C . LYS B 1 328 ? 30 -1.155 -16.344 1 87.19 328 LYS B C 1
ATOM 6607 O O . LYS B 1 328 ? 28.797 -0.925 -16.281 1 87.19 328 LYS B O 1
ATOM 6612 N N . ARG B 1 329 ? 30.516 -2.23 -16.609 1 86.38 329 ARG B N 1
ATOM 6613 C CA . ARG B 1 329 ? 29.641 -3.355 -16.938 1 86.38 329 ARG B CA 1
ATOM 6614 C C . ARG B 1 329 ? 28.859 -3.797 -15.711 1 86.38 329 ARG B C 1
ATOM 6616 O O . ARG B 1 329 ? 27.656 -4.09 -15.812 1 86.38 329 ARG B O 1
ATOM 6623 N N . ASN B 1 330 ? 29.547 -3.844 -14.633 1 88 330 ASN B N 1
ATOM 6624 C CA . ASN B 1 330 ? 28.891 -4.246 -13.398 1 88 330 ASN B CA 1
ATOM 6625 C C . ASN B 1 330 ? 27.844 -3.223 -12.961 1 88 330 ASN B C 1
ATOM 6627 O O . ASN B 1 330 ? 26.797 -3.588 -12.43 1 88 330 ASN B O 1
ATOM 6631 N N . ALA B 1 331 ? 28.188 -2.018 -13.172 1 89.25 331 ALA B N 1
ATOM 6632 C CA . ALA B 1 331 ? 27.234 -0.954 -12.844 1 89.25 331 ALA B CA 1
ATOM 6633 C C . ALA B 1 331 ? 25.969 -1.066 -13.688 1 89.25 331 ALA B C 1
ATOM 6635 O O . ALA B 1 331 ? 24.859 -0.856 -13.188 1 89.25 331 ALA B O 1
ATOM 6636 N N . LYS B 1 332 ? 26.156 -1.36 -14.898 1 86.5 332 LYS B N 1
ATOM 6637 C CA . LYS B 1 332 ? 25.016 -1.54 -15.789 1 86.5 332 LYS B CA 1
ATOM 6638 C C . LYS B 1 332 ? 24.188 -2.746 -15.383 1 86.5 332 LYS B C 1
ATOM 6640 O O . LYS B 1 332 ? 22.953 -2.678 -15.375 1 86.5 332 LYS B O 1
ATOM 6645 N N . LYS B 1 333 ? 24.828 -3.738 -15.016 1 84.56 333 LYS B N 1
ATOM 6646 C CA . LYS B 1 333 ? 24.141 -4.941 -14.562 1 84.56 333 LYS B CA 1
ATOM 6647 C C . LYS B 1 333 ? 23.344 -4.676 -13.281 1 84.56 333 LYS B C 1
ATOM 6649 O O . LYS B 1 333 ? 22.25 -5.191 -13.109 1 84.56 333 LYS B O 1
ATOM 6654 N N . LEU B 1 334 ? 23.922 -3.955 -12.445 1 86.06 334 LEU B N 1
ATOM 6655 C CA . LEU B 1 334 ? 23.266 -3.596 -11.195 1 86.06 334 LEU B CA 1
ATOM 6656 C C . LEU B 1 334 ? 21.969 -2.82 -11.461 1 86.06 334 LEU B C 1
ATOM 6658 O O . LEU B 1 334 ? 20.953 -3.047 -10.797 1 86.06 334 LEU B O 1
ATOM 6662 N N . ALA B 1 335 ? 22.016 -1.985 -12.375 1 83.81 335 ALA B N 1
ATOM 6663 C CA . ALA B 1 335 ? 20.859 -1.146 -12.695 1 83.81 335 ALA B CA 1
ATOM 6664 C C . ALA B 1 335 ? 19.781 -1.946 -13.406 1 83.81 335 ALA B C 1
ATOM 6666 O O . ALA B 1 335 ? 18.594 -1.737 -13.172 1 83.81 335 ALA B O 1
ATOM 6667 N N . GLU B 1 336 ? 20.219 -2.863 -14.156 1 78.38 336 GLU B N 1
ATOM 6668 C CA . GLU B 1 336 ? 19.281 -3.549 -15.039 1 78.38 336 GLU B CA 1
ATOM 6669 C C . GLU B 1 336 ? 18.688 -4.773 -14.359 1 78.38 336 GLU B C 1
ATOM 6671 O O . GLU B 1 336 ? 17.547 -5.164 -14.664 1 78.38 336 GLU B O 1
ATOM 6676 N N . ASN B 1 337 ? 19.5 -5.309 -13.508 1 77.56 337 ASN B N 1
ATOM 6677 C CA . ASN B 1 337 ? 19.078 -6.551 -12.883 1 77.56 337 ASN B CA 1
ATOM 6678 C C . ASN B 1 337 ? 18.484 -6.305 -11.5 1 77.56 337 ASN B C 1
ATOM 6680 O O . ASN B 1 337 ? 19.188 -5.867 -10.578 1 77.56 337 ASN B O 1
ATOM 6684 N N . ALA B 1 338 ? 17.234 -6.68 -11.32 1 75.44 338 ALA B N 1
ATOM 6685 C CA . ALA B 1 338 ? 16.5 -6.414 -10.086 1 75.44 338 ALA B CA 1
ATOM 6686 C C . ALA B 1 338 ? 17.094 -7.184 -8.914 1 75.44 338 ALA B C 1
ATOM 6688 O O . ALA B 1 338 ? 17.078 -6.703 -7.773 1 75.44 338 ALA B O 1
ATOM 6689 N N . ARG B 1 339 ? 17.641 -8.328 -9.164 1 75.62 339 ARG B N 1
ATOM 6690 C CA . ARG B 1 339 ? 18.219 -9.148 -8.109 1 75.62 339 ARG B CA 1
ATOM 6691 C C . ARG B 1 339 ? 19.391 -8.43 -7.441 1 75.62 339 ARG B C 1
ATOM 6693 O O . ARG B 1 339 ? 19.453 -8.344 -6.215 1 75.62 339 ARG B O 1
ATOM 6700 N N . TYR B 1 340 ? 20.25 -7.949 -8.234 1 82.38 340 TYR B N 1
ATOM 6701 C CA . TYR B 1 340 ? 21.422 -7.27 -7.719 1 82.38 340 TYR B CA 1
ATOM 6702 C C . TYR B 1 340 ? 21.047 -5.969 -7.023 1 82.38 340 TYR B C 1
ATOM 6704 O O . TYR B 1 340 ? 21.578 -5.633 -5.969 1 82.38 340 TYR B O 1
ATOM 6712 N N . ARG B 1 341 ? 20.125 -5.277 -7.559 1 85.5 341 ARG B N 1
ATOM 6713 C CA . ARG B 1 341 ? 19.703 -3.996 -6.996 1 85.5 341 ARG B CA 1
ATOM 6714 C C . ARG B 1 341 ? 19.047 -4.184 -5.633 1 85.5 341 ARG B C 1
ATOM 6716 O O . ARG B 1 341 ? 19.344 -3.443 -4.691 1 85.5 341 ARG B O 1
ATOM 6723 N N . THR B 1 342 ? 18.188 -5.211 -5.559 1 78.81 342 THR B N 1
ATOM 6724 C CA . THR B 1 342 ? 17.5 -5.473 -4.305 1 78.81 342 THR B CA 1
ATOM 6725 C C . THR B 1 342 ? 18.469 -5.949 -3.232 1 78.81 342 THR B C 1
ATOM 6727 O O . THR B 1 342 ? 18.328 -5.59 -2.061 1 78.81 342 THR B O 1
ATOM 6730 N N . ALA B 1 343 ? 19.391 -6.766 -3.627 1 81.38 343 ALA B N 1
ATOM 6731 C CA . ALA B 1 343 ? 20.406 -7.23 -2.686 1 81.38 343 ALA B CA 1
ATOM 6732 C C . ALA B 1 343 ? 21.234 -6.062 -2.162 1 81.38 343 ALA B C 1
ATOM 6734 O O . ALA B 1 343 ? 21.562 -6.008 -0.973 1 81.38 343 ALA B O 1
ATOM 6735 N N . PHE B 1 344 ? 21.578 -5.227 -3.082 1 88.75 344 PHE B N 1
ATOM 6736 C CA . PHE B 1 344 ? 22.344 -4.035 -2.74 1 88.75 344 PHE B CA 1
ATOM 6737 C C . PHE B 1 344 ? 21.578 -3.158 -1.755 1 88.75 344 PHE B C 1
ATOM 6739 O O . PHE B 1 344 ? 22.109 -2.803 -0.698 1 88.75 344 PHE B O 1
ATOM 6746 N N . THR B 1 345 ? 20.359 -2.848 -1.996 1 88.25 345 THR B N 1
ATOM 6747 C CA . THR B 1 345 ? 19.562 -1.952 -1.162 1 88.25 345 THR B CA 1
ATOM 6748 C C . THR B 1 345 ? 19.219 -2.613 0.171 1 88.25 345 THR B C 1
ATOM 6750 O O . THR B 1 345 ? 19.141 -1.941 1.201 1 88.25 345 THR B O 1
ATOM 6753 N N . SER B 1 346 ? 18.969 -3.891 0.155 1 84.31 346 SER B N 1
ATOM 6754 C CA . SER B 1 346 ? 18.734 -4.621 1.396 1 84.31 346 SER B CA 1
ATOM 6755 C C . SER B 1 346 ? 19.922 -4.523 2.336 1 84.31 346 SER B C 1
ATOM 6757 O O . SER B 1 346 ? 19.766 -4.352 3.545 1 84.31 346 SER B O 1
ATOM 6759 N N . GLU B 1 347 ? 21.062 -4.695 1.742 1 87.94 347 GLU B N 1
ATOM 6760 C CA . GLU B 1 347 ? 22.281 -4.578 2.543 1 87.94 347 GLU B CA 1
ATOM 6761 C C . GLU B 1 347 ? 22.453 -3.166 3.096 1 87.94 347 GLU B C 1
ATOM 6763 O O . GLU B 1 347 ? 22.844 -2.986 4.25 1 87.94 347 GLU B O 1
ATOM 6768 N N . LEU B 1 348 ? 22.203 -2.264 2.279 1 93.12 348 LEU B N 1
ATOM 6769 C CA . LEU B 1 348 ? 22.312 -0.873 2.707 1 93.12 348 LEU B CA 1
ATOM 6770 C C . LEU B 1 348 ? 21.359 -0.585 3.861 1 93.12 348 LEU B C 1
ATOM 6772 O O . LEU B 1 348 ? 21.75 0.049 4.848 1 93.12 348 LEU B O 1
ATOM 6776 N N . VAL B 1 349 ? 20.094 -0.985 3.77 1 92.56 349 VAL B N 1
ATOM 6777 C CA . VAL B 1 349 ? 19.109 -0.8 4.832 1 92.56 349 VAL B CA 1
ATOM 6778 C C . VAL B 1 349 ? 19.625 -1.435 6.125 1 92.56 349 VAL B C 1
ATOM 6780 O O . VAL B 1 349 ? 19.547 -0.824 7.195 1 92.56 349 VAL B O 1
ATOM 6783 N N . LYS B 1 350 ? 20.172 -2.598 6.016 1 89.62 350 LYS B N 1
ATOM 6784 C CA . LYS B 1 350 ? 20.688 -3.324 7.176 1 89.62 350 LYS B CA 1
ATOM 6785 C C . LYS B 1 350 ? 21.812 -2.555 7.855 1 89.62 350 LYS B C 1
ATOM 6787 O O . LYS B 1 350 ? 21.844 -2.449 9.078 1 89.62 350 LYS B O 1
ATOM 6792 N N . THR B 1 351 ? 22.719 -2.078 7.066 1 92.62 351 THR B N 1
ATOM 6793 C CA . THR B 1 351 ? 23.875 -1.372 7.617 1 92.62 351 THR B CA 1
ATOM 6794 C C . THR B 1 351 ? 23.438 -0.066 8.281 1 92.62 351 THR B C 1
ATOM 6796 O O . THR B 1 351 ? 24.016 0.338 9.297 1 92.62 351 THR B O 1
ATOM 6799 N N . LEU B 1 352 ? 22.516 0.585 7.695 1 96.06 352 LEU B N 1
ATOM 6800 C CA . LEU B 1 352 ? 22.031 1.828 8.281 1 96.06 352 LEU B CA 1
ATOM 6801 C C . LEU B 1 352 ? 21.281 1.557 9.578 1 96.06 352 LEU B C 1
ATOM 6803 O O . LEU B 1 352 ? 21.438 2.287 10.562 1 96.06 352 LEU B O 1
ATOM 6807 N N . MET B 1 353 ? 20.484 0.537 9.594 1 94.19 353 MET B N 1
ATOM 6808 C CA . MET B 1 353 ? 19.75 0.173 10.805 1 94.19 353 MET B CA 1
ATOM 6809 C C . MET B 1 353 ? 20.703 -0.184 11.938 1 94.19 353 MET B C 1
ATOM 6811 O O . MET B 1 353 ? 20.453 0.152 13.094 1 94.19 353 MET B O 1
ATOM 6815 N N . ALA B 1 354 ? 21.797 -0.876 11.586 1 92.94 354 ALA B N 1
ATOM 6816 C CA . ALA B 1 354 ? 22.781 -1.299 12.578 1 92.94 354 ALA B CA 1
ATOM 6817 C C . ALA B 1 354 ? 23.422 -0.094 13.258 1 92.94 354 ALA B C 1
ATOM 6819 O O . ALA B 1 354 ? 23.922 -0.199 14.383 1 92.94 354 ALA B O 1
ATOM 6820 N N . GLY B 1 355 ? 23.422 1.033 12.609 1 95.12 355 GLY B N 1
ATOM 6821 C CA . GLY B 1 355 ? 24.047 2.232 13.148 1 95.12 355 GLY B CA 1
ATOM 6822 C C . GLY B 1 355 ? 23.109 3.047 14.023 1 95.12 355 GLY B C 1
ATOM 6823 O O . GLY B 1 355 ? 23.484 4.121 14.5 1 95.12 355 GLY B O 1
ATOM 6824 N N . VAL B 1 356 ? 21.906 2.553 14.266 1 95 356 VAL B N 1
ATOM 6825 C CA . VAL B 1 356 ? 20.906 3.277 15.047 1 95 356 VAL B CA 1
ATOM 6826 C C . VAL B 1 356 ? 20.812 2.67 16.438 1 95 356 VAL B C 1
ATOM 6828 O O . VAL B 1 356 ? 20.797 1.446 16.594 1 95 356 VAL B O 1
ATOM 6831 N N . SER B 1 357 ? 20.844 3.48 17.453 1 94.44 357 SER B N 1
ATOM 6832 C CA . SER B 1 357 ? 20.641 3.062 18.828 1 94.44 357 SER B CA 1
ATOM 6833 C C . SER B 1 357 ? 19.672 3.984 19.547 1 94.44 357 SER B C 1
ATOM 6835 O O . SER B 1 357 ? 19.297 5.035 19.031 1 94.44 357 SER B O 1
ATOM 6837 N N . ILE B 1 358 ? 19.141 3.562 20.688 1 92.88 358 ILE B N 1
ATOM 6838 C CA . ILE B 1 358 ? 18.219 4.363 21.484 1 92.88 358 ILE B CA 1
ATOM 6839 C C . ILE B 1 358 ? 18.938 4.91 22.719 1 92.88 358 ILE B C 1
ATOM 6841 O O . ILE B 1 358 ? 19.578 4.16 23.453 1 92.88 358 ILE B O 1
ATOM 6845 N N . VAL B 1 359 ? 18.891 6.184 22.891 1 93.25 359 VAL B N 1
ATOM 6846 C CA . VAL B 1 359 ? 19.453 6.852 24.062 1 93.25 359 VAL B CA 1
ATOM 6847 C C . VAL B 1 359 ? 18.344 7.105 25.078 1 93.25 359 VAL B C 1
ATOM 6849 O O . VAL B 1 359 ? 17.438 7.918 24.844 1 93.25 359 VAL B O 1
ATOM 6852 N N . PRO B 1 360 ? 18.406 6.441 26.188 1 91.19 360 PRO B N 1
ATOM 6853 C CA . PRO B 1 360 ? 17.344 6.609 27.188 1 91.19 360 PRO B CA 1
ATOM 6854 C C . PRO B 1 360 ? 17.328 8.008 27.797 1 91.19 360 PRO B C 1
ATOM 6856 O O . PRO B 1 360 ? 18.391 8.602 28.031 1 91.19 360 PRO B O 1
ATOM 6859 N N . ARG B 1 361 ? 16.141 8.516 27.906 1 90.06 361 ARG B N 1
ATOM 6860 C CA . ARG B 1 361 ? 15.883 9.766 28.609 1 90.06 361 ARG B CA 1
ATOM 6861 C C . ARG B 1 361 ? 14.758 9.586 29.641 1 90.06 361 ARG B C 1
ATOM 6863 O O . ARG B 1 361 ? 14.109 8.539 29.672 1 90.06 361 ARG B O 1
ATOM 6870 N N . GLU B 1 362 ? 14.688 10.602 30.516 1 87.06 362 GLU B N 1
ATOM 6871 C CA . GLU B 1 362 ? 13.586 10.633 31.469 1 87.06 362 GLU B CA 1
ATOM 6872 C C . GLU B 1 362 ? 12.617 11.773 31.156 1 87.06 362 GLU B C 1
ATOM 6874 O O . GLU B 1 362 ? 13.031 12.922 31.016 1 87.06 362 GLU B O 1
ATOM 6879 N N . PRO B 1 363 ? 11.406 11.461 31.156 1 89.69 363 PRO B N 1
ATOM 6880 C CA . PRO B 1 363 ? 10.789 10.133 31.203 1 89.69 363 PRO B CA 1
ATOM 6881 C C . PRO B 1 363 ? 11.109 9.281 29.984 1 89.69 363 PRO B C 1
ATOM 6883 O O . PRO B 1 363 ? 11.547 9.812 28.953 1 89.69 363 PRO B O 1
ATOM 6886 N N . ALA B 1 364 ? 10.891 8.031 30.047 1 88.69 364 ALA B N 1
ATOM 6887 C CA . ALA B 1 364 ? 11.312 7.066 29.031 1 88.69 364 ALA B CA 1
ATOM 6888 C C . ALA B 1 364 ? 10.688 7.379 27.672 1 88.69 364 ALA B C 1
ATOM 6890 O O . ALA B 1 364 ? 11.281 7.102 26.641 1 88.69 364 ALA B O 1
ATOM 6891 N N . CYS B 1 365 ? 9.492 7.93 27.688 1 92.19 365 CYS B N 1
ATOM 6892 C CA . CYS B 1 365 ? 8.789 8.203 26.438 1 92.19 365 CYS B CA 1
ATOM 6893 C C . CYS B 1 365 ? 9.523 9.273 25.625 1 92.19 365 CYS B C 1
ATOM 6895 O O . CYS B 1 365 ? 9.266 9.43 24.438 1 92.19 365 CYS B O 1
ATOM 6897 N N . LEU B 1 366 ? 10.477 10.016 26.234 1 92.94 366 LEU B N 1
ATOM 6898 C CA . LEU B 1 366 ? 11.211 11.078 25.562 1 92.94 366 LEU B CA 1
ATOM 6899 C C . LEU B 1 366 ? 12.594 10.602 25.141 1 92.94 366 LEU B C 1
ATOM 6901 O O . LEU B 1 366 ? 13.43 11.406 24.719 1 92.94 366 LEU B O 1
ATOM 6905 N N . SER B 1 367 ? 12.82 9.25 25.297 1 93.12 367 SER B N 1
ATOM 6906 C CA . SER B 1 367 ? 14.062 8.695 24.766 1 93.12 367 SER B CA 1
ATOM 6907 C C . SER B 1 367 ? 14.227 9.023 23.297 1 93.12 367 SER B C 1
ATOM 6909 O O . SER B 1 367 ? 13.258 9.398 22.625 1 93.12 367 SER B O 1
ATOM 6911 N N . GLU B 1 368 ? 15.438 8.984 22.75 1 92.88 368 GLU B N 1
ATOM 6912 C CA . GLU B 1 368 ? 15.703 9.406 21.375 1 92.88 368 GLU B CA 1
ATOM 6913 C C . GLU B 1 368 ? 16.609 8.414 20.656 1 92.88 368 GLU B C 1
ATOM 6915 O O . GLU B 1 368 ? 17.328 7.652 21.312 1 92.88 368 GLU B O 1
ATOM 6920 N N . VAL B 1 369 ? 16.5 8.453 19.375 1 94.19 369 VAL B N 1
ATOM 6921 C CA . VAL B 1 369 ? 17.359 7.652 18.531 1 94.19 369 VAL B CA 1
ATOM 6922 C C . VAL B 1 369 ? 18.688 8.367 18.312 1 94.19 369 VAL B C 1
ATOM 6924 O O . VAL B 1 369 ? 18.734 9.602 18.203 1 94.19 369 VAL B O 1
ATOM 6927 N N . ALA B 1 370 ? 19.734 7.668 18.359 1 94.62 370 ALA B N 1
ATOM 6928 C CA . ALA B 1 370 ? 21.078 8.172 18.047 1 94.62 370 ALA B CA 1
ATOM 6929 C C . ALA B 1 370 ? 21.703 7.391 16.891 1 94.62 370 ALA B C 1
ATOM 6931 O O . ALA B 1 370 ? 21.547 6.172 16.812 1 94.62 370 ALA B O 1
ATOM 6932 N N . TRP B 1 371 ? 22.375 8.117 16.047 1 95.75 371 TRP B N 1
ATOM 6933 C CA . TRP B 1 371 ? 23.078 7.527 14.914 1 95.75 371 TRP B CA 1
ATOM 6934 C C . TRP B 1 371 ? 24.562 7.375 15.203 1 95.75 371 TRP B C 1
ATOM 6936 O O . TRP B 1 371 ? 25.172 8.258 15.812 1 95.75 371 TRP B O 1
ATOM 6946 N N . ASP B 1 372 ? 25.156 6.285 14.836 1 95.25 372 ASP B N 1
ATOM 6947 C CA . ASP B 1 372 ? 26.609 6.289 14.75 1 95.25 372 ASP B CA 1
ATOM 6948 C C . ASP B 1 372 ? 27.094 7.121 13.562 1 95.25 372 ASP B C 1
ATOM 6950 O O . ASP B 1 372 ? 26.328 7.379 12.633 1 95.25 372 ASP B O 1
ATOM 6954 N N . ARG B 1 373 ? 28.266 7.535 13.562 1 94.94 373 ARG B N 1
ATOM 6955 C CA . ARG B 1 373 ? 28.75 8.516 12.602 1 94.94 373 ARG B CA 1
ATOM 6956 C C . ARG B 1 373 ? 28.719 7.957 11.18 1 94.94 373 ARG B C 1
ATOM 6958 O O . ARG B 1 373 ? 28.312 8.648 10.242 1 94.94 373 ARG B O 1
ATOM 6965 N N . VAL B 1 374 ? 29.125 6.719 10.977 1 95.5 374 VAL B N 1
ATOM 6966 C CA . VAL B 1 374 ? 29.219 6.117 9.648 1 95.5 374 VAL B CA 1
ATOM 6967 C C . VAL B 1 374 ? 27.828 6.039 9.016 1 95.5 374 VAL B C 1
ATOM 6969 O O . VAL B 1 374 ? 27.656 6.402 7.848 1 95.5 374 VAL B O 1
ATOM 6972 N N . ALA B 1 375 ? 26.875 5.52 9.789 1 96.31 375 ALA B N 1
ATOM 6973 C CA . ALA B 1 375 ? 25.5 5.418 9.281 1 96.31 375 ALA B CA 1
ATOM 6974 C C . ALA B 1 375 ? 24.938 6.797 8.969 1 96.31 375 ALA B C 1
ATOM 6976 O O . ALA B 1 375 ? 24.25 6.977 7.953 1 96.31 375 ALA B O 1
ATOM 6977 N N . LEU B 1 376 ? 25.188 7.75 9.852 1 96.88 376 LEU B N 1
ATOM 6978 C CA . LEU B 1 376 ? 24.703 9.109 9.633 1 96.88 376 LEU B CA 1
ATOM 6979 C C . LEU B 1 376 ? 25.297 9.703 8.367 1 96.88 376 LEU B C 1
ATOM 6981 O O . LEU B 1 376 ? 24.594 10.359 7.59 1 96.88 376 LEU B O 1
ATOM 6985 N N . GLU B 1 377 ? 26.578 9.5 8.148 1 97.38 377 GLU B N 1
ATOM 6986 C CA . GLU B 1 377 ? 27.234 9.977 6.938 1 97.38 377 GLU B CA 1
ATOM 6987 C C . GLU B 1 377 ? 26.562 9.422 5.688 1 97.38 377 GLU B C 1
ATOM 6989 O O . GLU B 1 377 ? 26.312 10.156 4.734 1 97.38 377 GLU B O 1
ATOM 6994 N N . ARG B 1 378 ? 26.312 8.148 5.73 1 97.06 378 ARG B N 1
ATOM 6995 C CA . ARG B 1 378 ? 25.734 7.484 4.566 1 97.06 378 ARG B CA 1
ATOM 6996 C C . ARG B 1 378 ? 24.328 8.016 4.273 1 97.06 378 ARG B C 1
ATOM 6998 O O . ARG B 1 378 ? 24 8.32 3.125 1 97.06 378 ARG B O 1
ATOM 7005 N N . VAL B 1 379 ? 23.547 8.156 5.305 1 97 379 VAL B N 1
ATOM 7006 C CA . VAL B 1 379 ? 22.172 8.609 5.137 1 97 379 VAL B CA 1
ATOM 7007 C C . VAL B 1 379 ? 22.172 10.047 4.617 1 97 379 VAL B C 1
ATOM 7009 O O . VAL B 1 379 ? 21.438 10.367 3.674 1 97 379 VAL B O 1
ATOM 7012 N N . MET B 1 380 ? 22.984 10.906 5.164 1 96.62 380 MET B N 1
ATOM 7013 C CA . MET B 1 380 ? 23 12.32 4.801 1 96.62 380 MET B CA 1
ATOM 7014 C C . MET B 1 380 ? 23.562 12.516 3.396 1 96.62 380 MET B C 1
ATOM 7016 O O . MET B 1 380 ? 23.047 13.336 2.629 1 96.62 380 MET B O 1
ATOM 7020 N N . VAL B 1 381 ? 24.562 11.797 3.061 1 97.19 381 VAL B N 1
ATOM 7021 C CA . VAL B 1 381 ? 25.156 11.922 1.733 1 97.19 381 VAL B CA 1
ATOM 7022 C C . VAL B 1 381 ? 24.172 11.438 0.678 1 97.19 381 VAL B C 1
ATOM 7024 O O . VAL B 1 381 ? 23.984 12.086 -0.353 1 97.19 381 VAL B O 1
ATOM 7027 N N . LEU B 1 382 ? 23.547 10.289 0.939 1 96 382 LEU B N 1
ATOM 7028 C CA . LEU B 1 382 ? 22.578 9.758 -0.017 1 96 382 LEU B CA 1
ATOM 7029 C C . LEU B 1 382 ? 21.422 10.727 -0.201 1 96 382 LEU B C 1
ATOM 7031 O O . LEU B 1 382 ? 20.984 10.969 -1.327 1 96 382 LEU B O 1
ATOM 7035 N N . LYS B 1 383 ? 20.953 11.242 0.923 1 93.56 383 LYS B N 1
ATOM 7036 C CA . LYS B 1 383 ? 19.828 12.164 0.895 1 93.56 383 LYS B CA 1
ATOM 7037 C C . LYS B 1 383 ? 20.156 13.398 0.052 1 93.56 383 LYS B C 1
ATOM 7039 O O . LYS B 1 383 ? 19.406 13.734 -0.87 1 93.56 383 LYS B O 1
ATOM 7044 N N . HIS B 1 384 ? 21.234 13.992 0.302 1 94.06 384 HIS B N 1
ATOM 7045 C CA . HIS B 1 384 ? 21.547 15.266 -0.335 1 94.06 384 HIS B CA 1
ATOM 7046 C C . HIS B 1 384 ? 22.156 15.055 -1.72 1 94.06 384 HIS B C 1
ATOM 7048 O O . HIS B 1 384 ? 21.938 15.867 -2.623 1 94.06 384 HIS B O 1
ATOM 7054 N N . PHE B 1 385 ? 22.922 13.961 -1.921 1 94.75 385 PHE B N 1
ATOM 7055 C CA . PHE B 1 385 ? 23.422 13.648 -3.252 1 94.75 385 PHE B CA 1
ATOM 7056 C C . PHE B 1 385 ? 22.281 13.406 -4.227 1 94.75 385 PHE B C 1
ATOM 7058 O O . PHE B 1 385 ? 22.297 13.922 -5.344 1 94.75 385 PHE B O 1
ATOM 7065 N N . THR B 1 386 ? 21.312 12.617 -3.814 1 91.25 386 THR B N 1
ATOM 7066 C CA . THR B 1 386 ? 20.156 12.344 -4.66 1 91.25 386 THR B CA 1
ATOM 7067 C C . THR B 1 386 ? 19.391 13.633 -4.965 1 91.25 386 THR B C 1
ATOM 7069 O O . THR B 1 386 ? 18.891 13.82 -6.078 1 91.25 386 THR B O 1
ATOM 7072 N N . PHE B 1 387 ? 19.312 14.5 -3.996 1 88.31 387 PHE B N 1
ATOM 7073 C CA . PHE B 1 387 ? 18.625 15.773 -4.184 1 88.31 387 PHE B CA 1
ATOM 7074 C C . PHE B 1 387 ? 19.297 16.594 -5.281 1 88.31 387 PHE B C 1
ATOM 7076 O O . PHE B 1 387 ? 18.641 17.016 -6.23 1 88.31 387 PHE B O 1
ATOM 7083 N N . PHE B 1 388 ? 20.562 16.719 -5.27 1 90.94 388 PHE B N 1
ATOM 7084 C CA . PHE B 1 388 ? 21.266 17.594 -6.195 1 90.94 388 PHE B CA 1
ATOM 7085 C C . PHE B 1 388 ? 21.469 16.906 -7.539 1 90.94 388 PHE B C 1
ATOM 7087 O O . PHE B 1 388 ? 21.422 17.562 -8.586 1 90.94 388 PHE B O 1
ATOM 7094 N N . PHE B 1 389 ? 21.641 15.648 -7.48 1 91.56 389 PHE B N 1
ATOM 7095 C CA . PHE B 1 389 ? 22 14.945 -8.703 1 91.56 389 PHE B CA 1
ATOM 7096 C C . PHE B 1 389 ? 20.766 14.539 -9.484 1 91.56 389 PHE B C 1
ATOM 7098 O O . PHE B 1 389 ? 20.781 14.508 -10.719 1 91.56 389 PHE B O 1
ATOM 7105 N N . VAL B 1 390 ? 19.719 14.141 -8.789 1 88.5 390 VAL B N 1
ATOM 7106 C CA . VAL B 1 390 ? 18.562 13.562 -9.461 1 88.5 390 VAL B CA 1
ATOM 7107 C C . VAL B 1 390 ? 17.391 14.547 -9.43 1 88.5 390 VAL B C 1
ATOM 7109 O O . VAL B 1 390 ? 16.844 14.914 -10.477 1 88.5 390 VAL B O 1
ATOM 7112 N N . ILE B 1 391 ? 17.016 15.047 -8.281 1 83.69 391 ILE B N 1
ATOM 7113 C CA . ILE B 1 391 ? 15.797 15.828 -8.094 1 83.69 391 ILE B CA 1
ATOM 7114 C C . ILE B 1 391 ? 15.938 17.172 -8.797 1 83.69 391 ILE B C 1
ATOM 7116 O O . ILE B 1 391 ? 14.969 17.688 -9.375 1 83.69 391 ILE B O 1
ATOM 7120 N N . LYS B 1 392 ? 17.141 17.703 -8.859 1 85.12 392 LYS B N 1
ATOM 7121 C CA . LYS B 1 392 ? 17.359 19.031 -9.445 1 85.12 392 LYS B CA 1
ATOM 7122 C C . LYS B 1 392 ? 17.594 18.938 -10.945 1 85.12 392 LYS B C 1
ATOM 7124 O O . LYS B 1 392 ? 17.828 19.953 -11.609 1 85.12 392 LYS B O 1
ATOM 7129 N N . THR B 1 393 ? 17.406 17.719 -11.445 1 81.62 393 THR B N 1
ATOM 7130 C CA . THR B 1 393 ? 17.516 17.578 -12.891 1 81.62 393 THR B CA 1
ATOM 7131 C C . THR B 1 393 ? 16.375 18.312 -13.586 1 81.62 393 THR B C 1
ATOM 7133 O O . THR B 1 393 ? 15.281 18.438 -13.039 1 81.62 393 THR B O 1
ATOM 7136 N N . PRO B 1 394 ? 16.641 18.766 -14.805 1 79.38 394 PRO B N 1
ATOM 7137 C CA . PRO B 1 394 ? 15.625 19.547 -15.516 1 79.38 394 PRO B CA 1
ATOM 7138 C C . PRO B 1 394 ? 14.312 18.781 -15.703 1 79.38 394 PRO B C 1
ATOM 7140 O O . PRO B 1 394 ? 13.234 19.375 -15.617 1 79.38 394 PRO B O 1
ATOM 7143 N N . VAL B 1 395 ? 14.461 17.562 -15.945 1 75.31 395 VAL B N 1
ATOM 7144 C CA . VAL B 1 395 ? 13.258 16.766 -16.188 1 75.31 395 VAL B CA 1
ATOM 7145 C C . VAL B 1 395 ? 12.391 16.75 -14.938 1 75.31 395 VAL B C 1
ATOM 7147 O O . VAL B 1 395 ? 11.18 16.969 -15.008 1 75.31 395 VAL B O 1
ATOM 7150 N N . LEU B 1 396 ? 12.969 16.516 -13.828 1 78.44 396 LEU B N 1
ATOM 7151 C CA . LEU B 1 396 ? 12.195 16.453 -12.594 1 78.44 396 LEU B CA 1
ATOM 7152 C C . LEU B 1 396 ? 11.797 17.844 -12.133 1 78.44 396 LEU B C 1
ATOM 7154 O O . LEU B 1 396 ? 10.727 18.016 -11.531 1 78.44 396 LEU B O 1
ATOM 7158 N N . GLN B 1 397 ? 12.547 18.828 -12.492 1 80.25 397 GLN B N 1
ATOM 7159 C CA . GLN B 1 397 ? 12.203 20.203 -12.148 1 80.25 397 GLN B CA 1
ATOM 7160 C C . GLN B 1 397 ? 10.992 20.672 -12.945 1 80.25 397 GLN B C 1
ATOM 7162 O O . GLN B 1 397 ? 10.18 21.453 -12.438 1 80.25 397 GLN B O 1
ATOM 7167 N N . ALA B 1 398 ? 10.969 20.234 -14.164 1 81 398 ALA B N 1
ATOM 7168 C CA . ALA B 1 398 ? 9.812 20.578 -14.984 1 81 398 ALA B CA 1
ATOM 7169 C C . ALA B 1 398 ? 8.523 20.016 -14.391 1 81 398 ALA B C 1
ATOM 7171 O O . ALA B 1 398 ? 7.496 20.703 -14.359 1 81 398 ALA B O 1
ATOM 7172 N N . PHE B 1 399 ? 8.586 18.844 -13.945 1 78 399 PHE B N 1
ATOM 7173 C CA . PHE B 1 399 ? 7.434 18.219 -13.305 1 78 399 PHE B CA 1
ATOM 7174 C C . PHE B 1 399 ? 7.047 18.984 -12.039 1 78 399 PHE B C 1
ATOM 7176 O O . PHE B 1 399 ? 5.863 19.219 -11.781 1 78 399 PHE B O 1
ATOM 7183 N N . GLU B 1 400 ? 8.031 19.297 -11.32 1 79.06 400 GLU B N 1
ATOM 7184 C CA . GLU B 1 400 ? 7.812 20 -10.062 1 79.06 400 GLU B CA 1
ATOM 7185 C C . GLU B 1 400 ? 7.223 21.391 -10.297 1 79.06 400 GLU B C 1
ATOM 7187 O O . GLU B 1 400 ? 6.324 21.812 -9.578 1 79.06 400 GLU B O 1
ATOM 7192 N N . THR B 1 401 ? 7.727 22.031 -11.281 1 83.5 401 THR B N 1
ATOM 7193 C CA . THR B 1 401 ? 7.238 23.375 -11.602 1 83.5 401 THR B CA 1
ATOM 7194 C C . THR B 1 401 ? 5.793 23.328 -12.086 1 83.5 401 THR B C 1
ATOM 7196 O O . THR B 1 401 ? 4.977 24.172 -11.703 1 83.5 401 THR B O 1
ATOM 7199 N N . ASN B 1 402 ? 5.543 22.359 -12.852 1 86.38 402 ASN B N 1
ATOM 7200 C CA . ASN B 1 402 ? 4.172 22.172 -13.312 1 86.38 402 ASN B CA 1
ATOM 7201 C C . ASN B 1 402 ? 3.227 21.844 -12.164 1 86.38 402 ASN B C 1
ATOM 7203 O O . ASN B 1 402 ? 2.092 22.328 -12.125 1 86.38 402 ASN B O 1
ATOM 7207 N N . GLY B 1 403 ? 3.703 21.031 -11.297 1 89.06 403 GLY B N 1
ATOM 7208 C CA . GLY B 1 403 ? 2.904 20.703 -10.125 1 89.06 403 GLY B CA 1
ATOM 7209 C C . GLY B 1 403 ? 2.6 21.906 -9.25 1 89.06 403 GLY B C 1
ATOM 7210 O O . GLY B 1 403 ? 1.474 22.062 -8.773 1 89.06 403 GLY B O 1
ATOM 7211 N N . ARG B 1 404 ? 3.572 22.75 -9.062 1 91.81 404 ARG B N 1
ATOM 7212 C CA . ARG B 1 404 ? 3.389 23.969 -8.289 1 91.81 404 ARG B CA 1
ATOM 7213 C C . ARG B 1 404 ? 2.346 24.875 -8.93 1 91.81 404 ARG B C 1
ATOM 7215 O O . ARG B 1 404 ? 1.501 25.453 -8.242 1 91.81 404 ARG B O 1
ATOM 7222 N N . HIS B 1 405 ? 2.438 24.953 -10.219 1 93.88 405 HIS B N 1
ATOM 7223 C CA . HIS B 1 405 ? 1.489 25.766 -10.961 1 93.88 405 HIS B CA 1
ATOM 7224 C C . HIS B 1 405 ? 0.069 25.234 -10.828 1 93.88 405 HIS B C 1
ATOM 7226 O O . HIS B 1 405 ? -0.867 26 -10.578 1 93.88 405 HIS B O 1
ATOM 7232 N N . VAL B 1 406 ? -0.073 24 -10.953 1 94.56 406 VAL B N 1
ATOM 7233 C CA . VAL B 1 406 ? -1.387 23.359 -10.875 1 94.56 406 VAL B CA 1
ATOM 7234 C C . VAL B 1 406 ? -2.002 23.609 -9.5 1 94.56 406 VAL B C 1
ATOM 7236 O O . VAL B 1 406 ? -3.162 24.016 -9.398 1 94.56 406 VAL B O 1
ATOM 7239 N N . VAL B 1 407 ? -1.244 23.422 -8.469 1 96.44 407 VAL B N 1
ATOM 7240 C CA . VAL B 1 407 ? -1.735 23.562 -7.105 1 96.44 407 VAL B CA 1
ATOM 7241 C C . VAL B 1 407 ? -2.105 25.031 -6.844 1 96.44 407 VAL B C 1
ATOM 7243 O O . VAL B 1 407 ? -3.164 25.312 -6.277 1 96.44 407 VAL B O 1
ATOM 7246 N N . SER B 1 408 ? -1.284 25.953 -7.281 1 96.69 408 SER B N 1
ATOM 7247 C CA . SER B 1 408 ? -1.54 27.375 -7.098 1 96.69 408 SER B CA 1
ATOM 7248 C C . SER B 1 408 ? -2.807 27.812 -7.828 1 96.69 408 SER B C 1
ATOM 7250 O O . SER B 1 408 ? -3.629 28.547 -7.277 1 96.69 408 SER B O 1
ATOM 7252 N N . GLU B 1 409 ? -2.898 27.328 -9.023 1 96.38 409 GLU B N 1
ATOM 7253 C CA . GLU B 1 409 ? -4.051 27.688 -9.844 1 96.38 409 GLU B CA 1
ATOM 7254 C C . GLU B 1 409 ? -5.34 27.094 -9.289 1 96.38 409 GLU B C 1
ATOM 7256 O O . GLU B 1 409 ? -6.398 27.719 -9.352 1 96.38 409 GLU B O 1
ATOM 7261 N N . LEU B 1 410 ? -5.258 25.906 -8.844 1 97.25 410 LEU B N 1
ATOM 7262 C CA . LEU B 1 410 ? -6.426 25.281 -8.234 1 97.25 410 LEU B CA 1
ATOM 7263 C C . LEU B 1 410 ? -6.938 26.109 -7.059 1 97.25 410 LEU B C 1
ATOM 7265 O O . LEU B 1 410 ? -8.141 26.375 -6.957 1 97.25 410 LEU B O 1
ATOM 7269 N N . CYS B 1 411 ? -6.027 26.531 -6.172 1 97.75 411 CYS B N 1
ATOM 7270 C CA . CYS B 1 411 ? -6.406 27.344 -5.023 1 97.75 411 CYS B CA 1
ATOM 7271 C C . CYS B 1 411 ? -7.035 28.656 -5.465 1 97.75 411 CYS B C 1
ATOM 7273 O O . CYS B 1 411 ? -8.055 29.078 -4.918 1 97.75 411 CYS B O 1
ATOM 7275 N N . ARG B 1 412 ? -6.453 29.234 -6.457 1 96.94 412 ARG B N 1
ATOM 7276 C CA . ARG B 1 412 ? -6.945 30.516 -6.969 1 96.94 412 ARG B CA 1
ATOM 7277 C C . ARG B 1 412 ? -8.352 30.359 -7.543 1 96.94 412 ARG B C 1
ATOM 7279 O O . ARG B 1 412 ? -9.234 31.172 -7.242 1 96.94 412 ARG B O 1
ATOM 7286 N N . LEU B 1 413 ? -8.523 29.375 -8.367 1 96.25 413 LEU B N 1
ATOM 7287 C CA . LEU B 1 413 ? -9.797 29.156 -9.047 1 96.25 413 LEU B CA 1
ATOM 7288 C C . LEU B 1 413 ? -10.898 28.812 -8.047 1 96.25 413 LEU B C 1
ATOM 7290 O O . LEU B 1 413 ? -12.031 29.281 -8.18 1 96.25 413 LEU B O 1
ATOM 7294 N N . LEU B 1 414 ? -10.578 28.031 -7.062 1 97.06 414 LEU B N 1
ATOM 7295 C CA . LEU B 1 414 ? -11.562 27.641 -6.059 1 97.06 414 LEU B CA 1
ATOM 7296 C C . LEU B 1 414 ? -11.922 28.828 -5.164 1 97.06 414 LEU B C 1
ATOM 7298 O O . LEU B 1 414 ? -13.078 28.969 -4.758 1 97.06 414 LEU B O 1
ATOM 7302 N N . TRP B 1 415 ? -10.953 29.688 -4.848 1 96.75 415 TRP B N 1
ATOM 7303 C CA . TRP B 1 415 ? -11.18 30.859 -4.02 1 96.75 415 TRP B CA 1
ATOM 7304 C C . TRP B 1 415 ? -12.023 31.891 -4.762 1 96.75 415 TRP B C 1
ATOM 7306 O O . TRP B 1 415 ? -12.805 32.625 -4.145 1 96.75 415 TRP B O 1
ATOM 7316 N N . ALA B 1 416 ? -11.938 31.938 -6.055 1 96 416 ALA B N 1
ATOM 7317 C CA . ALA B 1 416 ? -12.656 32.906 -6.883 1 96 416 ALA B CA 1
ATOM 7318 C C . ALA B 1 416 ? -14.141 32.562 -6.957 1 96 416 ALA B C 1
ATOM 7320 O O . ALA B 1 416 ? -14.945 33.375 -7.406 1 96 416 ALA B O 1
ATOM 7321 N N . ASP B 1 417 ? -14.531 31.438 -6.434 1 95.06 417 ASP B N 1
ATOM 7322 C CA . ASP B 1 417 ? -15.938 31.031 -6.402 1 95.06 417 ASP B CA 1
ATOM 7323 C C . ASP B 1 417 ? -16.469 31.016 -4.969 1 95.06 417 ASP B C 1
ATOM 7325 O O . ASP B 1 417 ? -16.547 29.953 -4.348 1 95.06 417 ASP B O 1
ATOM 7329 N N . PRO B 1 418 ? -16.953 32.125 -4.512 1 93.06 418 PRO B N 1
ATOM 7330 C CA . PRO B 1 418 ? -17.375 32.219 -3.111 1 93.06 418 PRO B CA 1
ATOM 7331 C C . PRO B 1 418 ? -18.562 31.312 -2.779 1 93.06 418 PRO B C 1
ATOM 7333 O O . PRO B 1 418 ? -18.797 31 -1.609 1 93.06 418 PRO B O 1
ATOM 7336 N N . GLU B 1 419 ? -19.266 30.891 -3.77 1 93.88 419 GLU B N 1
ATOM 7337 C CA . GLU B 1 419 ? -20.406 30.016 -3.535 1 93.88 419 GLU B CA 1
ATOM 7338 C C . GLU B 1 419 ? -19.969 28.562 -3.4 1 93.88 419 GLU B C 1
ATOM 7340 O O . GLU B 1 419 ? -20.734 27.703 -2.943 1 93.88 419 GLU B O 1
ATOM 7345 N N . GLY B 1 420 ? -18.766 28.266 -3.73 1 94.38 420 GLY B N 1
ATOM 7346 C CA . GLY B 1 420 ? -18.219 26.938 -3.553 1 94.38 420 GLY B CA 1
ATOM 7347 C C . GLY B 1 420 ? -18.797 25.906 -4.512 1 94.38 420 GLY B C 1
ATOM 7348 O O . GLY B 1 420 ? -18.812 24.719 -4.211 1 94.38 420 GLY B O 1
ATOM 7349 N N . ASN B 1 421 ? -19.281 26.266 -5.66 1 92.44 421 ASN B N 1
ATOM 7350 C CA . ASN B 1 421 ? -19.938 25.375 -6.617 1 92.44 421 ASN B CA 1
ATOM 7351 C C . ASN B 1 421 ? -18.953 24.375 -7.215 1 92.44 421 ASN B C 1
ATOM 7353 O O . ASN B 1 421 ? -19.344 23.297 -7.676 1 92.44 421 ASN B O 1
ATOM 7357 N N . LYS B 1 422 ? -17.734 24.734 -7.18 1 92.75 422 LYS B N 1
ATOM 7358 C CA . LYS B 1 422 ? -16.719 23.875 -7.781 1 92.75 422 LYS B CA 1
ATOM 7359 C C . LYS B 1 422 ? -16.188 22.859 -6.77 1 92.75 422 LYS B C 1
ATOM 7361 O O . LYS B 1 422 ? -15.43 21.953 -7.133 1 92.75 422 LYS B O 1
ATOM 7366 N N . LEU B 1 423 ? -16.578 22.969 -5.5 1 92.56 423 LEU B N 1
ATOM 7367 C CA . LEU B 1 423 ? -16.141 22.062 -4.445 1 92.56 423 LEU B CA 1
ATOM 7368 C C . LEU B 1 423 ? -17.078 20.875 -4.312 1 92.56 423 LEU B C 1
ATOM 7370 O O . LEU B 1 423 ? -18.281 20.984 -4.617 1 92.56 423 LEU B O 1
ATOM 7374 N N . PRO B 1 424 ? -16.562 19.719 -3.938 1 85 424 PRO B N 1
ATOM 7375 C CA . PRO B 1 424 ? -17.469 18.609 -3.6 1 85 424 PRO B CA 1
ATOM 7376 C C . PRO B 1 424 ? -18.453 18.984 -2.502 1 85 424 PRO B C 1
ATOM 7378 O O . PRO B 1 424 ? -18.188 19.859 -1.681 1 85 424 PRO B O 1
ATOM 7381 N N . PRO B 1 425 ? -19.547 18.281 -2.406 1 82.12 425 PRO B N 1
ATOM 7382 C CA . PRO B 1 425 ? -20.656 18.688 -1.534 1 82.12 425 PRO B CA 1
ATOM 7383 C C . PRO B 1 425 ? -20.234 18.828 -0.072 1 82.12 425 PRO B C 1
ATOM 7385 O O . PRO B 1 425 ? -20.625 19.781 0.599 1 82.12 425 PRO B O 1
ATOM 7388 N N . ASP B 1 426 ? -19.516 17.938 0.43 1 78.94 426 ASP B N 1
ATOM 7389 C CA . ASP B 1 426 ? -19.109 17.984 1.835 1 78.94 426 ASP B CA 1
ATOM 7390 C C . ASP B 1 426 ? -18.188 19.156 2.109 1 78.94 426 ASP B C 1
ATOM 7392 O O . ASP B 1 426 ? -18.312 19.828 3.137 1 78.94 426 ASP B O 1
ATOM 7396 N N . CYS B 1 427 ? -17.25 19.438 1.26 1 87.88 427 CYS B N 1
ATOM 7397 C CA . CYS B 1 427 ? -16.344 20.578 1.387 1 87.88 427 CYS B CA 1
ATOM 7398 C C . CYS B 1 427 ? -17.078 21.891 1.198 1 87.88 427 CYS B C 1
ATOM 7400 O O . CYS B 1 427 ? -16.812 22.875 1.898 1 87.88 427 CYS B O 1
ATOM 7402 N N . ARG B 1 428 ? -18.016 21.859 0.265 1 91.38 428 ARG B N 1
ATOM 7403 C CA . ARG B 1 428 ? -18.812 23.047 -0.023 1 91.38 428 ARG B CA 1
ATOM 7404 C C . ARG B 1 428 ? -19.594 23.5 1.206 1 91.38 428 ARG B C 1
ATOM 7406 O O . ARG B 1 428 ? -19.656 24.688 1.512 1 91.38 428 ARG B O 1
ATOM 7413 N N . ALA B 1 429 ? -20.156 22.547 1.866 1 87.38 429 ALA B N 1
ATOM 7414 C CA . ALA B 1 429 ? -20.969 22.859 3.035 1 87.38 429 ALA B CA 1
ATOM 7415 C C . ALA B 1 429 ? -20.141 23.562 4.105 1 87.38 429 ALA B C 1
ATOM 7417 O O . ALA B 1 429 ? -20.594 24.562 4.688 1 87.38 429 ALA B O 1
ATOM 7418 N N . ARG B 1 430 ? -18.953 23.156 4.383 1 88.81 430 ARG B N 1
ATOM 7419 C CA . ARG B 1 430 ? -18.078 23.766 5.379 1 88.81 430 ARG B CA 1
ATOM 7420 C C . ARG B 1 430 ? -17.578 25.125 4.906 1 88.81 430 ARG B C 1
ATOM 7422 O O . ARG B 1 430 ? -17.547 26.094 5.68 1 88.81 430 ARG B O 1
ATOM 7429 N N . PHE B 1 431 ? -17.234 25.203 3.713 1 95.38 431 PHE B N 1
ATOM 7430 C CA . PHE B 1 431 ? -16.672 26.406 3.113 1 95.38 431 PHE B CA 1
ATOM 7431 C C . PHE B 1 431 ? -17.703 27.531 3.092 1 95.38 431 PHE B C 1
ATOM 7433 O O . PHE B 1 431 ? -17.422 28.656 3.496 1 95.38 431 PHE B O 1
ATOM 7440 N N . THR B 1 432 ? -18.938 27.234 2.684 1 95.19 432 THR B N 1
ATOM 7441 C CA . THR B 1 432 ? -19.969 28.25 2.533 1 95.19 432 THR B CA 1
ATOM 7442 C C . THR B 1 432 ? -20.375 28.812 3.893 1 95.19 432 THR B C 1
ATOM 7444 O O . THR B 1 432 ? -20.719 29.984 4.008 1 95.19 432 THR B O 1
ATOM 7447 N N . LYS B 1 433 ? -20.406 27.984 4.852 1 94.62 433 LYS B N 1
ATOM 7448 C CA . LYS B 1 433 ? -20.703 28.469 6.199 1 94.62 433 LYS B CA 1
ATOM 7449 C C . LYS B 1 433 ? -19.719 29.531 6.637 1 94.62 433 LYS B C 1
ATOM 7451 O O . LYS B 1 433 ? -20.094 30.531 7.258 1 94.62 433 LYS B O 1
ATOM 7456 N N . LYS B 1 434 ? -18.484 29.359 6.344 1 95.19 434 LYS B N 1
ATOM 7457 C CA . LYS B 1 434 ? -17.438 30.312 6.711 1 95.19 434 LYS B CA 1
ATOM 7458 C C . LYS B 1 434 ? -17.531 31.578 5.844 1 95.19 434 LYS B C 1
ATOM 7460 O O . LYS B 1 434 ? -17.281 32.688 6.32 1 95.19 434 LYS B O 1
ATOM 7465 N N . MET B 1 435 ? -17.891 31.344 4.637 1 95.5 435 MET B N 1
ATOM 7466 C CA . MET B 1 435 ? -17.984 32.469 3.727 1 95.5 435 MET B CA 1
ATOM 7467 C C . MET B 1 435 ? -19.141 33.406 4.125 1 95.5 435 MET B C 1
ATOM 7469 O O . MET B 1 435 ? -19.047 34.625 3.951 1 95.5 435 MET B O 1
ATOM 7473 N N . VAL B 1 436 ? -20.172 32.781 4.648 1 95.75 436 VAL B N 1
ATOM 7474 C CA . VAL B 1 436 ? -21.266 33.594 5.164 1 95.75 436 VAL B CA 1
ATOM 7475 C C . VAL B 1 436 ? -20.766 34.5 6.297 1 95.75 436 VAL B C 1
ATOM 7477 O O . VAL B 1 436 ? -21.141 35.656 6.383 1 95.75 436 VAL B O 1
ATOM 7480 N N . LYS B 1 437 ? -19.953 33.938 7.098 1 95.25 437 LYS B N 1
ATOM 7481 C CA . LYS B 1 437 ? -19.375 34.688 8.203 1 95.25 437 LYS B CA 1
ATOM 7482 C C . LYS B 1 437 ? -18.438 35.781 7.691 1 95.25 437 LYS B C 1
ATOM 7484 O O . LYS B 1 437 ? -18.359 36.844 8.281 1 95.25 437 LYS B O 1
ATOM 7489 N N . VAL B 1 438 ? -17.703 35.5 6.711 1 95 438 VAL B N 1
ATOM 7490 C CA . VAL B 1 438 ? -16.844 36.469 6.086 1 95 438 VAL B CA 1
ATOM 7491 C C . VAL B 1 438 ? -17.672 37.656 5.578 1 95 438 VAL B C 1
ATOM 7493 O O . VAL B 1 438 ? -17.359 38.812 5.848 1 95 438 VAL B O 1
ATOM 7496 N N . SER B 1 439 ? -18.703 37.312 4.867 1 95 439 SER B N 1
ATOM 7497 C CA . SER B 1 439 ? -19.578 38.344 4.301 1 95 439 SER B CA 1
ATOM 7498 C C . SER B 1 439 ? -20.219 39.219 5.391 1 95 439 SER B C 1
ATOM 7500 O O . SER B 1 439 ? -20.328 40.438 5.25 1 95 439 SER B O 1
ATOM 7502 N N . ALA B 1 440 ? -20.641 38.562 6.406 1 94.88 440 ALA B N 1
ATOM 7503 C CA . ALA B 1 440 ? -21.234 39.281 7.523 1 94.88 440 ALA B CA 1
ATOM 7504 C C . ALA B 1 440 ? -20.234 40.25 8.164 1 94.88 440 ALA B C 1
ATOM 7506 O O . ALA B 1 440 ? -20.578 41.375 8.484 1 94.88 440 ALA B O 1
ATOM 7507 N N . ALA B 1 441 ? -19.062 39.781 8.391 1 93.81 441 ALA B N 1
ATOM 7508 C CA . ALA B 1 441 ? -18.016 40.625 9 1 93.81 441 ALA B CA 1
ATOM 7509 C C . ALA B 1 441 ? -17.656 41.781 8.086 1 93.81 441 ALA B C 1
ATOM 7511 O O . ALA B 1 441 ? -17.422 42.906 8.555 1 93.81 441 ALA B O 1
ATOM 7512 N N . LYS B 1 442 ? -17.562 41.5 6.859 1 94.44 442 LYS B N 1
ATOM 7513 C CA . LYS B 1 442 ? -17.25 42.562 5.895 1 94.44 442 LYS B CA 1
ATOM 7514 C C . LYS B 1 442 ? -18.359 43.625 5.852 1 94.44 442 LYS B C 1
ATOM 7516 O O . LYS B 1 442 ? -18.078 44.812 5.715 1 94.44 442 LYS B O 1
ATOM 7521 N N . ALA B 1 443 ? -19.609 43.156 5.918 1 95.12 443 ALA B N 1
ATOM 7522 C CA . ALA B 1 443 ? -20.734 44.062 5.93 1 95.12 443 ALA B CA 1
ATOM 7523 C C . ALA B 1 443 ? -20.703 44.969 7.16 1 95.12 443 ALA B C 1
ATOM 7525 O O . ALA B 1 443 ? -20.984 46.156 7.07 1 95.12 443 ALA B O 1
ATOM 7526 N N . GLU B 1 444 ? -20.406 44.375 8.234 1 93.88 444 GLU B N 1
ATOM 7527 C CA . GLU B 1 444 ? -20.297 45.156 9.469 1 93.88 444 GLU B CA 1
ATOM 7528 C C . GLU B 1 444 ? -19.172 46.188 9.367 1 93.88 444 GLU B C 1
ATOM 7530 O O . GLU B 1 444 ? -19.312 47.312 9.82 1 93.88 444 GLU B O 1
ATOM 7535 N N . LEU B 1 445 ? -18.062 45.812 8.836 1 93 445 LEU B N 1
ATOM 7536 C CA . LEU B 1 445 ? -16.922 46.688 8.656 1 93 445 LEU B CA 1
ATOM 7537 C C . LEU B 1 445 ? -17.281 47.844 7.707 1 93 445 LEU B C 1
ATOM 7539 O O . LEU B 1 445 ? -16.938 49 7.965 1 93 445 LEU B O 1
ATOM 7543 N N . ALA B 1 446 ? -17.969 47.5 6.676 1 92.19 446 ALA B N 1
ATOM 7544 C CA . ALA B 1 446 ? -18.391 48.531 5.711 1 92.19 446 ALA B CA 1
ATOM 7545 C C . ALA B 1 446 ? -19.328 49.531 6.352 1 92.19 446 ALA B C 1
ATOM 7547 O O . ALA B 1 446 ? -19.25 50.719 6.082 1 92.19 446 ALA B O 1
ATOM 7548 N N . ALA B 1 447 ? -20.172 49.031 7.129 1 90.5 447 ALA B N 1
ATOM 7549 C CA . ALA B 1 447 ? -21.109 49.906 7.828 1 90.5 447 ALA B CA 1
ATOM 7550 C C . ALA B 1 447 ? -20.391 50.844 8.773 1 90.5 447 ALA B C 1
ATOM 7552 O O . ALA B 1 447 ? -20.75 52 8.898 1 90.5 447 ALA B O 1
ATOM 7553 N N . LEU B 1 448 ? -19.422 50.281 9.406 1 88.62 448 LEU B N 1
ATOM 7554 C CA . LEU B 1 448 ? -18.625 51.094 10.32 1 88.62 448 LEU B CA 1
ATOM 7555 C C . LEU B 1 448 ? -17.875 52.188 9.555 1 88.62 448 LEU B C 1
ATOM 7557 O O . LEU B 1 448 ? -17.797 53.344 10 1 88.62 448 LEU B O 1
ATOM 7561 N N . LEU B 1 449 ? -17.344 51.812 8.477 1 86.25 449 LEU B N 1
ATOM 7562 C CA . LEU B 1 449 ? -16.562 52.75 7.672 1 86.25 449 LEU B CA 1
ATOM 7563 C C . LEU B 1 449 ? -17.469 53.844 7.102 1 86.25 449 LEU B C 1
ATOM 7565 O O . LEU B 1 449 ? -17.062 55 7.023 1 86.25 449 LEU B O 1
ATOM 7569 N N . ASP B 1 450 ? -18.672 53.531 6.738 1 84.31 450 ASP B N 1
ATOM 7570 C CA . ASP B 1 450 ? -19.656 54.5 6.246 1 84.31 450 ASP B CA 1
ATOM 7571 C C . ASP B 1 450 ? -20.062 55.469 7.344 1 84.31 450 ASP B C 1
ATOM 7573 O O . ASP B 1 450 ? -20.234 56.656 7.09 1 84.31 450 ASP B O 1
ATOM 7577 N N . ALA B 1 451 ? -20.156 54.938 8.508 1 79.62 451 ALA B N 1
ATOM 7578 C CA . ALA B 1 451 ? -20.531 55.781 9.641 1 79.62 451 ALA B CA 1
ATOM 7579 C C . ALA B 1 451 ? -19.406 56.75 10.016 1 79.62 451 ALA B C 1
ATOM 7581 O O . ALA B 1 451 ? -19.672 57.875 10.414 1 79.62 451 ALA B O 1
ATOM 7582 N N . GLU B 1 452 ? -18.203 56.25 9.922 1 76.06 452 GLU B N 1
ATOM 7583 C CA . GLU B 1 452 ? -17.047 57.094 10.219 1 76.06 452 GLU B CA 1
ATOM 7584 C C . GLU B 1 452 ? -16.922 58.25 9.227 1 76.06 452 GLU B C 1
ATOM 7586 O O . GLU B 1 452 ? -16.516 59.344 9.594 1 76.06 452 GLU B O 1
ATOM 7591 N N . ASN B 1 453 ? -17.141 57.906 7.992 1 70.38 453 ASN B N 1
ATOM 7592 C CA . ASN B 1 453 ? -17.047 58.938 6.953 1 70.38 453 ASN B CA 1
ATOM 7593 C C . ASN B 1 453 ? -18.078 60.031 7.16 1 70.38 453 ASN B C 1
ATOM 7595 O O . ASN B 1 453 ? -17.844 61.188 6.797 1 70.38 453 ASN B O 1
ATOM 7599 N N . VAL B 1 454 ? -19.141 59.625 7.77 1 63.12 454 VAL B N 1
ATOM 7600 C CA . VAL B 1 454 ? -20.203 60.594 7.996 1 63.12 454 VAL B CA 1
ATOM 7601 C C . VAL B 1 454 ? -19.875 61.438 9.242 1 63.12 454 VAL B C 1
ATOM 7603 O O . VAL B 1 454 ? -20.219 62.625 9.312 1 63.12 454 VAL B O 1
ATOM 7606 N N . ARG B 1 455 ? -19.25 60.625 10.266 1 60.28 455 ARG B N 1
ATOM 7607 C CA . ARG B 1 455 ? -18.984 61.344 11.508 1 60.28 455 ARG B CA 1
ATOM 7608 C C . ARG B 1 455 ? -17.672 62.125 11.43 1 60.28 455 ARG B C 1
ATOM 7610 O O . ARG B 1 455 ? -16.594 61.5 11.391 1 60.28 455 ARG B O 1
ATOM 7617 N N . ASN B 1 456 ? -17.516 63.125 10.664 1 51.69 456 ASN B N 1
ATOM 7618 C CA . ASN B 1 456 ? -16.344 63.969 10.539 1 51.69 456 ASN B CA 1
ATOM 7619 C C . ASN B 1 456 ? -15.773 64.375 11.906 1 51.69 456 ASN B C 1
ATOM 7621 O O . ASN B 1 456 ? -15.008 65.312 12.016 1 51.69 456 ASN B O 1
ATOM 7625 N N . ASP B 1 457 ? -16.406 64.125 13.18 1 48.22 457 ASP B N 1
ATOM 7626 C CA . ASP B 1 457 ? -15.875 64.875 14.305 1 48.22 457 ASP B CA 1
ATOM 7627 C C . ASP B 1 457 ? -14.695 64.125 14.938 1 48.22 457 ASP B C 1
ATOM 7629 O O . ASP B 1 457 ? -14.57 62.906 14.812 1 48.22 457 ASP B O 1
ATOM 7633 N N . GLY B 1 458 ? -13.516 64.75 15.477 1 48.81 458 GLY B N 1
ATOM 7634 C CA . GLY B 1 458 ? -12.172 64.688 16.031 1 48.81 458 GLY B CA 1
ATOM 7635 C C . GLY B 1 458 ? -12 63.531 17.031 1 48.81 458 GLY B C 1
ATOM 7636 O O . GLY B 1 458 ? -10.938 62.906 17.094 1 48.81 458 GLY B O 1
ATOM 7637 N N . ASP B 1 459 ? -12.75 63.5 18.188 1 48.09 459 ASP B N 1
ATOM 7638 C CA . ASP B 1 459 ? -12.383 62.938 19.5 1 48.09 459 ASP B CA 1
ATOM 7639 C C . ASP B 1 459 ? -12.562 61.438 19.547 1 48.09 459 ASP B C 1
ATOM 7641 O O . ASP B 1 459 ? -11.969 60.75 20.375 1 48.09 459 ASP B O 1
ATOM 7645 N N . GLY B 1 460 ? -13.633 60.875 19.078 1 52.19 460 GLY B N 1
ATOM 7646 C CA . GLY B 1 460 ? -14.102 59.531 19.297 1 52.19 460 GLY B CA 1
ATOM 7647 C C . GLY B 1 460 ? -13.352 58.469 18.484 1 52.19 460 GLY B C 1
ATOM 7648 O O . GLY B 1 460 ? -13.797 57.344 18.359 1 52.19 460 GLY B O 1
ATOM 7649 N N . ASP B 1 461 ? -12.234 58.844 18.031 1 64.12 461 ASP B N 1
ATOM 7650 C CA . ASP B 1 461 ? -11.406 58.281 16.969 1 64.12 461 ASP B CA 1
ATOM 7651 C C . ASP B 1 461 ? -10.719 57 17.438 1 64.12 461 ASP B C 1
ATOM 7653 O O . ASP B 1 461 ? -10.688 56 16.703 1 64.12 461 ASP B O 1
ATOM 7657 N N . ALA B 1 462 ? -10.367 57 18.781 1 69.62 462 ALA B N 1
ATOM 7658 C CA . ALA B 1 462 ? -9.594 55.844 19.219 1 69.62 462 ALA B CA 1
ATOM 7659 C C . ALA B 1 462 ? -10.477 54.594 19.328 1 69.62 462 ALA B C 1
ATOM 7661 O O . ALA B 1 462 ? -10.062 53.5 18.953 1 69.62 462 ALA B O 1
ATOM 7662 N N . VAL B 1 463 ? -11.758 54.812 19.938 1 74.31 463 VAL B N 1
ATOM 7663 C CA . VAL B 1 463 ? -12.672 53.688 20.109 1 74.31 463 VAL B CA 1
ATOM 7664 C C . VAL B 1 463 ? -13.094 53.156 18.734 1 74.31 463 VAL B C 1
ATOM 7666 O O . VAL B 1 463 ? -13.188 51.938 18.547 1 74.31 463 VAL B O 1
ATOM 7669 N N . LEU B 1 464 ? -13.328 54 17.859 1 78.94 464 LEU B N 1
ATOM 7670 C CA . LEU B 1 464 ? -13.734 53.625 16.516 1 78.94 464 LEU B CA 1
ATOM 7671 C C . LEU B 1 464 ? -12.586 52.906 15.789 1 78.94 464 LEU B C 1
ATOM 7673 O O . LEU B 1 464 ? -12.812 51.969 15.039 1 78.94 464 LEU B O 1
ATOM 7677 N N . LEU B 1 465 ? -11.398 53.438 16.062 1 81.94 465 LEU B N 1
ATOM 7678 C CA . LEU B 1 465 ? -10.227 52.812 15.461 1 81.94 465 LEU B CA 1
ATOM 7679 C C . LEU B 1 465 ? -10.039 51.406 15.992 1 81.94 465 LEU B C 1
ATOM 7681 O O . LEU B 1 465 ? -9.703 50.469 15.234 1 81.94 465 LEU B O 1
ATOM 7685 N N . LYS B 1 466 ? -10.188 51.25 17.312 1 86.94 466 LYS B N 1
ATOM 7686 C CA . LYS B 1 466 ? -10.07 49.938 17.922 1 86.94 466 LYS B CA 1
ATOM 7687 C C . LYS B 1 466 ? -11.133 49 17.375 1 86.94 466 LYS B C 1
ATOM 7689 O O . LYS B 1 466 ? -10.852 47.812 17.141 1 86.94 466 LYS B O 1
ATOM 7694 N N . ARG B 1 467 ? -12.305 49.5 17.219 1 86.5 467 ARG B N 1
ATOM 7695 C CA . ARG B 1 467 ? -13.391 48.688 16.688 1 86.5 467 ARG B CA 1
ATOM 7696 C C . ARG B 1 467 ? -13.117 48.312 15.234 1 86.5 467 ARG B C 1
ATOM 7698 O O . ARG B 1 467 ? -13.422 47.188 14.82 1 86.5 467 ARG B O 1
ATOM 7705 N N . ARG B 1 468 ? -12.602 49.188 14.492 1 88.19 468 ARG B N 1
ATOM 7706 C CA . ARG B 1 468 ? -12.234 48.938 13.109 1 88.19 468 ARG B CA 1
ATOM 7707 C C . ARG B 1 468 ? -11.18 47.844 13.023 1 88.19 468 ARG B C 1
ATOM 7709 O O . ARG B 1 468 ? -11.289 46.938 12.195 1 88.19 468 ARG B O 1
ATOM 7716 N N . GLU B 1 469 ? -10.242 47.906 13.875 1 89.5 469 GLU B N 1
ATOM 7717 C CA . GLU B 1 469 ? -9.172 46.906 13.898 1 89.5 469 GLU B CA 1
ATOM 7718 C C . GLU B 1 469 ? -9.719 45.531 14.281 1 89.5 469 GLU B C 1
ATOM 7720 O O . GLU B 1 469 ? -9.297 44.531 13.719 1 89.5 469 GLU B O 1
ATOM 7725 N N . GLU B 1 470 ? -10.539 45.5 15.18 1 90.06 470 GLU B N 1
ATOM 7726 C CA . GLU B 1 470 ? -11.141 44.25 15.617 1 90.06 470 GLU B CA 1
ATOM 7727 C C . GLU B 1 470 ? -11.953 43.625 14.5 1 90.06 470 GLU B C 1
ATOM 7729 O O . GLU B 1 470 ? -11.93 42.375 14.328 1 90.06 470 GLU B O 1
ATOM 7734 N N . LEU B 1 471 ? -12.742 44.438 13.852 1 90.31 471 LEU B N 1
ATOM 7735 C CA . LEU B 1 471 ? -13.555 43.938 12.758 1 90.31 471 LEU B CA 1
ATOM 7736 C C . LEU B 1 471 ? -12.68 43.469 11.602 1 90.31 471 LEU B C 1
ATOM 7738 O O . LEU B 1 471 ? -12.992 42.438 10.953 1 90.31 471 LEU B O 1
ATOM 7742 N N . GLN B 1 472 ? -11.617 44.188 11.367 1 91.38 472 GLN B N 1
ATOM 7743 C CA . GLN B 1 472 ? -10.672 43.781 10.344 1 91.38 472 GLN B CA 1
ATOM 7744 C C . GLN B 1 472 ? -10.039 42.438 10.695 1 91.38 472 GLN B C 1
ATOM 7746 O O . GLN B 1 472 ? -9.875 41.562 9.836 1 91.38 472 GLN B O 1
ATOM 7751 N N . LYS B 1 473 ? -9.695 42.312 11.93 1 90.38 473 LYS B N 1
ATOM 7752 C CA . LYS B 1 473 ? -9.141 41.062 12.406 1 90.38 473 LYS B CA 1
ATOM 7753 C C . LYS B 1 473 ? -10.156 39.938 12.266 1 90.38 473 LYS B C 1
ATOM 7755 O O . LYS B 1 473 ? -9.789 38.781 11.945 1 90.38 473 LYS B O 1
ATOM 7760 N N . ARG B 1 474 ? -11.328 40.188 12.5 1 91.56 474 ARG B N 1
ATOM 7761 C CA . ARG B 1 474 ? -12.391 39.188 12.383 1 91.56 474 ARG B CA 1
ATOM 7762 C C . ARG B 1 474 ? -12.57 38.75 10.938 1 91.56 474 ARG B C 1
ATOM 7764 O O . ARG B 1 474 ? -12.773 37.562 10.664 1 91.56 474 ARG B O 1
ATOM 7771 N N . VAL B 1 475 ? -12.609 39.688 10.031 1 93.56 475 VAL B N 1
ATOM 7772 C CA . VAL B 1 475 ? -12.711 39.375 8.609 1 93.56 475 VAL B CA 1
ATOM 7773 C C . VAL B 1 475 ? -11.555 38.469 8.203 1 93.56 475 VAL B C 1
ATOM 7775 O O . VAL B 1 475 ? -11.766 37.406 7.57 1 93.56 475 VAL B O 1
ATOM 7778 N N . ARG B 1 476 ? -10.359 38.844 8.633 1 91.5 476 ARG B N 1
ATOM 7779 C CA . ARG B 1 476 ? -9.172 38.094 8.281 1 91.5 476 ARG B CA 1
ATOM 7780 C C . ARG B 1 476 ? -9.242 36.656 8.867 1 91.5 476 ARG B C 1
ATOM 7782 O O . ARG B 1 476 ? -8.828 35.719 8.219 1 91.5 476 ARG B O 1
ATOM 7789 N N . ARG B 1 477 ? -9.703 36.562 10.016 1 90.69 477 ARG B N 1
ATOM 7790 C CA . ARG B 1 477 ? -9.805 35.281 10.703 1 90.69 477 ARG B CA 1
ATOM 7791 C C . ARG B 1 477 ? -10.766 34.344 9.961 1 90.69 477 ARG B C 1
ATOM 7793 O O . ARG B 1 477 ? -10.461 33.188 9.766 1 90.69 477 ARG B O 1
ATOM 7800 N N . TRP B 1 478 ? -11.875 34.812 9.609 1 93.44 478 TRP B N 1
ATOM 7801 C CA . TRP B 1 478 ? -12.859 34 8.914 1 93.44 478 TRP B CA 1
ATOM 7802 C C . TRP B 1 478 ? -12.383 33.656 7.504 1 93.44 478 TRP B C 1
ATOM 7804 O O . TRP B 1 478 ? -12.641 32.562 7.004 1 93.44 478 TRP B O 1
ATOM 7814 N N . GLU B 1 479 ? -11.719 34.625 6.879 1 94.56 479 GLU B N 1
ATOM 7815 C CA . GLU B 1 479 ? -11.141 34.344 5.57 1 94.56 479 GLU B CA 1
ATOM 7816 C C . GLU B 1 479 ? -10.086 33.25 5.66 1 94.56 479 GLU B C 1
ATOM 7818 O O . GLU B 1 479 ? -10.016 32.375 4.793 1 94.56 479 GLU B O 1
ATOM 7823 N N . ALA B 1 480 ? -9.281 33.375 6.668 1 94 480 ALA B N 1
ATOM 7824 C CA . ALA B 1 480 ? -8.25 32.344 6.875 1 94 480 ALA B CA 1
ATOM 7825 C C . ALA B 1 480 ? -8.867 30.969 7.059 1 94 480 ALA B C 1
ATOM 7827 O O . ALA B 1 480 ? -8.344 29.984 6.539 1 94 480 ALA B O 1
ATOM 7828 N N . ARG B 1 481 ? -9.93 30.906 7.746 1 93.94 481 ARG B N 1
ATOM 7829 C CA . ARG B 1 481 ? -10.617 29.641 7.984 1 93.94 481 ARG B CA 1
ATOM 7830 C C . ARG B 1 481 ? -11.234 29.094 6.699 1 93.94 481 ARG B C 1
ATOM 7832 O O . ARG B 1 481 ? -11.234 27.891 6.465 1 93.94 481 ARG B O 1
ATOM 7839 N N . ALA B 1 482 ? -11.805 29.984 5.934 1 96.06 482 ALA B N 1
ATOM 7840 C CA . ALA B 1 482 ? -12.367 29.578 4.648 1 96.06 482 ALA B CA 1
ATOM 7841 C C . ALA B 1 482 ? -11.273 29.094 3.701 1 96.06 482 ALA B C 1
ATOM 7843 O O . ALA B 1 482 ? -11.445 28.094 3.004 1 96.06 482 ALA B O 1
ATOM 7844 N N . LYS B 1 483 ? -10.117 29.812 3.689 1 96.56 483 LYS B N 1
ATOM 7845 C CA . LYS B 1 483 ? -8.977 29.406 2.871 1 96.56 483 LYS B CA 1
ATOM 7846 C C . LYS B 1 483 ? -8.453 28.047 3.285 1 96.56 483 LYS B C 1
ATOM 7848 O O . LYS B 1 483 ? -8.016 27.25 2.441 1 96.56 483 LYS B O 1
ATOM 7853 N N . ARG B 1 484 ? -8.516 27.766 4.551 1 96.12 484 ARG B N 1
ATOM 7854 C CA . ARG B 1 484 ? -8.055 26.484 5.078 1 96.12 484 ARG B CA 1
ATOM 7855 C C . ARG B 1 484 ? -8.891 25.328 4.531 1 96.12 484 ARG B C 1
ATOM 7857 O O . ARG B 1 484 ? -8.375 24.234 4.273 1 96.12 484 ARG B O 1
ATOM 7864 N N . ASP B 1 485 ? -10.148 25.531 4.375 1 95.69 485 ASP B N 1
ATOM 7865 C CA . ASP B 1 485 ? -11.008 24.5 3.818 1 95.69 485 ASP B CA 1
ATOM 7866 C C . ASP B 1 485 ? -10.594 24.156 2.391 1 95.69 485 ASP B C 1
ATOM 7868 O O . ASP B 1 485 ? -10.57 22.969 2.016 1 95.69 485 ASP B O 1
ATOM 7872 N N . ILE B 1 486 ? -10.297 25.156 1.598 1 97.38 486 ILE B N 1
ATOM 7873 C CA . ILE B 1 486 ? -9.828 24.938 0.234 1 97.38 486 ILE B CA 1
ATOM 7874 C C . ILE B 1 486 ? -8.469 24.234 0.26 1 97.38 486 ILE B C 1
ATOM 7876 O O . ILE B 1 486 ? -8.242 23.281 -0.495 1 97.38 486 ILE B O 1
ATOM 7880 N N . CYS B 1 487 ? -7.637 24.75 1.152 1 97.5 487 CYS B N 1
ATOM 7881 C CA . CYS B 1 487 ? -6.309 24.172 1.306 1 97.5 487 CYS B CA 1
ATOM 7882 C C . CYS B 1 487 ? -6.402 22.688 1.655 1 97.5 487 CYS B C 1
ATOM 7884 O O . CYS B 1 487 ? -5.68 21.859 1.088 1 97.5 487 CYS B O 1
ATOM 7886 N N . ASP B 1 488 ? -7.277 22.359 2.578 1 96.44 488 ASP B N 1
ATOM 7887 C CA . ASP B 1 488 ? -7.492 20.969 2.979 1 96.44 488 ASP B CA 1
ATOM 7888 C C . ASP B 1 488 ? -7.918 20.109 1.787 1 96.44 488 ASP B C 1
ATOM 7890 O O . ASP B 1 488 ? -7.469 18.984 1.64 1 96.44 488 ASP B O 1
ATOM 7894 N N . PHE B 1 489 ? -8.766 20.609 0.988 1 96.06 489 PHE B N 1
ATOM 7895 C CA . PHE B 1 489 ? -9.281 19.875 -0.163 1 96.06 489 PHE B CA 1
ATOM 7896 C C . PHE B 1 489 ? -8.18 19.625 -1.184 1 96.06 489 PHE B C 1
ATOM 7898 O O . PHE B 1 489 ? -7.992 18.5 -1.636 1 96.06 489 PHE B O 1
ATOM 7905 N N . VAL B 1 490 ? -7.453 20.656 -1.48 1 97.38 490 VAL B N 1
ATOM 7906 C CA . VAL B 1 490 ? -6.398 20.547 -2.486 1 97.38 490 VAL B CA 1
ATOM 7907 C C . VAL B 1 490 ? -5.281 19.641 -1.971 1 97.38 490 VAL B C 1
ATOM 7909 O O . VAL B 1 490 ? -4.75 18.812 -2.715 1 97.38 490 VAL B O 1
ATOM 7912 N N . ALA B 1 491 ? -4.906 19.797 -0.688 1 97 491 ALA B N 1
ATOM 7913 C CA . ALA B 1 491 ? -3.85 18.984 -0.089 1 97 491 ALA B CA 1
ATOM 7914 C C . ALA B 1 491 ? -4.223 17.516 -0.096 1 97 491 ALA B C 1
ATOM 7916 O O . ALA B 1 491 ? -3.348 16.641 -0.099 1 97 491 ALA B O 1
ATOM 7917 N N . GLY B 1 492 ? -5.496 17.234 -0.094 1 93.75 492 GLY B N 1
ATOM 7918 C CA . GLY B 1 492 ? -5.969 15.852 -0.043 1 93.75 492 GLY B CA 1
ATOM 7919 C C . GLY B 1 492 ? -6.016 15.188 -1.406 1 93.75 492 GLY B C 1
ATOM 7920 O O . GLY B 1 492 ? -6.23 13.977 -1.506 1 93.75 492 GLY B O 1
ATOM 7921 N N . MET B 1 493 ? -5.715 15.914 -2.441 1 92.94 493 MET B N 1
ATOM 7922 C CA . MET B 1 493 ? -5.781 15.383 -3.799 1 92.94 493 MET B CA 1
ATOM 7923 C C . MET B 1 493 ? -4.562 14.516 -4.105 1 92.94 493 MET B C 1
ATOM 7925 O O . MET B 1 493 ? -3.523 14.641 -3.455 1 92.94 493 MET B O 1
ATOM 7929 N N . THR B 1 494 ? -4.75 13.555 -5.008 1 90.69 494 THR B N 1
ATOM 7930 C CA . THR B 1 494 ? -3.615 12.875 -5.617 1 90.69 494 THR B CA 1
ATOM 7931 C C . THR B 1 494 ? -3.037 13.695 -6.762 1 90.69 494 THR B C 1
ATOM 7933 O O . THR B 1 494 ? -3.656 14.664 -7.215 1 90.69 494 THR B O 1
ATOM 7936 N N . ASP B 1 495 ? -1.84 13.297 -7.219 1 89 495 ASP B N 1
ATOM 7937 C CA . ASP B 1 495 ? -1.238 14 -8.344 1 89 495 ASP B CA 1
ATOM 7938 C C . ASP B 1 495 ? -2.143 13.945 -9.578 1 89 495 ASP B C 1
ATOM 7940 O O . ASP B 1 495 ? -2.422 14.969 -10.195 1 89 495 ASP B O 1
ATOM 7944 N N . ASN B 1 496 ? -2.613 12.789 -9.898 1 82.75 496 ASN B N 1
ATOM 7945 C CA . ASN B 1 496 ? -3.449 12.602 -11.078 1 82.75 496 ASN B CA 1
ATOM 7946 C C . ASN B 1 496 ? -4.781 13.328 -10.945 1 82.75 496 ASN B C 1
ATOM 7948 O O . ASN B 1 496 ? -5.254 13.945 -11.906 1 82.75 496 ASN B O 1
ATOM 7952 N N . TYR B 1 497 ? -5.379 13.258 -9.805 1 87.31 497 TYR B N 1
ATOM 7953 C CA . TYR B 1 497 ? -6.66 13.922 -9.594 1 87.31 497 TYR B CA 1
ATOM 7954 C C . TYR B 1 497 ? -6.512 15.43 -9.688 1 87.31 497 TYR B C 1
ATOM 7956 O O . TYR B 1 497 ? -7.395 16.109 -10.211 1 87.31 497 TYR B O 1
ATOM 7964 N N . ALA B 1 498 ? -5.422 15.953 -9.141 1 91.69 498 ALA B N 1
ATOM 7965 C CA . ALA B 1 498 ? -5.176 17.391 -9.203 1 91.69 498 ALA B CA 1
ATOM 7966 C C . ALA B 1 498 ? -5.109 17.859 -10.648 1 91.69 498 ALA B C 1
ATOM 7968 O O . ALA B 1 498 ? -5.691 18.891 -11 1 91.69 498 ALA B O 1
ATOM 7969 N N . VAL B 1 499 ? -4.43 17.078 -11.469 1 88.44 499 VAL B N 1
ATOM 7970 C CA . VAL B 1 499 ? -4.277 17.453 -12.875 1 88.44 499 VAL B CA 1
ATOM 7971 C C . VAL B 1 499 ? -5.621 17.328 -13.586 1 88.44 499 VAL B C 1
ATOM 7973 O O . VAL B 1 499 ? -5.992 18.203 -14.375 1 88.44 499 VAL B O 1
ATOM 7976 N N . GLU B 1 500 ? -6.277 16.281 -13.297 1 86.81 500 GLU B N 1
ATOM 7977 C CA . GLU B 1 500 ? -7.586 16.062 -13.906 1 86.81 500 GLU B CA 1
ATOM 7978 C C . GLU B 1 500 ? -8.57 17.156 -13.484 1 86.81 500 GLU B C 1
ATOM 7980 O O . GLU B 1 500 ? -9.32 17.672 -14.32 1 86.81 500 GLU B O 1
ATOM 7985 N N . PHE B 1 501 ? -8.656 17.391 -12.227 1 91.06 501 PHE B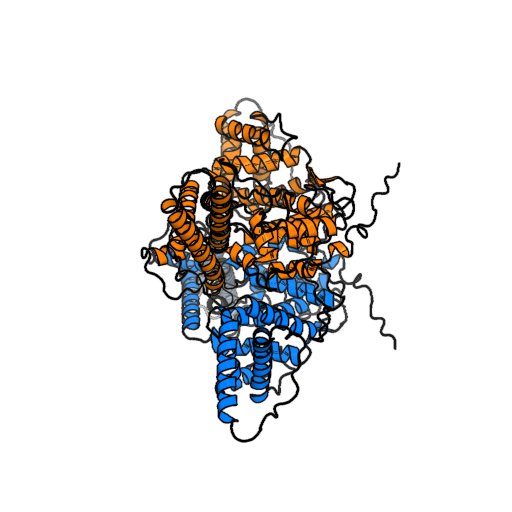 N 1
ATOM 7986 C CA . PHE B 1 501 ? -9.555 18.406 -11.688 1 91.06 501 PHE B CA 1
ATOM 7987 C C . PHE B 1 501 ? -9.227 19.781 -12.258 1 91.06 501 PHE B C 1
ATOM 7989 O O . PHE B 1 501 ? -10.133 20.547 -12.594 1 91.06 501 PHE B O 1
ATOM 7996 N N . TYR B 1 502 ? -7.984 20.125 -12.359 1 93 502 TYR B N 1
ATOM 7997 C CA . TYR B 1 502 ? -7.535 21.375 -12.977 1 93 502 TYR B CA 1
ATOM 7998 C C . TYR B 1 502 ? -7.996 21.453 -14.422 1 93 502 TYR B C 1
ATOM 8000 O O . TYR B 1 502 ? -8.477 22.5 -14.867 1 93 502 TYR B O 1
ATOM 8008 N N . GLY B 1 503 ? -7.805 20.344 -15.125 1 90.25 503 GLY B N 1
ATOM 8009 C CA . GLY B 1 503 ? -8.281 20.297 -16.5 1 90.25 503 GLY B CA 1
ATOM 8010 C C . GLY B 1 503 ? -9.773 20.547 -16.625 1 90.25 503 GLY B C 1
ATOM 8011 O O . GLY B 1 503 ? -10.211 21.234 -17.547 1 90.25 503 GLY B O 1
ATOM 8012 N N . ARG B 1 504 ? -10.531 20.016 -15.758 1 86.75 504 ARG B N 1
ATOM 8013 C CA . ARG B 1 504 ? -11.984 20.188 -15.758 1 86.75 504 ARG B CA 1
ATOM 8014 C C . ARG B 1 504 ? -12.359 21.641 -15.5 1 86.75 504 ARG B C 1
ATOM 8016 O O . ARG B 1 504 ? -13.312 22.156 -16.078 1 86.75 504 ARG B O 1
ATOM 8023 N N . LEU B 1 505 ? -11.648 22.266 -14.617 1 90.12 505 LEU B N 1
ATOM 8024 C CA . LEU B 1 505 ? -11.945 23.641 -14.25 1 90.12 505 LEU B CA 1
ATOM 8025 C C . LEU B 1 505 ? -11.539 24.609 -15.359 1 90.12 505 LEU B C 1
ATOM 8027 O O . LEU B 1 505 ? -12.141 25.672 -15.516 1 90.12 505 LEU B O 1
ATOM 8031 N N . THR B 1 506 ? -10.469 24.234 -16.172 1 88.12 506 THR B N 1
ATOM 8032 C CA . THR B 1 506 ? -9.945 25.156 -17.188 1 88.12 506 THR B CA 1
ATOM 8033 C C . THR B 1 506 ? -10.375 24.719 -18.578 1 88.12 506 THR B C 1
ATOM 8035 O O . THR B 1 506 ? -10.078 25.406 -19.562 1 88.12 506 THR B O 1
ATOM 8038 N N . SER B 1 507 ? -11.18 23.688 -18.812 1 70.06 507 SER B N 1
ATOM 8039 C CA . SER B 1 507 ? -11.664 23.156 -20.078 1 70.06 507 SER B CA 1
ATOM 8040 C C . SER B 1 507 ? -10.508 22.75 -20.984 1 70.06 507 SER B C 1
ATOM 8042 O O . SER B 1 507 ? -10.602 22.859 -22.219 1 70.06 507 SER B O 1
ATOM 8044 N N . LEU B 1 508 ? -9.375 22.672 -20.656 1 55.81 508 LEU B N 1
ATOM 8045 C CA . LEU B 1 508 ? -8.258 22.312 -21.516 1 55.81 508 LEU B CA 1
ATOM 8046 C C . LEU B 1 508 ? -8.352 20.844 -21.953 1 55.81 508 LEU B C 1
ATOM 8048 O O . LEU B 1 508 ? -7.926 20.484 -23.047 1 55.81 508 LEU B O 1
ATOM 8052 N N . THR B 1 509 ? -8.445 19.781 -21.078 1 53.22 509 THR B N 1
ATOM 8053 C CA . THR B 1 509 ? -8.414 18.391 -21.469 1 53.22 509 THR B CA 1
ATOM 8054 C C . THR B 1 509 ? -9.828 17.844 -21.672 1 53.22 509 THR B C 1
ATOM 8056 O O . THR B 1 509 ? -10.742 18.203 -20.922 1 53.22 509 THR B O 1
ATOM 8059 N N . PRO B 1 510 ? -10.094 17.25 -22.891 1 42.34 510 PRO B N 1
ATOM 8060 C CA . PRO B 1 510 ? -11.391 16.594 -23.125 1 42.34 510 PRO B CA 1
ATOM 8061 C C . PRO B 1 510 ? -11.812 15.703 -21.969 1 42.34 510 PRO B C 1
ATOM 8063 O O . PRO B 1 510 ? -11.031 14.883 -21.5 1 42.34 510 PRO B O 1
ATOM 8066 N N . THR B 1 511 ? -12.586 16.109 -21.047 1 42.31 511 THR B N 1
ATOM 8067 C CA . THR B 1 511 ? -13.117 15.789 -19.734 1 42.31 511 THR B CA 1
ATOM 8068 C C . THR B 1 511 ? -13.719 14.383 -19.719 1 42.31 511 THR B C 1
ATOM 8070 O O . THR B 1 511 ? -14.578 14.07 -20.547 1 42.31 511 THR B O 1
ATOM 8073 N N . THR B 1 512 ? -12.977 13.383 -1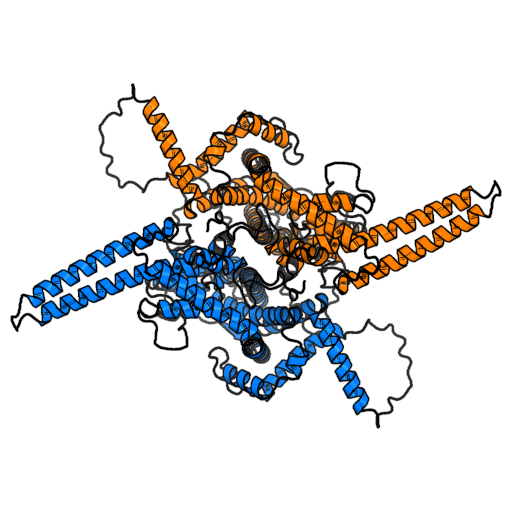9.5 1 38.69 512 THR B N 1
ATOM 8074 C CA . THR B 1 512 ? -13.812 12.234 -19.172 1 38.69 512 THR B CA 1
ATOM 8075 C C . THR B 1 512 ? -14.773 12.57 -18.031 1 38.69 512 THR B C 1
ATOM 8077 O O . THR B 1 512 ? -14.352 13.07 -16.984 1 38.69 512 THR B O 1
ATOM 8080 N N . ILE B 1 513 ? -16.016 13.016 -18.281 1 33.66 513 ILE B N 1
ATOM 8081 C CA . ILE B 1 513 ? -17.125 13.492 -17.469 1 33.66 513 ILE B CA 1
ATOM 8082 C C . ILE B 1 513 ? -17.219 12.664 -16.188 1 33.66 513 ILE B C 1
ATOM 8084 O O . ILE B 1 513 ? -17.656 13.156 -15.148 1 33.66 513 ILE B O 1
ATOM 8088 N N . HIS B 1 514 ? -17.172 11.398 -16.188 1 36.25 514 HIS B N 1
ATOM 8089 C CA . HIS B 1 514 ? -17.797 10.562 -15.164 1 36.25 514 HIS B CA 1
ATOM 8090 C C . HIS B 1 514 ? -16.812 10.273 -14.031 1 36.25 514 HIS B C 1
ATOM 8092 O O . HIS B 1 514 ? -17.078 9.406 -13.195 1 36.25 514 HIS B O 1
ATOM 8098 N N . LYS B 1 515 ? -15.672 10.992 -13.922 1 38.34 515 LYS B N 1
ATOM 8099 C CA . LYS B 1 515 ? -14.797 10.523 -12.852 1 38.34 515 LYS B CA 1
ATOM 8100 C C . LYS B 1 515 ? -15.062 11.289 -11.555 1 38.34 515 LYS B C 1
ATOM 8102 O O . LYS B 1 515 ? -14.945 12.516 -11.516 1 38.34 515 LYS B O 1
ATOM 8107 N N . LYS B 1 516 ? -15.984 10.805 -10.648 1 36.94 516 LYS B N 1
ATOM 8108 C CA . LYS B 1 516 ? -16.281 11.32 -9.32 1 36.94 516 LYS B CA 1
ATOM 8109 C C . LYS B 1 516 ? -15.07 11.227 -8.398 1 36.94 516 LYS B C 1
ATOM 8111 O O . LYS B 1 516 ? -14.375 10.219 -8.391 1 36.94 516 LYS B O 1
ATOM 8116 N N . PRO B 1 517 ? -14.688 12.305 -7.512 1 33.28 517 PRO B N 1
ATOM 8117 C CA . PRO B 1 517 ? -13.562 12.414 -6.586 1 33.28 517 PRO B CA 1
ATOM 8118 C C . PRO B 1 517 ? -13.602 11.367 -5.477 1 33.28 517 PRO B C 1
ATOM 8120 O O . PRO B 1 517 ? -14.68 10.898 -5.102 1 33.28 517 PRO B O 1
#

pLDDT: mean 82.52, std 19.38, range [21.91, 98.06]

Solvent-accessible surface area (backbone atoms only — not comparable to full-atom values): 54018 Å² total; per-residue (Å²): 132,83,71,81,71,77,63,72,40,75,80,65,67,53,71,49,23,62,34,40,87,63,73,70,58,70,58,59,79,60,74,71,54,75,60,91,58,61,54,70,41,45,50,40,25,51,54,50,69,72,29,68,59,44,52,33,23,58,41,17,30,60,86,48,64,44,84,64,33,74,77,53,56,20,39,34,59,46,19,49,49,13,12,52,44,22,40,49,52,40,42,67,63,68,48,63,66,57,58,34,44,29,35,28,31,16,50,43,53,62,50,23,42,25,25,44,35,70,34,18,37,49,28,48,20,62,72,21,25,80,40,35,32,49,41,44,52,22,38,21,51,43,37,46,46,36,63,36,46,68,34,96,72,29,0,62,53,42,28,28,42,56,56,42,22,50,33,82,40,46,35,77,36,50,61,51,35,73,89,68,93,68,77,71,77,25,32,42,60,88,46,46,68,57,51,52,49,30,34,42,42,62,44,47,92,68,50,47,93,60,59,50,42,27,34,57,21,37,38,32,52,53,18,41,48,51,42,49,30,42,49,52,49,51,44,29,26,59,70,64,70,40,49,49,60,52,42,66,60,54,47,70,66,58,29,42,53,36,23,52,51,42,39,66,30,82,91,33,61,91,37,58,80,50,37,45,67,53,44,48,50,50,33,38,51,52,34,50,54,46,46,48,60,62,57,68,69,71,85,72,78,78,84,75,79,85,71,90,74,79,83,80,77,82,66,58,68,62,49,48,52,48,47,50,50,47,49,51,50,39,36,51,45,36,34,71,33,65,33,40,38,49,50,35,41,52,49,50,53,50,53,42,54,70,26,51,47,76,44,86,36,87,60,64,54,54,13,37,62,42,67,38,68,69,32,44,50,47,43,52,46,43,45,42,43,45,41,65,64,45,52,62,28,68,72,48,39,50,53,35,52,50,31,22,48,52,50,41,47,47,53,52,58,56,64,72,36,71,76,28,81,89,44,57,70,74,58,20,57,58,31,36,58,30,42,52,51,24,52,51,34,48,50,52,44,49,52,50,53,55,49,48,68,68,50,75,75,82,80,67,49,63,65,53,48,52,50,48,50,51,38,50,51,49,27,51,51,31,45,26,54,31,50,44,48,54,46,52,55,56,32,62,34,25,37,64,53,47,54,50,52,47,24,60,75,65,68,72,48,90,62,77,78,83,62,73,133,132,83,72,80,70,78,63,72,41,75,80,66,65,53,70,47,23,62,34,40,86,62,75,70,58,70,60,59,80,61,72,72,54,74,62,89,60,61,54,68,42,44,49,41,24,50,53,50,70,71,29,68,60,44,52,32,24,58,42,16,30,58,85,50,64,43,86,64,32,75,78,53,57,20,40,34,58,47,20,50,49,12,12,53,43,21,40,49,53,40,42,67,62,67,50,62,64,58,56,35,43,29,36,30,28,17,50,45,55,62,48,24,44,26,24,45,34,70,35,19,37,50,31,46,18,62,73,20,25,79,41,34,33,48,39,43,53,22,37,21,51,44,38,46,46,35,64,35,47,69,35,96,71,30,0,62,53,42,28,28,43,57,54,42,23,48,35,82,40,47,35,77,35,48,61,52,36,71,91,65,94,69,77,72,77,24,31,42,59,89,46,46,68,57,51,53,50,31,33,40,42,62,43,48,93,67,51,47,91,60,59,52,41,26,32,55,20,38,38,30,51,52,18,41,48,51,42,50,31,42,50,50,48,50,45,30,26,60,70,64,70,41,49,49,61,54,41,64,60,55,47,70,67,59,29,42,53,37,21,53,50,42,38,68,30,82,90,33,61,93,36,58,79,51,37,45,68,52,44,50,50,49,32,37,52,53,32,48,54,44,46,49,62,61,59,67,66,71,85,74,77,76,83,75,80,86,72,88,72,79,81,81,77,84,69,60,69,64,49,50,51,48,47,49,50,47,49,50,50,38,38,50,45,35,34,69,32,65,32,42,38,50,52,35,42,53,49,51,52,50,54,42,53,70,26,52,46,76,45,86,36,88,60,65,55,54,13,36,62,43,66,37,69,69,33,46,49,48,42,52,47,41,44,41,43,44,43,64,63,45,52,63,29,68,72,50,40,50,53,35,52,52,33,22,50,51,50,42,48,47,54,51,59,54,63,72,36,72,75,29,81,87,44,58,70,74,58,20,56,59,32,36,58,31,43,52,51,24,51,50,35,47,50,52,43,50,51,50,53,55,50,48,70,68,49,76,74,82,81,66,49,64,64,51,48,51,50,50,50,50,37,51,50,48,27,51,51,31,45,26,54,31,50,46,48,52,49,53,55,56,31,63,35,23,37,65,52,47,53,50,53,46,24,58,75,66,68,71,47,91,61,77,78,81,63,73,133

Nearest PDB structures (foldseek):
  7lwz-assembly1_F  TM=8.413E-01  e=2.064E-19  Vibrio cholerae O1 biovar El Tor str. N16961
  7lwz-assembly1_C  TM=8.112E-01  e=1.736E-19  Vibrio cholerae O1 biovar El Tor str. N16961
  7lwz-assembly1_E  TM=7.926E-01  e=1.663E-19  Vibrio cholerae O1 biovar El Tor str. N16961
  7lwz-assembly1_D  TM=8.077E-01  e=2.676E-19  Vibrio cholerae O1 biovar El Tor str. N16961
  7lwz-assembly1_A  TM=7.744E-01  e=1.525E-19  Vibrio cholerae O1 biovar El Tor str. N16961

=== Feature glossary ===
Reading guide. The protein is described through the following features:

Foldseek 3Di. A 3Di character summarizes, for each residue, the relative orientation of the Cα frame of its nearest spatial neighbor. Because it encodes fold topology rather than chemistry, 3Di alignments detect remote structural similarity that sequence alignment misses.

Contact-map, Ramachandran, and PAE plots. Plot images: a contact map (which residues are close in 3D, as an N×N binary image), a Ramachandran scatter (backbone torsion angles, revealing secondary-structure composition at a glance), and — for AlphaFold structures — a PAE heatmap (pairwise prediction confidence).

Radius of gyration, Cα contacts, bounding box. Radius of gyration (Rg) is the root-mean-square distance of Cα atoms from their centroid — a single number for overall size and compactness. A globular domain of N residues has Rg ≈ 2.2·N^0.38 Å; an extended or disordered chain has a much larger Rg. The Cα contact count is the number of residue pairs whose Cα atoms are within 8 Å and are more than four positions apart in sequence — a standard proxy for tertiary packing density. The bounding box is the smallest axis-aligned box enclosing all Cα atoms.

Secondary structure (8-state, DSSP). Eight-state secondary structure (DSSP): H is the canonical α-helix, G the tighter 3₁₀-helix, I the wider π-helix; E/B are β-structure, T and S are turns and bends, and '-' is everything else. DSSP derives these from the pattern of main-chain N–H···O=C hydrogen bonds, not from the sequence.

B-factor. B-factor (Debye–Waller factor) reflects atomic displacement in the crystal lattice. It is an experimental observable (units Å²), not a prediction; low values mean the atom is pinned down, high values mean it moves or is heterogeneous across the crystal.

pLDDT. pLDDT is the predicted lDDT-Cα score: AlphaFold's confidence that the local environment of each residue (all inter-atomic distances within 15 Å) is correctly placed. It is a per-residue number between 0 and 100, with higher meaning more reliable.

Nearest PDB structures. Nearest PDB neighbors are the top structural matches found by Foldseek when searching this structure against the entire Protein Data Bank. Each hit reports a TM-score (0 to 1; >0.5 almost always implies the same fold) and an E-value. These are *structural* homologs — they may share no detectable sequence similarity.

Solvent-accessible surface area. Accessible surface area quantifies burial. A residue with SASA near zero is packed into the hydrophobic core; one with SASA >100 Å² sits on the surface. Computed here via the Shrake–Rupley numerical algorithm with a 1.4 Å probe.

Rendered structure images. Structure images are PyMOL renders from six orthogonal camera directions. Cartoon representation draws helices as coils and strands as arrows; sticks shows the backbone as bonds; surface shows the solvent-excluded envelope. Rainbow coloring maps sequence position to hue (blue→red, N→C); chain coloring assigns a distinct color per polypeptide.

Backbone torsions (φ/ψ). φ (phi) and ψ (psi) are the two rotatable backbone dihedrals per residue: φ is the C(i-1)–N–Cα–C torsion, ψ is the N–Cα–C–N(i+1) torsion, both in degrees on (−180°, 180°]. α-helical residues cluster near (−60°, −45°); β-strand residues near (−120°, +130°). A Ramachandran plot is simply a scatter of (φ, ψ) for every residue.

Predicted aligned error. Predicted Aligned Error (PAE) is an AlphaFold confidence matrix: entry (i, j) is the expected error in the position of residue j, in ångströms, when the prediction is superimposed on the true structure at residue i. Low PAE within a block of residues means that block is internally rigid and well-predicted; high PAE between two blocks means their relative placement is uncertain even if each block individually is confident.

mmCIF coordinates. Structure coordinates are given as an mmCIF _atom_site loop: one row per atom with element, residue name, chain id, sequence number, and x/y/z position in Å. Only the four main-chain atoms per residue are included here; side chains are omitted to keep the record compact.

InterPro / GO / CATH / organism. Database cross-references. InterPro integrates a dozen domain/family signature databases into unified entries with residue-range hits. GO terms attach function/process/location labels with evidence codes. CATH codes position the fold in a four-level structural taxonomy. Organism is the NCBI-taxonomy species name.

Secondary structure (3-state, P-SEA). SS3 is a coarse helix/strand/coil call (letters a/b/c) made by the P-SEA algorithm from inter-Cα distances and dihedrals. It is less detailed than DSSP but needs only Cα positions.

Sequence. Sequence gives the chain of amino acids in standard one-letter code (A=alanine, C=cysteine, …, Y=tyrosine), read N→C. It is the only feature that is directly encoded by the gene; all structural features are derived from the folded form of this sequence.